Protein AF-A0A8T6IIR6-F1 (afdb_monomer)

Nearest PDB structures (foldseek):
  9etn-assembly1_A  TM=7.440E-01  e=3.400E-23  Mus musculus
  8cxl-assembly1_B  TM=8.307E-01  e=4.052E-18  Streptomyces sp. CNQ-525
  8cxl-assembly1_A  TM=8.153E-01  e=4.900E-18  Streptomyces sp. CNQ-525
  3w35-assembly1_B  TM=8.390E-01  e=1.430E-16  Streptomyces sp. CNQ-525
  3w36-assembly1_A  TM=7.906E-01  e=4.794E-17  Streptomyces sp. CNQ-525

Foldseek 3Di:
DPVQLADDDFAFEPDAFPDNCCCQQFRKFWEWADQQPPPFIKIWMDRAWPFFTWTWDQPFPSHTDTCCVVQVRRDADPPDIRFGWAFKYWAQQQQPLGTWIWTHGASQGAIWTWDRPNRSHTDTQCVQQQSVPDDQHAWHWKWWDPQLLPQGTWIAIARAFGFCCPDDDLDQPQGTWDWPHHHPHHHIDRCCVVQVNSCCQNDVPDPQADDDRHGFWFWWWWACQLVPLGTWIWIAGAQLSTWTWDRPSPSHTDTPDDSVASPLRGFAFWEWFDQQQLPGIKIKTAAAQWADDDDDNRGDNFGIFIWDGDNNDTHTCCVVQVRRPRHGWAFKYWDAQQLQQGTKMWTAFADPPPCVGRVRQQAFTFTWHDPHPNYTDTCCVVQVRRDRQAWHFKEWAQRNQQQGTWIWTAHSDRVDGIDTGDRDHPDWWKEKEFEQEHPNRRRLQQKWKWFAFPNRIGIDGQISIGRGSYGYYRIDMGRRRNGQWTQKMWIQGSSRAIAIDGRHGIRGYDYYYGLPDDPDPPFAAFEGEAQWDFTDGDHQFDKTKIAHHDDDPQKEFQFKDKDQWDWPGRRDRITIIHHHDNGMYIYGAIAGHDYLPDPADLLLRLLRLLLVLLLQFFQALLLSLQLLQLLLLLLLQLLCLLVVFFHHDQACDADLNQHQRDPHADHAPDSRLLSSQLSLLLSLLSSLVSSVVGSNNVVSNSNSVSSCVSSVHDNPPQACDRRHPRSNNNNNSSNVSSVVCVCRQQQVVVVPSDDDFDDFPFEADELQDFFQPRGPFQFFAHWHFAPWAAGLSGHTDPTTDAARNLQLLSGHAQQFDPVQWDWDDDPRDIQTAGVALDAFDGCPDPCVVLVLVQLLLLLQLLLLQFLPPPDKDFLWLQAFDDDDDDDSDSVCVCVQAPSHPGDGPGGGDQAQPQPRHGIDTDIGRSNQVLLLLLPCLPQPLSRSPLLSNLVVVVSCLLPDPLFQCAFQQDDDGDDNNVSSSLLSNLSSSLSNVLSSNQSSNQSVSNGYWSLNNQSNLQVQAEQDDPPAASHDVSHRHDDPPFKDFADPPHPACDPVNVRGRGIKGFRQQDLVQPPDQLATGSGTGIDGSSSDAFQDASSPREPNTGPAAPSLLQSLLLSQLQVCRGRSHQFRRSQKDKDKDAFSPRRDRHGGDNHIDINMDRGSVSVSSSSLSSCSSRRTHTPSNRSSSNVNNNVSSVSSNVSSVNSSNNVDD

Mean predicted aligned error: 15.12 Å

Structure (mmCIF, N/CA/C/O backbone):
data_AF-A0A8T6IIR6-F1
#
_entry.id   AF-A0A8T6IIR6-F1
#
loop_
_atom_site.group_PDB
_atom_site.id
_atom_site.type_symbol
_atom_site.label_atom_id
_atom_site.label_alt_id
_atom_site.label_comp_id
_atom_site.label_asym_id
_atom_site.label_entity_id
_atom_site.label_seq_id
_atom_site.pdbx_PDB_ins_code
_atom_site.Cartn_x
_atom_site.Cartn_y
_atom_site.Cartn_z
_atom_site.occupancy
_atom_site.B_iso_or_equiv
_atom_site.auth_seq_id
_atom_site.auth_comp_id
_atom_site.auth_asym_id
_atom_site.auth_atom_id
_atom_site.pdbx_PDB_model_num
ATOM 1 N N . MET A 1 1 ? 12.588 -43.943 -2.786 1.00 85.25 1 MET A N 1
ATOM 2 C CA . MET A 1 1 ? 12.382 -44.240 -4.222 1.00 85.25 1 MET A CA 1
ATOM 3 C C . MET A 1 1 ? 13.642 -44.811 -4.909 1.00 85.25 1 MET A C 1
ATOM 5 O O . MET A 1 1 ? 13.526 -45.647 -5.800 1.00 85.25 1 MET A O 1
ATOM 9 N N . THR A 1 2 ? 14.852 -44.460 -4.457 1.00 84.81 2 THR A N 1
ATOM 10 C CA . THR A 1 2 ? 16.162 -44.751 -5.093 1.00 84.81 2 THR A CA 1
ATOM 11 C C . THR A 1 2 ? 16.359 -46.128 -5.744 1.00 84.81 2 THR A C 1
ATOM 13 O O . THR A 1 2 ? 16.737 -46.215 -6.906 1.00 84.81 2 THR A O 1
ATOM 16 N N . ALA A 1 3 ? 16.118 -47.232 -5.026 1.00 84.81 3 ALA A N 1
ATOM 17 C CA . ALA A 1 3 ? 16.421 -48.569 -5.556 1.00 84.81 3 ALA A CA 1
ATOM 18 C C . ALA A 1 3 ? 15.601 -48.918 -6.812 1.00 84.81 3 ALA A C 1
ATOM 20 O O . ALA A 1 3 ? 16.058 -49.691 -7.656 1.00 84.81 3 ALA A O 1
ATOM 21 N N . ASP A 1 4 ? 14.402 -48.346 -6.926 1.00 88.81 4 ASP A N 1
ATOM 22 C CA . ASP A 1 4 ? 13.535 -48.523 -8.080 1.00 88.81 4 ASP A CA 1
ATOM 23 C C . ASP A 1 4 ? 13.826 -47.478 -9.171 1.00 88.81 4 ASP A C 1
ATOM 25 O O . ASP A 1 4 ? 13.614 -47.771 -10.346 1.00 88.81 4 ASP A O 1
ATOM 29 N N . SER A 1 5 ? 14.355 -46.296 -8.843 1.00 93.31 5 SER A N 1
ATOM 30 C CA . SER A 1 5 ? 14.572 -45.232 -9.834 1.00 93.31 5 SER A CA 1
ATOM 31 C C . SER A 1 5 ? 15.638 -45.577 -10.876 1.00 93.31 5 SER A C 1
ATOM 33 O O . SER A 1 5 ? 15.538 -45.138 -12.013 1.00 93.31 5 SER A O 1
ATOM 35 N N . GLY A 1 6 ? 16.625 -46.409 -10.531 1.00 93.12 6 GLY A N 1
ATOM 36 C CA . GLY A 1 6 ? 17.752 -46.748 -11.410 1.00 93.12 6 GLY A CA 1
ATOM 37 C C . GLY A 1 6 ? 19.019 -45.935 -11.132 1.00 93.12 6 GLY A C 1
ATOM 38 O O . GLY A 1 6 ? 20.083 -46.285 -11.644 1.00 93.12 6 GLY A O 1
ATOM 39 N N . ILE A 1 7 ? 18.942 -44.928 -10.257 1.00 94.31 7 ILE A N 1
ATOM 40 C CA . ILE A 1 7 ? 20.109 -44.190 -9.765 1.00 94.31 7 ILE A CA 1
ATOM 41 C C . ILE A 1 7 ? 20.910 -45.100 -8.828 1.00 94.31 7 ILE A C 1
ATOM 43 O O . ILE A 1 7 ? 20.432 -45.525 -7.774 1.00 94.31 7 ILE A O 1
ATOM 47 N N . SER A 1 8 ? 22.142 -45.432 -9.214 1.00 90.19 8 SER A N 1
ATOM 48 C CA . SER A 1 8 ? 23.042 -46.236 -8.385 1.00 90.19 8 SER A CA 1
ATOM 49 C C . SER A 1 8 ? 24.497 -46.021 -8.779 1.00 90.19 8 SER A C 1
ATOM 51 O O . SER A 1 8 ? 24.923 -46.360 -9.883 1.00 90.19 8 SER A O 1
ATOM 53 N N . PHE A 1 9 ? 25.292 -45.482 -7.858 1.00 92.81 9 PHE A N 1
ATOM 54 C CA . PHE A 1 9 ? 26.709 -45.227 -8.086 1.00 92.81 9 PHE A CA 1
ATOM 55 C C . PHE A 1 9 ? 27.505 -45.232 -6.781 1.00 92.81 9 PHE A C 1
ATOM 57 O O . PHE A 1 9 ? 26.949 -45.291 -5.689 1.00 92.81 9 PHE A O 1
ATOM 64 N N . THR A 1 10 ? 28.831 -45.201 -6.912 1.00 91.38 10 THR A N 1
ATOM 65 C CA . THR A 1 10 ? 29.763 -45.068 -5.788 1.00 91.38 10 THR A CA 1
ATOM 66 C C . THR A 1 10 ? 30.603 -43.818 -5.971 1.00 91.38 10 THR A C 1
ATOM 68 O O . THR A 1 10 ? 31.123 -43.592 -7.071 1.00 91.38 10 THR A O 1
ATOM 71 N N . ILE A 1 11 ? 30.812 -43.088 -4.887 1.00 91.69 11 ILE A N 1
ATOM 72 C CA . ILE A 1 11 ? 31.646 -41.887 -4.837 1.00 91.69 11 ILE A CA 1
ATOM 73 C C . ILE A 1 11 ? 33.003 -42.179 -4.200 1.00 91.69 11 ILE A C 1
ATOM 75 O O . ILE A 1 11 ? 33.160 -43.144 -3.446 1.00 91.69 11 ILE A O 1
ATOM 79 N N . GLY A 1 12 ? 33.989 -41.338 -4.495 1.00 89.31 12 GLY A N 1
ATOM 80 C CA . GLY A 1 12 ? 35.237 -41.295 -3.743 1.00 89.31 12 GLY A CA 1
ATOM 81 C C . GLY A 1 12 ? 36.450 -40.934 -4.584 1.00 89.31 12 GLY A C 1
ATOM 82 O O . GLY A 1 12 ? 36.358 -40.692 -5.788 1.00 89.31 12 GLY A O 1
ATOM 83 N N . PHE A 1 13 ? 37.609 -40.951 -3.925 1.00 89.44 13 PHE A N 1
ATOM 84 C CA . PHE A 1 13 ? 38.879 -40.569 -4.528 1.00 89.44 13 PHE A CA 1
ATOM 85 C C . PHE A 1 13 ? 39.945 -41.663 -4.357 1.00 89.44 13 PHE A C 1
ATOM 87 O O . PHE A 1 13 ? 40.205 -42.153 -3.260 1.00 89.44 13 PHE A O 1
ATOM 94 N N . ALA A 1 14 ? 40.583 -42.059 -5.455 1.00 85.69 14 ALA A N 1
ATOM 95 C CA . ALA A 1 14 ? 41.603 -43.095 -5.563 1.00 85.69 14 ALA A CA 1
ATOM 96 C C . ALA A 1 14 ? 42.937 -42.711 -4.901 1.00 85.69 14 ALA A C 1
ATOM 98 O O . ALA A 1 14 ? 43.773 -43.583 -4.642 1.00 85.69 14 ALA A O 1
ATOM 99 N N . SER A 1 15 ? 43.179 -41.420 -4.667 1.00 85.19 15 SER A N 1
ATOM 100 C CA . SER A 1 15 ? 44.332 -40.928 -3.911 1.00 85.19 15 SER A CA 1
ATOM 101 C C . SER A 1 15 ? 44.046 -39.592 -3.249 1.00 85.19 15 SER A C 1
ATOM 103 O O . SER A 1 15 ? 43.328 -38.777 -3.824 1.00 85.19 15 SER A O 1
ATOM 105 N N . ASP A 1 16 ? 44.697 -39.365 -2.109 1.00 87.06 16 ASP A N 1
ATOM 106 C CA . ASP A 1 16 ? 44.615 -38.133 -1.324 1.00 87.06 16 ASP A CA 1
ATOM 107 C C . ASP A 1 16 ? 44.819 -36.875 -2.189 1.00 87.06 16 ASP A C 1
ATOM 109 O O . ASP A 1 16 ? 45.669 -36.850 -3.091 1.00 87.06 16 ASP A O 1
ATOM 113 N N . MET A 1 17 ? 44.023 -35.842 -1.906 1.00 89.69 17 MET A N 1
ATOM 114 C CA . MET A 1 17 ? 44.178 -34.503 -2.477 1.00 89.69 17 MET A CA 1
ATOM 115 C C . MET A 1 17 ? 45.201 -33.677 -1.687 1.00 89.69 17 MET A C 1
ATOM 117 O O . MET A 1 17 ? 45.523 -34.010 -0.542 1.00 89.69 17 MET A O 1
ATOM 121 N N . ARG A 1 18 ? 45.713 -32.579 -2.269 1.00 89.50 18 ARG A N 1
ATOM 122 C CA . ARG A 1 18 ? 46.599 -31.650 -1.536 1.00 89.50 18 ARG A CA 1
ATOM 123 C C . ARG A 1 18 ? 45.896 -31.025 -0.328 1.00 89.50 18 ARG A C 1
ATOM 125 O O . ARG A 1 18 ? 46.530 -30.897 0.719 1.00 89.50 18 ARG A O 1
ATOM 132 N N . ASN A 1 19 ? 44.619 -30.671 -0.466 1.00 89.12 19 ASN A N 1
ATOM 133 C CA . ASN A 1 19 ? 43.739 -30.321 0.642 1.00 89.12 19 ASN A CA 1
ATOM 134 C C . ASN A 1 19 ? 42.945 -31.574 1.069 1.00 89.12 19 ASN A C 1
ATOM 136 O O . ASN A 1 19 ? 42.099 -32.039 0.305 1.00 89.12 19 ASN A O 1
ATOM 140 N N . PRO A 1 20 ? 43.211 -32.148 2.256 1.00 88.56 20 PRO A N 1
ATOM 141 C CA . PRO A 1 20 ? 42.571 -33.384 2.695 1.00 88.56 20 PRO A CA 1
ATOM 142 C C . PRO A 1 20 ? 41.108 -33.212 3.131 1.00 88.56 20 PRO A C 1
ATOM 144 O O . PRO A 1 20 ? 40.434 -34.223 3.307 1.00 88.56 20 PRO A O 1
ATOM 147 N N . GLU A 1 21 ? 40.616 -31.981 3.309 1.00 87.88 21 GLU A N 1
ATOM 148 C CA . GLU A 1 21 ? 39.235 -31.714 3.740 1.00 87.88 21 GLU A CA 1
ATOM 149 C C . GLU A 1 21 ? 38.251 -31.696 2.561 1.00 87.88 21 GLU A C 1
ATOM 151 O O . GLU A 1 21 ? 37.116 -32.147 2.700 1.00 87.88 21 GLU A O 1
ATOM 156 N N . VAL A 1 22 ? 38.699 -31.277 1.370 1.00 88.56 22 VAL A N 1
ATOM 157 C CA . VAL A 1 22 ? 37.855 -31.184 0.160 1.00 88.56 22 VAL A CA 1
ATOM 158 C C . VAL A 1 22 ? 37.127 -32.496 -0.172 1.00 88.56 22 VAL A C 1
ATOM 160 O O . VAL A 1 22 ? 35.927 -32.436 -0.426 1.00 88.56 22 VAL A O 1
ATOM 163 N N . PRO A 1 23 ? 37.757 -33.689 -0.101 1.00 88.62 23 PRO A N 1
ATOM 164 C CA . PRO A 1 23 ? 37.054 -34.957 -0.308 1.00 88.62 23 PRO A CA 1
ATOM 165 C C . PRO A 1 23 ? 35.862 -35.218 0.622 1.00 88.62 23 PRO A C 1
ATOM 167 O O . PRO A 1 23 ? 35.028 -36.053 0.291 1.00 88.62 23 PRO A O 1
ATOM 170 N N . ILE A 1 24 ? 35.814 -34.575 1.793 1.00 87.12 24 ILE A N 1
ATOM 171 C CA . ILE A 1 24 ? 34.737 -34.714 2.785 1.00 87.12 24 ILE A CA 1
ATOM 172 C C . ILE A 1 24 ? 33.700 -33.599 2.608 1.00 87.12 24 ILE A C 1
ATOM 174 O O . ILE A 1 24 ? 32.520 -33.827 2.863 1.00 87.12 24 ILE A O 1
ATOM 178 N N . VAL A 1 25 ? 34.129 -32.413 2.172 1.00 88.94 25 VAL A N 1
ATOM 179 C CA . VAL A 1 25 ? 33.278 -31.238 1.927 1.00 88.94 25 VAL A CA 1
ATOM 180 C C . VAL A 1 25 ? 32.493 -31.378 0.620 1.00 88.94 25 VAL A C 1
ATOM 182 O O . VAL A 1 25 ? 31.280 -31.230 0.626 1.00 88.94 25 VAL A O 1
ATOM 185 N N . ALA A 1 26 ? 33.151 -31.749 -0.478 1.00 86.31 26 ALA A N 1
ATOM 186 C CA . ALA A 1 26 ? 32.541 -31.892 -1.802 1.00 86.31 26 ALA A CA 1
ATOM 187 C C . ALA A 1 26 ? 32.880 -33.263 -2.430 1.00 86.31 26 ALA A C 1
ATOM 189 O O . ALA A 1 26 ? 33.679 -33.358 -3.366 1.00 86.31 26 ALA A O 1
ATOM 190 N N . PRO A 1 27 ? 32.321 -34.366 -1.895 1.00 87.06 27 PRO A N 1
ATOM 191 C CA . PRO A 1 27 ? 32.588 -35.723 -2.377 1.00 87.06 27 PRO A CA 1
ATOM 192 C C . PRO A 1 27 ? 31.905 -36.048 -3.716 1.00 87.06 27 PRO A C 1
ATOM 194 O O . PRO A 1 27 ? 32.333 -36.964 -4.427 1.00 87.06 27 PRO A O 1
ATOM 197 N N . SER A 1 28 ? 30.811 -35.348 -4.018 1.00 91.12 28 SER A N 1
ATOM 198 C CA . SER A 1 28 ? 29.929 -35.529 -5.170 1.00 91.12 28 SER A CA 1
ATOM 199 C C . SER A 1 28 ? 29.081 -34.267 -5.350 1.00 91.12 28 SER A C 1
ATOM 201 O O . SER A 1 28 ? 28.964 -33.476 -4.414 1.00 91.12 28 SER A O 1
ATOM 203 N N . GLY A 1 29 ? 28.500 -34.101 -6.534 1.00 92.62 29 GLY A N 1
ATOM 204 C CA . GLY A 1 29 ? 27.596 -33.008 -6.863 1.00 92.62 29 GLY A CA 1
ATOM 205 C C . GLY A 1 29 ? 26.723 -33.345 -8.067 1.00 92.62 29 GLY A C 1
ATOM 206 O O . GLY A 1 29 ? 27.065 -34.265 -8.824 1.00 92.62 29 GLY A O 1
ATOM 207 N N . ALA A 1 30 ? 25.613 -32.625 -8.232 1.00 95.31 30 ALA A N 1
ATOM 208 C CA . ALA A 1 30 ? 24.643 -32.862 -9.296 1.00 95.31 30 ALA A CA 1
ATOM 209 C C . ALA A 1 30 ? 24.173 -31.578 -9.988 1.00 95.31 30 ALA A C 1
ATOM 211 O O . ALA A 1 30 ? 24.061 -30.529 -9.368 1.00 95.31 30 ALA A O 1
ATOM 212 N N . ALA A 1 31 ? 23.870 -31.694 -11.274 1.00 95.56 31 ALA A N 1
ATOM 213 C CA . ALA A 1 31 ? 23.233 -30.660 -12.075 1.00 95.56 31 ALA A CA 1
ATOM 214 C C . ALA A 1 31 ? 21.945 -31.224 -12.652 1.00 95.56 31 ALA A C 1
ATOM 216 O O . ALA A 1 31 ? 21.976 -32.342 -13.178 1.00 95.56 31 ALA A O 1
ATOM 217 N N . ALA A 1 32 ? 20.847 -30.484 -12.526 1.00 95.94 32 ALA A N 1
ATOM 218 C CA . ALA A 1 32 ? 19.540 -30.912 -12.991 1.00 95.94 32 ALA A CA 1
ATOM 219 C C . ALA A 1 32 ? 18.985 -29.960 -14.049 1.00 95.94 32 ALA A C 1
ATOM 221 O O . ALA A 1 32 ? 19.045 -28.742 -13.897 1.00 95.94 32 ALA A O 1
ATOM 222 N N . GLY A 1 33 ? 18.443 -30.538 -15.114 1.00 94.88 33 GLY A N 1
ATOM 223 C CA . GLY A 1 33 ? 17.922 -29.827 -16.277 1.00 94.88 33 GLY A CA 1
ATOM 224 C C . GLY A 1 33 ? 17.447 -30.817 -17.335 1.00 94.88 33 GLY A C 1
ATOM 225 O O . GLY A 1 33 ? 17.879 -31.965 -17.334 1.00 94.88 33 GLY A O 1
ATOM 226 N N . ASP A 1 34 ? 16.537 -30.387 -18.201 1.00 93.62 34 ASP A N 1
ATOM 227 C CA . ASP A 1 34 ? 16.047 -31.166 -19.346 1.00 93.62 34 ASP A CA 1
ATOM 228 C C . ASP A 1 34 ? 17.030 -30.990 -20.515 1.00 93.62 34 ASP A C 1
ATOM 230 O O . ASP A 1 34 ? 16.928 -30.034 -21.284 1.00 93.62 34 ASP A O 1
ATOM 234 N N . TYR A 1 35 ? 18.068 -31.832 -20.580 1.00 93.81 35 TYR A N 1
ATOM 235 C CA . TYR A 1 35 ? 19.181 -31.611 -21.520 1.00 93.81 35 TYR A CA 1
ATOM 236 C C . TYR A 1 35 ? 18.865 -32.088 -22.944 1.00 93.81 35 TYR A C 1
ATOM 238 O O . TYR A 1 35 ? 19.593 -31.731 -23.875 1.00 93.81 35 TYR A O 1
ATOM 246 N N . ASP A 1 36 ? 17.849 -32.941 -23.117 1.00 90.25 36 ASP A N 1
ATOM 247 C CA . ASP A 1 36 ? 17.437 -33.472 -24.421 1.00 90.25 36 ASP A CA 1
ATOM 248 C C . ASP A 1 36 ? 16.058 -32.979 -24.900 1.00 90.25 36 ASP A C 1
ATOM 250 O O . ASP A 1 36 ? 15.622 -33.341 -26.002 1.00 90.25 36 ASP A O 1
ATOM 254 N N . GLY A 1 37 ? 15.428 -32.083 -24.134 1.00 88.12 37 GLY A N 1
ATOM 255 C CA . GLY A 1 37 ? 14.211 -31.361 -24.494 1.00 88.12 37 GLY A CA 1
ATOM 256 C C . GLY A 1 37 ? 12.965 -32.244 -24.504 1.00 88.12 37 GLY A C 1
ATOM 257 O O . GLY A 1 37 ? 12.016 -31.964 -25.250 1.00 88.12 37 GLY A O 1
ATOM 258 N N . ASP A 1 38 ? 12.969 -33.350 -23.757 1.00 84.56 38 ASP A N 1
ATOM 259 C CA . ASP A 1 38 ? 11.857 -34.299 -23.710 1.00 84.56 38 ASP A CA 1
ATOM 260 C C . ASP A 1 38 ? 10.790 -33.949 -22.657 1.00 84.56 38 ASP A C 1
ATOM 262 O O . ASP A 1 38 ? 9.679 -34.500 -22.684 1.00 84.56 38 ASP A O 1
ATOM 266 N N . GLY A 1 39 ? 11.075 -32.943 -21.829 1.00 86.75 39 GLY A N 1
ATOM 267 C CA . GLY A 1 39 ? 10.201 -32.385 -20.814 1.00 86.75 39 GLY A CA 1
ATOM 268 C C . GLY A 1 39 ? 10.357 -33.013 -19.431 1.00 86.75 39 GLY A C 1
ATOM 269 O O . GLY A 1 39 ? 9.662 -32.552 -18.518 1.00 86.75 39 GLY A O 1
ATOM 270 N N . ASP A 1 40 ? 11.206 -34.026 -19.255 1.00 90.31 40 ASP A N 1
ATOM 271 C CA . ASP A 1 40 ? 11.528 -34.632 -17.964 1.00 90.31 40 ASP A CA 1
ATOM 272 C C . ASP A 1 40 ? 12.881 -34.102 -17.437 1.00 90.31 40 ASP A C 1
ATOM 274 O O . ASP A 1 40 ? 13.836 -33.903 -18.175 1.00 90.31 40 ASP A O 1
ATOM 278 N N . VAL A 1 41 ? 12.993 -33.862 -16.124 1.00 95.56 41 VAL A N 1
ATOM 279 C CA . VAL A 1 41 ? 14.251 -33.359 -15.538 1.00 95.56 41 VAL A CA 1
ATOM 280 C C . VAL A 1 41 ? 15.295 -34.478 -15.473 1.00 95.56 41 VAL A C 1
ATOM 282 O O . VAL A 1 41 ? 15.084 -35.487 -14.786 1.00 95.56 41 VAL A O 1
ATOM 285 N N . ASP A 1 42 ? 16.443 -34.275 -16.119 1.00 96.56 42 ASP A N 1
ATOM 286 C CA . ASP A 1 42 ? 17.604 -35.167 -16.086 1.00 96.56 42 ASP A CA 1
ATOM 287 C C . ASP A 1 42 ? 18.627 -34.747 -15.033 1.00 96.56 42 ASP A C 1
ATOM 289 O O . ASP A 1 42 ? 18.566 -33.653 -14.474 1.00 96.56 42 ASP A O 1
ATOM 293 N N . VAL A 1 43 ? 19.592 -35.629 -14.741 1.00 97.25 43 VAL A N 1
ATOM 294 C CA . VAL A 1 43 ? 20.607 -35.360 -13.712 1.00 97.25 43 VAL A CA 1
ATOM 295 C C . VAL A 1 43 ? 22.009 -35.768 -14.159 1.00 97.25 43 VAL A C 1
ATOM 297 O O . VAL A 1 43 ? 22.304 -36.952 -14.347 1.00 97.25 43 VAL A O 1
ATOM 300 N N . PHE A 1 44 ? 22.931 -34.810 -14.232 1.00 97.31 44 PHE A N 1
ATOM 301 C CA . PHE A 1 44 ? 24.364 -35.078 -14.350 1.00 97.31 44 PHE A CA 1
ATOM 302 C C . PHE A 1 44 ? 25.010 -35.166 -12.966 1.00 97.31 44 PHE A C 1
ATOM 304 O O . PHE A 1 44 ? 24.773 -34.314 -12.120 1.00 97.31 44 PHE A O 1
ATOM 311 N N . ILE A 1 45 ? 25.847 -36.178 -12.724 1.00 95.75 45 ILE A N 1
ATOM 312 C CA . ILE A 1 45 ? 26.475 -36.431 -11.419 1.00 95.75 45 ILE A CA 1
ATOM 313 C C . ILE A 1 45 ? 27.991 -36.570 -11.555 1.00 95.75 45 ILE A C 1
ATOM 315 O O . ILE A 1 45 ? 28.503 -37.424 -12.292 1.00 95.75 45 ILE A O 1
ATOM 319 N N . VAL A 1 46 ? 28.723 -35.814 -10.734 1.00 93.56 46 VAL A N 1
ATOM 320 C CA . VAL A 1 46 ? 30.153 -36.041 -10.480 1.00 93.56 46 VAL A CA 1
ATOM 321 C C . VAL A 1 46 ? 30.336 -36.953 -9.267 1.00 93.56 46 VAL A C 1
ATOM 323 O O . VAL A 1 46 ? 29.617 -36.857 -8.273 1.00 93.56 46 VAL A O 1
ATOM 326 N N . ARG A 1 47 ? 31.309 -37.868 -9.321 1.00 90.19 47 ARG A N 1
ATOM 327 C CA . ARG A 1 47 ? 31.466 -38.945 -8.314 1.00 90.19 47 ARG A CA 1
ATOM 328 C C . ARG A 1 47 ? 32.914 -39.203 -7.890 1.00 90.19 47 ARG A C 1
ATOM 330 O O . ARG A 1 47 ? 33.283 -40.334 -7.558 1.00 90.19 47 ARG A O 1
ATOM 337 N N . GLY A 1 48 ? 33.731 -38.154 -7.926 1.00 88.38 48 GLY A N 1
ATOM 338 C CA . GLY A 1 48 ? 35.172 -38.214 -7.684 1.00 88.38 48 GLY A CA 1
ATOM 339 C C . GLY A 1 48 ? 35.945 -38.962 -8.780 1.00 88.38 48 GLY A C 1
ATOM 340 O O . GLY A 1 48 ? 35.465 -39.095 -9.903 1.00 88.38 48 GLY A O 1
ATOM 341 N N . ASP A 1 49 ? 37.152 -39.457 -8.470 1.00 89.81 49 ASP A N 1
ATOM 342 C CA . ASP A 1 49 ? 38.065 -40.055 -9.466 1.00 89.81 49 ASP A CA 1
ATOM 343 C C . ASP A 1 49 ? 38.108 -41.609 -9.470 1.00 89.81 49 ASP A C 1
ATOM 345 O O . ASP A 1 49 ? 39.025 -42.236 -10.018 1.00 89.81 49 ASP A O 1
ATOM 349 N N . LEU A 1 50 ? 37.100 -42.260 -8.868 1.00 88.31 50 LEU A N 1
ATOM 350 C CA . LEU A 1 50 ? 36.930 -43.725 -8.903 1.00 88.31 50 LEU A CA 1
ATOM 351 C C . LEU A 1 50 ? 36.307 -44.247 -10.209 1.00 88.31 50 LEU A C 1
ATOM 353 O O . LEU A 1 50 ? 36.415 -45.439 -10.511 1.00 88.31 50 LEU A O 1
ATOM 357 N N . GLY A 1 51 ? 35.642 -43.383 -10.971 1.00 88.88 51 GLY A N 1
ATOM 358 C CA . GLY A 1 51 ? 34.980 -43.701 -12.2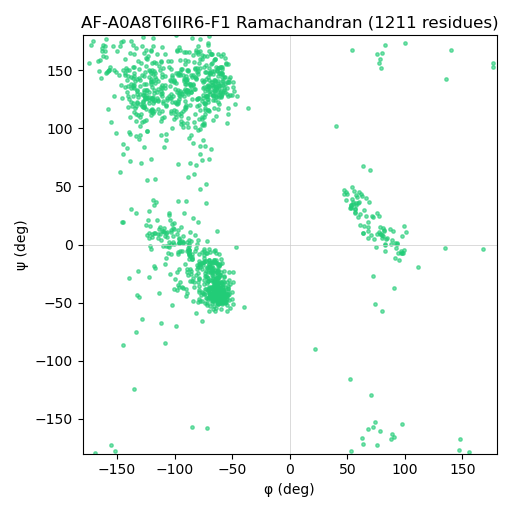34 1.00 88.88 51 GLY A CA 1
ATOM 359 C C . GLY A 1 51 ? 34.704 -42.435 -13.048 1.00 88.88 51 GLY A C 1
ATOM 360 O O . GLY A 1 51 ? 34.959 -41.340 -12.548 1.00 88.88 51 GLY A O 1
ATOM 361 N N . PRO A 1 52 ? 34.252 -42.566 -14.307 1.00 91.88 52 PRO A N 1
ATOM 362 C CA . PRO A 1 52 ? 33.781 -41.418 -15.078 1.00 91.88 52 PRO A CA 1
ATOM 363 C C . PRO A 1 52 ? 32.518 -40.817 -14.440 1.00 91.88 52 PRO A C 1
ATOM 365 O O . PRO A 1 52 ? 31.827 -41.501 -13.678 1.00 91.88 52 PRO A O 1
ATOM 368 N N . ASN A 1 53 ? 32.234 -39.555 -14.768 1.00 94.38 53 ASN A N 1
ATOM 369 C CA . ASN A 1 53 ? 30.980 -38.888 -14.409 1.00 94.38 53 ASN A CA 1
ATOM 370 C C . ASN A 1 53 ? 29.773 -39.592 -15.059 1.00 94.38 53 ASN A C 1
ATOM 372 O O . ASN A 1 53 ? 29.940 -40.402 -15.977 1.00 94.38 53 ASN A O 1
ATOM 376 N N . LEU A 1 54 ? 28.574 -39.295 -14.561 1.00 96.25 54 LEU A N 1
ATOM 377 C CA . LEU A 1 54 ? 27.319 -39.942 -14.950 1.00 96.25 54 LEU A CA 1
ATOM 378 C C . LEU A 1 54 ? 26.329 -38.905 -15.483 1.00 96.25 54 LEU A C 1
ATOM 380 O O . LEU A 1 54 ? 26.326 -37.774 -15.011 1.00 96.25 54 LEU A O 1
ATOM 384 N N . LEU A 1 55 ? 25.467 -39.316 -16.408 1.00 97.88 55 LEU A N 1
ATOM 385 C CA . LEU A 1 55 ? 24.355 -38.530 -16.931 1.00 97.88 55 LEU A CA 1
ATOM 386 C C . LEU A 1 55 ? 23.143 -39.446 -16.926 1.00 97.88 55 LEU A C 1
ATOM 388 O O . LEU A 1 55 ? 23.079 -40.399 -17.700 1.00 97.88 55 LEU A O 1
ATOM 392 N N . TYR A 1 56 ? 22.235 -39.207 -15.996 1.00 98.12 56 TYR A N 1
ATOM 393 C CA . TYR A 1 56 ? 21.014 -39.967 -15.834 1.00 98.12 56 TYR A CA 1
ATOM 394 C C . TYR A 1 56 ? 19.898 -39.294 -16.619 1.00 98.12 56 TYR A C 1
ATOM 396 O O . TYR A 1 56 ? 19.345 -38.309 -16.142 1.00 98.12 56 TYR A O 1
ATOM 404 N N . ARG A 1 57 ? 19.541 -39.873 -17.772 1.00 97.56 57 ARG A N 1
ATOM 405 C CA . ARG A 1 57 ? 18.338 -39.464 -18.493 1.00 97.56 57 ARG A CA 1
ATOM 406 C C . ARG A 1 57 ? 17.097 -40.021 -17.805 1.00 97.56 57 ARG A C 1
ATOM 408 O O . ARG A 1 57 ? 16.995 -41.252 -17.635 1.00 97.56 57 ARG A O 1
ATOM 415 N N . ASN A 1 58 ? 16.174 -39.158 -17.420 1.00 96.25 58 ASN A N 1
ATOM 416 C CA . ASN A 1 58 ? 14.863 -39.509 -16.913 1.00 96.25 58 ASN A CA 1
ATOM 417 C C . ASN A 1 58 ? 14.003 -40.022 -18.072 1.00 96.25 58 ASN A C 1
ATOM 419 O O . ASN A 1 58 ? 13.931 -39.442 -19.134 1.00 96.25 58 ASN A O 1
ATOM 423 N N . ASN A 1 59 ? 13.409 -41.199 -17.917 1.00 90.31 59 ASN A N 1
ATOM 424 C CA . ASN A 1 59 ? 12.578 -41.820 -18.956 1.00 90.31 59 ASN A CA 1
ATOM 425 C C . ASN A 1 59 ? 11.088 -41.685 -18.582 1.00 90.31 59 ASN A C 1
ATOM 427 O O . ASN A 1 59 ? 10.284 -42.572 -18.904 1.00 90.31 59 ASN A O 1
ATOM 431 N N . GLY A 1 60 ? 10.771 -40.641 -17.813 1.00 87.44 60 GLY A N 1
ATOM 432 C CA . GLY A 1 60 ? 9.511 -40.381 -17.133 1.00 87.44 60 GLY A CA 1
ATOM 433 C C . GLY A 1 60 ? 9.312 -41.163 -15.834 1.00 87.44 60 GLY A C 1
ATOM 434 O O . GLY A 1 60 ? 9.761 -42.307 -15.666 1.00 87.44 60 GLY A O 1
ATOM 435 N N . ARG A 1 61 ? 8.525 -40.574 -14.923 1.00 85.19 61 ARG A N 1
ATOM 436 C CA . ARG A 1 61 ? 8.099 -41.189 -13.648 1.00 85.19 61 ARG A CA 1
ATOM 437 C C . ARG A 1 61 ? 9.267 -41.617 -12.760 1.00 85.19 61 ARG A C 1
ATOM 439 O O . ARG A 1 61 ? 9.264 -42.742 -12.236 1.00 85.19 61 ARG A O 1
ATOM 446 N N . MET A 1 62 ? 10.285 -40.759 -12.661 1.00 90.69 62 MET A N 1
ATOM 447 C CA . MET A 1 62 ? 11.507 -40.980 -11.879 1.00 90.69 62 MET A CA 1
ATOM 448 C C . MET A 1 62 ? 12.236 -42.288 -12.226 1.00 90.69 62 MET A C 1
ATOM 450 O O . MET A 1 62 ? 12.711 -43.014 -11.342 1.00 90.69 62 MET A O 1
ATOM 454 N N . ARG A 1 63 ? 12.283 -42.662 -13.510 1.00 94.44 63 ARG A N 1
ATOM 455 C CA . ARG A 1 63 ? 13.021 -43.846 -13.982 1.00 94.44 63 ARG A CA 1
ATOM 456 C C . ARG A 1 63 ? 14.208 -43.403 -14.813 1.00 94.44 63 ARG A C 1
ATOM 458 O O . ARG A 1 63 ? 14.063 -43.051 -15.974 1.00 94.44 63 ARG A O 1
ATOM 465 N N . PHE A 1 64 ? 15.396 -43.527 -14.250 1.00 96.94 64 PHE A N 1
ATOM 466 C CA . PHE A 1 64 ? 16.626 -43.000 -14.813 1.00 96.94 64 PHE A CA 1
ATOM 467 C C . PHE A 1 64 ? 17.475 -44.081 -15.486 1.00 96.94 64 PHE A C 1
ATOM 469 O O . PHE A 1 64 ? 17.575 -45.217 -15.009 1.00 96.94 64 PHE A O 1
ATOM 476 N N . THR A 1 65 ? 18.132 -43.706 -16.582 1.00 96.38 65 THR A N 1
ATOM 477 C CA . THR A 1 65 ? 19.120 -44.528 -17.289 1.00 96.38 65 THR A CA 1
ATOM 478 C C . THR A 1 65 ? 20.420 -43.743 -17.423 1.00 96.38 65 THR A C 1
ATOM 480 O O . THR A 1 65 ? 20.404 -42.634 -17.940 1.00 96.38 65 THR A O 1
ATOM 483 N N . ASP A 1 66 ? 21.546 -44.316 -16.990 1.00 97.44 66 ASP A N 1
ATOM 484 C CA . ASP A 1 66 ? 22.864 -43.712 -17.228 1.00 97.44 66 ASP A CA 1
ATOM 485 C C . ASP A 1 66 ? 23.237 -43.804 -18.716 1.00 97.44 66 ASP A C 1
ATOM 487 O O . ASP A 1 66 ? 23.423 -44.901 -19.257 1.00 97.44 66 ASP A O 1
ATOM 491 N N . VAL A 1 67 ? 23.348 -42.645 -19.360 1.00 97.81 67 VAL A N 1
ATOM 492 C CA . VAL A 1 67 ? 23.669 -42.451 -20.778 1.00 97.81 67 VAL A CA 1
ATOM 493 C C . VAL A 1 67 ? 24.988 -41.696 -20.982 1.00 97.81 67 VAL A C 1
ATOM 495 O O . VAL A 1 67 ? 25.332 -41.372 -22.116 1.00 97.81 67 VAL A O 1
ATOM 498 N N . ALA A 1 68 ? 25.801 -41.477 -19.939 1.00 96.94 68 ALA A N 1
ATOM 499 C CA . ALA A 1 68 ? 27.016 -40.650 -20.015 1.00 96.94 68 ALA A CA 1
ATOM 500 C C . ALA A 1 68 ? 27.996 -41.057 -21.127 1.00 96.94 68 ALA A C 1
ATOM 502 O O . ALA A 1 68 ? 28.646 -40.219 -21.751 1.00 96.94 68 ALA A O 1
ATOM 503 N N . ALA A 1 69 ? 28.135 -42.361 -21.375 1.00 95.19 69 ALA A N 1
ATOM 504 C CA . ALA A 1 69 ? 29.008 -42.869 -22.431 1.00 95.19 69 ALA A CA 1
ATOM 505 C C . ALA A 1 69 ? 28.433 -42.662 -23.838 1.00 95.19 69 ALA A C 1
ATOM 507 O O . ALA A 1 69 ? 29.207 -42.526 -24.784 1.00 95.19 69 ALA A O 1
ATOM 508 N N . GLU A 1 70 ? 27.105 -42.666 -23.975 1.00 96.25 70 GLU A N 1
ATOM 509 C CA . GLU A 1 70 ? 26.404 -42.410 -25.238 1.00 96.25 70 GLU A CA 1
ATOM 510 C C . GLU A 1 70 ? 26.428 -40.913 -25.564 1.00 96.25 70 GLU A C 1
ATOM 512 O O . GLU A 1 70 ? 26.757 -40.554 -26.690 1.00 96.25 70 GLU A O 1
ATOM 517 N N . ALA A 1 71 ? 26.215 -40.071 -24.551 1.00 96.25 71 ALA A N 1
ATOM 518 C CA . ALA A 1 71 ? 26.258 -38.613 -24.633 1.00 96.25 71 ALA A CA 1
ATOM 519 C C . ALA A 1 71 ? 27.683 -38.025 -24.739 1.00 96.25 71 ALA A C 1
ATOM 521 O O . ALA A 1 71 ? 27.846 -36.837 -24.976 1.00 96.25 71 ALA A O 1
ATOM 522 N N . GLY A 1 72 ? 28.740 -38.831 -24.569 1.00 95.69 72 GLY A N 1
ATOM 523 C CA . GLY A 1 72 ? 30.134 -38.383 -24.730 1.00 95.69 72 GLY A CA 1
ATOM 524 C C . GLY A 1 72 ? 30.796 -37.785 -23.480 1.00 95.69 72 GLY A C 1
ATOM 525 O O . GLY A 1 72 ? 31.986 -37.473 -23.509 1.00 95.69 72 GLY A O 1
ATOM 526 N N . VAL A 1 73 ? 30.087 -37.726 -22.352 1.00 95.94 73 VAL A N 1
ATOM 527 C CA . VAL A 1 73 ? 30.549 -37.116 -21.089 1.00 95.94 73 VAL A CA 1
ATOM 528 C C . VAL A 1 73 ? 31.152 -38.114 -20.082 1.00 95.94 73 VAL A C 1
ATOM 530 O O . VAL A 1 73 ? 31.627 -37.732 -19.012 1.00 95.94 73 VAL A O 1
ATOM 533 N N . ALA A 1 74 ? 31.240 -39.404 -20.430 1.00 93.75 74 ALA A N 1
ATOM 534 C CA . ALA A 1 74 ? 31.983 -40.410 -19.659 1.00 93.75 74 ALA A CA 1
ATOM 535 C C . ALA A 1 74 ? 33.481 -40.469 -20.043 1.00 93.75 74 ALA A C 1
ATOM 537 O O . ALA A 1 74 ? 33.951 -41.443 -20.643 1.00 93.75 74 ALA A O 1
ATOM 538 N N . PHE A 1 75 ? 34.258 -39.439 -19.698 1.00 89.69 75 PHE A N 1
ATOM 539 C CA . PHE A 1 75 ? 35.666 -39.294 -20.106 1.00 89.69 75 PHE A CA 1
ATOM 540 C C . PHE A 1 75 ? 36.689 -39.508 -18.969 1.00 89.69 75 PHE A C 1
ATOM 542 O O . PHE A 1 75 ? 36.370 -39.530 -17.781 1.00 89.69 75 PHE A O 1
ATOM 549 N N . THR A 1 76 ? 37.962 -39.710 -19.342 1.00 88.50 76 THR A N 1
ATOM 550 C CA . THR A 1 76 ? 39.077 -40.003 -18.413 1.00 88.50 76 THR A CA 1
ATOM 551 C C . THR A 1 76 ? 40.380 -39.337 -18.865 1.00 88.50 76 THR A C 1
ATOM 553 O O . THR A 1 76 ? 40.544 -39.077 -20.058 1.00 88.50 76 THR A O 1
ATOM 556 N N . LYS A 1 77 ? 41.353 -39.147 -17.961 1.00 85.94 77 LYS A N 1
ATOM 557 C CA . LYS A 1 77 ? 42.684 -38.618 -18.306 1.00 85.94 77 LYS A CA 1
ATOM 558 C C . LYS A 1 77 ? 43.395 -39.533 -19.309 1.00 85.94 77 LYS A C 1
ATOM 560 O O . LYS A 1 77 ? 43.272 -40.760 -19.217 1.00 85.94 77 LYS A O 1
ATOM 565 N N . PRO A 1 78 ? 44.234 -38.984 -20.208 1.00 74.44 78 PRO A N 1
ATOM 566 C CA . PRO A 1 78 ? 45.030 -39.789 -21.126 1.00 74.44 78 PRO A CA 1
ATOM 567 C C . PRO A 1 78 ? 45.894 -40.845 -20.406 1.00 74.44 78 PRO A C 1
ATOM 569 O O . PRO A 1 78 ? 46.943 -40.539 -19.847 1.00 74.44 78 PRO A O 1
ATOM 572 N N . GLY A 1 79 ? 45.475 -42.114 -20.471 1.00 67.38 79 GLY A N 1
ATOM 573 C CA . GLY A 1 79 ? 46.276 -43.277 -20.078 1.00 67.38 79 GLY A CA 1
ATOM 574 C C . GLY A 1 79 ? 46.221 -43.736 -18.613 1.00 67.38 79 GLY A C 1
ATOM 575 O O . GLY A 1 79 ? 46.955 -44.673 -18.301 1.00 67.38 79 GLY A O 1
ATOM 576 N N . GLU A 1 80 ? 45.400 -43.153 -17.726 1.00 62.78 80 GLU A N 1
ATOM 577 C CA . GLU A 1 80 ? 45.407 -43.523 -16.293 1.00 62.78 80 GLU A CA 1
ATOM 578 C C . GLU A 1 80 ? 44.036 -43.500 -15.576 1.00 62.78 80 GLU A C 1
ATOM 580 O O . GLU A 1 80 ? 43.423 -44.557 -15.427 1.00 62.78 80 GLU A O 1
ATOM 585 N N . ARG A 1 81 ? 43.614 -42.337 -15.049 1.00 73.06 81 ARG A N 1
ATOM 586 C CA . ARG A 1 81 ? 42.559 -42.142 -14.022 1.00 73.06 81 ARG A CA 1
ATOM 587 C C . ARG A 1 81 ? 41.500 -41.137 -14.487 1.00 73.06 81 ARG A C 1
ATOM 589 O O . ARG A 1 81 ? 41.746 -40.408 -15.443 1.00 73.06 81 ARG A O 1
ATOM 596 N N . THR A 1 82 ? 40.343 -41.075 -13.835 1.00 84.69 82 THR A N 1
ATOM 597 C CA . THR A 1 82 ? 39.331 -40.050 -14.143 1.00 84.69 82 THR A CA 1
ATOM 598 C C . THR A 1 82 ? 39.713 -38.698 -13.529 1.00 84.69 82 THR A C 1
ATOM 600 O O . THR A 1 82 ? 40.691 -38.601 -12.778 1.00 84.69 82 THR A O 1
ATOM 603 N N . TYR A 1 83 ? 39.042 -37.634 -13.966 1.00 89.88 83 TYR A N 1
ATOM 604 C CA . TYR A 1 83 ? 39.248 -36.279 -13.454 1.00 89.88 83 TYR A CA 1
ATOM 605 C C . TYR A 1 83 ? 38.500 -36.080 -12.135 1.00 89.88 83 TYR A C 1
ATOM 607 O O . TYR A 1 83 ? 37.505 -36.755 -11.872 1.00 89.88 83 TYR A O 1
ATOM 615 N N . ARG A 1 84 ? 39.012 -35.184 -11.295 1.00 92.06 84 ARG A N 1
ATOM 616 C CA . ARG A 1 84 ? 38.389 -34.770 -10.039 1.00 92.06 84 ARG A CA 1
ATOM 617 C C . ARG A 1 84 ? 37.624 -33.490 -10.299 1.00 92.06 84 ARG A C 1
ATOM 619 O O . ARG A 1 84 ? 38.214 -32.513 -10.755 1.00 92.06 84 ARG A O 1
ATOM 626 N N . HIS A 1 85 ? 36.340 -33.515 -9.990 1.00 92.38 85 HIS A N 1
ATOM 627 C CA . HIS A 1 85 ? 35.440 -32.420 -10.293 1.00 92.38 85 HIS A CA 1
ATOM 628 C C . HIS A 1 85 ? 34.661 -31.993 -9.061 1.00 92.38 85 HIS A C 1
ATOM 630 O O . HIS A 1 85 ? 34.342 -32.832 -8.213 1.00 92.38 85 HIS A O 1
ATOM 636 N N . GLY A 1 86 ? 34.401 -30.692 -8.994 1.00 89.38 86 GLY A N 1
ATOM 637 C CA . GLY A 1 86 ? 33.439 -30.076 -8.103 1.00 89.38 86 GLY A CA 1
ATOM 638 C C . GLY A 1 86 ? 32.053 -30.124 -8.732 1.00 89.38 86 GLY A C 1
ATOM 639 O O . GLY A 1 86 ? 31.767 -30.964 -9.584 1.00 89.38 86 GLY A O 1
ATOM 640 N N . SER A 1 87 ? 31.191 -29.224 -8.302 1.00 88.94 87 SER A N 1
ATOM 641 C CA . SER A 1 87 ? 29.758 -29.264 -8.592 1.00 88.94 87 SER A CA 1
ATOM 642 C C . SER A 1 87 ? 29.488 -28.886 -10.044 1.00 88.94 87 SER A C 1
ATOM 644 O O . SER A 1 87 ? 29.868 -27.792 -10.455 1.00 88.94 87 SER A O 1
ATOM 646 N N . PRO A 1 88 ? 28.862 -29.767 -10.836 1.00 94.25 88 PRO A N 1
ATOM 647 C CA . PRO A 1 88 ? 28.522 -29.452 -12.215 1.00 94.25 88 PRO A CA 1
ATOM 648 C C . PRO A 1 88 ? 27.374 -28.434 -12.280 1.00 94.25 88 PRO A C 1
ATOM 650 O O . PRO A 1 88 ? 26.626 -28.287 -11.314 1.00 94.25 88 PRO A O 1
ATOM 653 N N . ALA A 1 89 ? 27.201 -27.794 -13.436 1.00 95.19 89 ALA A N 1
ATOM 654 C CA . ALA A 1 89 ? 25.995 -27.036 -13.768 1.00 95.19 89 ALA A CA 1
ATOM 655 C C . ALA A 1 89 ? 25.612 -27.180 -15.240 1.00 95.19 89 ALA A C 1
ATOM 657 O O . ALA A 1 89 ? 26.493 -27.312 -16.094 1.00 95.19 89 ALA A O 1
ATOM 658 N N . MET A 1 90 ? 24.306 -27.148 -15.500 1.00 94.88 90 MET A N 1
ATOM 659 C CA . MET A 1 90 ? 23.710 -27.104 -16.831 1.00 94.88 90 MET A CA 1
ATOM 660 C C . MET A 1 90 ? 23.139 -25.715 -17.110 1.00 94.88 90 MET A C 1
ATOM 662 O O . MET A 1 90 ? 22.316 -25.241 -16.332 1.00 94.88 90 MET A O 1
ATOM 666 N N . ALA A 1 91 ? 23.558 -25.083 -18.199 1.00 94.12 91 ALA A N 1
ATOM 667 C CA . ALA A 1 91 ? 23.070 -23.779 -18.646 1.00 94.12 91 ALA A CA 1
ATOM 668 C C . ALA A 1 91 ? 23.331 -23.639 -20.149 1.00 94.12 91 ALA A C 1
ATOM 670 O O . ALA A 1 91 ? 24.301 -24.204 -20.634 1.00 94.12 91 ALA A O 1
ATOM 671 N N . ASP A 1 92 ? 22.503 -22.895 -20.874 1.00 91.88 92 ASP A N 1
ATOM 672 C CA . ASP A 1 92 ? 22.783 -22.535 -22.270 1.00 91.88 92 ASP A CA 1
ATOM 673 C C . ASP A 1 92 ? 23.869 -21.444 -22.295 1.00 91.88 92 ASP A C 1
ATOM 675 O O . ASP A 1 92 ? 23.614 -20.306 -21.892 1.00 91.88 92 ASP A O 1
ATOM 679 N N . LEU A 1 93 ? 25.110 -21.801 -22.648 1.00 92.44 93 LEU A N 1
ATOM 680 C CA . LEU A 1 93 ? 26.267 -20.910 -22.504 1.00 92.44 93 LEU A CA 1
ATOM 681 C C . LEU A 1 93 ? 26.603 -20.150 -23.786 1.00 92.44 93 LEU A C 1
ATOM 683 O O . LEU A 1 93 ? 27.312 -19.142 -23.700 1.00 92.44 93 LEU A O 1
ATOM 687 N N . ASP A 1 94 ? 26.165 -20.623 -24.954 1.00 88.94 94 ASP A N 1
ATOM 688 C CA . ASP A 1 94 ? 26.354 -19.929 -26.234 1.00 88.94 94 ASP A CA 1
ATOM 689 C C . ASP A 1 94 ? 25.061 -19.445 -26.911 1.00 88.94 94 ASP A C 1
ATOM 691 O O . ASP A 1 94 ? 25.130 -18.856 -27.999 1.00 88.94 94 ASP A O 1
ATOM 695 N N . GLY A 1 95 ? 23.928 -19.593 -26.224 1.00 85.81 95 GLY A N 1
ATOM 696 C CA . GLY A 1 95 ? 22.631 -19.021 -26.559 1.00 85.81 95 GLY A CA 1
ATOM 697 C C . GLY A 1 95 ? 21.850 -19.811 -27.605 1.00 85.81 95 GLY A C 1
ATOM 698 O O . GLY A 1 95 ? 20.896 -19.273 -28.177 1.00 85.81 95 GLY A O 1
ATOM 699 N N . ASP A 1 96 ? 22.261 -21.037 -27.928 1.00 83.00 96 ASP A N 1
ATOM 700 C CA . ASP A 1 96 ? 21.673 -21.821 -29.015 1.00 83.00 96 ASP A CA 1
ATOM 701 C C . ASP A 1 96 ? 20.376 -22.561 -28.639 1.00 83.00 96 ASP A C 1
ATOM 703 O O . ASP A 1 96 ? 19.667 -23.047 -29.529 1.00 83.00 96 ASP A O 1
ATOM 707 N N . GLY A 1 97 ? 19.996 -22.510 -27.361 1.00 85.25 97 GLY A N 1
ATOM 708 C CA . GLY A 1 97 ? 18.773 -23.079 -26.807 1.00 85.25 97 GLY A CA 1
ATOM 709 C C . GLY A 1 97 ? 18.947 -24.460 -26.181 1.00 85.25 97 GLY A C 1
ATOM 710 O O . GLY A 1 97 ? 17.987 -24.947 -25.579 1.00 85.25 97 GLY A O 1
ATOM 711 N N . ASP A 1 98 ? 20.125 -25.076 -26.288 1.00 88.50 98 ASP A N 1
ATOM 712 C CA . ASP A 1 98 ? 20.427 -26.368 -25.682 1.00 88.50 98 ASP A CA 1
ATOM 713 C C . ASP A 1 98 ? 21.232 -26.184 -24.377 1.00 88.50 98 ASP A C 1
ATOM 715 O O . ASP A 1 98 ? 22.105 -25.330 -24.255 1.00 88.50 98 ASP A O 1
ATOM 719 N N . LEU A 1 99 ? 20.942 -26.988 -23.345 1.00 93.69 99 LEU A N 1
ATOM 720 C CA . LEU A 1 99 ? 21.681 -26.894 -22.080 1.00 93.69 99 LEU A CA 1
ATOM 721 C C . LEU A 1 99 ? 23.091 -27.490 -22.224 1.00 93.69 99 LEU A C 1
ATOM 723 O O . LEU A 1 99 ? 23.249 -28.711 -22.336 1.00 93.69 99 LEU A O 1
ATOM 727 N N . ASP A 1 100 ? 24.110 -26.637 -22.145 1.00 94.94 100 ASP A N 1
ATOM 728 C CA . ASP A 1 100 ? 25.525 -27.002 -22.076 1.00 94.94 100 ASP A CA 1
ATOM 729 C C . ASP A 1 100 ? 25.928 -27.424 -20.659 1.00 94.94 100 ASP A C 1
ATOM 731 O O . ASP A 1 100 ? 25.185 -27.267 -19.691 1.00 94.94 100 ASP A O 1
ATOM 735 N N . LEU A 1 101 ? 27.143 -27.956 -20.506 1.00 95.88 101 LEU A N 1
ATOM 736 C CA . LEU A 1 101 ? 27.622 -28.496 -19.236 1.00 95.88 101 LEU A CA 1
ATOM 737 C C . LEU A 1 101 ? 28.961 -27.881 -18.803 1.00 95.88 101 LEU A C 1
ATOM 739 O O . LEU A 1 101 ? 30.000 -28.064 -19.448 1.00 95.88 101 LEU A O 1
ATOM 743 N N . LEU A 1 102 ? 28.953 -27.234 -17.635 1.00 96.25 102 LEU A N 1
ATOM 744 C CA . LEU A 1 102 ? 30.139 -26.773 -16.914 1.00 96.25 102 LEU A CA 1
ATOM 745 C C . LEU A 1 102 ? 30.512 -27.777 -15.817 1.00 96.25 102 LEU A C 1
ATOM 747 O O . LEU A 1 102 ? 29.682 -28.168 -14.997 1.00 96.25 102 LEU A O 1
ATOM 751 N N . ILE A 1 103 ? 31.787 -28.169 -15.758 1.00 95.25 103 ILE A N 1
ATOM 752 C CA . ILE A 1 103 ? 32.302 -29.112 -14.758 1.00 95.25 103 ILE A CA 1
ATOM 753 C C . ILE A 1 103 ? 33.564 -28.530 -14.094 1.00 95.25 103 ILE A C 1
ATOM 755 O O . ILE A 1 103 ? 34.668 -28.704 -14.622 1.00 95.25 103 ILE A O 1
ATOM 759 N N . PRO A 1 104 ? 33.435 -27.854 -12.937 1.00 94.12 104 PRO A N 1
ATOM 760 C CA . PRO A 1 104 ? 34.555 -27.287 -12.187 1.00 94.12 104 PRO A CA 1
ATOM 761 C C . PRO A 1 104 ? 35.601 -28.328 -11.773 1.00 94.12 104 PRO A C 1
ATOM 763 O O . PRO A 1 104 ? 35.268 -29.450 -11.386 1.00 94.12 104 PRO A O 1
ATOM 766 N N . GLY A 1 105 ? 36.881 -27.963 -11.841 1.00 93.25 105 GLY A N 1
ATOM 767 C CA . GLY A 1 105 ? 38.000 -28.837 -11.485 1.00 93.25 105 GLY A CA 1
ATOM 768 C C . GLY A 1 105 ? 38.397 -28.788 -10.003 1.00 93.25 105 GLY A C 1
ATOM 769 O O . GLY A 1 105 ? 38.301 -27.750 -9.348 1.00 93.25 105 GLY A O 1
ATOM 770 N N . LEU A 1 106 ? 38.897 -29.914 -9.473 1.00 93.19 106 LEU A N 1
ATOM 771 C CA . LEU A 1 106 ? 39.450 -30.007 -8.112 1.00 93.19 106 LEU A CA 1
ATOM 772 C C . LEU A 1 106 ? 40.900 -30.481 -8.085 1.00 93.19 106 LEU A C 1
ATOM 774 O O . LEU A 1 106 ? 41.341 -31.309 -8.885 1.00 93.19 106 LEU A O 1
ATOM 778 N N . ASP A 1 107 ? 41.631 -30.021 -7.073 1.00 91.50 107 ASP A N 1
ATOM 779 C CA . ASP A 1 107 ? 43.042 -30.325 -6.841 1.00 91.50 107 ASP A CA 1
ATOM 780 C C . ASP A 1 107 ? 43.919 -30.021 -8.072 1.00 91.50 107 ASP A C 1
ATOM 782 O O . ASP A 1 107 ? 44.933 -30.684 -8.314 1.00 91.50 107 ASP A O 1
ATOM 786 N N . GLY A 1 108 ? 43.563 -28.973 -8.825 1.00 86.81 108 GLY A N 1
ATOM 787 C CA . GLY A 1 108 ? 44.253 -28.522 -10.038 1.00 86.81 108 GLY A CA 1
ATOM 788 C C . GLY A 1 108 ? 43.973 -29.345 -11.300 1.00 86.81 108 GLY A C 1
ATOM 789 O O . GLY A 1 108 ? 44.679 -29.167 -12.296 1.00 86.81 108 GLY A O 1
ATOM 790 N N . ASP A 1 109 ? 42.990 -30.251 -11.275 1.00 92.31 109 ASP A N 1
ATOM 791 C CA . ASP A 1 109 ? 42.388 -30.745 -12.515 1.00 92.31 109 ASP A CA 1
ATOM 792 C C . ASP A 1 109 ? 41.638 -29.600 -13.227 1.00 92.31 109 ASP A C 1
ATOM 794 O O . ASP A 1 109 ? 41.184 -28.671 -12.563 1.00 92.31 109 ASP A O 1
ATOM 798 N N . PRO A 1 110 ? 41.557 -29.613 -14.570 1.00 92.50 110 PRO A N 1
ATOM 799 C CA . PRO A 1 110 ? 40.940 -28.526 -15.323 1.00 92.50 110 PRO A CA 1
ATOM 800 C C . PRO A 1 110 ? 39.421 -28.477 -15.129 1.00 92.50 110 PRO A C 1
ATOM 802 O O . PRO A 1 110 ? 38.776 -29.520 -15.025 1.00 92.50 110 PRO A O 1
ATOM 805 N N . THR A 1 111 ? 38.871 -27.264 -15.168 1.00 94.75 111 THR A N 1
ATOM 806 C CA . THR A 1 111 ? 37.440 -27.024 -15.387 1.00 94.75 111 THR A CA 1
ATOM 807 C C . THR A 1 111 ? 37.105 -27.325 -16.846 1.00 94.75 111 THR A C 1
ATOM 809 O O . THR A 1 111 ? 37.783 -26.821 -17.744 1.00 94.75 111 THR A O 1
ATOM 812 N N . PHE A 1 112 ? 36.092 -28.158 -17.081 1.00 95.50 112 PHE A N 1
ATOM 813 C CA . PHE A 1 112 ? 35.630 -28.516 -18.421 1.00 95.50 112 PHE A CA 1
ATOM 814 C C . PHE A 1 112 ? 34.353 -27.774 -18.799 1.00 95.50 112 PHE A C 1
ATOM 816 O O . PHE A 1 112 ? 33.487 -27.558 -17.955 1.00 95.50 112 PHE A O 1
ATOM 823 N N . VAL A 1 113 ? 34.243 -27.455 -20.087 1.00 96.69 113 VAL A N 1
ATOM 824 C CA . VAL A 1 113 ? 33.043 -26.910 -20.723 1.00 96.69 113 VAL A CA 1
ATOM 825 C C . VAL A 1 113 ? 32.686 -27.803 -21.903 1.00 96.69 113 VAL A C 1
ATOM 827 O O . VAL A 1 113 ? 33.527 -28.062 -22.773 1.00 96.69 113 VAL A O 1
ATOM 830 N N . PHE A 1 114 ? 31.451 -28.276 -21.926 1.00 96.44 114 PHE A N 1
ATOM 831 C CA . PHE A 1 114 ? 30.904 -29.115 -22.979 1.00 96.44 114 PHE A CA 1
ATOM 832 C C . PHE A 1 114 ? 29.715 -28.413 -23.612 1.00 96.44 114 PHE A C 1
ATOM 834 O O . PHE A 1 114 ? 28.786 -28.083 -22.890 1.00 96.44 114 PHE A O 1
ATOM 841 N N . SER A 1 115 ? 29.755 -28.239 -24.931 1.00 95.25 115 SER A N 1
ATOM 842 C CA . SER A 1 115 ? 28.610 -27.742 -25.690 1.00 95.25 115 SER A CA 1
ATOM 843 C C . SER A 1 115 ? 27.694 -28.910 -26.057 1.00 95.25 115 SER A C 1
ATOM 845 O O . SER A 1 115 ? 28.205 -29.985 -26.407 1.00 95.25 115 SER A O 1
ATOM 847 N N . ASN A 1 116 ? 26.384 -28.741 -25.910 1.00 94.69 116 ASN A N 1
ATOM 848 C CA . ASN A 1 116 ? 25.375 -29.713 -26.318 1.00 94.69 116 ASN A CA 1
ATOM 849 C C . ASN A 1 116 ? 25.131 -29.590 -27.827 1.00 94.69 116 ASN A C 1
ATOM 851 O O . ASN A 1 116 ? 24.844 -28.523 -28.341 1.00 94.69 116 ASN A O 1
ATOM 855 N N . ASP A 1 117 ? 25.271 -30.689 -28.567 1.00 89.94 117 ASP A N 1
ATOM 856 C CA . ASP A 1 117 ? 25.188 -30.684 -30.032 1.00 89.94 117 ASP A CA 1
ATOM 857 C C . ASP A 1 117 ? 23.723 -30.716 -30.557 1.00 89.94 117 ASP A C 1
ATOM 859 O O . ASP A 1 117 ? 23.497 -30.935 -31.756 1.00 89.94 117 ASP A O 1
ATOM 863 N N . G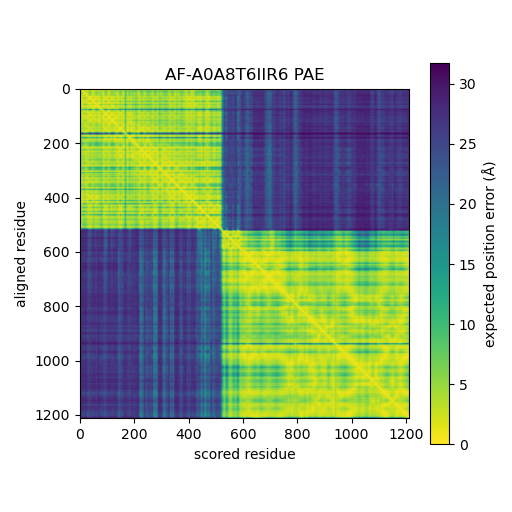LY A 1 118 ? 22.723 -30.577 -29.672 1.00 88.25 118 GLY A N 1
ATOM 864 C CA . GLY A 1 118 ? 21.282 -30.595 -29.978 1.00 88.25 118 GLY A CA 1
ATOM 865 C C . GLY A 1 118 ? 20.717 -31.964 -30.379 1.00 88.25 118 GLY A C 1
ATOM 866 O O . GLY A 1 118 ? 19.577 -32.094 -30.836 1.00 88.25 118 GLY A O 1
ATOM 867 N N . ASP A 1 119 ? 21.520 -33.026 -30.260 1.00 85.69 119 ASP A N 1
ATOM 868 C CA . ASP A 1 119 ? 21.122 -34.414 -30.525 1.00 85.69 119 ASP A CA 1
ATOM 869 C C . ASP A 1 119 ? 21.292 -35.344 -29.310 1.00 85.69 119 ASP A C 1
ATOM 871 O O . ASP A 1 119 ? 21.255 -36.575 -29.444 1.00 85.69 119 ASP A O 1
ATOM 875 N N . GLY A 1 120 ? 21.447 -34.745 -28.123 1.00 86.31 120 GLY A N 1
ATOM 876 C CA . GLY A 1 120 ? 21.686 -35.428 -26.853 1.00 86.31 120 GLY A CA 1
ATOM 877 C C . GLY A 1 120 ? 23.136 -35.888 -26.661 1.00 86.31 120 GLY A C 1
ATOM 878 O O . GLY A 1 120 ? 23.401 -36.737 -25.801 1.00 86.31 120 GLY A O 1
ATOM 879 N N . THR A 1 121 ? 24.073 -35.383 -27.470 1.00 94.50 121 THR A N 1
ATOM 880 C CA . THR A 1 121 ? 25.516 -35.603 -27.312 1.00 94.50 121 THR A CA 1
ATOM 881 C C . THR A 1 121 ? 26.261 -34.298 -27.057 1.00 94.50 121 THR A C 1
ATOM 883 O O . THR A 1 121 ? 25.770 -33.225 -27.376 1.00 94.50 121 THR A O 1
ATOM 886 N N . PHE A 1 122 ? 27.438 -34.399 -26.438 1.00 96.25 122 PHE A N 1
ATOM 887 C CA . PHE A 1 122 ? 28.233 -33.248 -26.032 1.00 96.25 122 PHE A CA 1
ATOM 888 C C . PHE A 1 122 ? 29.619 -33.236 -26.681 1.00 96.25 122 PHE A C 1
ATOM 890 O O . PHE A 1 122 ? 30.320 -34.259 -26.738 1.00 96.25 122 PHE A O 1
ATOM 897 N N . THR A 1 123 ? 30.080 -32.037 -27.030 1.00 94.81 123 THR A N 1
ATOM 898 C CA . THR A 1 123 ? 31.425 -31.767 -27.538 1.00 94.81 123 THR A CA 1
ATOM 899 C C . THR A 1 123 ? 32.250 -30.965 -26.524 1.00 94.81 123 THR A C 1
ATOM 901 O O . THR A 1 123 ? 31.851 -29.901 -26.068 1.00 94.81 123 THR A O 1
ATOM 904 N N . ASP A 1 124 ? 33.454 -31.451 -26.188 1.00 95.06 124 ASP A N 1
ATOM 905 C CA . ASP A 1 124 ? 34.413 -30.716 -25.341 1.00 95.06 124 ASP A CA 1
ATOM 906 C C . ASP A 1 124 ? 34.914 -29.454 -26.066 1.00 95.06 124 ASP A C 1
ATOM 908 O O . ASP A 1 124 ? 35.734 -29.530 -26.992 1.00 95.06 124 ASP A O 1
ATOM 912 N N . VAL A 1 125 ? 34.438 -28.295 -25.613 1.00 95.19 125 VAL A N 1
ATOM 913 C CA . VAL A 1 125 ? 34.806 -26.960 -26.111 1.00 95.19 125 VAL A CA 1
ATOM 914 C C . VAL A 1 125 ? 35.657 -26.185 -25.106 1.00 95.19 125 VAL A C 1
ATOM 916 O O . VAL A 1 125 ? 35.918 -24.994 -25.282 1.00 95.19 125 VAL A O 1
ATOM 919 N N . THR A 1 126 ? 36.196 -26.873 -24.094 1.00 95.25 126 THR A N 1
ATOM 920 C CA . THR A 1 126 ? 37.113 -26.292 -23.108 1.00 95.25 126 THR A CA 1
ATOM 921 C C . THR A 1 126 ? 38.259 -25.521 -23.778 1.00 95.25 126 THR A C 1
ATOM 923 O O . THR A 1 126 ? 38.509 -24.378 -23.385 1.00 95.25 126 THR A O 1
ATOM 926 N N . PRO A 1 127 ? 38.964 -26.044 -24.810 1.00 94.31 127 PRO A N 1
ATOM 927 C CA . PRO A 1 127 ? 40.075 -25.322 -25.425 1.00 94.31 127 PRO A CA 1
ATOM 928 C C . PRO A 1 127 ? 39.646 -24.012 -26.104 1.00 94.31 127 PRO A C 1
ATOM 930 O O . PRO A 1 127 ? 39.078 -24.010 -27.193 1.00 94.31 127 PRO A O 1
ATOM 933 N N . GLY A 1 128 ? 40.047 -22.877 -25.526 1.00 88.44 128 GLY A N 1
ATOM 934 C CA . GLY A 1 128 ? 39.728 -21.552 -26.060 1.00 88.44 128 GLY A CA 1
ATOM 935 C C . GLY A 1 128 ? 38.464 -20.916 -25.482 1.00 88.44 128 GLY A C 1
ATOM 936 O O . GLY A 1 128 ? 38.186 -19.780 -25.870 1.00 88.44 128 GLY A O 1
ATOM 937 N N . SER A 1 129 ? 37.794 -21.596 -24.546 1.00 95.06 129 SER A N 1
ATOM 938 C CA . SER A 1 129 ? 36.701 -21.050 -23.731 1.00 95.06 129 SER A CA 1
ATOM 939 C C . SER A 1 129 ? 37.170 -19.986 -22.740 1.00 95.06 129 SER A C 1
ATOM 941 O O . SER A 1 129 ? 36.352 -19.261 -22.209 1.00 95.06 129 SER A O 1
ATOM 943 N N . GLY A 1 130 ? 38.470 -19.870 -22.447 1.00 94.31 130 GLY A N 1
ATOM 944 C CA . GLY A 1 130 ? 38.977 -18.978 -21.398 1.00 94.31 130 GLY A CA 1
ATOM 945 C C . GLY A 1 130 ? 39.078 -19.675 -20.040 1.00 94.31 130 GLY A C 1
ATOM 946 O O . GLY A 1 130 ? 40.098 -19.513 -19.364 1.00 94.31 130 GLY A O 1
ATOM 947 N N . LEU A 1 131 ? 38.118 -20.545 -19.711 1.00 94.56 131 LEU A N 1
ATOM 948 C CA . LEU A 1 131 ? 38.149 -21.402 -18.519 1.00 94.56 131 LEU A CA 1
ATOM 949 C C . LEU A 1 131 ? 39.265 -22.461 -18.580 1.00 94.56 131 LEU A C 1
ATOM 951 O O . LEU A 1 131 ? 39.775 -22.883 -17.545 1.00 94.56 131 LEU A O 1
ATOM 955 N N . ASP A 1 132 ? 39.786 -22.782 -19.774 1.00 92.44 132 ASP A N 1
ATOM 956 C CA . ASP A 1 132 ? 41.005 -23.594 -19.951 1.00 92.44 132 ASP A CA 1
ATOM 957 C C . ASP A 1 132 ? 42.266 -22.988 -19.308 1.00 92.44 132 ASP A C 1
ATOM 959 O O . ASP A 1 132 ? 43.312 -23.642 -19.221 1.00 92.44 132 ASP A O 1
ATOM 963 N N . ARG A 1 133 ? 42.196 -21.719 -18.893 1.00 89.88 133 ARG A N 1
ATOM 964 C CA . ARG A 1 133 ? 43.293 -20.970 -18.269 1.00 89.88 133 ARG A CA 1
ATOM 965 C C . ARG A 1 133 ? 43.079 -20.686 -16.791 1.00 89.88 133 ARG A C 1
ATOM 967 O O . ARG A 1 133 ? 43.976 -20.075 -16.200 1.00 89.88 133 ARG A O 1
ATOM 974 N N . MET A 1 134 ? 41.945 -21.117 -16.244 1.00 90.75 134 MET A N 1
ATOM 975 C CA . MET A 1 134 ? 41.607 -20.983 -14.836 1.00 90.75 134 MET A CA 1
ATOM 976 C C . MET A 1 134 ? 42.701 -21.591 -13.956 1.00 90.75 134 MET A C 1
ATOM 978 O O . MET A 1 134 ? 43.311 -22.612 -14.297 1.00 90.75 134 MET A O 1
ATOM 982 N N . ARG A 1 135 ? 43.008 -20.918 -12.849 1.00 88.62 135 ARG A N 1
ATOM 983 C CA . ARG A 1 135 ? 44.110 -21.261 -11.942 1.00 88.62 135 ARG A CA 1
ATOM 984 C C . ARG A 1 135 ? 43.649 -21.613 -10.542 1.00 88.62 135 ARG A C 1
ATOM 986 O O . ARG A 1 135 ? 44.449 -22.214 -9.820 1.00 88.62 135 ARG A O 1
ATOM 993 N N . ALA A 1 136 ? 42.430 -21.237 -10.162 1.00 89.69 136 ALA A N 1
ATOM 994 C CA . ALA A 1 136 ? 41.804 -21.709 -8.940 1.00 89.69 136 ALA A CA 1
ATOM 995 C C . ALA A 1 136 ? 41.905 -23.240 -8.870 1.00 89.69 136 ALA A C 1
ATOM 997 O O . ALA A 1 136 ? 41.640 -23.950 -9.839 1.00 89.69 136 ALA A O 1
ATOM 998 N N . GLU A 1 137 ? 42.401 -23.752 -7.743 1.00 89.75 137 GLU A N 1
ATOM 999 C CA . GLU A 1 137 ? 42.728 -25.176 -7.621 1.00 89.75 137 GLU A CA 1
ATOM 1000 C C . GLU A 1 137 ? 41.539 -26.011 -7.140 1.00 89.75 137 GLU A C 1
ATOM 1002 O O . GLU A 1 137 ? 41.553 -27.231 -7.318 1.00 89.75 137 GLU A O 1
ATOM 1007 N N . TYR A 1 138 ? 40.556 -25.371 -6.507 1.00 92.00 138 TYR A N 1
ATOM 1008 C CA . TYR A 1 138 ? 39.369 -25.991 -5.934 1.00 92.00 138 TYR A CA 1
ATOM 1009 C C . TYR A 1 138 ? 38.158 -25.121 -6.229 1.00 92.00 138 TYR A C 1
ATOM 1011 O O . TYR A 1 138 ? 37.905 -24.180 -5.488 1.00 92.00 138 TYR A O 1
ATOM 1019 N N . SER A 1 139 ? 37.430 -25.433 -7.295 1.00 91.69 139 SER A N 1
ATOM 1020 C CA . SER A 1 139 ? 36.195 -24.736 -7.654 1.00 91.69 139 SER A CA 1
ATOM 1021 C C . SER A 1 139 ? 35.003 -25.633 -7.356 1.00 91.69 139 SER A C 1
ATOM 1023 O O . SER A 1 139 ? 34.981 -26.794 -7.770 1.00 91.69 139 SER A O 1
ATOM 1025 N N . LEU A 1 140 ? 34.050 -25.115 -6.582 1.00 88.12 140 LEU A N 1
ATOM 1026 C CA . LEU A 1 140 ? 32.934 -25.889 -6.047 1.00 88.12 140 LEU A CA 1
ATOM 1027 C C . LEU A 1 140 ? 31.632 -25.523 -6.739 1.00 88.12 140 LEU A C 1
ATOM 1029 O O . LEU A 1 140 ? 31.240 -26.242 -7.649 1.00 88.12 140 LEU A O 1
ATOM 1033 N N . SER A 1 141 ? 30.954 -24.470 -6.297 1.00 91.31 141 SER A N 1
ATOM 1034 C CA . SER A 1 141 ? 29.576 -24.172 -6.686 1.00 91.31 141 SER A CA 1
ATOM 1035 C C . SER A 1 141 ? 29.545 -23.082 -7.766 1.00 91.31 141 SER A C 1
ATOM 1037 O O . SER A 1 141 ? 29.983 -21.962 -7.482 1.00 91.31 141 SER A O 1
ATOM 1039 N N . PRO A 1 142 ? 29.080 -23.388 -8.990 1.00 94.75 142 PRO A N 1
ATOM 1040 C CA . PRO A 1 142 ? 28.771 -22.391 -10.012 1.00 94.75 142 PRO A CA 1
ATOM 1041 C C . PRO A 1 142 ? 27.376 -21.780 -9.817 1.00 94.75 142 PRO A C 1
ATOM 1043 O O . PRO A 1 142 ? 26.461 -22.442 -9.329 1.00 94.75 142 PRO A O 1
ATOM 1046 N N . ALA A 1 143 ? 27.208 -20.533 -10.242 1.00 95.75 143 ALA A N 1
ATOM 1047 C CA . ALA A 1 143 ? 25.914 -19.890 -10.441 1.00 95.75 143 ALA A CA 1
ATOM 1048 C C . ALA A 1 143 ? 25.960 -19.040 -11.710 1.00 95.75 143 ALA A C 1
ATOM 1050 O O . ALA A 1 143 ? 27.001 -18.449 -12.006 1.00 95.75 143 ALA A O 1
ATOM 1051 N N . PHE A 1 144 ? 24.843 -18.979 -12.426 1.00 96.44 144 PHE A N 1
ATOM 1052 C CA . PHE A 1 144 ? 24.706 -18.209 -13.652 1.00 96.44 144 PHE A CA 1
ATOM 1053 C C . PHE A 1 144 ? 23.659 -17.105 -13.518 1.00 96.44 144 PHE A C 1
ATOM 1055 O O . PHE A 1 144 ? 22.647 -17.287 -12.841 1.00 96.44 144 PHE A O 1
ATOM 1062 N N . GLY A 1 145 ? 23.913 -15.970 -14.162 1.00 95.31 145 GLY A N 1
ATOM 1063 C CA . GLY A 1 145 ? 23.010 -14.823 -14.213 1.00 95.31 145 GLY A CA 1
ATOM 1064 C C . GLY A 1 145 ? 23.549 -13.738 -15.141 1.00 95.31 145 GLY A C 1
ATOM 1065 O O . GLY A 1 145 ? 24.750 -13.672 -15.361 1.00 95.31 145 GLY A O 1
ATOM 1066 N N . ASP A 1 146 ? 22.669 -12.895 -15.671 1.00 94.56 146 ASP A N 1
ATOM 1067 C CA . ASP A 1 146 ? 23.012 -11.788 -16.579 1.00 94.56 146 ASP A CA 1
ATOM 1068 C C . ASP A 1 146 ? 23.333 -10.502 -15.789 1.00 94.56 146 ASP A C 1
ATOM 1070 O O . ASP A 1 146 ? 22.654 -9.481 -15.862 1.00 94.56 146 ASP A O 1
ATOM 1074 N N . TYR A 1 147 ? 24.335 -10.617 -14.919 1.00 94.81 147 TYR A N 1
ATOM 1075 C CA . TYR A 1 147 ? 25.359 -9.595 -14.753 1.00 94.81 147 TYR A CA 1
ATOM 1076 C C . TYR A 1 147 ? 25.110 -8.143 -15.174 1.00 94.81 147 TYR A C 1
ATOM 1078 O O . TYR A 1 147 ? 24.826 -7.238 -14.378 1.00 94.81 147 TYR A O 1
ATOM 1086 N N . ASP A 1 148 ? 25.450 -7.901 -16.435 1.00 92.94 148 ASP A N 1
ATOM 1087 C CA . ASP A 1 148 ? 25.546 -6.587 -17.051 1.00 92.94 148 ASP A CA 1
ATOM 1088 C C . ASP A 1 148 ? 24.436 -6.327 -18.083 1.00 92.94 148 ASP A C 1
ATOM 1090 O O . ASP A 1 148 ? 24.459 -5.283 -18.747 1.00 92.94 148 ASP A O 1
ATOM 1094 N N . LEU A 1 149 ? 23.417 -7.198 -18.105 1.00 91.94 149 LEU A N 1
ATOM 1095 C CA . LEU A 1 149 ? 22.231 -7.148 -18.961 1.00 91.94 149 LEU A CA 1
ATOM 1096 C C . LEU A 1 149 ? 22.579 -7.136 -20.456 1.00 91.94 149 LEU A C 1
ATOM 1098 O O . LEU A 1 149 ? 21.925 -6.455 -21.258 1.00 91.94 149 LEU A O 1
ATOM 1102 N N . ASP A 1 150 ? 23.638 -7.849 -20.843 1.00 89.12 150 ASP A N 1
ATOM 1103 C CA . ASP A 1 150 ? 24.012 -8.024 -22.247 1.00 89.12 150 ASP A CA 1
ATOM 1104 C C . ASP A 1 150 ? 23.319 -9.229 -22.911 1.00 89.12 150 ASP A C 1
ATOM 1106 O O . ASP A 1 150 ? 23.303 -9.342 -24.146 1.00 89.12 150 ASP A O 1
ATOM 1110 N N . GLY A 1 151 ? 22.624 -10.030 -22.101 1.00 88.12 151 GLY A N 1
ATOM 1111 C CA . GLY A 1 151 ? 21.826 -11.177 -22.495 1.00 88.12 151 GLY A CA 1
ATOM 1112 C C . GLY A 1 151 ? 22.570 -12.505 -22.399 1.00 88.12 151 GLY A C 1
ATOM 1113 O O . GLY A 1 151 ? 21.913 -13.542 -22.502 1.00 88.12 151 GLY A O 1
ATOM 1114 N N . ASP A 1 152 ? 23.894 -12.515 -22.240 1.00 90.81 152 ASP A N 1
ATOM 1115 C CA . ASP A 1 152 ? 24.670 -13.738 -22.056 1.00 90.81 152 ASP A CA 1
ATOM 1116 C C . ASP A 1 152 ? 24.671 -14.156 -20.570 1.00 90.81 152 ASP A C 1
ATOM 1118 O O . ASP A 1 152 ? 24.672 -13.341 -19.653 1.00 90.81 152 ASP A O 1
ATOM 1122 N N . LEU A 1 153 ? 24.651 -15.465 -20.291 1.00 95.12 153 LEU A N 1
ATOM 1123 C CA . LEU A 1 153 ? 24.700 -15.948 -18.906 1.00 95.12 153 LEU A CA 1
ATOM 1124 C C . LEU A 1 153 ? 26.131 -15.910 -18.360 1.00 95.12 153 LEU A C 1
ATOM 1126 O O . LEU A 1 153 ? 26.959 -16.753 -18.722 1.00 95.12 153 LEU A O 1
ATOM 1130 N N . ASP A 1 154 ? 26.407 -14.977 -17.450 1.00 96.81 154 ASP A N 1
ATOM 1131 C CA . ASP A 1 154 ? 27.689 -14.858 -16.755 1.00 96.81 154 ASP A CA 1
ATOM 1132 C C . ASP A 1 154 ? 27.835 -15.872 -15.628 1.00 96.81 154 ASP A C 1
ATOM 1134 O O . ASP A 1 154 ? 26.858 -16.404 -15.112 1.00 96.81 154 ASP A O 1
ATOM 1138 N N . LEU A 1 155 ? 29.076 -16.132 -15.211 1.00 97.44 155 LEU A N 1
ATOM 1139 C CA . LEU A 1 155 ? 29.405 -17.193 -14.262 1.00 97.44 155 LEU A CA 1
ATOM 1140 C C . LEU A 1 155 ? 30.029 -16.645 -12.975 1.00 97.44 155 LEU A C 1
ATOM 1142 O O . LEU A 1 155 ? 31.108 -16.043 -12.993 1.00 97.44 155 LEU A O 1
ATOM 1146 N N . ALA A 1 156 ? 29.413 -16.974 -11.840 1.00 97.06 156 ALA A N 1
ATOM 1147 C CA . ALA A 1 156 ? 29.987 -16.837 -10.507 1.00 97.06 156 ALA A CA 1
ATOM 1148 C C . ALA A 1 156 ? 30.438 -18.199 -9.941 1.00 97.06 156 ALA A C 1
ATOM 1150 O O . ALA A 1 156 ? 29.762 -19.210 -10.119 1.00 97.06 156 ALA A O 1
ATOM 1151 N N . LEU A 1 157 ? 31.575 -18.245 -9.236 1.00 94.38 157 LEU A N 1
ATOM 1152 C CA . LEU A 1 157 ? 32.151 -19.471 -8.660 1.00 94.38 157 LEU A CA 1
ATOM 1153 C C . LEU A 1 157 ? 32.665 -19.273 -7.227 1.00 94.38 157 LEU A C 1
ATOM 1155 O O . LEU A 1 157 ? 33.383 -18.312 -6.944 1.00 94.38 157 LEU A O 1
ATOM 1159 N N . GLY A 1 158 ? 32.379 -20.247 -6.357 1.00 93.75 158 GLY A N 1
ATOM 1160 C CA . GLY A 1 158 ? 33.034 -20.407 -5.052 1.00 93.75 158 GLY A CA 1
ATOM 1161 C C . GLY A 1 158 ? 34.290 -21.288 -5.123 1.00 93.75 158 GLY A C 1
ATOM 1162 O O . GLY A 1 158 ? 34.306 -22.298 -5.839 1.00 93.75 158 GLY A O 1
ATOM 1163 N N . HIS A 1 159 ? 35.336 -20.937 -4.361 1.00 93.00 159 HIS A N 1
ATOM 1164 C CA . HIS A 1 159 ? 36.678 -21.539 -4.484 1.00 93.00 159 HIS A CA 1
ATOM 1165 C C . HIS A 1 159 ? 37.241 -22.189 -3.213 1.00 93.00 159 HIS A C 1
ATOM 1167 O O . HIS A 1 159 ? 38.467 -22.225 -3.028 1.00 93.00 159 HIS A O 1
ATOM 1173 N N . TRP A 1 160 ? 36.376 -22.695 -2.327 1.00 92.38 160 TRP A N 1
ATOM 1174 C CA . TRP A 1 160 ? 36.781 -23.156 -0.998 1.00 92.38 160 TRP A CA 1
ATOM 1175 C C . TRP A 1 160 ? 38.024 -24.067 -1.004 1.00 92.38 160 TRP A C 1
ATOM 1177 O O . TRP A 1 160 ? 38.059 -25.137 -1.615 1.00 92.38 160 TRP A O 1
ATOM 1187 N N . GLY A 1 161 ? 39.072 -23.641 -0.294 1.00 89.38 161 GLY A N 1
ATOM 1188 C CA . GLY A 1 161 ? 40.343 -24.367 -0.181 1.00 89.38 161 GLY A CA 1
ATOM 1189 C C . GLY A 1 161 ? 41.428 -23.957 -1.185 1.00 89.38 161 GLY A C 1
ATOM 1190 O O . GLY A 1 161 ? 42.580 -24.382 -1.033 1.00 89.38 161 GLY A O 1
ATOM 1191 N N . THR A 1 162 ? 41.122 -23.101 -2.163 1.00 89.50 162 THR A N 1
ATOM 1192 C CA . THR A 1 162 ? 42.112 -22.528 -3.091 1.00 89.50 162 THR A CA 1
ATOM 1193 C C . THR A 1 162 ? 43.086 -21.604 -2.347 1.00 89.50 162 THR A C 1
ATOM 1195 O O . THR A 1 162 ? 42.646 -20.714 -1.624 1.00 89.50 162 THR A O 1
ATOM 1198 N N . PRO A 1 163 ? 44.420 -21.761 -2.477 1.00 84.62 163 PRO A N 1
ATOM 1199 C CA . PRO A 1 163 ? 45.372 -20.874 -1.806 1.00 84.62 163 PRO A CA 1
ATOM 1200 C C . PRO A 1 163 ? 45.228 -19.410 -2.251 1.00 84.62 163 PRO A C 1
ATOM 1202 O O . PRO A 1 163 ? 45.358 -19.109 -3.435 1.00 84.62 163 PRO A O 1
ATOM 1205 N N . ARG A 1 164 ? 45.066 -18.483 -1.298 1.00 74.25 164 ARG A N 1
ATOM 1206 C CA . ARG A 1 164 ? 44.902 -17.039 -1.579 1.00 74.25 164 ARG A CA 1
ATOM 1207 C C . ARG A 1 164 ? 46.177 -16.338 -2.052 1.00 74.25 164 ARG A C 1
ATOM 1209 O O . ARG A 1 164 ? 46.126 -15.287 -2.681 1.00 74.25 164 ARG A O 1
ATOM 1216 N N . ASP A 1 165 ? 47.335 -16.938 -1.784 1.00 63.16 165 ASP A N 1
ATOM 1217 C CA . ASP A 1 165 ? 48.654 -16.347 -2.022 1.00 63.16 165 ASP A CA 1
ATOM 1218 C C . ASP A 1 165 ? 49.224 -16.657 -3.423 1.00 63.16 165 ASP A C 1
ATOM 1220 O O . ASP A 1 165 ? 50.435 -16.880 -3.554 1.00 63.16 165 ASP A O 1
ATOM 1224 N N . PHE A 1 166 ? 48.412 -16.690 -4.490 1.00 54.31 166 PHE A N 1
ATOM 1225 C CA . PHE A 1 166 ? 48.898 -16.963 -5.854 1.00 54.31 166 PHE A CA 1
ATOM 1226 C C . PHE A 1 166 ? 49.757 -15.797 -6.422 1.00 54.31 166 PHE A C 1
ATOM 1228 O O . PHE A 1 166 ? 49.400 -15.059 -7.329 1.00 54.31 166 PHE A O 1
ATOM 1235 N N . LEU A 1 167 ? 50.984 -15.703 -5.894 1.00 43.22 167 LEU A N 1
ATOM 1236 C CA . LEU A 1 167 ? 52.225 -15.201 -6.490 1.00 43.22 167 LEU A CA 1
ATOM 1237 C C . LEU A 1 167 ? 52.350 -13.683 -6.762 1.00 43.22 167 LEU A C 1
ATOM 1239 O O . LEU A 1 167 ? 52.663 -13.264 -7.873 1.00 43.22 167 LEU A O 1
ATOM 1243 N N . GLY A 1 168 ? 52.342 -12.868 -5.698 1.00 46.97 168 GLY A N 1
ATOM 1244 C CA . GLY A 1 168 ? 53.126 -11.615 -5.653 1.00 46.97 168 GLY A CA 1
ATOM 1245 C C . GLY A 1 168 ? 52.402 -10.294 -5.955 1.00 46.97 168 GLY A C 1
ATOM 1246 O O . GLY A 1 168 ? 53.081 -9.287 -6.167 1.00 46.97 168 GLY A O 1
ATOM 1247 N N . GLY A 1 169 ? 51.068 -10.281 -5.928 1.00 53.81 169 GLY A N 1
ATOM 1248 C CA . GLY A 1 169 ? 50.191 -9.106 -6.029 1.00 53.81 169 GLY A CA 1
ATOM 1249 C C . GLY A 1 169 ? 48.733 -9.489 -5.728 1.00 53.81 169 GLY A C 1
ATOM 1250 O O . GLY A 1 169 ? 48.463 -10.669 -5.538 1.00 53.81 169 GLY A O 1
ATOM 1251 N N . VAL A 1 170 ? 47.824 -8.507 -5.680 1.00 53.03 170 VAL A N 1
ATOM 1252 C CA . VAL A 1 170 ? 46.378 -8.634 -5.353 1.00 53.03 170 VAL A CA 1
ATOM 1253 C C . VAL A 1 170 ? 45.571 -9.292 -6.496 1.00 53.03 170 VAL A C 1
ATOM 1255 O O . VAL A 1 170 ? 44.481 -8.842 -6.804 1.00 53.03 170 VAL A O 1
ATOM 1258 N N . GLY A 1 171 ? 46.164 -10.262 -7.202 1.00 70.31 171 GLY A N 1
ATOM 1259 C CA . GLY A 1 171 ? 45.686 -10.748 -8.501 1.00 70.31 171 GLY A CA 1
ATOM 1260 C C . GLY A 1 171 ? 44.256 -11.291 -8.496 1.00 70.31 171 GLY A C 1
ATOM 1261 O O . GLY A 1 171 ? 43.700 -11.592 -7.447 1.00 70.31 171 GLY A O 1
ATOM 1262 N N . ASP A 1 172 ? 43.703 -11.415 -9.698 1.00 85.44 172 ASP A N 1
ATOM 1263 C CA . ASP A 1 172 ? 42.357 -11.912 -9.974 1.00 85.44 172 ASP A CA 1
ATOM 1264 C C . ASP A 1 172 ? 42.006 -13.199 -9.201 1.00 85.44 172 ASP A C 1
ATOM 1266 O O . ASP A 1 172 ? 42.765 -14.173 -9.222 1.00 85.44 172 ASP A O 1
ATOM 1270 N N . THR A 1 173 ? 40.864 -13.177 -8.507 1.00 89.44 173 THR A N 1
ATOM 1271 C CA . THR A 1 173 ? 40.356 -14.299 -7.708 1.00 89.44 173 THR A CA 1
ATOM 1272 C C . THR A 1 173 ? 39.511 -15.277 -8.515 1.00 89.44 173 THR A C 1
ATOM 1274 O O . THR A 1 173 ? 39.099 -16.287 -7.950 1.00 89.44 173 THR A O 1
ATOM 1277 N N . GLU A 1 174 ? 39.229 -14.995 -9.793 1.00 93.12 174 GLU A N 1
ATOM 1278 C CA . GLU A 1 174 ? 38.497 -15.893 -10.699 1.00 93.12 174 GLU A CA 1
ATOM 1279 C C . GLU A 1 174 ? 37.097 -16.303 -10.177 1.00 93.12 174 GLU A C 1
ATOM 1281 O O . GLU A 1 174 ? 36.626 -17.405 -10.458 1.00 93.12 174 GLU A O 1
ATOM 1286 N N . HIS A 1 175 ? 36.435 -15.438 -9.397 1.00 94.94 175 HIS A N 1
ATOM 1287 C CA . HIS A 1 175 ? 35.079 -15.658 -8.868 1.00 94.94 175 HIS A CA 1
ATOM 1288 C C . HIS A 1 175 ? 33.980 -15.218 -9.826 1.00 94.94 175 HIS A C 1
ATOM 1290 O O . HIS A 1 175 ? 32.918 -15.814 -9.779 1.00 94.94 175 HIS A O 1
ATOM 1296 N N . LEU A 1 176 ? 34.212 -14.193 -10.650 1.00 97.38 176 LEU A N 1
ATOM 1297 C CA . LEU A 1 176 ? 33.234 -13.675 -11.603 1.00 97.38 176 LEU A CA 1
ATOM 1298 C C . LEU A 1 176 ? 33.830 -13.678 -13.009 1.00 97.38 176 LEU A C 1
ATOM 1300 O O . LEU A 1 176 ? 34.931 -13.158 -13.231 1.00 97.38 176 LEU A O 1
ATOM 1304 N N . TRP A 1 177 ? 33.094 -14.261 -13.945 1.00 97.75 177 TRP A N 1
ATOM 1305 C CA . TRP A 1 177 ? 33.477 -14.430 -15.336 1.00 97.75 177 TRP A CA 1
ATOM 1306 C C . TRP A 1 177 ? 32.366 -13.904 -16.227 1.00 97.75 177 TRP A C 1
ATOM 1308 O O . TRP A 1 177 ? 31.270 -14.455 -16.204 1.00 97.75 177 TRP A O 1
ATOM 1318 N N . ARG A 1 178 ? 32.682 -12.893 -17.039 1.00 97.25 178 ARG A N 1
ATOM 1319 C CA . ARG A 1 178 ? 31.758 -12.424 -18.064 1.00 97.25 178 ARG A CA 1
ATOM 1320 C C . ARG A 1 178 ? 31.739 -13.401 -19.231 1.00 97.25 178 ARG A C 1
ATOM 1322 O O . ARG A 1 178 ? 32.812 -13.845 -19.673 1.00 97.25 178 ARG A O 1
ATOM 1329 N N . ASN A 1 179 ? 30.555 -13.734 -19.705 1.00 96.06 179 ASN A N 1
ATOM 1330 C CA . ASN A 1 179 ? 30.335 -14.511 -20.902 1.00 96.06 179 ASN A CA 1
ATOM 1331 C C . ASN A 1 179 ? 30.457 -13.587 -22.127 1.00 96.06 179 ASN A C 1
ATOM 1333 O O . ASN A 1 179 ? 29.777 -12.589 -22.248 1.00 96.06 179 ASN A O 1
ATOM 1337 N N . ASP A 1 180 ? 31.413 -13.869 -23.011 1.00 91.19 180 ASP A N 1
ATOM 1338 C CA . ASP A 1 180 ? 31.622 -13.147 -24.274 1.00 91.19 180 ASP A CA 1
ATOM 1339 C C . ASP A 1 180 ? 31.382 -14.111 -25.460 1.00 91.19 180 ASP A C 1
ATOM 1341 O O . ASP A 1 180 ? 32.174 -14.138 -26.424 1.00 91.19 180 ASP A O 1
ATOM 1345 N N . SER A 1 181 ? 30.403 -15.008 -25.324 1.00 88.06 181 SER A N 1
ATOM 1346 C CA . SER A 1 181 ? 30.130 -16.068 -26.295 1.00 88.06 181 SER A CA 1
ATOM 1347 C C . SER A 1 181 ? 29.496 -15.520 -27.572 1.00 88.06 181 SER A C 1
ATOM 1349 O O . SER A 1 181 ? 28.908 -14.449 -27.629 1.00 88.06 181 SER A O 1
ATOM 1351 N N . GLU A 1 182 ? 29.689 -16.243 -28.669 1.00 75.75 182 GLU A N 1
ATOM 1352 C CA . GLU A 1 182 ? 28.985 -15.999 -29.930 1.00 75.75 182 GLU A CA 1
ATOM 1353 C C . GLU A 1 182 ? 28.429 -17.353 -30.382 1.00 75.75 182 GLU A C 1
ATOM 1355 O O . GLU A 1 182 ? 29.151 -18.341 -30.254 1.00 75.75 182 GLU A O 1
ATOM 1360 N N . ALA A 1 183 ? 27.215 -17.398 -30.943 1.00 66.69 183 ALA A N 1
ATOM 1361 C CA . ALA A 1 183 ? 26.513 -18.634 -31.321 1.00 66.69 183 ALA A CA 1
ATOM 1362 C C . ALA A 1 183 ? 27.435 -19.756 -31.858 1.00 66.69 183 ALA A C 1
ATOM 1364 O O . ALA A 1 183 ? 28.094 -19.604 -32.903 1.00 66.69 183 ALA A O 1
ATOM 1365 N N . GLY A 1 184 ? 27.479 -20.885 -31.139 1.00 67.19 184 GLY A N 1
ATOM 1366 C CA . GLY A 1 184 ? 28.322 -22.054 -31.421 1.00 67.19 184 GLY A CA 1
ATOM 1367 C C . GLY A 1 184 ? 29.778 -21.938 -30.948 1.00 67.19 184 GLY A C 1
ATOM 1368 O O . GLY A 1 184 ? 30.658 -22.672 -31.427 1.00 67.19 184 GLY A O 1
ATOM 1369 N N . ARG A 1 185 ? 30.098 -20.958 -30.095 1.00 84.12 185 ARG A N 1
ATOM 1370 C CA . ARG A 1 185 ? 31.433 -20.760 -29.527 1.00 84.12 185 ARG A CA 1
ATOM 1371 C C . ARG A 1 185 ? 31.386 -20.112 -28.142 1.00 84.12 185 ARG A C 1
ATOM 1373 O O . ARG A 1 185 ? 31.509 -18.894 -28.010 1.00 84.12 185 ARG A O 1
ATOM 1380 N N . ILE A 1 186 ? 31.445 -20.973 -27.132 1.00 92.56 186 ILE A N 1
ATOM 1381 C CA . ILE A 1 186 ? 31.548 -20.574 -25.728 1.00 92.56 186 ILE A CA 1
ATOM 1382 C C . ILE A 1 186 ? 32.879 -19.865 -25.423 1.00 92.56 186 ILE A C 1
ATOM 1384 O O . ILE A 1 186 ? 33.967 -20.350 -25.779 1.00 92.56 186 ILE A O 1
ATOM 1388 N N . ARG A 1 187 ? 32.816 -18.718 -24.738 1.00 94.31 187 ARG A N 1
ATOM 1389 C CA . ARG A 1 187 ? 33.974 -17.933 -24.299 1.00 94.31 187 ARG A CA 1
ATOM 1390 C C . ARG A 1 187 ? 33.675 -17.110 -23.043 1.00 94.31 187 ARG A C 1
ATOM 1392 O O . ARG A 1 187 ? 32.823 -16.249 -23.062 1.00 94.31 187 ARG A O 1
ATOM 1399 N N . PHE A 1 188 ? 34.523 -17.248 -22.031 1.00 96.69 188 PHE A N 1
ATOM 1400 C CA . PHE A 1 188 ? 34.497 -16.487 -20.787 1.00 96.69 188 PHE A CA 1
ATOM 1401 C C . PHE A 1 188 ? 35.770 -15.659 -20.579 1.00 96.69 188 PHE A C 1
ATOM 1403 O O . PHE A 1 188 ? 36.885 -16.058 -20.955 1.00 96.69 188 PHE A O 1
ATOM 1410 N N . SER A 1 189 ? 35.611 -14.527 -19.900 1.00 95.44 189 SER A N 1
ATOM 1411 C CA . SER A 1 189 ? 36.690 -13.656 -19.439 1.00 95.44 189 SER A CA 1
ATOM 1412 C C . SER A 1 189 ? 36.531 -13.385 -17.943 1.00 95.44 189 SER A C 1
ATOM 1414 O O . SER A 1 189 ? 35.501 -12.883 -17.515 1.00 95.44 189 SER A O 1
ATOM 1416 N N . SER A 1 190 ? 37.551 -13.686 -17.133 1.00 94.75 190 SER A N 1
ATOM 1417 C CA . SER A 1 190 ? 37.501 -13.348 -15.704 1.00 94.75 190 SER A CA 1
ATOM 1418 C C . SER A 1 190 ? 37.521 -11.831 -15.522 1.00 94.75 190 SER A C 1
ATOM 1420 O O . SER A 1 190 ? 38.388 -11.145 -16.074 1.00 94.75 190 SER A O 1
ATOM 1422 N N . VAL A 1 191 ? 36.563 -11.330 -14.748 1.00 96.12 191 VAL A N 1
ATOM 1423 C CA . VAL A 1 191 ? 36.345 -9.906 -14.467 1.00 96.12 191 VAL A CA 1
ATOM 1424 C C . VAL A 1 191 ? 36.386 -9.602 -12.970 1.00 96.12 191 VAL A C 1
ATOM 1426 O O . VAL A 1 191 ? 36.191 -8.457 -12.586 1.00 96.12 191 VAL A O 1
ATOM 1429 N N . SER A 1 192 ? 36.708 -10.571 -12.103 1.00 94.12 192 SER A N 1
ATOM 1430 C CA . SER A 1 192 ? 36.649 -10.393 -10.638 1.00 94.12 192 SER A CA 1
ATOM 1431 C C . SER A 1 192 ? 37.428 -9.174 -10.120 1.00 94.12 192 SER A C 1
ATOM 1433 O O . SER A 1 192 ? 37.003 -8.545 -9.152 1.00 94.12 192 SER A O 1
ATOM 1435 N N . GLU A 1 193 ? 38.570 -8.827 -10.726 1.00 90.94 193 GLU A N 1
ATOM 1436 C CA . GLU A 1 193 ? 39.329 -7.615 -10.369 1.00 90.94 193 GLU A CA 1
ATOM 1437 C C . GLU A 1 193 ? 38.632 -6.329 -10.837 1.00 90.94 193 GLU A C 1
ATOM 1439 O O . GLU A 1 193 ? 38.528 -5.381 -10.059 1.00 90.94 193 GLU A O 1
ATOM 1444 N N . GLU A 1 194 ? 38.155 -6.300 -12.084 1.00 92.31 194 GLU A N 1
ATOM 1445 C CA . GLU A 1 194 ? 37.499 -5.135 -12.694 1.00 92.31 194 GLU A CA 1
ATOM 1446 C C . GLU A 1 194 ? 36.133 -4.855 -12.059 1.00 92.31 194 GLU A C 1
ATOM 1448 O O . GLU A 1 194 ? 35.850 -3.716 -11.698 1.00 92.31 194 GLU A O 1
ATOM 1453 N N . ALA A 1 195 ? 35.352 -5.906 -11.821 1.00 94.44 195 ALA A N 1
ATOM 1454 C CA . ALA A 1 195 ? 34.030 -5.847 -11.216 1.00 94.44 195 ALA A CA 1
ATOM 1455 C C . ALA A 1 195 ? 34.058 -5.588 -9.697 1.00 94.44 195 ALA A C 1
ATOM 1457 O O . ALA A 1 195 ? 33.012 -5.430 -9.080 1.00 94.44 195 ALA A O 1
ATOM 1458 N N . GLY A 1 196 ? 35.234 -5.549 -9.058 1.00 91.88 196 GLY A N 1
ATOM 1459 C CA . GLY A 1 196 ? 35.362 -5.231 -7.629 1.00 91.88 196 GLY A CA 1
ATOM 1460 C C . GLY A 1 196 ? 35.143 -6.402 -6.657 1.00 91.88 196 GLY A C 1
ATOM 1461 O O . GLY A 1 196 ? 35.243 -6.206 -5.443 1.00 91.88 196 GLY A O 1
ATOM 1462 N N . ILE A 1 197 ? 34.953 -7.628 -7.156 1.00 93.50 197 ILE A N 1
ATOM 1463 C CA . ILE A 1 197 ? 34.786 -8.844 -6.339 1.00 93.50 197 ILE A CA 1
ATOM 1464 C C . ILE A 1 197 ? 36.107 -9.265 -5.674 1.00 93.50 197 ILE A C 1
ATOM 1466 O O . ILE A 1 197 ? 36.178 -9.455 -4.456 1.00 93.50 197 ILE A O 1
ATOM 1470 N N . ALA A 1 198 ? 37.192 -9.353 -6.448 1.00 90.06 198 ALA A N 1
ATOM 1471 C CA . ALA A 1 198 ? 38.492 -9.835 -5.980 1.00 90.06 198 ALA A CA 1
ATOM 1472 C C . ALA A 1 198 ? 39.056 -9.032 -4.791 1.00 90.06 198 ALA A C 1
ATOM 1474 O O . ALA A 1 198 ? 39.485 -9.651 -3.811 1.00 90.06 198 ALA A O 1
ATOM 1475 N N . PRO A 1 199 ? 39.038 -7.680 -4.790 1.00 85.19 199 PRO A N 1
ATOM 1476 C CA . PRO A 1 199 ? 39.495 -6.904 -3.639 1.00 85.19 199 PRO A CA 1
ATOM 1477 C C . PRO A 1 199 ? 38.734 -7.222 -2.345 1.00 85.19 199 PRO A C 1
ATOM 1479 O O . PRO A 1 199 ? 39.364 -7.322 -1.289 1.00 85.19 199 PRO A O 1
ATOM 1482 N N . SER A 1 200 ? 37.410 -7.399 -2.430 1.00 82.06 200 SER A N 1
ATOM 1483 C CA . SER A 1 200 ? 36.545 -7.722 -1.287 1.00 82.06 200 SER A CA 1
ATOM 1484 C C . SER A 1 200 ? 36.847 -9.107 -0.727 1.00 82.06 200 SER A C 1
ATOM 1486 O O . SER A 1 200 ? 37.025 -9.272 0.484 1.00 82.06 200 SER A O 1
ATOM 1488 N N . VAL A 1 201 ? 36.971 -10.092 -1.619 1.00 83.69 201 VAL A N 1
ATOM 1489 C CA . VAL A 1 201 ? 37.291 -11.463 -1.239 1.00 83.69 201 VAL A CA 1
ATOM 1490 C C . VAL A 1 201 ? 38.679 -11.498 -0.594 1.00 83.69 201 VAL A C 1
ATOM 1492 O O . VAL A 1 201 ? 38.819 -11.956 0.535 1.00 83.69 201 VAL A O 1
ATOM 1495 N N . ILE A 1 202 ? 39.717 -10.927 -1.209 1.00 80.88 202 ILE A N 1
ATOM 1496 C CA . ILE A 1 202 ? 41.094 -11.006 -0.685 1.00 80.88 202 ILE A CA 1
ATOM 1497 C C . ILE A 1 202 ? 41.271 -10.236 0.634 1.00 80.88 202 ILE A C 1
ATOM 1499 O O . ILE A 1 202 ? 41.893 -10.755 1.565 1.00 80.88 202 ILE A O 1
ATOM 1503 N N . LEU A 1 203 ? 40.785 -8.992 0.720 1.00 75.81 203 LEU A N 1
ATOM 1504 C CA . LEU A 1 203 ? 41.122 -8.043 1.790 1.00 75.81 203 LEU A CA 1
ATOM 1505 C C . LEU A 1 203 ? 39.910 -7.646 2.632 1.00 75.81 203 LEU A C 1
ATOM 1507 O O . LEU A 1 203 ? 39.627 -6.464 2.821 1.00 75.81 203 LEU A O 1
ATOM 1511 N N . ASN A 1 204 ? 39.238 -8.633 3.214 1.00 80.12 204 ASN A N 1
ATOM 1512 C C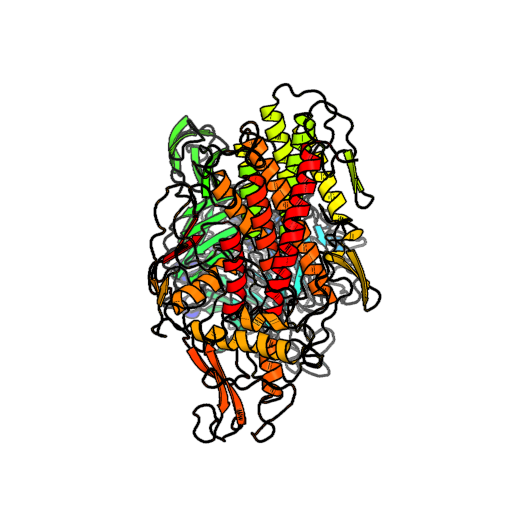A . ASN A 1 204 ? 38.160 -8.350 4.148 1.00 80.12 204 ASN A CA 1
ATOM 1513 C C . ASN A 1 204 ? 38.693 -7.939 5.539 1.00 80.12 204 ASN A C 1
ATOM 1515 O O . ASN A 1 204 ? 39.129 -8.763 6.342 1.00 80.12 204 ASN A O 1
ATOM 1519 N N . THR A 1 205 ? 38.730 -6.637 5.822 1.00 82.62 205 THR A N 1
ATOM 1520 C CA . THR A 1 205 ? 39.370 -6.109 7.041 1.00 82.62 205 THR A CA 1
ATOM 1521 C C . THR A 1 205 ? 38.464 -6.044 8.269 1.00 82.62 205 THR A C 1
ATOM 1523 O O . THR A 1 205 ? 38.900 -5.511 9.294 1.00 82.62 205 THR A O 1
ATOM 1526 N N . ASP A 1 206 ? 37.225 -6.533 8.188 1.00 87.25 206 ASP A N 1
ATOM 1527 C CA . ASP A 1 206 ? 36.319 -6.517 9.335 1.00 87.25 206 ASP A CA 1
ATOM 1528 C C . ASP A 1 206 ? 36.885 -7.370 10.494 1.00 87.25 206 ASP A C 1
ATOM 1530 O O . ASP A 1 206 ? 37.337 -8.500 10.279 1.00 87.25 206 ASP A O 1
ATOM 1534 N N . PRO A 1 207 ? 36.914 -6.852 11.737 1.00 86.25 207 PRO A N 1
ATOM 1535 C CA . PRO A 1 207 ? 37.505 -7.554 12.875 1.00 86.25 207 PRO A CA 1
ATOM 1536 C C . PRO A 1 207 ? 36.765 -8.833 13.296 1.00 86.25 207 PRO A C 1
ATOM 1538 O O . PRO A 1 207 ? 37.332 -9.607 14.070 1.00 86.25 207 PRO A O 1
ATOM 1541 N N . ARG A 1 208 ? 35.524 -9.048 12.845 1.00 84.19 208 ARG A N 1
ATOM 1542 C CA . ARG A 1 208 ? 34.733 -10.258 13.130 1.00 84.19 208 ARG A CA 1
ATOM 1543 C C . ARG A 1 208 ? 35.136 -11.440 12.254 1.00 84.19 208 ARG A C 1
ATOM 1545 O O . ARG A 1 208 ? 34.842 -12.582 12.593 1.00 84.19 208 ARG A O 1
ATOM 1552 N N . ILE A 1 209 ? 35.850 -11.175 11.166 1.00 84.56 209 ILE A N 1
ATOM 1553 C CA . ILE A 1 209 ? 36.092 -12.151 10.112 1.00 84.56 209 ILE A CA 1
ATOM 1554 C C . ILE A 1 209 ? 37.418 -12.855 10.327 1.00 84.56 209 ILE A C 1
ATOM 1556 O O . ILE A 1 209 ? 38.470 -12.245 10.555 1.00 84.56 209 ILE A O 1
ATOM 1560 N N . SER A 1 210 ? 37.380 -14.180 10.231 1.00 78.94 210 SER A N 1
ATOM 1561 C CA . SER A 1 210 ? 38.564 -15.007 10.422 1.00 78.94 210 SER A CA 1
ATOM 1562 C C . SER A 1 210 ? 39.320 -15.176 9.110 1.00 78.94 210 SER A C 1
ATOM 1564 O O . SER A 1 210 ? 39.086 -16.114 8.356 1.00 78.94 210 SER A O 1
ATOM 1566 N N . GLN A 1 211 ? 40.286 -14.290 8.864 1.00 81.94 211 GLN A N 1
ATOM 1567 C CA . GLN A 1 211 ? 41.158 -14.370 7.689 1.00 81.94 211 GLN A CA 1
ATOM 1568 C C . GLN A 1 211 ? 41.872 -15.729 7.572 1.00 81.94 211 GLN A C 1
ATOM 1570 O O . GLN A 1 211 ? 42.521 -16.198 8.517 1.00 81.94 211 GLN A O 1
ATOM 1575 N N . ARG A 1 212 ? 41.787 -16.346 6.388 1.00 83.19 212 ARG A N 1
ATOM 1576 C CA . ARG A 1 212 ? 42.386 -17.650 6.064 1.00 83.19 212 ARG A CA 1
ATOM 1577 C C . ARG A 1 212 ? 43.456 -17.522 4.981 1.00 83.19 212 ARG A C 1
ATOM 1579 O O . ARG A 1 212 ? 43.465 -16.590 4.188 1.00 83.19 212 ARG A O 1
ATOM 1586 N N . ALA A 1 213 ? 44.374 -18.490 4.953 1.00 83.44 213 ALA A N 1
ATOM 1587 C CA . ALA A 1 213 ? 45.400 -18.602 3.906 1.00 83.44 213 ALA A CA 1
ATOM 1588 C C . ALA A 1 213 ? 44.870 -19.251 2.608 1.00 83.44 213 ALA A C 1
ATOM 1590 O O . ALA A 1 213 ? 45.619 -19.458 1.652 1.00 83.44 213 ALA A O 1
ATOM 1591 N N . PHE A 1 214 ? 43.588 -19.599 2.595 1.00 86.88 214 PHE A N 1
ATOM 1592 C CA . PHE A 1 214 ? 42.861 -20.196 1.487 1.00 86.88 214 PHE A CA 1
ATOM 1593 C C . PHE A 1 214 ? 41.504 -19.497 1.351 1.00 86.88 214 PHE A C 1
ATOM 1595 O O . PHE A 1 214 ? 41.099 -18.773 2.262 1.00 86.88 214 PHE A O 1
ATOM 1602 N N . ASP A 1 215 ? 40.850 -19.667 0.211 1.00 89.69 215 ASP A N 1
ATOM 1603 C CA . ASP A 1 215 ? 39.559 -19.060 -0.081 1.00 89.69 215 ASP A CA 1
ATOM 1604 C C . ASP A 1 215 ? 38.433 -19.732 0.719 1.00 89.69 215 ASP A C 1
ATOM 1606 O O . ASP A 1 215 ? 38.376 -20.959 0.697 1.00 89.69 215 ASP A O 1
ATOM 1610 N N . PRO A 1 216 ? 37.589 -18.995 1.462 1.00 91.00 216 PRO A N 1
ATOM 1611 C CA . PRO A 1 216 ? 36.482 -19.572 2.216 1.00 91.00 216 PRO A CA 1
ATOM 1612 C C . PRO A 1 216 ? 35.123 -19.519 1.489 1.00 91.00 216 PRO A C 1
ATOM 1614 O O . PRO A 1 216 ? 34.123 -19.866 2.111 1.00 91.00 216 PRO A O 1
ATOM 1617 N N . THR A 1 217 ? 35.043 -19.074 0.229 1.00 93.12 217 THR A N 1
ATOM 1618 C CA . THR A 1 217 ? 33.759 -18.947 -0.489 1.00 93.12 217 THR A CA 1
ATOM 1619 C C . THR A 1 217 ? 33.191 -20.299 -0.920 1.00 93.12 217 THR A C 1
ATOM 1621 O O . THR A 1 217 ? 33.907 -21.151 -1.456 1.00 93.12 217 THR A O 1
ATOM 1624 N N . PHE A 1 218 ? 31.889 -20.486 -0.704 1.00 93.56 218 PHE A N 1
ATOM 1625 C CA . PHE A 1 218 ? 31.173 -21.712 -1.045 1.00 93.56 218 PHE A CA 1
ATOM 1626 C C . PHE A 1 218 ? 30.184 -21.513 -2.180 1.00 93.56 218 PHE A C 1
ATOM 1628 O O . PHE A 1 218 ? 30.392 -22.085 -3.247 1.00 93.56 218 PHE A O 1
ATOM 1635 N N . THR A 1 219 ? 29.124 -20.743 -1.947 1.00 95.25 219 THR A N 1
ATOM 1636 C CA . THR A 1 219 ? 27.922 -20.790 -2.785 1.00 95.25 219 THR A CA 1
ATOM 1637 C C . THR A 1 219 ? 27.539 -19.385 -3.242 1.00 95.25 219 THR A C 1
ATOM 1639 O O . THR A 1 219 ? 27.048 -18.605 -2.424 1.00 95.25 219 THR A O 1
ATOM 1642 N N . PRO A 1 220 ? 27.786 -19.038 -4.518 1.00 96.19 220 PRO A N 1
ATOM 1643 C CA . PRO A 1 220 ? 27.249 -17.828 -5.119 1.00 96.19 220 PRO A CA 1
ATOM 1644 C C . PRO A 1 220 ? 25.774 -18.002 -5.508 1.00 96.19 220 PRO A C 1
ATOM 1646 O O . PRO A 1 220 ? 25.334 -19.101 -5.850 1.00 96.19 220 PRO A O 1
ATOM 1649 N N . THR A 1 221 ? 25.017 -16.911 -5.512 1.00 95.44 221 THR A N 1
ATOM 1650 C CA . THR A 1 221 ? 23.650 -16.845 -6.039 1.00 95.44 221 THR A CA 1
ATOM 1651 C C . THR A 1 221 ? 23.426 -15.467 -6.650 1.00 95.44 221 THR A C 1
ATOM 1653 O O . THR A 1 221 ? 23.664 -14.463 -5.980 1.00 95.44 221 THR A O 1
ATOM 1656 N N . PHE A 1 222 ? 22.999 -15.427 -7.914 1.00 96.75 222 PHE A N 1
ATOM 1657 C CA . PHE A 1 222 ? 22.490 -14.201 -8.521 1.00 96.75 222 PHE A CA 1
ATOM 1658 C C . PHE A 1 222 ? 21.009 -14.059 -8.197 1.00 96.75 222 PHE A C 1
ATOM 1660 O O . PHE A 1 222 ? 20.264 -15.024 -8.370 1.00 96.75 222 PHE A O 1
ATOM 1667 N N . ALA A 1 223 ? 20.606 -12.883 -7.729 1.00 94.75 223 ALA A N 1
ATOM 1668 C CA . ALA A 1 223 ? 19.215 -12.565 -7.429 1.00 94.75 223 ALA A CA 1
ATOM 1669 C C . ALA A 1 223 ? 18.997 -11.052 -7.481 1.00 94.75 223 ALA A C 1
ATOM 1671 O O . ALA A 1 223 ? 19.931 -10.297 -7.222 1.00 94.75 223 ALA A O 1
ATOM 1672 N N . ARG A 1 224 ? 17.783 -10.596 -7.789 1.00 92.62 224 ARG A N 1
ATOM 1673 C CA . ARG A 1 224 ? 17.433 -9.167 -7.690 1.00 92.62 224 ARG A CA 1
ATOM 1674 C C . ARG A 1 224 ? 17.066 -8.834 -6.242 1.00 92.62 224 ARG A C 1
ATOM 1676 O O . ARG A 1 224 ? 15.960 -9.169 -5.830 1.00 92.62 224 ARG A O 1
ATOM 1683 N N . ILE A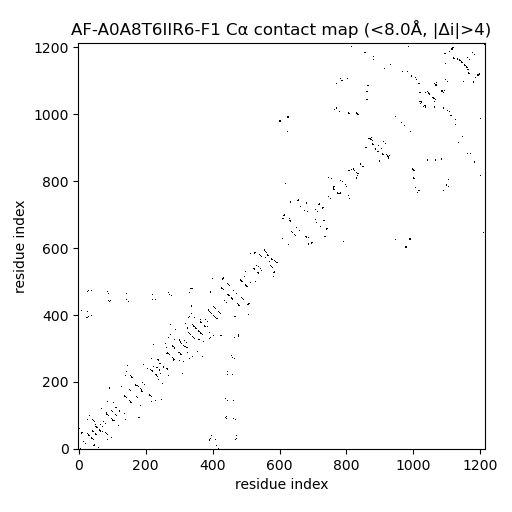 1 225 ? 17.973 -8.231 -5.471 1.00 94.38 225 ILE A N 1
ATOM 1684 C CA . ILE A 1 225 ? 17.790 -7.998 -4.025 1.00 94.38 225 ILE A CA 1
ATOM 1685 C C . ILE A 1 225 ? 17.290 -6.577 -3.739 1.00 94.38 225 ILE A C 1
ATOM 1687 O O . ILE A 1 225 ? 16.458 -6.399 -2.855 1.00 94.38 225 ILE A O 1
ATOM 1691 N N . ASP A 1 226 ? 17.708 -5.576 -4.517 1.00 89.94 226 ASP A N 1
ATOM 1692 C CA . ASP A 1 226 ? 17.159 -4.208 -4.443 1.00 89.94 226 ASP A CA 1
ATOM 1693 C C . ASP A 1 226 ? 16.145 -3.876 -5.564 1.00 89.94 226 ASP A C 1
ATOM 1695 O O . ASP A 1 226 ? 15.771 -2.718 -5.756 1.00 89.94 226 ASP A O 1
ATOM 1699 N N . ASP A 1 227 ? 15.667 -4.920 -6.258 1.00 85.69 227 ASP A N 1
ATOM 1700 C CA . ASP A 1 227 ? 14.644 -4.902 -7.319 1.00 85.69 227 ASP A CA 1
ATOM 1701 C C . ASP A 1 227 ? 14.878 -3.852 -8.420 1.00 85.69 227 ASP A C 1
ATOM 1703 O O . ASP A 1 227 ? 13.953 -3.218 -8.929 1.00 85.69 227 ASP A O 1
ATOM 1707 N N . ASP A 1 228 ? 16.139 -3.661 -8.808 1.00 84.44 228 ASP A N 1
ATOM 1708 C CA . ASP A 1 228 ? 16.540 -2.588 -9.712 1.00 84.44 228 ASP A CA 1
ATOM 1709 C C . ASP A 1 228 ? 16.768 -2.996 -11.181 1.00 84.44 228 ASP A C 1
ATOM 1711 O O . ASP A 1 228 ? 17.372 -2.248 -11.954 1.00 84.44 228 ASP A O 1
ATOM 1715 N N . GLU A 1 229 ? 16.218 -4.157 -11.548 1.00 85.56 229 GLU A N 1
ATOM 1716 C CA . GLU A 1 229 ? 16.421 -4.938 -12.781 1.00 85.56 229 GLU A CA 1
ATOM 1717 C C . GLU A 1 229 ? 17.778 -5.647 -12.895 1.00 85.56 229 GLU A C 1
ATOM 1719 O O . GLU A 1 229 ? 17.832 -6.700 -13.534 1.00 85.56 229 GLU A O 1
ATOM 1724 N N . TYR A 1 230 ? 18.845 -5.158 -12.257 1.00 92.06 230 TYR A N 1
ATOM 1725 C CA . TYR A 1 230 ? 20.167 -5.770 -12.364 1.00 92.06 230 TYR A CA 1
ATOM 1726 C C . TYR A 1 230 ? 20.335 -6.891 -11.328 1.00 92.06 230 TYR A C 1
ATOM 1728 O O . TYR A 1 230 ? 20.033 -6.704 -10.152 1.00 92.06 230 TYR A O 1
ATOM 1736 N N . PRO A 1 231 ? 20.846 -8.073 -11.716 1.00 94.50 231 PRO A N 1
ATOM 1737 C CA . PRO A 1 231 ? 21.143 -9.118 -10.748 1.00 94.50 231 PRO A CA 1
ATOM 1738 C C . PRO A 1 231 ? 22.259 -8.700 -9.782 1.00 94.50 231 PRO A C 1
ATOM 1740 O O . PRO A 1 231 ? 23.363 -8.319 -10.195 1.00 94.50 231 PRO A O 1
ATOM 1743 N N . ASP A 1 232 ? 21.988 -8.852 -8.491 1.00 96.25 232 ASP A N 1
ATOM 1744 C CA . ASP A 1 232 ? 22.955 -8.747 -7.406 1.00 96.25 232 ASP A CA 1
ATOM 1745 C C . ASP A 1 232 ? 23.626 -10.095 -7.153 1.00 96.25 232 ASP A C 1
ATOM 1747 O O . ASP A 1 232 ? 23.167 -11.141 -7.612 1.00 96.25 232 ASP A O 1
ATOM 1751 N N . LEU A 1 233 ? 24.727 -10.089 -6.400 1.00 97.00 233 LEU A N 1
ATOM 1752 C CA . LEU A 1 233 ? 25.467 -11.303 -6.072 1.00 97.00 233 LEU A CA 1
ATOM 1753 C C . LEU A 1 233 ? 25.511 -11.531 -4.559 1.00 97.00 233 LEU A C 1
ATOM 1755 O O . LEU A 1 233 ? 26.183 -10.819 -3.807 1.00 97.00 233 LEU A O 1
ATOM 1759 N N . LEU A 1 234 ? 24.861 -12.604 -4.123 1.00 96.69 234 LEU A N 1
ATOM 1760 C CA . LEU A 1 234 ? 25.016 -13.177 -2.792 1.00 96.69 234 LEU A CA 1
ATOM 1761 C C . LEU A 1 234 ? 26.136 -14.217 -2.836 1.00 96.69 234 LEU A C 1
ATOM 1763 O O . LEU A 1 234 ? 26.180 -15.062 -3.728 1.00 96.69 234 LEU A O 1
ATOM 1767 N N . MET A 1 235 ? 27.071 -14.164 -1.892 1.00 95.75 235 MET A N 1
ATOM 1768 C CA . MET A 1 235 ? 28.208 -15.082 -1.830 1.00 95.75 235 MET A CA 1
ATOM 1769 C C . MET A 1 235 ? 28.311 -15.665 -0.428 1.00 95.75 235 MET A C 1
ATOM 1771 O O . MET A 1 235 ? 28.834 -15.007 0.467 1.00 95.75 235 MET A O 1
ATOM 1775 N N . VAL A 1 236 ? 27.858 -16.901 -0.232 1.00 96.25 236 VAL A N 1
ATOM 1776 C CA . VAL A 1 236 ? 28.001 -17.613 1.046 1.00 96.25 236 VAL A CA 1
ATOM 1777 C C . VAL A 1 236 ? 29.462 -17.998 1.276 1.00 96.25 236 VAL A C 1
ATOM 1779 O O . VAL A 1 236 ? 30.138 -18.491 0.363 1.00 96.25 236 VAL A O 1
ATOM 1782 N N . GLY A 1 237 ? 29.957 -17.822 2.503 1.00 93.38 237 GLY A N 1
ATOM 1783 C CA . GLY A 1 237 ? 31.331 -18.169 2.850 1.00 93.38 237 GLY A CA 1
ATOM 1784 C C . GLY A 1 237 ? 31.530 -18.625 4.293 1.00 93.38 237 GLY A C 1
ATOM 1785 O O . GLY A 1 237 ? 30.930 -18.113 5.235 1.00 93.38 237 GLY A O 1
ATOM 1786 N N . ASP A 1 238 ? 32.469 -19.550 4.464 1.00 90.56 238 ASP A N 1
ATOM 1787 C CA . ASP A 1 238 ? 32.860 -20.091 5.764 1.00 90.56 238 ASP A CA 1
ATOM 1788 C C . ASP A 1 238 ? 33.567 -19.034 6.630 1.00 90.56 238 ASP A C 1
ATOM 1790 O O . ASP A 1 238 ? 34.226 -18.127 6.125 1.00 90.56 238 ASP A O 1
ATOM 1794 N N . PHE A 1 239 ? 33.540 -19.185 7.951 1.00 89.44 239 PHE A N 1
ATOM 1795 C CA . PHE A 1 239 ? 34.237 -18.304 8.898 1.00 89.44 239 PHE A CA 1
ATOM 1796 C C . PHE A 1 239 ? 33.845 -16.811 8.834 1.00 89.44 239 PHE A C 1
ATOM 1798 O O . PHE A 1 239 ? 34.696 -15.920 8.992 1.00 89.44 239 PHE A O 1
ATOM 1805 N N . ASN A 1 240 ? 32.544 -16.568 8.681 1.00 88.50 240 ASN A N 1
ATOM 1806 C CA . ASN A 1 240 ? 31.843 -15.289 8.683 1.00 88.50 240 ASN A CA 1
ATOM 1807 C C . ASN A 1 240 ? 32.188 -14.462 7.445 1.00 88.50 240 ASN A C 1
ATOM 1809 O O . ASN A 1 240 ? 32.390 -13.250 7.530 1.00 88.50 240 ASN A O 1
ATOM 1813 N N . PHE A 1 241 ? 32.352 -15.159 6.318 1.00 90.62 241 PHE A N 1
ATOM 1814 C CA . PHE A 1 241 ? 32.812 -14.599 5.053 1.00 90.62 241 PHE A CA 1
ATOM 1815 C C . PHE A 1 241 ? 31.694 -14.463 4.023 1.00 90.62 241 PHE A C 1
ATOM 1817 O O . PHE A 1 241 ? 31.986 -14.104 2.885 1.00 90.62 241 PHE A O 1
ATOM 1824 N N . SER A 1 242 ? 30.444 -14.729 4.406 1.00 95.25 242 SER A N 1
ATOM 1825 C CA . SER A 1 242 ? 29.295 -14.426 3.563 1.00 95.25 242 SER A CA 1
ATOM 1826 C C . SER A 1 242 ? 29.256 -12.937 3.230 1.00 95.25 242 SER A C 1
ATOM 1828 O O . SER A 1 242 ? 29.557 -12.092 4.080 1.00 95.25 242 SER A O 1
ATOM 1830 N N . GLN A 1 243 ? 28.956 -12.619 1.975 1.00 95.31 243 GLN A N 1
ATOM 1831 C CA . GLN A 1 243 ? 28.969 -11.260 1.450 1.00 95.31 243 GLN A CA 1
ATOM 1832 C C . GLN A 1 243 ? 27.766 -10.996 0.547 1.00 95.31 243 GLN A C 1
ATOM 1834 O O . GLN A 1 243 ? 27.359 -11.862 -0.222 1.00 95.31 243 GLN A O 1
ATOM 1839 N N . VAL A 1 244 ? 27.261 -9.767 0.623 1.00 96.81 244 VAL A N 1
ATOM 1840 C CA . VAL A 1 244 ? 26.226 -9.205 -0.248 1.00 96.81 244 VAL A CA 1
ATOM 1841 C C . VAL A 1 244 ? 26.874 -8.153 -1.139 1.00 96.81 244 VAL A C 1
ATOM 1843 O O . VAL A 1 244 ? 27.507 -7.203 -0.652 1.00 96.81 244 VAL A O 1
ATOM 1846 N N . PHE A 1 245 ? 26.737 -8.333 -2.447 1.00 96.88 245 PHE A N 1
ATOM 1847 C CA . PHE A 1 245 ? 27.257 -7.436 -3.463 1.00 96.88 245 PHE A CA 1
ATOM 1848 C C . PHE A 1 245 ? 26.109 -6.874 -4.287 1.00 96.88 245 PHE A C 1
ATOM 1850 O O . PHE A 1 245 ? 25.504 -7.617 -5.051 1.00 96.88 245 PHE A O 1
ATOM 1857 N N . LEU A 1 246 ? 25.866 -5.568 -4.171 1.00 95.81 246 LEU A N 1
ATOM 1858 C CA . LEU A 1 246 ? 24.882 -4.902 -5.019 1.00 95.81 246 LEU A CA 1
ATOM 1859 C C . LEU A 1 246 ? 25.525 -4.449 -6.326 1.00 95.81 246 LEU A C 1
ATOM 1861 O O . LEU A 1 246 ? 26.668 -3.958 -6.326 1.00 95.81 246 LEU A O 1
ATOM 1865 N N . ASN A 1 247 ? 24.810 -4.633 -7.424 1.00 96.06 247 ASN A N 1
ATOM 1866 C CA . ASN A 1 247 ? 25.251 -4.256 -8.755 1.00 96.06 247 ASN A CA 1
ATOM 1867 C C . ASN A 1 247 ? 25.220 -2.725 -8.909 1.00 96.06 247 ASN A C 1
ATOM 1869 O O . ASN A 1 247 ? 24.278 -2.049 -8.511 1.00 96.06 247 ASN A O 1
ATOM 1873 N N . ASN A 1 248 ? 26.281 -2.126 -9.455 1.00 93.88 248 ASN A N 1
ATOM 1874 C CA . ASN A 1 248 ? 26.342 -0.674 -9.677 1.00 93.88 248 ASN A CA 1
ATOM 1875 C C . ASN A 1 248 ? 25.793 -0.255 -11.054 1.00 93.88 248 ASN A C 1
ATOM 1877 O O . ASN A 1 248 ? 25.853 0.933 -11.385 1.00 93.88 248 ASN A O 1
ATOM 1881 N N . ARG A 1 249 ? 25.297 -1.203 -11.866 1.00 93.50 249 ARG A N 1
ATOM 1882 C CA . ARG A 1 249 ? 24.779 -0.997 -13.237 1.00 93.50 249 ARG A CA 1
ATOM 1883 C C . ARG A 1 249 ? 25.818 -0.516 -14.252 1.00 93.50 249 ARG A C 1
ATOM 1885 O O . ARG A 1 249 ? 25.486 0.007 -15.315 1.00 93.50 249 ARG A O 1
ATOM 1892 N N . ASP A 1 250 ? 27.098 -0.644 -13.918 1.00 89.62 250 ASP A N 1
ATOM 1893 C CA . ASP A 1 250 ? 28.226 -0.250 -14.769 1.00 89.62 250 ASP A CA 1
ATOM 1894 C C . ASP A 1 250 ? 29.222 -1.396 -15.007 1.00 89.62 250 ASP A C 1
ATOM 1896 O O . ASP A 1 250 ? 30.358 -1.164 -15.431 1.00 89.62 250 ASP A O 1
ATOM 1900 N N . GLY A 1 251 ? 28.784 -2.630 -14.739 1.00 90.25 251 GLY A N 1
ATOM 1901 C CA . GLY A 1 251 ? 29.603 -3.838 -14.800 1.00 90.25 251 GLY A CA 1
ATOM 1902 C C . GLY A 1 251 ? 30.458 -4.071 -13.547 1.00 90.25 251 GLY A C 1
ATOM 1903 O O . GLY A 1 251 ? 31.360 -4.910 -13.564 1.00 90.25 251 GLY A O 1
ATOM 1904 N N . THR A 1 252 ? 30.217 -3.322 -12.466 1.00 95.56 252 THR A N 1
ATOM 1905 C CA . THR A 1 252 ? 30.912 -3.482 -11.184 1.00 95.56 252 THR A CA 1
ATOM 1906 C C . THR A 1 252 ? 29.950 -3.690 -10.022 1.00 95.56 252 THR A C 1
ATOM 1908 O O . THR A 1 252 ? 28.784 -3.316 -10.087 1.00 95.56 252 THR A O 1
ATOM 1911 N N . PHE A 1 253 ? 30.468 -4.228 -8.919 1.00 96.62 253 PHE A N 1
ATOM 1912 C CA . PHE A 1 253 ? 29.727 -4.468 -7.689 1.00 96.62 253 PHE A CA 1
ATOM 1913 C C . PHE A 1 253 ? 30.274 -3.651 -6.522 1.00 96.62 253 PHE A C 1
ATOM 1915 O O . PHE A 1 253 ? 31.482 -3.420 -6.382 1.00 96.62 253 PHE A O 1
ATOM 1922 N N . ARG A 1 254 ? 29.377 -3.264 -5.615 1.00 92.88 254 ARG A N 1
ATOM 1923 C CA . ARG A 1 254 ? 29.720 -2.750 -4.286 1.00 92.88 254 ARG A CA 1
ATOM 1924 C C . ARG A 1 254 ? 29.433 -3.817 -3.233 1.00 92.88 254 ARG A C 1
ATOM 1926 O O . ARG A 1 254 ? 28.323 -4.317 -3.141 1.00 92.88 254 ARG A O 1
ATOM 1933 N N . ASN A 1 255 ? 30.414 -4.134 -2.388 1.00 93.88 255 ASN A N 1
ATOM 1934 C CA . ASN A 1 255 ? 30.146 -4.939 -1.195 1.00 93.88 255 ASN A CA 1
ATOM 1935 C C . ASN A 1 255 ? 29.403 -4.073 -0.164 1.00 93.88 255 ASN A C 1
ATOM 1937 O O . ASN A 1 255 ? 29.958 -3.079 0.314 1.00 93.88 255 ASN A O 1
ATOM 1941 N N . VAL A 1 256 ? 28.177 -4.464 0.175 1.00 94.00 256 VAL A N 1
ATOM 1942 C CA . VAL A 1 256 ? 27.301 -3.765 1.132 1.00 94.00 256 VAL A CA 1
ATOM 1943 C C . VAL A 1 256 ? 27.055 -4.557 2.410 1.00 94.00 256 VAL A C 1
ATOM 1945 O O . VAL A 1 256 ? 26.234 -4.159 3.226 1.00 94.00 256 VAL A O 1
ATOM 1948 N N . THR A 1 257 ? 27.774 -5.663 2.594 1.00 94.12 257 THR A N 1
ATOM 1949 C CA . THR A 1 257 ? 27.584 -6.584 3.717 1.00 94.12 257 THR A CA 1
ATOM 1950 C C . THR A 1 257 ? 27.641 -5.852 5.053 1.00 94.12 257 THR A C 1
ATOM 1952 O O . THR A 1 257 ? 28.692 -5.326 5.441 1.00 94.12 257 THR A O 1
ATOM 1955 N N . ASP A 1 258 ? 26.535 -5.884 5.792 1.00 93.88 258 ASP A N 1
ATOM 1956 C CA . ASP A 1 258 ? 26.522 -5.505 7.195 1.00 93.88 258 ASP A CA 1
ATOM 1957 C C . ASP A 1 258 ? 26.851 -6.725 8.056 1.00 93.88 258 ASP A C 1
ATOM 1959 O O . ASP A 1 258 ? 26.001 -7.563 8.330 1.00 93.88 258 ASP A O 1
ATOM 1963 N N . TYR A 1 259 ? 28.095 -6.826 8.523 1.00 92.12 259 TYR A N 1
ATOM 1964 C CA . TYR A 1 259 ? 28.521 -7.924 9.397 1.00 92.12 259 TYR A CA 1
ATOM 1965 C C . TYR A 1 259 ? 27.952 -7.835 10.834 1.00 92.12 259 TYR A C 1
ATOM 1967 O O . TYR A 1 259 ? 28.388 -8.594 11.707 1.00 92.12 259 TYR A O 1
ATOM 1975 N N . GLU A 1 260 ? 27.094 -6.856 11.162 1.00 92.19 260 GLU A N 1
ATOM 1976 C CA . GLU A 1 260 ? 26.229 -6.906 12.360 1.00 92.19 260 GLU A CA 1
ATOM 1977 C C . GLU A 1 260 ? 24.967 -7.738 12.117 1.00 92.19 260 GLU A C 1
ATOM 1979 O O . GLU A 1 260 ? 24.458 -8.315 13.076 1.00 92.19 260 GLU A O 1
ATOM 1984 N N . VAL A 1 261 ? 24.522 -7.840 10.862 1.00 94.94 261 VAL A N 1
ATOM 1985 C CA . VAL A 1 261 ? 23.335 -8.600 10.452 1.00 94.94 261 VAL A CA 1
ATOM 1986 C C . VAL A 1 261 ? 23.724 -9.931 9.819 1.00 94.94 261 VAL A C 1
ATOM 1988 O O . VAL A 1 261 ? 23.271 -10.974 10.271 1.00 94.94 261 VAL A O 1
ATOM 1991 N N . ILE A 1 262 ? 24.615 -9.922 8.826 1.00 95.69 262 ILE A N 1
ATOM 1992 C CA . ILE A 1 262 ? 25.088 -11.121 8.127 1.00 95.69 262 ILE A CA 1
ATOM 1993 C C . ILE A 1 262 ? 26.120 -11.837 9.009 1.00 95.69 262 ILE A C 1
ATOM 1995 O O . ILE A 1 262 ? 27.331 -11.593 8.934 1.00 95.69 262 ILE A O 1
ATOM 1999 N N . VAL A 1 263 ? 25.614 -12.666 9.925 1.00 92.31 263 VAL A N 1
ATOM 2000 C CA . VAL A 1 263 ? 26.368 -13.277 11.033 1.00 92.31 263 VAL A CA 1
ATOM 2001 C C . VAL A 1 263 ? 26.309 -14.803 11.053 1.00 92.31 263 VAL A C 1
ATOM 2003 O O . VAL A 1 263 ? 26.588 -15.402 12.091 1.00 92.31 263 VAL A O 1
ATOM 2006 N N . ASP A 1 264 ? 25.991 -15.448 9.926 1.00 90.06 264 ASP A N 1
ATOM 2007 C CA . ASP A 1 264 ? 25.878 -16.914 9.796 1.00 90.06 264 ASP A CA 1
ATOM 2008 C C . ASP A 1 264 ? 27.074 -17.687 10.360 1.00 90.06 264 ASP A C 1
ATOM 2010 O O . ASP A 1 264 ? 26.941 -18.832 10.803 1.00 90.06 264 ASP A O 1
ATOM 2014 N N . GLY A 1 265 ? 28.238 -17.051 10.449 1.00 86.25 265 GLY A N 1
ATOM 2015 C CA . GLY A 1 265 ? 29.394 -17.562 11.158 1.00 86.25 265 GLY A CA 1
ATOM 2016 C C . GLY A 1 265 ? 30.150 -18.597 10.342 1.00 86.25 265 GLY A C 1
ATOM 2017 O O . GLY A 1 265 ? 31.327 -18.394 10.107 1.00 86.25 265 GLY A O 1
ATOM 2018 N N . ASN A 1 266 ? 29.523 -19.679 9.900 1.00 90.88 266 ASN A N 1
ATOM 2019 C CA . ASN A 1 266 ? 30.112 -20.643 8.972 1.00 90.88 266 ASN A CA 1
ATOM 2020 C C . ASN A 1 266 ? 29.031 -21.037 7.955 1.00 90.88 266 ASN A C 1
ATOM 2022 O O . ASN A 1 266 ? 28.493 -22.131 8.066 1.00 90.88 266 ASN A O 1
ATOM 2026 N N . GLY A 1 267 ? 28.664 -20.147 7.031 1.00 94.06 267 GLY A N 1
ATOM 2027 C CA . GLY A 1 267 ? 27.670 -20.448 6.000 1.00 94.06 267 GLY A CA 1
ATOM 2028 C C . GLY A 1 267 ? 28.159 -21.466 4.960 1.00 94.06 267 GLY A C 1
ATOM 2029 O O . GLY A 1 267 ? 29.343 -21.472 4.612 1.00 94.06 267 GLY A O 1
ATOM 2030 N N . MET A 1 268 ? 27.256 -22.303 4.430 1.00 93.38 268 MET A N 1
ATOM 2031 C CA . MET A 1 268 ? 27.544 -23.268 3.350 1.00 93.38 268 MET A CA 1
ATOM 2032 C C . MET A 1 268 ? 26.568 -23.178 2.172 1.00 93.38 268 MET A C 1
ATOM 2034 O O . MET A 1 268 ? 26.986 -22.896 1.046 1.00 93.38 268 MET A O 1
ATOM 2038 N N . GLY A 1 269 ? 25.291 -23.471 2.415 1.00 93.88 269 GLY A N 1
ATOM 2039 C CA . GLY A 1 269 ? 24.214 -23.457 1.425 1.00 93.88 269 GLY A CA 1
ATOM 2040 C C . GLY A 1 269 ? 23.558 -22.089 1.306 1.00 93.88 269 GLY A C 1
ATOM 2041 O O . GLY A 1 269 ? 23.638 -21.277 2.224 1.00 93.88 269 GLY A O 1
ATOM 2042 N N . SER A 1 270 ? 22.925 -21.860 0.159 1.00 94.44 270 SER A N 1
ATOM 2043 C CA . SER A 1 270 ? 22.168 -20.654 -0.171 1.00 94.44 270 SER A CA 1
ATOM 2044 C C . SER A 1 270 ? 20.809 -21.090 -0.706 1.00 94.44 270 SER A C 1
ATOM 2046 O O . SER A 1 270 ? 20.758 -21.954 -1.585 1.00 94.44 270 SER A O 1
ATOM 2048 N N . ALA A 1 271 ? 19.728 -20.534 -0.173 1.00 95.56 271 ALA A N 1
ATOM 2049 C CA . ALA A 1 271 ? 18.398 -20.607 -0.764 1.00 95.56 271 ALA A CA 1
ATOM 2050 C C . ALA A 1 271 ? 17.793 -19.200 -0.759 1.00 95.56 271 ALA A C 1
ATOM 2052 O O . ALA A 1 271 ? 17.877 -18.505 0.252 1.00 95.56 271 ALA A O 1
ATOM 2053 N N . VAL A 1 272 ? 17.239 -18.780 -1.896 1.00 95.94 272 VAL A N 1
ATOM 2054 C CA . VAL A 1 272 ? 16.676 -17.440 -2.094 1.00 95.94 272 VAL A CA 1
ATOM 2055 C C . VAL A 1 272 ? 15.230 -17.573 -2.554 1.00 95.94 272 VAL A C 1
ATOM 2057 O O . VAL A 1 272 ? 14.949 -18.392 -3.430 1.00 95.94 272 VAL A O 1
ATOM 2060 N N . GLY A 1 273 ? 14.324 -16.814 -1.952 1.00 94.62 273 GLY A N 1
ATOM 2061 C CA . GLY A 1 273 ? 12.893 -16.877 -2.234 1.00 94.62 273 GLY A CA 1
ATOM 2062 C C . GLY A 1 273 ? 12.104 -15.945 -1.321 1.00 94.62 273 GLY A C 1
ATOM 2063 O O . GLY A 1 273 ? 12.553 -15.676 -0.217 1.00 94.62 273 GLY A O 1
ATOM 2064 N N . ASP A 1 274 ? 10.952 -15.487 -1.802 1.00 94.12 274 ASP A N 1
ATOM 2065 C CA . ASP A 1 274 ? 9.980 -14.670 -1.059 1.00 94.12 274 ASP A CA 1
ATOM 2066 C C . ASP A 1 274 ? 9.219 -15.567 -0.066 1.00 94.12 274 ASP A C 1
ATOM 2068 O O . ASP A 1 274 ? 8.253 -16.240 -0.451 1.00 94.12 274 ASP A O 1
ATOM 2072 N N . TYR A 1 275 ? 9.734 -15.717 1.162 1.00 93.69 275 TYR A N 1
ATOM 2073 C CA . TYR A 1 275 ? 9.169 -16.687 2.120 1.00 93.69 275 TYR A CA 1
ATOM 2074 C C . TYR A 1 275 ? 7.998 -16.121 2.925 1.00 93.69 275 TYR A C 1
ATOM 2076 O O . TYR A 1 275 ? 7.204 -16.908 3.447 1.00 93.69 275 TYR A O 1
ATOM 2084 N N . ASP A 1 276 ? 7.900 -14.798 3.065 1.00 91.00 276 ASP A N 1
ATOM 2085 C CA . ASP A 1 276 ? 6.836 -14.135 3.821 1.00 91.00 276 ASP A CA 1
ATOM 2086 C C . ASP A 1 276 ? 5.792 -13.419 2.947 1.00 91.00 276 ASP A C 1
ATOM 2088 O O . ASP A 1 276 ? 4.764 -12.976 3.475 1.00 91.00 276 ASP A O 1
ATOM 2092 N N . GLY A 1 277 ? 5.963 -13.442 1.623 1.00 90.06 277 GLY A N 1
ATOM 2093 C CA . GLY A 1 277 ? 4.983 -12.985 0.641 1.00 90.06 277 GLY A CA 1
ATOM 2094 C C . GLY A 1 277 ? 4.932 -11.466 0.511 1.00 90.06 277 GLY A C 1
ATOM 2095 O O . GLY A 1 277 ? 3.876 -10.925 0.164 1.00 90.06 277 GLY A O 1
ATOM 2096 N N . ASP A 1 278 ? 6.017 -10.769 0.845 1.00 87.81 278 ASP A N 1
ATOM 2097 C CA . ASP A 1 278 ? 6.088 -9.308 0.813 1.00 87.81 278 ASP A CA 1
ATOM 2098 C C . ASP A 1 278 ? 6.507 -8.741 -0.558 1.00 87.81 278 ASP A C 1
ATOM 2100 O O . ASP A 1 278 ? 6.355 -7.540 -0.817 1.00 87.81 278 ASP A O 1
ATOM 2104 N N . GLY A 1 279 ? 6.897 -9.619 -1.487 1.00 88.88 279 GLY A N 1
ATOM 2105 C CA . GLY A 1 279 ? 7.199 -9.283 -2.871 1.00 88.88 279 GLY A CA 1
ATOM 2106 C C . GLY A 1 279 ? 8.657 -8.910 -3.135 1.00 88.88 279 GLY A C 1
ATOM 2107 O O . GLY A 1 279 ? 8.953 -8.438 -4.246 1.00 88.88 279 GLY A O 1
ATOM 2108 N N . ASP A 1 280 ? 9.560 -9.134 -2.182 1.00 90.25 280 ASP A N 1
ATOM 2109 C CA . ASP A 1 280 ? 10.998 -9.154 -2.419 1.00 90.25 280 ASP A CA 1
ATOM 2110 C C . ASP A 1 280 ? 11.631 -10.528 -2.073 1.00 90.25 280 ASP A C 1
ATOM 2112 O O . ASP A 1 280 ? 10.923 -11.503 -1.842 1.00 90.25 280 ASP A O 1
ATOM 2116 N N . LEU A 1 281 ? 12.942 -10.701 -2.292 1.00 94.94 281 LEU A N 1
ATOM 2117 C CA . LEU A 1 281 ? 13.590 -12.015 -2.181 1.00 94.94 281 LEU A CA 1
ATOM 2118 C C . LEU A 1 281 ? 14.456 -12.112 -0.928 1.00 94.94 281 LEU A C 1
ATOM 2120 O O . LEU A 1 281 ? 15.492 -11.452 -0.817 1.00 94.94 281 LEU A O 1
ATOM 2124 N N . ASP A 1 282 ? 14.117 -13.063 -0.067 1.00 96.19 282 ASP A N 1
ATOM 2125 C CA . ASP A 1 282 ? 14.837 -13.330 1.171 1.00 96.19 282 ASP A CA 1
ATOM 2126 C C . ASP A 1 282 ? 15.951 -14.350 0.998 1.00 96.19 282 ASP A C 1
ATOM 2128 O O . ASP A 1 282 ? 16.017 -15.096 0.017 1.00 96.19 282 ASP A O 1
ATOM 2132 N N . TRP A 1 283 ? 16.837 -14.424 1.992 1.00 97.62 283 TRP A N 1
ATOM 2133 C CA . TRP A 1 283 ? 18.030 -15.254 1.911 1.00 97.62 283 TRP A CA 1
ATOM 2134 C C . TRP A 1 283 ? 18.214 -16.167 3.119 1.00 97.62 283 TRP A C 1
ATOM 2136 O O . TRP A 1 283 ? 18.550 -15.736 4.224 1.00 97.62 283 TRP A O 1
ATOM 2146 N N . PHE A 1 284 ? 18.080 -17.471 2.888 1.00 97.88 284 PHE A N 1
ATOM 2147 C CA . PHE A 1 284 ? 18.436 -18.504 3.849 1.00 97.88 284 PHE A CA 1
ATOM 2148 C C . PHE A 1 284 ? 19.865 -19.011 3.623 1.00 97.88 284 PHE A C 1
ATOM 2150 O O . PHE A 1 284 ? 20.238 -19.441 2.527 1.00 97.88 284 PHE A O 1
ATOM 2157 N N . VAL A 1 285 ? 20.649 -19.033 4.702 1.00 97.88 285 VAL A N 1
ATOM 2158 C CA . VAL A 1 285 ? 22.017 -19.553 4.745 1.00 97.88 285 VAL A CA 1
ATOM 2159 C C . VAL A 1 285 ? 22.105 -20.684 5.763 1.00 97.88 285 VAL A C 1
ATOM 2161 O O . VAL A 1 285 ? 21.963 -20.478 6.974 1.00 97.88 285 VAL A O 1
ATOM 2164 N N . SER A 1 286 ? 22.395 -21.894 5.284 1.00 96.69 286 SER A N 1
ATOM 2165 C CA . SER A 1 286 ? 22.659 -23.029 6.169 1.00 96.69 286 SER A CA 1
ATOM 2166 C C . SER A 1 286 ? 24.024 -22.879 6.850 1.00 96.69 286 SER A C 1
ATOM 2168 O O . SER A 1 286 ? 24.979 -22.377 6.254 1.00 96.69 286 SER A O 1
ATOM 2170 N N . SER A 1 287 ? 24.123 -23.287 8.116 1.00 95.06 287 SER A N 1
ATOM 2171 C CA . SER A 1 287 ? 25.330 -23.111 8.931 1.00 95.06 287 SER A CA 1
ATOM 2172 C C . SER A 1 287 ? 25.408 -24.148 10.066 1.00 95.06 287 SER A C 1
ATOM 2174 O O . SER A 1 287 ? 24.642 -25.112 10.128 1.00 95.06 287 SER A O 1
ATOM 2176 N N . ILE A 1 288 ? 26.385 -23.986 10.962 1.00 93.62 288 ILE A N 1
ATOM 2177 C CA . ILE A 1 288 ? 26.689 -24.906 12.059 1.00 93.62 288 ILE A CA 1
ATOM 2178 C C . ILE A 1 288 ? 26.175 -24.360 13.393 1.00 93.62 288 ILE A C 1
ATOM 2180 O O . ILE A 1 288 ? 26.568 -23.274 13.833 1.00 93.62 288 ILE A O 1
ATOM 2184 N N . LEU A 1 289 ? 25.381 -25.169 14.095 1.00 93.88 289 LEU A N 1
ATOM 2185 C CA . LEU A 1 289 ? 24.995 -24.956 15.486 1.00 93.88 289 LEU A CA 1
ATOM 2186 C C . LEU A 1 289 ? 25.710 -25.950 16.410 1.00 93.88 289 LEU A C 1
ATOM 2188 O O . LEU A 1 289 ? 25.243 -27.063 16.653 1.00 93.88 289 LEU A O 1
ATOM 2192 N N . ALA A 1 290 ? 26.839 -25.537 16.987 1.00 92.31 290 ALA A N 1
ATOM 2193 C CA . ALA A 1 290 ? 27.501 -26.305 18.036 1.00 92.31 290 ALA A CA 1
ATOM 2194 C C . ALA A 1 290 ? 27.026 -25.938 19.453 1.00 92.31 290 ALA A C 1
ATOM 2196 O O . ALA A 1 290 ? 26.935 -24.770 19.837 1.00 92.31 290 ALA A O 1
ATOM 2197 N N . ILE A 1 291 ? 26.831 -26.962 20.282 1.00 89.69 291 ILE A N 1
ATOM 2198 C CA . ILE A 1 291 ? 26.328 -26.891 21.654 1.00 89.69 291 ILE A CA 1
ATOM 2199 C C . ILE A 1 291 ? 27.449 -27.266 22.642 1.00 89.69 291 ILE A C 1
ATOM 2201 O O . ILE A 1 291 ? 28.094 -28.307 22.524 1.00 89.69 291 ILE A O 1
ATOM 2205 N N . GLY A 1 292 ? 27.670 -26.436 23.668 1.00 85.94 292 GLY A N 1
ATOM 2206 C CA . GLY A 1 292 ? 28.614 -26.709 24.767 1.00 85.94 292 GLY A CA 1
ATOM 2207 C C . GLY A 1 292 ? 29.410 -25.481 25.219 1.00 85.94 292 GLY A C 1
ATOM 2208 O O . GLY A 1 292 ? 29.412 -24.459 24.549 1.00 85.94 292 GLY A O 1
ATOM 2209 N N . GLU A 1 293 ? 30.101 -25.536 26.363 1.00 80.62 293 GLU A N 1
ATOM 2210 C CA . GLU A 1 293 ? 30.851 -24.373 26.888 1.00 80.62 293 GLU A CA 1
ATOM 2211 C C . GLU A 1 293 ? 32.209 -24.157 26.180 1.00 80.62 293 GLU A C 1
ATOM 2213 O O . GLU A 1 293 ? 32.605 -23.010 25.985 1.00 80.62 293 GLU A O 1
ATOM 2218 N N . ASP A 1 294 ? 32.851 -25.215 25.662 1.00 86.00 294 ASP A N 1
ATOM 2219 C CA . ASP A 1 294 ? 34.222 -25.201 25.104 1.00 86.00 294 ASP A CA 1
ATOM 2220 C C . ASP A 1 294 ? 34.300 -25.587 23.603 1.00 86.00 294 ASP A C 1
ATOM 2222 O O . ASP A 1 294 ? 35.215 -26.299 23.182 1.00 86.00 294 ASP A O 1
ATOM 2226 N N . VAL A 1 295 ? 33.330 -25.161 22.786 1.00 86.31 295 VAL A N 1
ATOM 2227 C CA . VAL A 1 295 ? 33.358 -25.349 21.318 1.00 86.31 295 VAL A CA 1
ATOM 2228 C C . VAL A 1 295 ? 34.598 -24.659 20.712 1.00 86.31 295 VAL A C 1
ATOM 2230 O O . VAL A 1 295 ? 34.846 -23.490 21.042 1.00 86.31 295 VAL A O 1
ATOM 2233 N N . PRO A 1 296 ? 35.377 -25.331 19.837 1.00 85.88 296 PRO A N 1
ATOM 2234 C CA . PRO A 1 296 ? 36.506 -24.725 19.134 1.00 85.88 296 PRO A CA 1
ATOM 2235 C C . PRO A 1 296 ? 36.104 -23.479 18.338 1.00 85.88 296 PRO A C 1
ATOM 2237 O O . PRO A 1 296 ? 35.062 -23.451 17.705 1.00 85.88 296 PRO A O 1
ATOM 2240 N N . SER A 1 297 ? 36.973 -22.468 18.281 1.00 80.50 297 SER A N 1
ATOM 2241 C CA . SER A 1 297 ? 36.656 -21.170 17.655 1.00 80.50 297 SER A CA 1
ATOM 2242 C C . SER A 1 297 ? 36.415 -21.194 16.138 1.00 80.50 297 SER A C 1
ATOM 2244 O O . SER A 1 297 ? 36.143 -20.149 15.568 1.00 80.50 297 SER A O 1
ATOM 2246 N N . HIS A 1 298 ? 36.620 -22.332 15.474 1.00 76.62 298 HIS A N 1
ATOM 2247 C CA . HIS A 1 298 ? 36.356 -22.516 14.042 1.00 76.62 298 HIS A CA 1
ATOM 2248 C C . HIS A 1 298 ? 35.065 -23.305 13.783 1.00 76.62 298 HIS A C 1
ATOM 2250 O O . HIS A 1 298 ? 34.738 -23.547 12.629 1.00 76.62 298 HIS A O 1
ATOM 2256 N N . VAL A 1 299 ? 34.359 -23.715 14.841 1.00 84.88 299 VAL A N 1
ATOM 2257 C CA . VAL A 1 299 ? 33.047 -24.355 14.767 1.00 84.88 299 VAL A CA 1
ATOM 2258 C C . VAL A 1 299 ? 32.024 -23.333 15.262 1.00 84.88 299 VAL A C 1
ATOM 2260 O O . VAL A 1 299 ? 32.130 -22.853 16.396 1.00 84.88 299 VAL A O 1
ATOM 2263 N N . SER A 1 300 ? 31.078 -22.960 14.399 1.00 88.19 300 SER A N 1
ATOM 2264 C CA . SER A 1 300 ? 30.074 -21.939 14.705 1.00 88.19 300 SER A CA 1
ATOM 2265 C C . SER A 1 300 ? 29.103 -22.398 15.800 1.00 88.19 300 SER A C 1
ATOM 2267 O O . SER A 1 300 ? 28.841 -23.586 15.986 1.00 88.19 300 SER A O 1
ATOM 2269 N N . ARG A 1 301 ? 28.600 -21.430 16.571 1.00 90.25 301 ARG A N 1
ATOM 2270 C CA . ARG A 1 301 ? 27.544 -21.603 17.590 1.00 90.25 301 ARG A CA 1
ATOM 2271 C C . ARG A 1 301 ? 26.268 -20.855 17.217 1.00 90.25 301 ARG A C 1
ATOM 2273 O O . ARG A 1 301 ? 25.409 -20.658 18.070 1.00 90.25 301 ARG A O 1
ATOM 2280 N N . VAL A 1 302 ? 26.230 -20.341 15.998 1.00 89.94 302 VAL A N 1
ATOM 2281 C CA . VAL A 1 302 ? 25.182 -19.446 15.537 1.00 89.94 302 VAL A CA 1
ATOM 2282 C C . VAL A 1 302 ? 24.055 -20.270 14.916 1.00 89.94 302 VAL A C 1
ATOM 2284 O O . VAL A 1 302 ? 22.896 -20.007 15.203 1.00 89.94 302 VAL A O 1
ATOM 2287 N N . GLY A 1 303 ? 24.369 -21.343 14.186 1.00 93.88 303 GLY A N 1
ATOM 2288 C CA . GLY A 1 303 ? 23.365 -22.083 13.425 1.00 93.88 303 GLY A CA 1
ATOM 2289 C C . GLY A 1 303 ? 22.959 -21.348 12.153 1.00 93.88 303 GLY A C 1
ATOM 2290 O O . GLY A 1 303 ? 23.583 -20.346 11.797 1.00 93.88 303 GLY A O 1
ATOM 2291 N N . ASN A 1 304 ? 21.937 -21.865 11.471 1.00 97.00 304 ASN A N 1
ATOM 2292 C CA . ASN A 1 304 ? 21.422 -21.290 10.224 1.00 97.00 304 ASN A CA 1
ATOM 2293 C C . ASN A 1 304 ? 21.010 -19.831 10.400 1.00 97.00 304 ASN A C 1
ATOM 2295 O O . ASN A 1 304 ? 20.737 -19.400 11.524 1.00 97.00 304 ASN A O 1
ATOM 2299 N N . ARG A 1 305 ? 20.922 -19.102 9.287 1.00 97.25 305 ARG A N 1
ATOM 2300 C CA . ARG A 1 305 ? 20.357 -17.757 9.240 1.00 97.25 305 ARG A CA 1
ATOM 2301 C C . ARG A 1 305 ? 19.267 -17.666 8.184 1.00 97.25 305 ARG A C 1
ATOM 2303 O O . ARG A 1 305 ? 19.453 -18.184 7.090 1.00 97.25 305 ARG A O 1
ATOM 2310 N N . LEU A 1 306 ? 18.173 -16.995 8.518 1.00 97.88 306 LEU A N 1
ATOM 2311 C CA . LEU A 1 306 ? 17.198 -16.494 7.557 1.00 97.88 306 LEU A CA 1
ATOM 2312 C C . LEU A 1 306 ? 17.238 -14.973 7.622 1.00 97.88 306 LEU A C 1
ATOM 2314 O O . LEU A 1 306 ? 16.982 -14.391 8.679 1.00 97.88 306 LEU A O 1
ATOM 2318 N N . TYR A 1 307 ? 17.619 -14.352 6.517 1.00 98.00 307 TYR A N 1
ATOM 2319 C CA . TYR A 1 307 ? 17.670 -12.910 6.383 1.00 98.00 307 TYR A CA 1
ATOM 2320 C C . TYR A 1 307 ? 16.464 -12.456 5.575 1.00 98.00 307 TYR A C 1
ATOM 2322 O O . TYR A 1 307 ? 16.395 -12.781 4.390 1.00 98.00 307 TYR A O 1
ATOM 2330 N N . ARG A 1 308 ? 15.554 -11.719 6.219 1.00 96.31 308 ARG A N 1
ATOM 2331 C CA . ARG A 1 308 ? 14.478 -11.035 5.506 1.00 96.31 308 ARG A CA 1
ATOM 2332 C C . ARG A 1 308 ? 15.068 -9.843 4.769 1.00 96.31 308 ARG A C 1
ATOM 2334 O O . ARG A 1 308 ? 15.880 -9.125 5.366 1.00 96.31 308 ARG A O 1
ATOM 2341 N N . ASN A 1 309 ? 14.743 -9.674 3.503 1.00 94.56 309 ASN A N 1
ATOM 2342 C CA . ASN A 1 309 ? 15.142 -8.508 2.738 1.00 94.56 309 ASN A CA 1
ATOM 2343 C C . ASN A 1 309 ? 14.056 -7.428 2.852 1.00 94.56 309 ASN A C 1
ATOM 2345 O O . ASN A 1 309 ? 12.880 -7.727 2.883 1.00 94.56 309 ASN A O 1
ATOM 2349 N N . ASP A 1 310 ? 14.471 -6.175 3.027 1.00 87.44 310 ASP A N 1
ATOM 2350 C CA . ASP A 1 310 ? 13.578 -5.017 3.020 1.00 87.44 310 ASP A CA 1
ATOM 2351 C C . ASP A 1 310 ? 14.157 -4.023 1.989 1.00 87.44 310 ASP A C 1
ATOM 2353 O O . ASP A 1 310 ? 14.948 -3.135 2.337 1.00 87.44 310 ASP A O 1
ATOM 2357 N N . GLU A 1 311 ? 13.844 -4.209 0.702 1.00 80.19 311 GLU A N 1
ATOM 2358 C CA . GLU A 1 311 ? 14.309 -3.362 -0.419 1.00 80.19 311 GLU A CA 1
ATOM 2359 C C . GLU A 1 311 ? 15.849 -3.197 -0.501 1.00 80.19 311 GLU A C 1
ATOM 2361 O O . GLU A 1 311 ? 16.395 -2.089 -0.600 1.00 80.19 311 GLU A O 1
ATOM 2366 N N . GLY A 1 312 ? 16.595 -4.301 -0.441 1.00 81.88 312 GLY A N 1
ATOM 2367 C CA . GLY A 1 312 ? 18.058 -4.290 -0.544 1.00 81.88 312 GLY A CA 1
ATOM 2368 C C . GLY A 1 312 ? 18.790 -4.213 0.798 1.00 81.88 312 GLY A C 1
ATOM 2369 O O . GLY A 1 312 ? 20.029 -4.165 0.836 1.00 81.88 312 GLY A O 1
ATOM 2370 N N . VAL A 1 313 ? 18.050 -4.172 1.908 1.00 87.44 313 VAL A N 1
ATOM 2371 C CA . VAL A 1 313 ? 18.583 -4.146 3.273 1.00 87.44 313 VAL A CA 1
ATOM 2372 C C . VAL A 1 313 ? 18.115 -5.381 4.029 1.00 87.44 313 VAL A C 1
ATOM 2374 O O . VAL A 1 313 ? 16.942 -5.525 4.335 1.00 87.44 313 VAL A O 1
ATOM 2377 N N . PHE A 1 314 ? 19.054 -6.246 4.403 1.00 94.88 314 PHE A N 1
ATOM 2378 C CA . PHE A 1 314 ? 18.726 -7.448 5.163 1.00 94.88 314 PHE A CA 1
ATOM 2379 C C . PHE A 1 314 ? 18.515 -7.182 6.660 1.00 94.88 314 PHE A C 1
ATOM 2381 O O . PHE A 1 314 ? 19.239 -6.394 7.280 1.00 94.88 314 PHE A O 1
ATOM 2388 N N . VAL A 1 315 ? 17.606 -7.953 7.258 1.00 94.38 315 VAL A N 1
ATOM 2389 C CA . VAL A 1 315 ? 17.374 -8.098 8.700 1.00 94.38 315 VAL A CA 1
ATOM 2390 C C . VAL A 1 315 ? 17.467 -9.580 9.079 1.00 94.38 315 VAL A C 1
ATOM 2392 O O . VAL A 1 315 ? 16.960 -10.446 8.377 1.00 94.38 315 VAL A O 1
ATOM 2395 N N . ASP A 1 316 ? 18.114 -9.909 10.202 1.00 96.00 316 ASP A N 1
ATOM 2396 C CA . ASP A 1 316 ? 18.168 -11.293 10.701 1.00 96.00 316 ASP A CA 1
ATOM 2397 C C . ASP A 1 316 ? 16.815 -11.684 11.333 1.00 96.00 316 ASP A C 1
ATOM 2399 O O . ASP A 1 316 ? 16.504 -11.285 12.460 1.00 96.00 316 ASP A O 1
ATOM 2403 N N . ALA A 1 317 ? 16.026 -12.479 10.607 1.00 96.00 317 ALA A N 1
ATOM 2404 C CA . ALA A 1 317 ? 14.710 -12.982 11.006 1.00 96.00 317 ALA A CA 1
ATOM 2405 C C . ALA A 1 317 ? 14.773 -14.364 11.689 1.00 96.00 317 ALA A C 1
ATOM 2407 O O . ALA A 1 317 ? 13.751 -14.911 12.106 1.00 96.00 317 ALA A O 1
ATOM 2408 N N . THR A 1 318 ? 15.969 -14.933 11.864 1.00 95.94 318 THR A N 1
ATOM 2409 C CA . THR A 1 318 ? 16.181 -16.337 12.264 1.00 95.94 318 THR A CA 1
ATOM 2410 C C . THR A 1 318 ? 15.453 -16.736 13.547 1.00 95.94 318 THR A C 1
ATOM 2412 O O . THR A 1 318 ? 14.904 -17.833 13.633 1.00 95.94 318 THR A O 1
ATOM 2415 N N . GLU A 1 319 ? 15.472 -15.874 14.567 1.00 90.88 319 GLU A N 1
ATOM 2416 C CA . GLU A 1 319 ? 14.855 -16.173 15.868 1.00 90.88 319 GLU A CA 1
ATOM 2417 C C . GLU A 1 319 ? 13.323 -16.165 15.797 1.00 90.88 319 GLU A C 1
ATOM 2419 O O . GLU A 1 319 ? 12.675 -16.900 16.539 1.00 90.88 319 GLU A O 1
ATOM 2424 N N . VAL A 1 320 ? 12.744 -15.341 14.918 1.00 87.06 320 VAL A N 1
ATOM 2425 C CA . VAL A 1 320 ? 11.291 -15.295 14.685 1.00 87.06 320 VAL A CA 1
ATOM 2426 C C . VAL A 1 320 ? 10.861 -16.496 13.846 1.00 87.06 320 VAL A C 1
ATOM 2428 O O . VAL A 1 320 ? 9.861 -17.136 14.162 1.00 87.06 320 VAL A O 1
ATOM 2431 N N . ALA A 1 321 ? 11.669 -16.841 12.844 1.00 93.56 321 ALA A N 1
ATOM 2432 C CA . ALA A 1 321 ? 11.446 -17.964 11.946 1.00 93.56 321 ALA A CA 1
ATOM 2433 C C . ALA A 1 321 ? 11.633 -19.344 12.612 1.00 93.56 321 ALA A C 1
ATOM 2435 O O . ALA A 1 321 ? 11.123 -20.336 12.105 1.00 93.56 321 ALA A O 1
ATOM 2436 N N . ASP A 1 322 ? 12.336 -19.427 13.748 1.00 95.00 322 ASP A N 1
ATOM 2437 C CA . ASP A 1 322 ? 12.662 -20.678 14.466 1.00 95.00 322 ASP A CA 1
ATOM 2438 C C . ASP A 1 322 ? 13.468 -21.691 13.621 1.00 95.00 322 ASP A C 1
ATOM 2440 O O . ASP A 1 322 ? 13.326 -22.908 13.740 1.00 95.00 322 ASP A O 1
ATOM 2444 N N . VAL A 1 323 ? 14.366 -21.184 12.765 1.00 96.69 323 VAL A N 1
ATOM 2445 C CA . VAL A 1 323 ? 15.199 -22.008 11.859 1.00 96.69 323 VAL A CA 1
ATOM 2446 C C . VAL A 1 323 ? 16.660 -22.144 12.303 1.00 96.69 323 VAL A C 1
ATOM 2448 O O . VAL A 1 323 ? 17.459 -22.791 11.625 1.00 96.69 323 VAL A O 1
ATOM 2451 N N . ALA A 1 324 ? 17.030 -21.566 13.455 1.00 95.38 324 ALA A N 1
ATOM 2452 C CA . ALA A 1 324 ? 18.412 -21.525 13.949 1.00 95.38 324 ALA A CA 1
ATOM 2453 C C . ALA A 1 324 ? 19.032 -22.919 14.171 1.00 95.38 324 ALA A C 1
ATOM 2455 O O . ALA A 1 324 ? 20.243 -23.091 13.990 1.00 95.38 324 ALA A O 1
ATOM 2456 N N . ASP A 1 325 ? 18.233 -23.918 14.576 1.00 92.50 325 ASP A N 1
ATOM 2457 C CA . ASP A 1 325 ? 18.705 -25.288 14.831 1.00 92.50 325 ASP A CA 1
ATOM 2458 C C . ASP A 1 325 ? 18.957 -26.065 13.536 1.00 92.50 325 ASP A C 1
ATOM 2460 O O . ASP A 1 325 ? 18.237 -26.987 13.143 1.00 92.50 325 ASP A O 1
ATOM 2464 N N . GLY A 1 326 ? 20.044 -25.676 12.880 1.00 86.31 326 GLY A N 1
ATOM 2465 C CA . GLY A 1 326 ? 20.501 -26.291 11.652 1.00 86.31 326 GLY A CA 1
ATOM 2466 C C . GLY A 1 326 ? 21.248 -27.598 11.844 1.00 86.31 326 GLY A C 1
ATOM 2467 O O . GLY A 1 326 ? 21.261 -28.404 10.924 1.00 86.31 326 GLY A O 1
ATOM 2468 N N . GLY A 1 327 ? 21.851 -27.844 13.010 1.00 92.62 327 GLY A N 1
ATOM 2469 C CA . GLY A 1 327 ? 22.847 -28.906 13.143 1.00 92.62 327 GLY A CA 1
ATOM 2470 C C . GLY A 1 327 ? 24.149 -28.544 12.413 1.00 92.62 327 GLY A C 1
ATOM 2471 O O . GLY A 1 327 ? 24.687 -27.465 12.647 1.00 92.62 327 GLY A O 1
ATOM 2472 N N . TRP A 1 328 ? 24.683 -29.420 11.558 1.00 94.31 328 TRP A N 1
ATOM 2473 C CA . TRP A 1 328 ? 25.771 -29.087 10.618 1.00 94.31 328 TRP A CA 1
ATOM 2474 C C . TRP A 1 328 ? 25.251 -29.051 9.176 1.00 94.31 328 TRP A C 1
ATOM 2476 O O . TRP A 1 328 ? 25.380 -30.049 8.456 1.00 94.31 328 TRP A O 1
ATOM 2486 N N . GLY A 1 329 ? 24.683 -27.903 8.791 1.00 94.75 329 GLY A N 1
ATOM 2487 C CA . GLY A 1 329 ? 24.020 -27.671 7.505 1.00 94.75 329 GLY A CA 1
ATOM 2488 C C . GLY A 1 329 ? 24.951 -27.640 6.293 1.00 94.75 329 GLY A C 1
ATOM 2489 O O . GLY A 1 329 ? 26.108 -27.239 6.393 1.00 94.75 329 GLY A O 1
ATOM 2490 N N . TRP A 1 330 ? 24.429 -28.073 5.142 1.00 95.12 330 TRP A N 1
ATOM 2491 C CA . TRP A 1 330 ? 25.082 -28.040 3.825 1.00 95.12 330 TRP A CA 1
ATOM 2492 C C . TRP A 1 330 ? 24.102 -27.535 2.749 1.00 95.12 330 TRP A C 1
ATOM 2494 O O . TRP A 1 330 ? 23.559 -26.448 2.904 1.00 95.12 330 TRP A O 1
ATOM 2504 N N . GLY A 1 331 ? 23.856 -28.272 1.662 1.00 95.19 331 GLY A N 1
ATOM 2505 C CA . GLY A 1 331 ? 22.895 -27.885 0.625 1.00 95.19 331 GLY A CA 1
ATOM 2506 C C . GLY A 1 331 ? 21.493 -27.638 1.174 1.00 95.19 331 GLY A C 1
ATOM 2507 O O . GLY A 1 331 ? 21.013 -28.390 2.028 1.00 95.19 331 GLY A O 1
ATOM 2508 N N . SER A 1 332 ? 20.860 -26.577 0.675 1.00 95.50 332 SER A N 1
ATOM 2509 C CA . SER A 1 332 ? 19.548 -26.084 1.097 1.00 95.50 332 SER A CA 1
ATOM 2510 C C . SER A 1 332 ? 18.706 -25.638 -0.097 1.00 95.50 332 SER A C 1
ATOM 2512 O O . SER A 1 332 ? 19.260 -25.165 -1.083 1.00 95.50 332 SER A O 1
ATOM 2514 N N . CYS A 1 333 ? 17.383 -25.734 -0.012 1.00 93.75 333 CYS A N 1
ATOM 2515 C CA . CYS A 1 333 ? 16.473 -25.194 -1.021 1.00 93.75 333 CYS A CA 1
ATOM 2516 C C . CYS A 1 333 ? 15.194 -24.652 -0.375 1.00 93.75 333 CYS A C 1
ATOM 2518 O O . CYS A 1 333 ? 14.759 -25.174 0.654 1.00 93.75 333 CYS A O 1
ATOM 2520 N N . PHE A 1 334 ? 14.611 -23.636 -1.014 1.00 95.19 334 PHE A N 1
ATOM 2521 C CA . PHE A 1 334 ? 13.206 -23.289 -0.837 1.00 95.19 334 PHE A CA 1
ATOM 2522 C C . PHE A 1 334 ? 12.353 -24.162 -1.764 1.00 95.19 334 PHE A C 1
ATOM 2524 O O . PHE A 1 334 ? 12.736 -24.410 -2.911 1.00 95.19 334 PHE A O 1
ATOM 2531 N N . LEU A 1 335 ? 11.228 -24.649 -1.256 1.00 94.06 335 LEU A N 1
ATOM 2532 C CA . LEU A 1 335 ? 10.217 -25.439 -1.965 1.00 94.06 335 LEU A CA 1
ATOM 2533 C C . LEU A 1 335 ? 8.899 -25.375 -1.189 1.00 94.06 335 LEU A C 1
ATOM 2535 O O . LEU A 1 335 ? 8.922 -24.978 -0.042 1.00 94.06 335 LEU A O 1
ATOM 2539 N N . ASP A 1 336 ? 7.782 -25.791 -1.769 1.00 94.25 336 ASP A N 1
ATOM 2540 C CA . ASP A 1 336 ? 6.508 -25.934 -1.048 1.00 94.25 336 ASP A CA 1
ATOM 2541 C C . ASP A 1 336 ? 6.186 -27.435 -0.959 1.00 94.25 336 ASP A C 1
ATOM 2543 O O . ASP A 1 336 ? 5.962 -28.092 -1.981 1.00 94.25 336 ASP A O 1
ATOM 2547 N N . PHE A 1 337 ? 6.283 -28.024 0.237 1.00 93.88 337 PHE A N 1
ATOM 2548 C CA . PHE A 1 337 ? 6.125 -29.467 0.430 1.00 93.88 337 PHE A CA 1
ATOM 2549 C C . PHE A 1 337 ? 4.676 -29.914 0.219 1.00 93.88 337 PHE A C 1
ATOM 2551 O O . PHE A 1 337 ? 4.435 -31.003 -0.314 1.00 93.88 337 PHE A O 1
ATOM 2558 N N . GLU A 1 338 ? 3.710 -29.105 0.638 1.00 93.69 338 GLU A N 1
ATOM 2559 C CA . GLU A 1 338 ? 2.283 -29.441 0.651 1.00 93.69 338 GLU A CA 1
ATOM 2560 C C . GLU A 1 338 ? 1.459 -28.697 -0.400 1.00 93.69 338 GLU A C 1
ATOM 2562 O O . GLU A 1 338 ? 0.227 -28.835 -0.429 1.00 93.69 338 GLU A O 1
ATOM 2567 N N . ASN A 1 339 ? 2.117 -27.965 -1.294 1.00 95.94 339 ASN A N 1
ATOM 2568 C CA . ASN A 1 339 ? 1.501 -27.116 -2.302 1.00 95.94 339 ASN A CA 1
ATOM 2569 C C . ASN A 1 339 ? 0.491 -26.124 -1.694 1.00 95.94 339 ASN A C 1
ATOM 2571 O O . ASN A 1 339 ? -0.539 -25.833 -2.310 1.00 95.94 339 ASN A O 1
ATOM 2575 N N . ASP A 1 340 ? 0.705 -25.667 -0.458 1.00 93.00 340 ASP A N 1
ATOM 2576 C CA . ASP A 1 340 ? -0.245 -24.799 0.244 1.00 93.00 340 ASP A CA 1
ATOM 2577 C C . ASP A 1 340 ? -0.087 -23.307 -0.072 1.00 93.00 340 ASP A C 1
ATOM 2579 O O . ASP A 1 340 ? -1.035 -22.544 0.147 1.00 93.00 340 ASP A O 1
ATOM 2583 N N . GLY A 1 341 ? 1.014 -22.945 -0.724 1.00 91.94 341 GLY A N 1
ATOM 2584 C CA . GLY A 1 341 ? 1.343 -21.605 -1.170 1.00 91.94 341 GLY A CA 1
ATOM 2585 C C . GLY A 1 341 ? 2.515 -20.971 -0.432 1.00 91.94 341 GLY A C 1
ATOM 2586 O O . GLY A 1 341 ? 3.116 -20.045 -0.981 1.00 91.94 341 GLY A O 1
ATOM 2587 N N . ASP A 1 342 ? 2.864 -21.477 0.749 1.00 92.94 342 ASP A N 1
ATOM 2588 C CA . ASP A 1 342 ? 3.954 -20.943 1.556 1.00 92.94 342 ASP A CA 1
ATOM 2589 C C . ASP A 1 342 ? 5.278 -21.646 1.194 1.00 92.94 342 ASP A C 1
ATOM 2591 O O . ASP A 1 342 ? 5.323 -22.844 0.914 1.00 92.94 342 ASP A O 1
ATOM 2595 N N . LEU A 1 343 ? 6.391 -20.904 1.167 1.00 95.38 343 LEU A N 1
ATOM 2596 C CA . LEU A 1 343 ? 7.707 -21.510 0.946 1.00 95.38 343 LEU A CA 1
ATOM 2597 C C . LEU A 1 343 ? 8.242 -22.153 2.232 1.00 95.38 343 LEU A C 1
ATOM 2599 O O . LEU A 1 343 ? 8.419 -21.498 3.255 1.00 95.38 343 LEU A O 1
ATOM 2603 N N . ASP A 1 344 ? 8.605 -23.424 2.127 1.00 96.56 344 ASP A N 1
ATOM 2604 C CA . ASP A 1 344 ? 9.299 -24.239 3.116 1.00 96.56 344 ASP A CA 1
ATOM 2605 C C . ASP A 1 344 ? 10.802 -24.319 2.840 1.00 96.56 344 ASP A C 1
ATOM 2607 O O . ASP A 1 344 ? 11.284 -24.032 1.742 1.00 96.56 344 ASP A O 1
ATOM 2611 N N . ILE A 1 345 ? 11.567 -24.792 3.826 1.00 97.62 345 ILE A N 1
ATOM 2612 C CA . ILE A 1 345 ? 13.019 -24.957 3.703 1.00 97.62 345 ILE A CA 1
ATOM 2613 C C . ILE A 1 345 ? 13.411 -26.408 3.960 1.00 97.62 345 ILE A C 1
ATOM 2615 O O . ILE A 1 345 ? 13.160 -26.969 5.030 1.00 97.62 345 ILE A O 1
ATOM 2619 N N . TYR A 1 346 ? 14.146 -26.996 3.022 1.00 97.25 346 TYR A N 1
ATOM 2620 C CA . TYR A 1 346 ? 14.900 -28.223 3.261 1.00 97.25 346 TYR A CA 1
ATOM 2621 C C . TYR A 1 346 ? 16.392 -27.924 3.302 1.00 97.25 346 TYR A C 1
ATOM 2623 O O . TYR A 1 346 ? 16.912 -27.234 2.425 1.00 97.25 346 TYR A O 1
ATOM 2631 N N . HIS A 1 347 ? 17.118 -28.519 4.250 1.00 96.50 347 HIS A N 1
ATOM 2632 C CA . HIS A 1 347 ? 18.575 -28.597 4.159 1.00 96.50 347 HIS A CA 1
ATOM 2633 C C . HIS A 1 347 ? 19.114 -29.933 4.661 1.00 96.50 347 HIS A C 1
ATOM 2635 O O . HIS A 1 347 ? 18.566 -30.566 5.568 1.00 96.50 347 HIS A O 1
ATOM 2641 N N . THR A 1 348 ? 20.246 -30.349 4.097 1.00 95.44 348 THR A N 1
ATOM 2642 C CA . THR A 1 348 ? 20.918 -31.588 4.497 1.00 95.44 348 THR A CA 1
ATOM 2643 C C . THR A 1 348 ? 22.007 -31.373 5.539 1.00 95.44 348 THR A C 1
ATOM 2645 O O . THR A 1 348 ? 22.682 -30.346 5.540 1.00 95.44 348 THR A O 1
ATOM 2648 N N . ASN A 1 349 ? 22.237 -32.394 6.373 1.00 94.94 349 ASN A N 1
ATOM 2649 C CA . ASN A 1 349 ? 23.173 -32.327 7.492 1.00 94.94 349 ASN A CA 1
ATOM 2650 C C . ASN A 1 349 ? 24.284 -33.385 7.493 1.00 94.94 349 ASN A C 1
ATOM 2652 O O . ASN A 1 349 ? 24.204 -34.442 6.857 1.00 94.94 349 ASN A O 1
ATOM 2656 N N . GLY A 1 350 ? 25.317 -33.096 8.288 1.00 92.94 350 GLY A N 1
ATOM 2657 C CA . GLY A 1 350 ? 26.209 -34.099 8.864 1.00 92.94 350 GLY A CA 1
ATOM 2658 C C . GLY A 1 350 ? 27.694 -33.754 8.782 1.00 92.94 350 GLY A C 1
ATOM 2659 O O . GLY A 1 350 ? 28.189 -33.260 7.766 1.00 92.94 350 GLY A O 1
ATOM 2660 N N . TRP A 1 351 ? 28.435 -34.096 9.838 1.00 92.56 351 TRP A N 1
ATOM 2661 C CA . TRP A 1 351 ? 29.897 -34.032 9.858 1.00 92.56 351 TRP A CA 1
ATOM 2662 C C . TRP A 1 351 ? 30.520 -35.185 10.652 1.00 92.56 351 TRP A C 1
ATOM 2664 O O . TRP A 1 351 ? 29.978 -35.644 11.657 1.00 92.56 351 TRP A O 1
ATOM 2674 N N . THR A 1 352 ? 31.689 -35.669 10.221 1.00 89.31 352 THR A N 1
ATOM 2675 C CA . THR A 1 352 ? 32.332 -36.856 10.818 1.00 89.31 352 THR A CA 1
ATOM 2676 C C . THR A 1 352 ? 33.190 -36.559 12.050 1.00 89.31 352 THR A C 1
ATOM 2678 O O . THR A 1 352 ? 33.677 -37.488 12.699 1.00 89.31 352 THR A O 1
ATOM 2681 N N . GLU A 1 353 ? 33.410 -35.284 12.365 1.00 88.56 353 GLU A N 1
ATOM 2682 C CA . GLU A 1 353 ? 34.206 -34.828 13.508 1.00 88.56 353 GLU A CA 1
ATOM 2683 C C . GLU A 1 353 ? 33.354 -33.995 14.477 1.00 88.56 353 GLU A C 1
ATOM 2685 O O . GLU A 1 353 ? 32.215 -33.651 14.177 1.00 88.56 353 GLU A O 1
ATOM 2690 N N . PHE A 1 354 ? 33.902 -33.676 15.654 1.00 89.25 354 PHE A N 1
ATOM 2691 C CA . PHE A 1 354 ? 33.263 -32.801 16.652 1.00 89.25 354 PHE A CA 1
ATOM 2692 C C . PHE A 1 354 ? 31.893 -33.276 17.169 1.00 89.25 354 PHE A C 1
ATOM 2694 O O . PHE A 1 354 ? 31.115 -32.471 17.677 1.00 89.25 354 PHE A O 1
ATOM 2701 N N . ASP A 1 355 ? 31.612 -34.581 17.091 1.00 89.31 355 ASP A N 1
ATOM 2702 C CA . ASP A 1 355 ? 30.346 -35.193 17.521 1.00 89.31 355 ASP A CA 1
ATOM 2703 C C . ASP A 1 355 ? 29.963 -34.821 18.967 1.00 89.31 355 ASP A C 1
ATOM 2705 O O . ASP A 1 355 ? 28.786 -34.692 19.300 1.00 89.31 355 ASP A O 1
ATOM 2709 N N . GLU A 1 356 ? 30.949 -34.579 19.836 1.00 89.44 356 GLU A N 1
ATOM 2710 C CA . GLU A 1 356 ? 30.738 -34.134 21.214 1.00 89.44 356 GLU A CA 1
ATOM 2711 C C . GLU A 1 356 ? 30.079 -32.747 21.364 1.00 89.44 356 GLU A C 1
ATOM 2713 O O . GLU A 1 356 ? 29.636 -32.423 22.467 1.00 89.44 356 GLU A O 1
ATOM 2718 N N . TYR A 1 357 ? 29.996 -31.951 20.292 1.00 89.19 357 TYR A N 1
ATOM 2719 C CA . TYR A 1 357 ? 29.467 -30.583 20.285 1.00 89.19 357 TYR A CA 1
ATOM 2720 C C . TYR A 1 357 ? 28.153 -30.428 19.510 1.00 89.19 357 TYR A C 1
ATOM 2722 O O . TYR A 1 357 ? 27.767 -29.309 19.205 1.00 89.19 357 TYR A O 1
ATOM 2730 N N . GLY A 1 358 ? 27.453 -31.511 19.186 1.00 84.56 358 GLY A N 1
ATOM 2731 C CA . GLY A 1 358 ? 26.190 -31.406 18.440 1.00 84.56 358 GLY A CA 1
ATOM 2732 C C . GLY A 1 358 ? 25.643 -32.719 17.894 1.00 84.56 358 GLY A C 1
ATOM 2733 O O . GLY A 1 358 ? 24.548 -32.738 17.355 1.00 84.56 358 GLY A O 1
ATOM 2734 N N . GLY A 1 359 ? 26.359 -33.838 18.051 1.00 88.62 359 GLY A N 1
ATOM 2735 C CA . GLY A 1 359 ? 25.922 -35.128 17.513 1.00 88.62 359 GLY A CA 1
ATOM 2736 C C . GLY A 1 359 ? 26.035 -35.233 15.988 1.00 88.62 359 GLY A C 1
ATOM 2737 O O . GLY A 1 359 ? 25.338 -36.053 15.390 1.00 88.62 359 GLY A O 1
ATOM 2738 N N . PHE A 1 360 ? 26.910 -34.428 15.372 1.00 91.31 360 PHE A N 1
ATOM 2739 C CA . PHE A 1 360 ? 27.038 -34.237 13.921 1.00 91.31 360 PHE A CA 1
ATOM 2740 C C . PHE A 1 360 ? 27.204 -35.524 13.093 1.00 91.31 360 PHE A C 1
ATOM 2742 O O . PHE A 1 360 ? 26.852 -35.553 11.912 1.00 91.31 360 PHE A O 1
ATOM 2749 N N . THR A 1 361 ? 27.700 -36.618 13.684 1.00 89.25 361 THR A N 1
ATOM 2750 C CA . THR A 1 361 ? 27.883 -37.889 12.956 1.00 89.25 361 THR A CA 1
ATOM 2751 C C . THR A 1 361 ? 26.571 -38.605 12.644 1.00 89.25 361 THR A C 1
ATOM 2753 O O . THR A 1 361 ? 26.543 -39.482 11.782 1.00 89.25 361 THR A O 1
ATOM 2756 N N . ARG A 1 362 ? 25.498 -38.278 13.369 1.00 87.06 362 ARG A N 1
ATOM 2757 C CA . ARG A 1 362 ? 24.144 -38.832 13.201 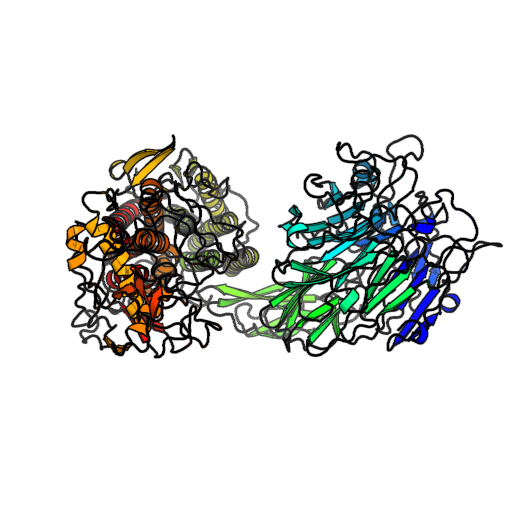1.00 87.06 362 ARG A CA 1
ATOM 2758 C C . ARG A 1 362 ? 23.094 -37.725 13.197 1.00 87.06 362 ARG A C 1
ATOM 2760 O O . ARG A 1 362 ? 21.964 -37.947 13.625 1.00 87.06 362 ARG A O 1
ATOM 2767 N N . ASP A 1 363 ? 23.509 -36.541 12.777 1.00 90.56 363 ASP A N 1
ATOM 2768 C CA . ASP A 1 363 ? 22.650 -35.377 12.690 1.00 90.56 363 ASP A CA 1
ATOM 2769 C C . ASP A 1 363 ? 21.734 -35.518 11.481 1.00 90.56 363 ASP A C 1
ATOM 2771 O O . ASP A 1 363 ? 22.187 -35.829 10.379 1.00 90.56 363 ASP A O 1
ATOM 2775 N N . ALA A 1 364 ? 20.440 -35.395 11.744 1.00 94.06 364 ALA A N 1
ATOM 2776 C CA . ALA A 1 364 ? 19.403 -35.576 10.746 1.00 94.06 364 ALA A CA 1
ATOM 2777 C C . ALA A 1 364 ? 19.248 -34.299 9.928 1.00 94.06 364 ALA A C 1
ATOM 2779 O O . ALA A 1 364 ? 19.332 -33.216 10.502 1.00 94.06 364 ALA A O 1
ATOM 2780 N N . SER A 1 365 ? 18.978 -34.425 8.633 1.00 96.12 365 SER A N 1
ATOM 2781 C CA . SER A 1 365 ? 18.534 -33.315 7.780 1.00 96.12 365 SER A CA 1
ATOM 2782 C C . SER A 1 365 ? 17.303 -32.617 8.381 1.00 96.12 365 SER A C 1
ATOM 2784 O O . SER A 1 365 ? 16.578 -33.215 9.185 1.00 96.12 365 SER A O 1
ATOM 2786 N N . ARG A 1 366 ? 17.092 -31.342 8.041 1.00 97.00 366 ARG A N 1
ATOM 2787 C CA . ARG A 1 366 ? 15.966 -30.535 8.539 1.00 97.00 366 ARG A CA 1
ATOM 2788 C C . ARG A 1 366 ? 14.989 -30.252 7.403 1.00 97.00 366 ARG A C 1
ATOM 2790 O O . ARG A 1 366 ? 15.403 -30.055 6.263 1.00 97.00 366 ARG A O 1
ATOM 2797 N N . ALA A 1 367 ? 13.706 -30.230 7.740 1.00 97.38 367 ALA A N 1
ATOM 2798 C CA . ALA A 1 367 ? 12.624 -29.843 6.844 1.00 97.38 367 ALA A CA 1
ATOM 2799 C C . ALA A 1 367 ? 11.721 -28.886 7.619 1.00 97.38 367 ALA A C 1
ATOM 2801 O O . ALA A 1 367 ? 10.879 -29.318 8.408 1.00 97.38 367 ALA A O 1
ATOM 2802 N N . PHE A 1 368 ? 11.982 -27.596 7.473 1.00 97.88 368 PHE A N 1
ATOM 2803 C CA . PHE A 1 368 ? 11.246 -26.524 8.116 1.00 97.88 368 PHE A CA 1
ATOM 2804 C C . PHE A 1 368 ? 10.009 -26.224 7.280 1.00 97.88 368 PHE A C 1
ATOM 2806 O O . PHE A 1 368 ? 10.124 -25.635 6.214 1.00 97.88 368 PHE A O 1
ATOM 2813 N N . VAL A 1 369 ? 8.854 -26.657 7.775 1.00 96.88 369 VAL A N 1
ATOM 2814 C CA . VAL A 1 369 ? 7.557 -26.392 7.146 1.00 96.88 369 VAL A CA 1
ATOM 2815 C C . VAL A 1 369 ? 7.007 -25.085 7.705 1.00 96.88 369 VAL A C 1
ATOM 2817 O O . VAL A 1 369 ? 7.022 -24.904 8.934 1.00 96.88 369 VAL A O 1
ATOM 2820 N N . SER A 1 370 ? 6.568 -24.185 6.833 1.00 94.81 370 SER A N 1
ATOM 2821 C CA . SER A 1 370 ? 5.940 -22.917 7.183 1.00 94.81 370 SER A CA 1
ATOM 2822 C C . SER A 1 370 ? 4.714 -23.159 8.063 1.00 94.81 370 SER A C 1
ATOM 2824 O O . SER A 1 370 ? 4.002 -24.159 7.966 1.00 94.81 370 SER A O 1
ATOM 2826 N N . ASN A 1 371 ? 4.477 -22.258 9.009 1.00 86.88 371 ASN A N 1
ATOM 2827 C CA . ASN A 1 371 ? 3.234 -22.222 9.777 1.00 86.88 371 ASN A CA 1
ATOM 2828 C C . ASN A 1 371 ? 2.395 -20.968 9.483 1.00 86.88 371 ASN A C 1
ATOM 2830 O O . ASN A 1 371 ? 1.434 -20.699 10.216 1.00 86.88 371 ASN A O 1
ATOM 2834 N N . GLY A 1 372 ? 2.739 -20.251 8.408 1.00 77.25 372 GLY A N 1
ATOM 2835 C CA . GLY A 1 372 ? 2.225 -18.933 8.053 1.00 77.25 372 GLY A CA 1
ATOM 2836 C C . GLY A 1 372 ? 2.827 -17.813 8.913 1.00 77.25 372 GLY A C 1
ATOM 2837 O O . GLY A 1 372 ? 3.393 -18.050 9.979 1.00 77.25 372 GLY A O 1
ATOM 2838 N N . ALA A 1 373 ? 2.686 -16.560 8.467 1.00 69.19 373 ALA A N 1
ATOM 2839 C CA . ALA A 1 373 ? 3.164 -15.366 9.186 1.00 69.19 373 ALA A CA 1
ATOM 2840 C C . ALA A 1 373 ? 4.681 -15.360 9.510 1.00 69.19 373 ALA A C 1
ATOM 2842 O O . ALA A 1 373 ? 5.087 -14.847 10.556 1.00 69.19 373 ALA A O 1
ATOM 2843 N N . GLY A 1 374 ? 5.504 -15.940 8.626 1.00 78.19 374 GLY A N 1
ATOM 2844 C CA . GLY A 1 374 ? 6.973 -15.903 8.687 1.00 78.19 374 GLY A CA 1
ATOM 2845 C C . GLY A 1 374 ? 7.636 -16.877 9.676 1.00 78.19 374 GLY A C 1
ATOM 2846 O O . GLY A 1 374 ? 8.835 -16.770 9.934 1.00 78.19 374 GLY A O 1
ATOM 2847 N N . GLY A 1 375 ? 6.881 -17.812 10.265 1.00 89.31 375 GLY A N 1
ATOM 2848 C CA . GLY A 1 375 ? 7.392 -18.820 11.198 1.00 89.31 375 GLY A CA 1
ATOM 2849 C C . GLY A 1 375 ? 7.506 -20.216 10.584 1.00 89.31 375 GLY A C 1
ATOM 2850 O O . GLY A 1 375 ? 6.706 -20.596 9.735 1.00 89.31 375 GLY A O 1
ATOM 2851 N N . PHE A 1 376 ? 8.433 -21.036 11.092 1.00 96.50 376 PHE A N 1
ATOM 2852 C CA . PHE A 1 376 ? 8.616 -22.416 10.637 1.00 96.50 376 PHE A CA 1
ATOM 2853 C C . PHE A 1 376 ? 8.527 -23.444 11.763 1.00 96.50 376 PHE A C 1
ATOM 2855 O O . PHE A 1 376 ? 8.548 -23.142 12.958 1.00 96.50 376 PHE A O 1
ATOM 2862 N N . ARG A 1 377 ? 8.423 -24.714 11.372 1.00 94.94 377 ARG A N 1
ATOM 2863 C CA . ARG A 1 377 ? 8.544 -25.866 12.259 1.00 94.94 377 ARG A CA 1
ATOM 2864 C C . ARG A 1 377 ? 9.336 -26.984 11.594 1.00 94.94 377 ARG A C 1
ATOM 2866 O O . ARG A 1 377 ? 8.910 -27.518 10.573 1.00 94.94 377 ARG A O 1
ATOM 2873 N N . ASP A 1 378 ? 10.399 -27.451 12.253 1.00 96.25 378 ASP A N 1
ATOM 2874 C CA . ASP A 1 378 ? 11.084 -28.675 11.819 1.00 96.25 378 ASP A CA 1
ATOM 2875 C C . ASP A 1 378 ? 10.146 -29.894 11.900 1.00 96.25 378 ASP A C 1
ATOM 2877 O O . ASP A 1 378 ? 9.673 -30.314 12.968 1.00 96.25 378 ASP A O 1
ATOM 2881 N N . SER A 1 379 ? 9.883 -30.459 10.730 1.00 96.62 379 SER A N 1
ATOM 2882 C CA . SER A 1 379 ? 8.986 -31.575 10.480 1.00 96.62 379 SER A CA 1
ATOM 2883 C C . SER A 1 379 ? 9.695 -32.751 9.803 1.00 96.62 379 SER A C 1
ATOM 2885 O O . SER A 1 379 ? 9.022 -33.728 9.464 1.00 96.62 379 SER A O 1
ATOM 2887 N N . ALA A 1 380 ? 11.033 -32.742 9.697 1.00 96.12 380 ALA A N 1
ATOM 2888 C CA . ALA A 1 380 ? 11.816 -33.764 8.989 1.00 96.12 380 ALA A CA 1
ATOM 2889 C C . ALA A 1 380 ? 11.430 -35.197 9.381 1.00 96.12 380 ALA A C 1
ATOM 2891 O O . ALA A 1 380 ? 11.078 -36.011 8.531 1.00 96.12 380 ALA A O 1
ATOM 2892 N N . ALA A 1 381 ? 11.388 -35.500 10.682 1.00 94.94 381 ALA A N 1
ATOM 2893 C CA . ALA A 1 381 ? 11.035 -36.838 11.167 1.00 94.94 381 ALA A CA 1
ATOM 2894 C C . ALA A 1 381 ? 9.569 -37.231 10.899 1.00 94.94 381 ALA A C 1
ATOM 2896 O O . ALA A 1 381 ? 9.242 -38.417 10.829 1.00 94.94 381 ALA A O 1
ATOM 2897 N N . THR A 1 382 ? 8.668 -36.252 10.780 1.00 95.00 382 THR A N 1
ATOM 2898 C CA . THR A 1 382 ? 7.248 -36.500 10.478 1.00 95.00 382 THR A CA 1
ATOM 2899 C C . THR A 1 382 ? 7.054 -36.783 8.991 1.00 95.00 382 THR A C 1
ATOM 2901 O O . THR A 1 382 ? 6.283 -37.679 8.648 1.00 95.00 382 THR A O 1
ATOM 2904 N N . LEU A 1 383 ? 7.790 -36.066 8.139 1.00 93.44 383 LEU A N 1
ATOM 2905 C CA . LEU A 1 383 ? 7.799 -36.231 6.684 1.00 93.44 383 LEU A CA 1
ATOM 2906 C C . LEU A 1 383 ? 8.655 -37.427 6.226 1.00 93.44 383 LEU A C 1
ATOM 2908 O O . LEU A 1 383 ? 8.528 -37.889 5.097 1.00 93.44 383 LEU A O 1
ATOM 2912 N N . GLY A 1 384 ? 9.495 -37.978 7.109 1.00 94.94 384 GLY A N 1
ATOM 2913 C CA . GLY A 1 384 ? 10.434 -39.053 6.769 1.00 94.94 384 GLY A CA 1
ATOM 2914 C C . GLY A 1 384 ? 11.653 -38.562 5.984 1.00 94.94 384 GLY A C 1
ATOM 2915 O O . GLY A 1 384 ? 12.233 -39.328 5.215 1.00 94.94 384 GLY A O 1
ATOM 2916 N N . LEU A 1 385 ? 12.010 -37.292 6.181 1.00 95.62 385 LEU A N 1
ATOM 2917 C CA . LEU A 1 385 ? 13.147 -36.585 5.594 1.00 95.62 385 LEU A CA 1
ATOM 2918 C C . LEU A 1 385 ? 14.310 -36.417 6.595 1.00 95.62 385 LEU A C 1
ATOM 2920 O O . LEU A 1 385 ? 15.246 -35.665 6.345 1.00 95.62 385 LEU A O 1
ATOM 2924 N N . ASP A 1 386 ? 14.284 -37.117 7.733 1.00 94.56 386 ASP A N 1
ATOM 2925 C CA . ASP A 1 386 ? 15.312 -37.093 8.784 1.00 94.56 386 ASP A CA 1
ATOM 2926 C C . ASP A 1 386 ? 16.557 -37.939 8.433 1.00 94.56 386 ASP A C 1
ATOM 2928 O O . ASP A 1 386 ? 17.038 -38.748 9.231 1.00 94.56 386 ASP A O 1
ATOM 2932 N N . ASP A 1 387 ? 17.091 -37.765 7.218 1.00 94.81 387 ASP A N 1
ATOM 2933 C CA . ASP A 1 387 ? 18.260 -38.494 6.708 1.00 94.81 387 ASP A CA 1
ATOM 2934 C C . ASP A 1 387 ? 19.531 -38.181 7.520 1.00 94.81 387 ASP A C 1
ATOM 2936 O O . ASP A 1 387 ? 19.815 -37.019 7.801 1.00 94.81 387 ASP A O 1
ATOM 2940 N N . THR A 1 388 ? 20.313 -39.214 7.867 1.00 94.00 388 THR A N 1
ATOM 2941 C CA . THR A 1 388 ? 21.549 -39.102 8.678 1.00 94.00 388 THR A CA 1
ATOM 2942 C C . THR A 1 388 ? 22.821 -39.586 7.957 1.00 94.00 388 THR A C 1
ATOM 2944 O O . THR A 1 388 ? 23.873 -39.733 8.584 1.00 94.00 388 THR A O 1
ATOM 2947 N N . GLU A 1 389 ? 22.760 -39.872 6.653 1.00 91.44 389 GLU A N 1
ATOM 2948 C CA . GLU A 1 389 ? 23.819 -40.521 5.856 1.00 91.44 389 GLU A CA 1
ATOM 2949 C C . GLU A 1 389 ? 24.958 -39.568 5.426 1.00 91.44 389 GLU A C 1
ATOM 2951 O O . GLU A 1 389 ? 25.742 -39.897 4.533 1.00 91.44 389 GLU A O 1
ATOM 2956 N N . GLN A 1 390 ? 25.112 -38.424 6.109 1.00 92.00 390 GLN A N 1
ATOM 2957 C CA . GLN A 1 390 ? 26.108 -37.375 5.831 1.00 92.00 390 GLN A CA 1
ATOM 2958 C C . GLN A 1 390 ? 25.897 -36.724 4.457 1.00 92.00 390 GLN A C 1
ATOM 2960 O O . GLN A 1 390 ? 26.713 -36.895 3.544 1.00 92.00 390 GLN A O 1
ATOM 2965 N N . GLY A 1 391 ? 24.798 -35.990 4.298 1.00 93.50 391 GLY A N 1
ATOM 2966 C CA . GLY A 1 391 ? 24.476 -35.342 3.030 1.00 93.50 391 GLY A CA 1
ATOM 2967 C C . GLY A 1 391 ? 25.307 -34.087 2.743 1.00 93.50 391 GLY A C 1
ATOM 2968 O O . GLY A 1 391 ? 25.934 -33.513 3.638 1.00 93.50 391 GLY A O 1
ATOM 2969 N N . ARG A 1 392 ? 25.374 -33.708 1.462 1.00 92.69 392 ARG A N 1
ATOM 2970 C CA . ARG A 1 392 ? 26.150 -32.564 0.951 1.00 92.69 392 ARG A CA 1
ATOM 2971 C C . ARG A 1 392 ? 25.335 -31.720 -0.016 1.00 92.69 392 ARG A C 1
ATOM 2973 O O . ARG A 1 392 ? 24.888 -30.657 0.385 1.00 92.69 392 ARG A O 1
ATOM 2980 N N . GLY A 1 393 ? 25.142 -32.205 -1.240 1.00 92.88 393 GLY A N 1
ATOM 2981 C CA . GLY A 1 393 ? 24.329 -31.536 -2.255 1.00 92.88 393 GLY A CA 1
ATOM 2982 C C . GLY A 1 393 ? 22.892 -32.040 -2.262 1.00 92.88 393 GLY A C 1
ATOM 2983 O O . GLY A 1 393 ? 22.640 -33.199 -1.916 1.00 92.88 393 GLY A O 1
ATOM 2984 N N . VAL A 1 394 ? 21.967 -31.175 -2.663 1.00 95.12 394 VAL A N 1
ATOM 2985 C CA . VAL A 1 394 ? 20.537 -31.472 -2.768 1.00 95.12 394 VAL A CA 1
ATOM 2986 C C . VAL A 1 394 ? 19.999 -30.953 -4.098 1.00 95.12 394 VAL A C 1
ATOM 2988 O O . VAL A 1 394 ? 20.384 -29.884 -4.526 1.00 95.12 394 VAL A O 1
ATOM 2991 N N . VAL A 1 395 ? 19.117 -31.679 -4.773 1.00 95.62 395 VAL A N 1
ATOM 2992 C CA . VAL A 1 395 ? 18.352 -31.147 -5.911 1.00 95.62 395 VAL A CA 1
ATOM 2993 C C . VAL A 1 395 ? 16.879 -31.233 -5.557 1.00 95.62 395 VAL A C 1
ATOM 2995 O O . VAL A 1 395 ? 16.404 -32.320 -5.224 1.00 95.62 395 VAL A O 1
ATOM 2998 N N . CYS A 1 396 ? 16.191 -30.099 -5.635 1.00 95.62 396 CYS A N 1
ATOM 2999 C CA . CYS A 1 396 ? 14.760 -29.965 -5.400 1.00 95.62 396 CYS A CA 1
ATOM 3000 C C . CYS A 1 396 ? 14.093 -29.694 -6.752 1.00 95.62 396 CYS A C 1
ATOM 3002 O O . CYS A 1 396 ? 14.343 -28.659 -7.370 1.00 95.62 396 CYS A O 1
ATOM 3004 N N . ALA A 1 397 ? 13.346 -30.674 -7.257 1.00 95.06 397 ALA A N 1
ATOM 3005 C CA . ALA A 1 397 ? 12.725 -30.640 -8.578 1.00 95.06 397 ALA A CA 1
ATOM 3006 C C . ALA A 1 397 ? 11.552 -31.620 -8.630 1.00 95.06 397 ALA A C 1
ATOM 3008 O O . ALA A 1 397 ? 11.612 -32.665 -7.998 1.00 95.06 397 ALA A O 1
ATOM 3009 N N . ASP A 1 398 ? 10.525 -31.320 -9.414 1.00 95.38 398 ASP A N 1
ATOM 3010 C CA . ASP A 1 398 ? 9.450 -32.267 -9.727 1.00 95.38 398 ASP A CA 1
ATOM 3011 C C . ASP A 1 398 ? 9.938 -33.235 -10.830 1.00 95.38 398 ASP A C 1
ATOM 3013 O O . ASP A 1 398 ? 10.004 -32.884 -12.012 1.00 95.38 398 ASP A O 1
ATOM 3017 N N . PHE A 1 399 ? 10.387 -34.437 -10.446 1.00 95.56 399 PHE A N 1
ATOM 3018 C CA . PHE A 1 399 ? 11.022 -35.391 -11.370 1.00 95.56 399 PHE A CA 1
ATOM 3019 C C . PHE A 1 399 ? 10.020 -36.273 -12.128 1.00 95.56 399 PHE A C 1
ATOM 3021 O O . PHE A 1 399 ? 10.427 -37.015 -13.036 1.00 95.56 399 PHE A O 1
ATOM 3028 N N . ASP A 1 400 ? 8.741 -36.288 -11.761 1.00 93.44 400 ASP A N 1
ATOM 3029 C CA . ASP A 1 400 ? 7.695 -36.987 -12.512 1.00 93.44 400 ASP A CA 1
ATOM 3030 C C . ASP A 1 400 ? 6.580 -36.103 -13.068 1.00 93.44 400 ASP A C 1
ATOM 3032 O O . ASP A 1 400 ? 5.662 -36.636 -13.710 1.00 93.44 400 ASP A O 1
ATOM 3036 N N . ASN A 1 401 ? 6.778 -34.787 -12.998 1.00 92.88 401 ASN A N 1
ATOM 3037 C CA . ASN A 1 401 ? 5.947 -33.746 -13.586 1.00 92.88 401 ASN A CA 1
ATOM 3038 C C . ASN A 1 401 ? 4.506 -33.780 -13.052 1.00 92.88 401 ASN A C 1
ATOM 3040 O O . ASN A 1 401 ? 3.552 -33.572 -13.819 1.00 92.88 401 ASN A O 1
ATOM 3044 N N . ASP A 1 402 ? 4.331 -34.105 -11.770 1.00 92.44 402 ASP A N 1
ATOM 3045 C CA . ASP A 1 402 ? 3.026 -34.241 -11.120 1.00 92.44 402 ASP A CA 1
ATOM 3046 C C . ASP A 1 402 ? 2.645 -33.085 -10.183 1.00 92.44 402 ASP A C 1
ATOM 3048 O O . ASP A 1 402 ? 1.493 -33.028 -9.745 1.00 92.44 402 ASP A O 1
ATOM 3052 N N . GLY A 1 403 ? 3.539 -32.108 -10.025 1.00 93.50 403 GLY A N 1
ATOM 3053 C CA . GLY A 1 403 ? 3.342 -30.875 -9.274 1.00 93.50 403 GLY A CA 1
ATOM 3054 C C . GLY A 1 403 ? 3.873 -30.886 -7.858 1.00 93.50 403 GLY A C 1
ATOM 3055 O O . GLY A 1 403 ? 3.870 -29.833 -7.223 1.00 93.50 403 GLY A O 1
ATOM 3056 N N . ASP A 1 404 ? 4.338 -32.028 -7.363 1.00 93.81 404 ASP A N 1
ATOM 3057 C CA . ASP A 1 404 ? 4.921 -32.131 -6.036 1.00 93.81 404 ASP A CA 1
ATOM 3058 C C . ASP A 1 404 ? 6.454 -32.104 -6.158 1.00 93.81 404 ASP A C 1
ATOM 3060 O O . ASP A 1 404 ? 7.066 -32.921 -6.841 1.00 93.81 404 ASP A O 1
ATOM 3064 N N . VAL A 1 405 ? 7.116 -31.146 -5.503 1.00 95.62 405 VAL A N 1
ATOM 3065 C CA . VAL A 1 405 ? 8.582 -31.038 -5.595 1.00 95.62 405 VAL A CA 1
ATOM 3066 C C . VAL A 1 405 ? 9.249 -32.191 -4.838 1.00 95.62 405 VAL A C 1
ATOM 3068 O O . VAL A 1 405 ? 9.027 -32.383 -3.641 1.00 95.62 405 VAL A O 1
ATOM 3071 N N . ASP A 1 406 ? 10.121 -32.932 -5.521 1.00 96.19 406 ASP A N 1
ATOM 3072 C CA . ASP A 1 406 ? 10.891 -34.040 -4.962 1.00 96.19 406 ASP A CA 1
ATOM 3073 C C . ASP A 1 406 ? 12.294 -33.627 -4.526 1.00 96.19 406 ASP A C 1
ATOM 3075 O O . ASP A 1 406 ? 12.799 -32.561 -4.874 1.00 96.19 406 ASP A O 1
ATOM 3079 N N . ILE A 1 407 ? 12.978 -34.530 -3.814 1.00 96.62 407 ILE A N 1
ATOM 3080 C CA . ILE A 1 407 ? 14.330 -34.289 -3.303 1.00 96.62 407 ILE A CA 1
ATOM 3081 C C . ILE A 1 407 ? 15.278 -35.422 -3.710 1.00 96.62 407 ILE A C 1
ATOM 3083 O O . ILE A 1 407 ? 15.140 -36.570 -3.271 1.00 96.62 407 ILE A O 1
ATOM 3087 N N . LEU A 1 408 ? 16.315 -35.087 -4.480 1.00 96.56 408 LEU A N 1
ATOM 3088 C CA . LEU A 1 408 ? 17.499 -35.924 -4.673 1.00 96.56 408 LEU A CA 1
ATOM 3089 C C . LEU A 1 408 ? 18.622 -35.443 -3.752 1.00 96.56 408 LEU A C 1
ATOM 3091 O O . LEU A 1 408 ? 19.241 -34.408 -3.976 1.00 96.56 408 LEU A O 1
ATOM 3095 N N . LEU A 1 409 ? 18.925 -36.240 -2.736 1.00 95.50 409 LEU A N 1
ATOM 3096 C CA . LEU A 1 409 ? 19.987 -35.981 -1.776 1.00 95.50 409 LEU A CA 1
ATOM 3097 C C . LEU A 1 409 ? 21.270 -36.734 -2.153 1.00 95.50 409 LEU A C 1
ATOM 3099 O O . LEU A 1 409 ? 21.223 -37.937 -2.417 1.00 95.50 409 LEU A O 1
ATOM 3103 N N . LEU A 1 410 ? 22.422 -36.058 -2.126 1.00 94.69 410 LEU A N 1
ATOM 3104 C CA . LEU A 1 410 ? 23.747 -36.650 -2.332 1.00 94.69 410 LEU A CA 1
ATOM 3105 C C . LEU A 1 410 ? 24.501 -36.794 -1.011 1.00 94.69 410 LEU A C 1
ATOM 3107 O O . LEU A 1 410 ? 24.558 -35.864 -0.208 1.00 94.69 410 LEU A O 1
ATOM 3111 N N . HIS A 1 411 ? 25.155 -37.936 -0.811 1.00 93.12 411 HIS A N 1
ATOM 3112 C CA . HIS A 1 411 ? 25.857 -38.256 0.432 1.00 93.12 411 HIS A CA 1
ATOM 3113 C C . HIS A 1 411 ? 27.370 -38.316 0.266 1.00 93.12 411 HIS A C 1
ATOM 3115 O O . HIS A 1 411 ? 27.886 -38.653 -0.796 1.00 93.12 411 HIS A O 1
ATOM 3121 N N . ALA A 1 412 ? 28.088 -38.127 1.374 1.00 88.75 412 ALA A N 1
ATOM 3122 C CA . ALA A 1 412 ? 29.503 -38.465 1.518 1.00 88.75 412 ALA A CA 1
ATOM 3123 C C . ALA A 1 412 ? 29.750 -39.970 1.785 1.00 88.75 412 ALA A C 1
ATOM 3125 O O . ALA A 1 412 ? 30.891 -40.392 1.993 1.00 88.75 412 ALA A O 1
ATOM 3126 N N . ASN A 1 413 ? 28.702 -40.804 1.776 1.00 84.88 413 ASN A N 1
ATOM 3127 C CA . ASN A 1 413 ? 28.784 -42.240 2.028 1.00 84.88 413 ASN A CA 1
ATOM 3128 C C . ASN A 1 413 ? 29.010 -43.054 0.736 1.00 84.88 413 ASN A C 1
ATOM 3130 O O . ASN A 1 413 ? 28.161 -43.120 -0.149 1.00 84.88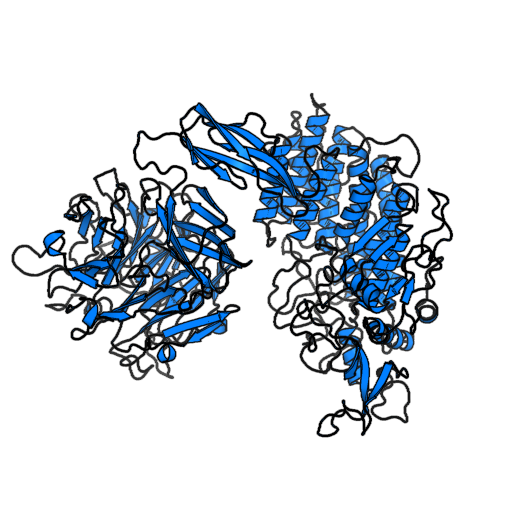 413 ASN A O 1
ATOM 3134 N N . ALA A 1 414 ? 30.137 -43.767 0.651 1.00 76.69 414 ALA A N 1
ATOM 3135 C CA . ALA A 1 414 ? 30.473 -44.598 -0.508 1.00 76.69 414 ALA A CA 1
ATOM 3136 C C . ALA A 1 414 ? 29.564 -45.833 -0.708 1.00 76.69 414 ALA A C 1
ATOM 3138 O O . ALA A 1 414 ? 29.506 -46.360 -1.821 1.00 76.69 414 ALA A O 1
ATOM 3139 N N . GLU A 1 415 ? 28.889 -46.322 0.340 1.00 82.81 415 GLU A N 1
ATOM 3140 C CA . GLU A 1 415 ? 27.953 -47.456 0.256 1.00 82.81 415 GLU A CA 1
ATOM 3141 C C . GLU A 1 415 ? 26.534 -47.024 -0.147 1.00 82.81 415 GLU A C 1
ATOM 3143 O O . GLU A 1 415 ? 25.802 -47.827 -0.728 1.00 82.81 415 GLU A O 1
ATOM 3148 N N . ASN A 1 416 ? 26.167 -45.767 0.121 1.00 89.00 416 ASN A N 1
ATOM 3149 C CA . ASN A 1 416 ? 24.886 -45.167 -0.244 1.00 89.00 416 ASN A CA 1
ATOM 3150 C C . ASN A 1 416 ? 25.096 -43.714 -0.690 1.00 89.00 416 ASN A C 1
ATOM 3152 O O . ASN A 1 416 ? 24.951 -42.800 0.113 1.00 89.00 416 ASN A O 1
ATOM 3156 N N . ALA A 1 417 ? 25.471 -43.509 -1.953 1.00 92.94 417 ALA A N 1
ATOM 3157 C CA . ALA A 1 417 ? 25.900 -42.199 -2.447 1.00 92.94 417 ALA A CA 1
ATOM 3158 C C . ALA A 1 417 ? 24.759 -41.194 -2.694 1.00 92.94 417 ALA A C 1
ATOM 3160 O O . ALA A 1 417 ? 25.042 -40.008 -2.841 1.00 92.94 417 ALA A O 1
ATOM 3161 N N . ALA A 1 418 ? 23.503 -41.647 -2.770 1.00 94.62 418 ALA A N 1
ATOM 3162 C CA . ALA A 1 418 ? 22.355 -40.770 -2.980 1.00 94.62 418 ALA A CA 1
ATOM 3163 C C . ALA A 1 418 ? 21.039 -41.384 -2.479 1.00 94.62 418 ALA A C 1
ATOM 3165 O O . ALA A 1 418 ? 20.846 -42.602 -2.567 1.00 94.62 418 ALA A O 1
ATOM 3166 N N . THR A 1 419 ? 20.103 -40.535 -2.056 1.00 95.44 419 THR A N 1
ATOM 3167 C CA . THR A 1 419 ? 18.708 -40.894 -1.769 1.00 95.44 419 THR A CA 1
ATOM 3168 C C . THR A 1 419 ? 17.762 -40.035 -2.605 1.00 95.44 419 THR A C 1
ATOM 3170 O O . THR A 1 419 ? 17.827 -38.818 -2.545 1.00 95.44 419 THR A O 1
ATOM 3173 N N . LEU A 1 420 ? 16.857 -40.671 -3.357 1.00 96.12 420 LEU A N 1
ATOM 3174 C CA . LEU A 1 420 ? 15.731 -40.003 -4.011 1.00 96.12 420 LEU A CA 1
ATOM 3175 C C . LEU A 1 420 ? 14.473 -40.193 -3.156 1.00 96.12 420 LEU A C 1
ATOM 3177 O O . LEU A 1 420 ? 13.997 -41.336 -2.976 1.00 96.12 420 LEU A O 1
ATOM 3181 N N . TYR A 1 421 ? 13.969 -39.079 -2.641 1.00 96.31 421 TYR A N 1
ATOM 3182 C CA . TYR A 1 421 ? 12.661 -38.929 -2.021 1.00 96.31 421 TYR A CA 1
ATOM 3183 C C . TYR A 1 421 ? 11.655 -38.566 -3.103 1.00 96.31 421 TYR A C 1
ATOM 3185 O O . TYR A 1 421 ? 11.989 -37.832 -4.021 1.00 96.31 421 TYR A O 1
ATOM 3193 N N . ARG A 1 422 ? 10.463 -39.148 -3.003 1.00 95.06 422 ARG A N 1
ATOM 3194 C CA . ARG A 1 422 ? 9.324 -38.764 -3.827 1.00 95.06 422 ARG A CA 1
ATOM 3195 C C . ARG A 1 422 ? 8.323 -38.090 -2.908 1.00 95.06 422 ARG A C 1
ATOM 3197 O O . ARG A 1 422 ? 8.033 -38.686 -1.862 1.00 95.06 422 ARG A O 1
ATOM 3204 N N . ASN A 1 423 ? 7.837 -36.926 -3.295 1.00 95.12 423 ASN A N 1
ATOM 3205 C CA . ASN A 1 423 ? 6.735 -36.274 -2.617 1.00 95.12 423 ASN A CA 1
ATOM 3206 C C . ASN A 1 423 ? 5.394 -36.801 -3.164 1.00 95.12 423 ASN A C 1
ATOM 3208 O O . ASN A 1 423 ? 5.309 -37.259 -4.295 1.00 95.12 423 ASN A O 1
ATOM 3212 N N . ASP A 1 424 ? 4.378 -36.894 -2.313 1.00 91.88 424 ASP A N 1
ATOM 3213 C CA . ASP A 1 424 ? 3.049 -37.383 -2.700 1.00 91.88 424 ASP A CA 1
ATOM 3214 C C . ASP A 1 424 ? 2.013 -36.587 -1.880 1.00 91.88 424 ASP A C 1
ATOM 3216 O O . ASP A 1 424 ? 1.596 -37.021 -0.794 1.00 91.88 424 ASP A O 1
ATOM 3220 N N . THR A 1 425 ? 1.606 -35.423 -2.380 1.00 88.56 425 THR A N 1
ATOM 3221 C CA . THR A 1 425 ? 0.691 -34.493 -1.710 1.00 88.56 425 THR A CA 1
ATOM 3222 C C . THR A 1 425 ? -0.753 -34.700 -2.182 1.00 88.56 425 THR A C 1
ATOM 3224 O O . THR A 1 425 ? -1.041 -35.089 -3.313 1.00 88.56 425 THR A O 1
ATOM 3227 N N . GLU A 1 426 ? -1.730 -34.495 -1.286 1.00 86.69 426 GLU A N 1
ATOM 3228 C CA . GLU A 1 426 ? -3.153 -34.651 -1.611 1.00 86.69 426 GLU A CA 1
ATOM 3229 C C . GLU A 1 426 ? -3.972 -33.398 -1.268 1.00 86.69 426 GLU A C 1
ATOM 3231 O O . GLU A 1 426 ? -4.094 -32.991 -0.112 1.00 86.69 426 GLU A O 1
ATOM 3236 N N . GLY A 1 427 ? -4.694 -32.884 -2.265 1.00 86.00 427 GLY A N 1
ATOM 3237 C CA . GLY A 1 427 ? -5.835 -31.990 -2.067 1.00 86.00 427 GLY A CA 1
ATOM 3238 C C . GLY A 1 427 ? -5.556 -30.497 -2.219 1.00 86.00 427 GLY A C 1
ATOM 3239 O O . GLY A 1 427 ? -6.535 -29.746 -2.218 1.00 86.00 427 GLY A O 1
ATOM 3240 N N . ASN A 1 428 ? -4.302 -30.089 -2.372 1.00 95.19 428 ASN A N 1
ATOM 3241 C CA . ASN A 1 428 ? -3.941 -28.747 -2.817 1.00 95.19 428 ASN A CA 1
ATOM 3242 C C . ASN A 1 428 ? -3.627 -28.740 -4.324 1.00 95.19 428 ASN A C 1
ATOM 3244 O O . ASN A 1 428 ? -3.560 -29.802 -4.947 1.00 95.19 428 ASN A O 1
ATOM 3248 N N . HIS A 1 429 ? -3.536 -27.546 -4.899 1.00 96.81 429 HIS A N 1
ATOM 3249 C CA . HIS A 1 429 ? -3.329 -27.294 -6.322 1.00 96.81 429 HIS A CA 1
ATOM 3250 C C . HIS A 1 429 ? -1.951 -26.692 -6.572 1.00 96.81 429 HIS A C 1
ATOM 3252 O O . HIS A 1 429 ? -1.384 -26.070 -5.680 1.00 96.81 429 HIS A O 1
ATOM 3258 N N . TYR A 1 430 ? -1.448 -26.827 -7.795 1.00 97.00 430 TYR A N 1
ATOM 3259 C CA . TYR A 1 430 ? -0.158 -26.263 -8.191 1.00 97.00 430 TYR A CA 1
ATOM 3260 C C . TYR A 1 430 ? -0.209 -25.645 -9.592 1.00 97.00 430 TYR A C 1
ATOM 3262 O O . TYR A 1 430 ? -1.109 -25.933 -10.392 1.00 97.00 430 TYR A O 1
ATOM 3270 N N . LEU A 1 431 ? 0.797 -24.838 -9.917 1.00 97.88 431 LEU A N 1
ATOM 3271 C CA . LEU A 1 431 ? 1.148 -24.484 -11.286 1.00 97.88 431 LEU A CA 1
ATOM 3272 C C . LEU A 1 431 ? 2.649 -24.692 -11.503 1.00 97.88 431 LEU A C 1
ATOM 3274 O O . LEU A 1 431 ? 3.478 -24.068 -10.843 1.00 97.88 431 LEU A O 1
ATOM 3278 N N . GLY A 1 432 ? 2.992 -25.545 -12.465 1.00 96.75 432 GLY A N 1
ATOM 3279 C CA . GLY A 1 432 ? 4.348 -25.634 -12.994 1.00 96.75 432 GLY A CA 1
ATOM 3280 C C . GLY A 1 432 ? 4.543 -24.605 -14.108 1.00 96.75 432 GLY A C 1
ATOM 3281 O O . GLY A 1 432 ? 3.724 -24.526 -15.023 1.00 96.75 432 GLY A O 1
ATOM 3282 N N . VAL A 1 433 ? 5.619 -23.828 -14.074 1.00 96.81 433 VAL A N 1
ATOM 3283 C CA . VAL A 1 433 ? 5.922 -22.795 -15.073 1.00 96.81 433 VAL A CA 1
ATOM 3284 C C . VAL A 1 433 ? 7.304 -23.040 -15.666 1.00 96.81 433 VAL A C 1
ATOM 3286 O O . VAL A 1 433 ? 8.300 -23.150 -14.951 1.00 96.81 433 VAL A O 1
ATOM 3289 N N . ARG A 1 434 ? 7.362 -23.122 -16.995 1.00 93.94 434 ARG A N 1
ATOM 3290 C CA . ARG A 1 434 ? 8.596 -23.220 -17.782 1.00 93.94 434 ARG A CA 1
ATOM 3291 C C . ARG A 1 434 ? 8.669 -22.012 -18.699 1.00 93.94 434 ARG A C 1
ATOM 3293 O O . ARG A 1 434 ? 7.714 -21.724 -19.418 1.00 93.94 434 ARG A O 1
ATOM 3300 N N . LEU A 1 435 ? 9.783 -21.294 -18.659 1.00 94.56 435 LEU A N 1
ATOM 3301 C CA . LEU A 1 435 ? 9.972 -20.096 -19.467 1.00 94.56 435 LEU A CA 1
ATOM 3302 C C . LEU A 1 435 ? 10.871 -20.390 -20.668 1.00 94.56 435 LEU A C 1
ATOM 3304 O O . LEU A 1 435 ? 11.854 -21.113 -20.546 1.00 94.56 435 LEU A O 1
ATOM 3308 N N . GLN A 1 436 ? 10.536 -19.808 -21.818 1.00 90.94 436 GLN A N 1
ATOM 3309 C CA . GLN A 1 436 ? 11.362 -19.829 -23.027 1.00 90.94 436 GLN A CA 1
ATOM 3310 C C . GLN A 1 436 ? 11.862 -18.409 -23.291 1.00 90.94 436 GLN A C 1
ATOM 3312 O O . GLN A 1 436 ? 11.154 -17.585 -23.872 1.00 90.94 436 GLN A O 1
ATOM 3317 N N . GLY A 1 437 ? 13.060 -18.109 -22.799 1.00 87.81 437 GLY A N 1
ATOM 3318 C CA . GLY A 1 437 ? 13.723 -16.819 -22.946 1.00 87.81 437 GLY A CA 1
ATOM 3319 C C . GLY A 1 437 ? 14.215 -16.554 -24.366 1.00 87.81 437 GLY A C 1
ATOM 3320 O O . GLY A 1 437 ? 14.151 -17.399 -25.261 1.00 87.81 437 GLY A O 1
ATOM 3321 N N . ARG A 1 438 ? 14.701 -15.338 -24.596 1.00 85.00 438 ARG A N 1
ATOM 3322 C CA . ARG A 1 438 ? 15.269 -14.930 -25.881 1.00 85.00 438 ARG A CA 1
ATOM 3323 C C . ARG A 1 438 ? 16.774 -15.187 -25.880 1.00 85.00 438 ARG A C 1
ATOM 3325 O O . ARG A 1 438 ? 17.424 -14.900 -24.887 1.00 85.00 438 ARG A O 1
ATOM 3332 N N . HIS A 1 439 ? 17.328 -15.617 -27.019 1.00 76.19 439 HIS A N 1
ATOM 3333 C CA . HIS A 1 439 ? 18.782 -15.651 -27.215 1.00 76.19 439 HIS A CA 1
ATOM 3334 C C . HIS A 1 439 ? 19.411 -14.306 -26.790 1.00 76.19 439 HIS A C 1
ATOM 3336 O O . HIS A 1 439 ? 18.954 -13.261 -27.281 1.00 76.19 439 HIS A O 1
ATOM 3342 N N . PRO A 1 440 ? 20.495 -14.316 -25.995 1.00 83.38 440 PRO A N 1
ATOM 3343 C CA . PRO A 1 440 ? 21.259 -15.503 -25.568 1.00 83.38 440 PRO A CA 1
ATOM 3344 C C . PRO A 1 440 ? 20.740 -16.206 -24.298 1.00 83.38 440 PRO A C 1
ATOM 3346 O O . PRO A 1 440 ? 20.968 -17.395 -24.128 1.00 83.38 440 PRO A O 1
ATOM 3349 N N . ASN A 1 441 ? 19.969 -15.537 -23.441 1.00 91.44 441 ASN A N 1
ATOM 3350 C CA . ASN A 1 441 ? 19.384 -16.117 -22.227 1.00 91.44 441 ASN A CA 1
ATOM 3351 C C . ASN A 1 441 ? 18.092 -16.913 -22.520 1.00 91.44 441 ASN A C 1
ATOM 3353 O O . ASN A 1 441 ? 16.981 -16.527 -22.136 1.00 91.44 441 ASN A O 1
ATOM 3357 N N . SER A 1 442 ? 18.221 -18.046 -23.216 1.00 89.25 442 SER A N 1
ATOM 3358 C CA . SER A 1 442 ? 17.097 -18.922 -23.597 1.00 89.25 442 SER A CA 1
ATOM 3359 C C . SER A 1 442 ? 16.368 -19.552 -22.402 1.00 89.25 442 SER A C 1
ATOM 3361 O O . SER A 1 442 ? 15.184 -19.876 -22.490 1.00 89.25 442 SER A O 1
ATOM 3363 N N . SER A 1 443 ? 17.051 -19.675 -21.262 1.00 89.75 443 SER A N 1
ATOM 3364 C CA . SER A 1 443 ? 16.512 -20.249 -20.025 1.00 89.75 443 SER A CA 1
ATOM 3365 C C . SER A 1 443 ? 15.790 -19.231 -19.134 1.00 89.75 443 SER A C 1
ATOM 3367 O O . SER A 1 443 ? 15.290 -19.603 -18.074 1.00 89.75 443 SER A O 1
ATOM 3369 N N . ALA A 1 444 ? 15.721 -17.961 -19.558 1.00 94.31 444 ALA A N 1
ATOM 3370 C CA . ALA A 1 444 ? 15.063 -16.871 -18.837 1.00 94.31 444 ALA A CA 1
ATOM 3371 C C . ALA A 1 444 ? 15.598 -16.647 -17.412 1.00 94.31 444 ALA A C 1
ATOM 3373 O O . ALA A 1 444 ? 14.852 -16.230 -16.527 1.00 94.31 444 ALA A O 1
ATOM 3374 N N . VAL A 1 445 ? 16.878 -16.936 -17.168 1.00 95.06 445 VAL A N 1
ATOM 3375 C CA . VAL A 1 445 ? 17.489 -16.776 -15.842 1.00 95.06 445 VAL A CA 1
ATOM 3376 C C . VAL A 1 445 ? 17.411 -15.312 -15.429 1.00 95.06 445 VAL A C 1
ATOM 3378 O O . VAL A 1 445 ? 17.742 -14.428 -16.215 1.00 95.06 445 VAL A O 1
ATOM 3381 N N . GLY A 1 446 ? 16.954 -15.067 -14.207 1.00 94.44 446 GLY A N 1
ATOM 3382 C CA . GLY A 1 446 ? 16.652 -13.746 -13.677 1.00 94.44 446 GLY A CA 1
ATOM 3383 C C . GLY A 1 446 ? 15.205 -13.310 -13.893 1.00 94.44 446 GLY A C 1
ATOM 3384 O O . GLY A 1 446 ? 14.802 -12.344 -13.265 1.00 94.44 446 GLY A O 1
ATOM 3385 N N . ALA A 1 447 ? 14.389 -13.988 -14.712 1.00 96.25 447 ALA A N 1
ATOM 3386 C CA . ALA A 1 447 ? 12.981 -13.623 -14.892 1.00 96.25 447 ALA A CA 1
ATOM 3387 C C . ALA A 1 447 ? 12.176 -13.807 -13.593 1.00 96.25 447 ALA A C 1
ATOM 3389 O O . ALA A 1 447 ? 12.353 -14.800 -12.890 1.00 96.25 447 ALA A O 1
ATOM 3390 N N . ARG A 1 448 ? 11.255 -12.886 -13.295 1.00 96.06 448 ARG A N 1
ATOM 3391 C CA . ARG A 1 448 ? 10.337 -12.977 -12.147 1.00 96.06 448 ARG A CA 1
ATOM 3392 C C . ARG A 1 448 ? 8.952 -13.391 -12.620 1.00 96.06 448 ARG A C 1
ATOM 3394 O O . ARG A 1 448 ? 8.407 -12.789 -13.538 1.00 96.06 448 ARG A O 1
ATOM 3401 N N . ILE A 1 449 ? 8.385 -14.406 -11.992 1.00 97.50 449 ILE A N 1
ATOM 3402 C CA . ILE A 1 449 ? 7.026 -14.893 -12.193 1.00 97.50 449 ILE A CA 1
ATOM 3403 C C . ILE A 1 449 ? 6.209 -14.391 -11.010 1.00 97.50 449 ILE A C 1
ATOM 3405 O O . ILE A 1 449 ? 6.466 -14.788 -9.876 1.00 97.50 449 ILE A O 1
ATOM 3409 N N . VAL A 1 450 ? 5.237 -13.527 -11.282 1.00 96.06 450 VAL A N 1
ATOM 3410 C CA . VAL A 1 450 ? 4.291 -13.026 -10.282 1.00 96.06 450 VAL A CA 1
ATOM 3411 C C . VAL A 1 450 ? 2.910 -13.517 -10.659 1.00 96.06 450 VAL A C 1
ATOM 3413 O O . VAL A 1 450 ? 2.482 -13.297 -11.788 1.00 96.06 450 VAL A O 1
ATOM 3416 N N . LEU A 1 451 ? 2.189 -14.175 -9.763 1.00 95.25 451 LEU A N 1
ATOM 3417 C CA . LEU A 1 451 ? 0.820 -14.603 -10.049 1.00 95.25 451 LEU A CA 1
ATOM 3418 C C . LEU A 1 451 ? -0.119 -14.331 -8.884 1.00 95.25 451 LEU A C 1
ATOM 3420 O O . LEU A 1 451 ? 0.305 -14.329 -7.741 1.00 95.25 451 LEU A O 1
ATOM 3424 N N . ASP A 1 452 ? -1.393 -14.140 -9.202 1.00 93.44 452 ASP A N 1
ATOM 3425 C CA . ASP A 1 452 ? -2.508 -14.024 -8.264 1.00 93.44 452 ASP A CA 1
ATOM 3426 C C . ASP A 1 452 ? -3.370 -15.278 -8.406 1.00 93.44 452 ASP A C 1
ATOM 3428 O O . ASP A 1 452 ? -3.845 -15.591 -9.510 1.00 93.44 452 ASP A O 1
ATOM 3432 N N . ALA A 1 453 ? -3.534 -16.008 -7.305 1.00 92.25 453 ALA A N 1
ATOM 3433 C CA . ALA A 1 453 ? -4.384 -17.187 -7.230 1.00 92.25 453 ALA A CA 1
ATOM 3434 C C . ALA A 1 453 ? -5.231 -17.155 -5.953 1.00 92.25 453 ALA A C 1
ATOM 3436 O O . ALA A 1 453 ? -4.721 -17.243 -4.839 1.00 92.25 453 ALA A O 1
ATOM 3437 N N . GLY A 1 454 ? -6.552 -17.040 -6.091 1.00 87.38 454 GLY A N 1
ATOM 3438 C CA . GLY A 1 454 ? -7.469 -17.043 -4.947 1.00 87.38 454 GLY A CA 1
ATOM 3439 C C . GLY A 1 454 ? -7.364 -15.816 -4.029 1.00 87.38 454 GLY A C 1
ATOM 3440 O O . GLY A 1 454 ? -7.853 -15.881 -2.898 1.00 87.38 454 GLY A O 1
ATOM 3441 N N . GLY A 1 455 ? -6.795 -14.706 -4.514 1.00 83.94 455 GLY A N 1
ATOM 3442 C CA . GLY A 1 455 ? -6.569 -13.476 -3.748 1.00 83.94 455 GLY A CA 1
ATOM 3443 C C . GLY A 1 455 ? -5.249 -13.442 -2.973 1.00 83.94 455 GLY A C 1
ATOM 3444 O O . GLY A 1 455 ? -5.110 -12.586 -2.100 1.00 83.94 455 GLY A O 1
ATOM 3445 N N . THR A 1 456 ? -4.331 -14.363 -3.271 1.00 86.38 456 THR A N 1
ATOM 3446 C CA . THR A 1 456 ? -2.948 -14.380 -2.784 1.00 86.38 456 THR A CA 1
ATOM 3447 C C . THR A 1 456 ? -2.015 -14.106 -3.959 1.00 86.38 456 THR A C 1
ATOM 3449 O O . THR A 1 456 ? -2.166 -14.736 -5.009 1.00 86.38 456 THR A O 1
ATOM 3452 N N . ASP A 1 457 ? -1.062 -13.195 -3.770 1.00 90.50 457 ASP A N 1
ATOM 3453 C CA . ASP A 1 457 ? 0.015 -12.941 -4.725 1.00 90.50 457 ASP A CA 1
ATOM 3454 C C . ASP A 1 457 ? 1.216 -13.847 -4.404 1.00 90.50 457 ASP A C 1
ATOM 3456 O O . ASP A 1 457 ? 1.528 -14.098 -3.243 1.00 90.50 457 ASP A O 1
ATOM 3460 N N . TYR A 1 458 ? 1.882 -14.350 -5.439 1.00 93.88 458 TYR A N 1
ATOM 3461 C CA . TYR A 1 458 ? 3.026 -15.253 -5.340 1.00 93.88 458 TYR A CA 1
ATOM 3462 C C . TYR A 1 458 ? 4.161 -14.737 -6.215 1.00 93.88 458 TYR A C 1
ATOM 3464 O O . TYR A 1 458 ? 3.920 -14.402 -7.377 1.00 93.88 458 TYR A O 1
ATOM 3472 N N . LEU A 1 459 ? 5.392 -14.759 -5.704 1.00 94.81 459 LEU A N 1
ATOM 3473 C CA . LEU A 1 459 ? 6.605 -14.409 -6.443 1.00 94.81 459 LEU A CA 1
ATOM 3474 C C . LEU A 1 459 ? 7.559 -15.610 -6.543 1.00 94.81 459 LEU A C 1
ATOM 3476 O O . LEU A 1 459 ? 7.858 -16.291 -5.561 1.00 94.81 459 LEU A O 1
ATOM 3480 N N . ARG A 1 460 ? 8.082 -15.865 -7.745 1.00 94.94 460 ARG A N 1
ATOM 3481 C CA . ARG A 1 460 ? 9.256 -16.722 -7.977 1.00 94.94 460 ARG A CA 1
ATOM 3482 C C . ARG A 1 460 ? 10.222 -16.020 -8.912 1.00 94.94 460 ARG A C 1
ATOM 3484 O O . ARG A 1 460 ? 9.795 -15.408 -9.883 1.00 94.94 460 ARG A O 1
ATOM 3491 N N . GLU A 1 461 ? 11.516 -16.160 -8.678 1.00 95.19 461 GLU A N 1
ATOM 3492 C CA . GLU A 1 461 ? 12.540 -15.749 -9.637 1.00 95.19 461 GLU A CA 1
ATOM 3493 C C . GLU A 1 461 ? 13.232 -16.988 -10.207 1.00 95.19 461 GLU A C 1
ATOM 3495 O O . GLU A 1 461 ? 13.517 -17.947 -9.492 1.00 95.19 461 GLU A O 1
ATOM 3500 N N . VAL A 1 462 ? 13.465 -17.001 -11.519 1.00 95.62 462 VAL A N 1
ATOM 3501 C CA . VAL A 1 462 ? 14.146 -18.107 -12.190 1.00 95.62 462 VAL A CA 1
ATOM 3502 C C . VAL A 1 462 ? 15.636 -18.010 -11.902 1.00 95.62 462 VAL A C 1
ATOM 3504 O O . VAL A 1 462 ? 16.352 -17.213 -12.508 1.00 95.62 462 VAL A O 1
ATOM 3507 N N . HIS A 1 463 ? 16.118 -18.850 -10.993 1.00 92.50 463 HIS A N 1
ATOM 3508 C CA . HIS A 1 463 ? 17.537 -18.934 -10.661 1.00 92.50 463 HIS A CA 1
ATOM 3509 C C . HIS A 1 463 ? 18.226 -20.088 -11.377 1.00 92.50 463 HIS A C 1
ATOM 3511 O O . HIS A 1 463 ? 17.664 -21.166 -11.565 1.00 92.50 463 HIS A O 1
ATOM 3517 N N . LEU A 1 464 ? 19.501 -19.878 -11.692 1.00 89.50 464 LEU A N 1
ATOM 3518 C CA . LEU A 1 464 ? 20.424 -20.929 -12.115 1.00 89.50 464 LEU A CA 1
ATOM 3519 C C . LEU A 1 464 ? 21.646 -20.908 -11.185 1.00 89.50 464 LEU A C 1
ATOM 3521 O O . LEU A 1 464 ? 22.794 -20.731 -11.589 1.00 89.50 464 LEU A O 1
ATOM 3525 N N . GLY A 1 465 ? 21.362 -21.019 -9.886 1.00 78.56 465 GLY A N 1
ATOM 3526 C CA . GLY A 1 465 ? 22.337 -20.992 -8.800 1.00 78.56 465 GLY A CA 1
ATOM 3527 C C . GLY A 1 465 ? 22.485 -22.350 -8.122 1.00 78.56 465 GLY A C 1
ATOM 3528 O O . GLY A 1 465 ? 21.527 -23.115 -8.009 1.00 78.56 465 GLY A O 1
ATOM 3529 N N . SER A 1 466 ? 23.694 -22.655 -7.656 1.00 74.19 466 SER A N 1
ATOM 3530 C CA . SER A 1 466 ? 23.948 -23.881 -6.906 1.00 74.19 466 SER A CA 1
ATOM 3531 C C . SER A 1 466 ? 23.413 -23.798 -5.469 1.00 74.19 466 SER A C 1
ATOM 3533 O O . SER A 1 466 ? 23.598 -22.799 -4.788 1.00 74.19 466 SER A O 1
ATOM 3535 N N . ASN A 1 467 ? 22.819 -24.879 -4.969 1.00 77.50 467 ASN A N 1
ATOM 3536 C CA . ASN A 1 467 ? 22.474 -25.113 -3.568 1.00 77.50 467 ASN A CA 1
ATOM 3537 C C . ASN A 1 467 ? 23.556 -25.965 -2.880 1.00 77.50 467 ASN A C 1
ATOM 3539 O O . ASN A 1 467 ? 23.335 -27.127 -2.566 1.00 77.50 467 ASN A O 1
ATOM 3543 N N . PHE A 1 468 ? 24.751 -25.396 -2.670 1.00 88.31 468 PHE A N 1
ATOM 3544 C CA . PHE A 1 468 ? 25.973 -26.086 -2.210 1.00 88.31 468 PHE A CA 1
ATOM 3545 C C . PHE A 1 468 ? 26.174 -27.478 -2.836 1.00 88.31 468 PHE A C 1
ATOM 3547 O O . PHE A 1 468 ? 25.624 -28.495 -2.420 1.00 88.31 468 PHE A O 1
ATOM 3554 N N . ALA A 1 469 ? 27.064 -27.556 -3.812 1.00 83.81 469 ALA A N 1
ATOM 3555 C CA . ALA A 1 469 ? 27.384 -28.799 -4.496 1.00 83.81 469 ALA A CA 1
ATOM 3556 C C . ALA A 1 469 ? 26.293 -29.411 -5.384 1.00 83.81 469 ALA A C 1
ATOM 3558 O O . ALA A 1 469 ? 26.496 -30.491 -5.939 1.00 83.81 469 ALA A O 1
ATOM 3559 N N . SER A 1 470 ? 25.157 -28.753 -5.592 1.00 90.31 470 SER A N 1
ATOM 3560 C CA . SER A 1 470 ? 24.160 -29.142 -6.602 1.00 90.31 470 SER A CA 1
ATOM 3561 C C . SER A 1 470 ? 23.449 -27.910 -7.168 1.00 90.31 470 SER A C 1
ATOM 3563 O O . SER A 1 470 ? 23.699 -26.830 -6.654 1.00 90.31 470 SER A O 1
ATOM 3565 N N . HIS A 1 471 ? 22.643 -27.997 -8.226 1.00 88.38 471 HIS A N 1
ATOM 3566 C CA . HIS A 1 471 ? 21.733 -26.905 -8.610 1.00 88.38 471 HIS A CA 1
ATOM 3567 C C . HIS A 1 471 ? 20.400 -27.455 -9.121 1.00 88.38 471 HIS A C 1
ATOM 3569 O O . HIS A 1 471 ? 20.342 -28.568 -9.651 1.00 88.38 471 HIS A O 1
ATOM 3575 N N . ASN A 1 472 ? 19.346 -26.663 -8.939 1.00 93.69 472 ASN A N 1
ATOM 3576 C CA . ASN A 1 472 ? 17.988 -26.980 -9.375 1.00 93.69 472 ASN A CA 1
ATOM 3577 C C . ASN A 1 472 ? 17.785 -26.614 -10.862 1.00 93.69 472 ASN A C 1
ATOM 3579 O O . ASN A 1 472 ? 18.521 -25.764 -11.378 1.00 93.69 472 ASN A O 1
ATOM 3583 N N . PRO A 1 473 ? 16.806 -27.231 -11.554 1.00 94.00 473 PRO A N 1
ATOM 3584 C CA . PRO A 1 473 ? 16.402 -26.807 -12.894 1.00 94.00 473 PRO A CA 1
ATOM 3585 C C . PRO A 1 473 ? 15.705 -25.435 -12.857 1.00 94.00 473 PRO A C 1
ATOM 3587 O O . PRO A 1 473 ? 15.241 -24.991 -11.810 1.00 94.00 473 PRO A O 1
ATOM 3590 N N . THR A 1 474 ? 15.580 -24.780 -14.013 1.00 93.94 474 THR A N 1
ATOM 3591 C CA . THR A 1 474 ? 14.939 -23.455 -14.132 1.00 93.94 474 THR A CA 1
ATOM 3592 C C . THR A 1 474 ? 13.412 -23.492 -14.040 1.00 93.94 474 THR A C 1
ATOM 3594 O O . THR A 1 474 ? 12.790 -22.464 -13.767 1.00 93.94 474 THR A O 1
ATOM 3597 N N . ALA A 1 475 ? 12.796 -24.662 -14.233 1.00 93.50 475 ALA A N 1
ATOM 3598 C CA . ALA A 1 475 ? 11.355 -24.840 -14.091 1.00 93.50 475 ALA A CA 1
ATOM 3599 C C . ALA A 1 475 ? 10.901 -24.526 -12.656 1.00 93.50 475 ALA A C 1
ATOM 3601 O O . ALA A 1 475 ? 11.437 -25.078 -11.697 1.00 93.50 475 ALA A O 1
ATOM 3602 N N . GLN A 1 476 ? 9.887 -23.673 -12.524 1.00 95.62 476 GLN A N 1
ATOM 3603 C CA . GLN A 1 476 ? 9.328 -23.276 -11.233 1.00 95.62 476 GLN A CA 1
ATOM 3604 C C . GLN A 1 476 ? 8.046 -24.057 -10.952 1.00 95.62 476 GLN A C 1
ATOM 3606 O O . GLN A 1 476 ? 7.230 -24.259 -11.851 1.00 95.62 476 GLN A O 1
ATOM 3611 N N . VAL A 1 477 ? 7.855 -24.480 -9.706 1.00 96.00 477 VAL A N 1
ATOM 3612 C CA . VAL A 1 477 ? 6.607 -25.086 -9.227 1.00 96.00 477 VAL A CA 1
ATOM 3613 C C . VAL A 1 477 ? 6.076 -24.211 -8.101 1.00 96.00 477 VAL A C 1
ATOM 3615 O O . VAL A 1 477 ? 6.805 -23.884 -7.166 1.00 96.00 477 VAL A O 1
ATOM 3618 N N . ILE A 1 478 ? 4.825 -23.779 -8.236 1.00 96.75 478 ILE A N 1
ATOM 3619 C CA . ILE A 1 478 ? 4.163 -22.872 -7.299 1.00 96.75 478 ILE A CA 1
ATOM 3620 C C . ILE A 1 478 ? 2.945 -23.601 -6.741 1.00 96.75 478 ILE A C 1
ATOM 3622 O O . ILE A 1 478 ? 2.032 -23.932 -7.504 1.00 96.75 478 ILE A O 1
ATOM 3626 N N . GLY A 1 479 ? 2.936 -23.855 -5.433 1.00 95.94 479 GLY A N 1
ATOM 3627 C CA . GLY A 1 479 ? 1.751 -24.319 -4.727 1.00 95.94 479 GLY A CA 1
ATOM 3628 C C . GLY A 1 479 ? 0.715 -23.206 -4.635 1.00 95.94 479 GLY A C 1
ATOM 3629 O O . GLY A 1 479 ? 1.038 -22.031 -4.504 1.00 95.94 479 GLY A O 1
ATOM 3630 N N . LEU A 1 480 ? -0.553 -23.567 -4.781 1.00 96.38 480 LEU A N 1
ATOM 3631 C CA . LEU A 1 480 ? -1.678 -22.630 -4.875 1.00 96.38 480 LEU A CA 1
ATOM 3632 C C . LEU A 1 480 ? -2.741 -22.912 -3.807 1.00 96.38 480 LEU A C 1
ATOM 3634 O O . LEU A 1 480 ? -3.866 -22.401 -3.868 1.00 96.38 480 LEU A O 1
ATOM 3638 N N . GLY A 1 481 ? -2.441 -23.805 -2.863 1.00 94.88 481 GLY A N 1
ATOM 3639 C CA . GLY A 1 481 ? -3.355 -24.244 -1.824 1.00 94.88 481 GLY A CA 1
ATOM 3640 C C . GLY A 1 481 ? -4.682 -24.713 -2.405 1.00 94.88 481 GLY A C 1
ATOM 3641 O O . GLY A 1 481 ? -4.773 -25.708 -3.121 1.00 94.88 481 GLY A O 1
ATOM 3642 N N . ARG A 1 482 ? -5.762 -24.001 -2.078 1.00 94.75 482 ARG A N 1
ATOM 3643 C CA . ARG A 1 482 ? -7.124 -24.341 -2.528 1.00 94.75 482 ARG A CA 1
ATOM 3644 C C . ARG A 1 482 ? -7.570 -23.585 -3.775 1.00 94.75 482 ARG A C 1
ATOM 3646 O O . ARG A 1 482 ? -8.715 -23.782 -4.195 1.00 94.75 482 ARG A O 1
ATOM 3653 N N . ALA A 1 483 ? -6.728 -22.733 -4.354 1.00 95.00 483 ALA A N 1
ATOM 3654 C CA . ALA A 1 483 ? -7.080 -21.997 -5.555 1.00 95.00 483 ALA A CA 1
ATOM 3655 C C . ALA A 1 483 ? -7.235 -22.967 -6.734 1.00 95.00 483 ALA A C 1
ATOM 3657 O O . ALA A 1 483 ? -6.354 -23.756 -7.055 1.00 95.00 483 ALA A O 1
ATOM 3658 N N . THR A 1 484 ? -8.399 -22.932 -7.380 1.00 95.12 484 THR A N 1
ATOM 3659 C CA . THR A 1 484 ? -8.718 -23.833 -8.502 1.00 95.12 484 THR A CA 1
ATOM 3660 C C . THR A 1 484 ? -8.378 -23.224 -9.866 1.00 95.12 484 THR A C 1
ATOM 3662 O O . THR A 1 484 ? -8.716 -23.790 -10.907 1.00 95.12 484 THR A O 1
ATOM 3665 N N . GLN A 1 485 ? -7.819 -22.017 -9.866 1.00 93.69 485 GLN A N 1
ATOM 3666 C CA . GLN A 1 485 ? -7.468 -21.220 -11.032 1.00 93.69 485 GLN A CA 1
ATOM 3667 C C . GLN A 1 485 ? -6.424 -20.183 -10.612 1.00 93.69 485 GLN A C 1
ATOM 3669 O O . GLN A 1 485 ? -6.475 -19.711 -9.483 1.00 93.69 485 GLN A O 1
ATOM 3674 N N . VAL A 1 486 ? -5.523 -19.837 -11.528 1.00 94.38 486 VAL A N 1
ATOM 3675 C CA . VAL A 1 486 ? -4.674 -18.648 -11.421 1.00 94.38 486 VAL A CA 1
ATOM 3676 C C . VAL A 1 486 ? -5.377 -17.531 -12.182 1.00 94.38 486 VAL A C 1
ATOM 3678 O O . VAL A 1 486 ? -5.585 -17.631 -13.399 1.00 94.38 486 VAL A O 1
ATOM 3681 N N . GLU A 1 487 ? -5.826 -16.501 -11.470 1.00 91.00 487 GLU A N 1
ATOM 3682 C CA . GLU A 1 487 ? -6.545 -15.373 -12.053 1.00 91.00 487 GLU A CA 1
ATOM 3683 C C . GLU A 1 487 ? -5.647 -14.593 -13.015 1.00 91.00 487 GLU A C 1
ATOM 3685 O O . GLU A 1 487 ? -6.078 -14.261 -14.127 1.00 91.00 487 GLU A O 1
ATOM 3690 N N . ARG A 1 488 ? -4.402 -14.329 -12.606 1.00 88.81 488 ARG A N 1
ATOM 3691 C CA . ARG A 1 488 ? -3.438 -13.483 -13.321 1.00 88.81 488 ARG A CA 1
ATOM 3692 C C . ARG A 1 488 ? -2.020 -14.015 -13.116 1.00 88.81 488 ARG A C 1
ATOM 3694 O O . ARG A 1 488 ? -1.678 -14.387 -12.005 1.00 88.81 488 ARG A O 1
ATOM 3701 N N . LEU A 1 489 ? -1.205 -14.045 -14.166 1.00 93.19 489 LEU A N 1
ATOM 3702 C CA . LEU A 1 489 ? 0.206 -14.434 -14.120 1.00 93.19 489 LEU A CA 1
ATOM 3703 C C . LEU A 1 489 ? 1.010 -13.479 -15.000 1.00 93.19 489 LEU A C 1
ATOM 3705 O O . LEU A 1 489 ? 0.740 -13.369 -16.193 1.00 93.19 489 LEU A O 1
ATOM 3709 N N . TRP A 1 490 ? 2.005 -12.823 -14.422 1.00 95.62 490 TRP A N 1
ATOM 3710 C CA . TRP A 1 490 ? 3.012 -12.016 -15.095 1.00 95.62 490 TRP A CA 1
ATOM 3711 C C . TRP A 1 490 ? 4.364 -12.717 -15.077 1.00 95.62 490 TRP A C 1
ATOM 3713 O O . TRP A 1 490 ? 4.739 -13.366 -14.104 1.00 95.62 490 TRP A O 1
ATOM 3723 N N . VAL A 1 491 ? 5.110 -12.537 -16.156 1.00 95.38 491 VAL A N 1
ATOM 3724 C CA . VAL A 1 491 ? 6.527 -12.859 -16.259 1.00 95.38 491 VAL A CA 1
ATOM 3725 C C . VAL A 1 491 ? 7.255 -11.570 -16.614 1.00 95.38 491 VAL A C 1
ATOM 3727 O O . VAL A 1 491 ? 7.035 -11.029 -17.696 1.00 95.38 491 VAL A O 1
ATOM 3730 N N . PHE A 1 492 ? 8.106 -11.092 -15.712 1.00 93.38 492 PHE A N 1
ATOM 3731 C CA . PHE A 1 492 ? 9.000 -9.953 -15.902 1.00 93.38 492 PHE A CA 1
ATOM 3732 C C . PHE A 1 492 ? 10.363 -10.473 -16.349 1.00 93.38 492 PHE A C 1
ATOM 3734 O O . PHE A 1 492 ? 11.099 -11.078 -15.559 1.00 93.38 492 PHE A O 1
ATOM 3741 N N . TRP A 1 493 ? 10.678 -10.278 -17.623 1.00 93.50 493 TRP A N 1
ATOM 3742 C CA . TRP A 1 493 ? 11.881 -10.807 -18.254 1.00 93.50 493 TRP A CA 1
ATOM 3743 C C . TRP A 1 493 ? 13.114 -9.955 -17.908 1.00 93.50 493 TRP A C 1
ATOM 3745 O O . TRP A 1 493 ? 12.969 -8.777 -17.579 1.00 93.50 493 TRP A O 1
ATOM 3755 N N . PRO A 1 494 ? 14.336 -10.520 -17.974 1.00 89.69 494 PRO A N 1
ATOM 3756 C CA . PRO A 1 494 ? 15.562 -9.782 -17.650 1.00 89.69 494 PRO A CA 1
ATOM 3757 C C . PRO A 1 494 ? 15.822 -8.555 -18.537 1.00 89.69 494 PRO A C 1
ATOM 3759 O O . PRO A 1 494 ? 16.467 -7.616 -18.095 1.00 89.69 494 PRO A O 1
ATOM 3762 N N . ASP A 1 495 ? 15.307 -8.531 -19.771 1.00 83.94 495 ASP A N 1
ATOM 3763 C CA . ASP A 1 495 ? 15.479 -7.407 -20.705 1.00 83.94 495 ASP A CA 1
ATOM 3764 C C . ASP A 1 495 ? 14.423 -6.293 -20.539 1.00 83.94 495 ASP A C 1
ATOM 3766 O O . ASP A 1 495 ? 14.332 -5.395 -21.383 1.00 83.94 495 ASP A O 1
ATOM 3770 N N . GLY A 1 496 ? 13.627 -6.355 -19.464 1.00 83.25 496 GLY A N 1
ATOM 3771 C CA . GLY A 1 496 ? 12.568 -5.399 -19.136 1.00 83.25 496 GLY A CA 1
ATOM 3772 C C . GLY A 1 496 ? 11.243 -5.647 -19.863 1.00 83.25 496 GLY A C 1
ATOM 3773 O O . GLY A 1 496 ? 10.284 -4.904 -19.659 1.00 83.25 496 GLY A O 1
ATOM 3774 N N . GLU A 1 497 ? 11.154 -6.669 -20.720 1.00 87.50 497 GLU A N 1
ATOM 3775 C CA . GLU A 1 497 ? 9.880 -7.062 -21.321 1.00 87.50 497 GLU A CA 1
ATOM 3776 C C . GLU A 1 497 ? 8.979 -7.785 -20.312 1.00 87.50 497 GLU A C 1
ATOM 3778 O O . GLU A 1 497 ? 9.420 -8.331 -19.300 1.00 87.50 497 GLU A O 1
ATOM 3783 N N . GLU A 1 498 ? 7.685 -7.851 -20.629 1.00 89.62 498 GLU A N 1
ATOM 3784 C CA . GLU A 1 498 ? 6.685 -8.519 -19.796 1.00 89.62 498 GLU A CA 1
ATOM 3785 C C . GLU A 1 498 ? 5.815 -9.475 -20.620 1.00 89.62 498 GLU A C 1
ATOM 3787 O O . GLU A 1 498 ? 5.449 -9.205 -21.769 1.00 89.62 498 GLU A O 1
ATOM 3792 N N . THR A 1 499 ? 5.439 -10.608 -20.030 1.00 87.00 499 THR A N 1
ATOM 3793 C CA . THR A 1 499 ? 4.380 -11.492 -20.541 1.00 87.00 499 THR A CA 1
ATOM 3794 C C . THR A 1 499 ? 3.291 -11.640 -19.505 1.00 87.00 499 THR A C 1
ATOM 3796 O O . THR A 1 499 ? 3.579 -11.763 -18.324 1.00 87.00 499 THR A O 1
ATOM 3799 N N . PHE A 1 500 ? 2.040 -11.643 -19.950 1.00 85.19 500 PHE A N 1
ATOM 3800 C CA . PHE A 1 500 ? 0.886 -11.730 -19.074 1.00 85.19 500 PHE A CA 1
ATOM 3801 C C . PHE A 1 500 ? -0.102 -12.773 -19.581 1.00 85.19 500 PHE A C 1
ATOM 3803 O O . PHE A 1 500 ? -0.471 -12.772 -20.756 1.00 85.19 500 PHE A O 1
ATOM 3810 N N . GLU A 1 501 ? -0.554 -13.625 -18.672 1.00 78.44 501 GLU A N 1
ATOM 3811 C CA . GLU A 1 501 ? -1.549 -14.665 -18.889 1.00 78.44 501 GLU A CA 1
ATOM 3812 C C . GLU A 1 501 ? -2.677 -14.517 -17.855 1.00 78.44 501 GLU A C 1
ATOM 3814 O O . GLU A 1 501 ? -2.454 -14.144 -16.704 1.00 78.44 501 GLU A O 1
ATOM 3819 N N . GLN A 1 502 ? -3.912 -14.822 -18.252 1.00 78.31 502 GLN A N 1
ATOM 3820 C CA . GLN A 1 502 ? -5.081 -14.776 -17.367 1.00 78.31 502 GLN A CA 1
ATOM 3821 C C . GLN A 1 502 ? -5.808 -16.107 -17.347 1.00 78.31 502 GLN A C 1
ATOM 3823 O O . GLN A 1 502 ? -5.852 -16.831 -18.346 1.00 78.31 502 GLN A O 1
ATOM 3828 N N . MET A 1 503 ? -6.501 -16.366 -16.237 1.00 79.88 503 MET A N 1
ATOM 3829 C CA . MET A 1 503 ? -7.396 -17.515 -16.093 1.00 79.88 503 MET A CA 1
ATOM 3830 C C . MET A 1 503 ? -6.679 -18.842 -16.388 1.00 79.88 503 MET A C 1
ATOM 3832 O O . MET A 1 503 ? -7.270 -19.765 -16.967 1.00 79.88 503 MET A O 1
ATOM 3836 N N . VAL A 1 504 ? -5.410 -18.940 -15.988 1.00 88.31 504 VAL A N 1
ATOM 3837 C CA . VAL A 1 504 ? -4.556 -20.102 -16.222 1.00 88.31 504 VAL A CA 1
ATOM 3838 C C . VAL A 1 504 ? -5.069 -21.264 -15.372 1.00 88.31 504 VAL A C 1
ATOM 3840 O O . VAL A 1 504 ? -5.374 -21.128 -14.188 1.00 88.31 504 VAL A O 1
ATOM 3843 N N . ALA A 1 505 ? -5.253 -22.419 -16.009 1.00 91.12 505 ALA A N 1
ATOM 3844 C CA . ALA A 1 505 ? -5.717 -23.612 -15.314 1.00 91.12 505 ALA A CA 1
ATOM 3845 C C . ALA A 1 505 ? -4.604 -24.171 -14.420 1.00 91.12 505 ALA A C 1
ATOM 3847 O O . ALA A 1 505 ? -3.470 -24.287 -14.879 1.00 91.12 505 ALA A O 1
ATOM 3848 N N . VAL A 1 506 ? -4.967 -24.561 -13.199 1.00 96.75 506 VAL A N 1
ATOM 3849 C CA . VAL A 1 506 ? -4.078 -25.231 -12.235 1.00 96.75 506 VAL A CA 1
ATOM 3850 C C . VAL A 1 506 ? -3.893 -26.717 -12.567 1.00 96.75 506 VAL A C 1
ATOM 3852 O O . VAL A 1 506 ? -4.518 -27.238 -13.500 1.00 96.75 506 VAL A O 1
ATOM 3855 N N . ASP A 1 507 ? -3.054 -27.392 -11.783 1.00 96.06 507 ASP A N 1
ATOM 3856 C CA . ASP A 1 507 ? -2.719 -28.820 -11.840 1.00 96.06 507 ASP A CA 1
ATOM 3857 C C . ASP A 1 507 ? -2.037 -29.232 -13.150 1.00 96.06 507 ASP A C 1
ATOM 3859 O O . ASP A 1 507 ? -2.396 -30.228 -13.794 1.00 96.06 507 ASP A O 1
ATOM 3863 N N . ARG A 1 508 ? -1.108 -28.392 -13.613 1.00 94.31 508 ARG A N 1
ATOM 3864 C CA . ARG A 1 508 ? -0.386 -28.598 -14.868 1.00 94.31 508 ARG A CA 1
ATOM 3865 C C . ARG A 1 508 ? 0.875 -27.753 -14.958 1.00 94.31 508 ARG A C 1
ATOM 3867 O O . ARG A 1 508 ? 1.009 -26.739 -14.282 1.00 94.31 508 ARG A O 1
ATOM 3874 N N . TYR A 1 509 ? 1.703 -28.113 -15.932 1.00 92.38 509 TYR A N 1
ATOM 3875 C CA . TYR A 1 509 ? 2.720 -27.226 -16.475 1.00 92.38 509 TYR A CA 1
ATOM 3876 C C . TYR A 1 509 ? 2.158 -26.290 -17.557 1.00 92.38 509 TYR A C 1
ATOM 3878 O O . TYR A 1 509 ? 1.269 -26.663 -18.347 1.00 92.38 509 TYR A O 1
ATOM 3886 N N . VAL A 1 510 ? 2.703 -25.077 -17.592 1.00 93.38 510 VAL A N 1
ATOM 3887 C CA . VAL A 1 510 ? 2.558 -24.098 -18.668 1.00 93.38 510 VAL A CA 1
ATOM 3888 C C . VAL A 1 510 ? 3.934 -23.673 -19.170 1.00 93.38 510 VAL A C 1
ATOM 3890 O O . VAL A 1 510 ? 4.826 -23.370 -18.381 1.00 93.38 510 VAL A O 1
ATOM 3893 N N . ASP A 1 511 ? 4.083 -23.657 -20.491 1.00 88.75 511 ASP A N 1
ATOM 3894 C CA . ASP A 1 511 ? 5.259 -23.121 -21.168 1.00 88.75 511 ASP A CA 1
ATOM 3895 C C . ASP A 1 511 ? 4.929 -21.697 -21.625 1.00 88.75 511 ASP A C 1
ATOM 3897 O O . ASP A 1 511 ? 3.967 -21.497 -22.376 1.00 88.75 511 ASP A O 1
ATOM 3901 N N . ILE A 1 512 ? 5.693 -20.712 -21.161 1.00 89.94 512 ILE A N 1
ATOM 3902 C CA . ILE A 1 512 ? 5.495 -19.295 -21.478 1.00 89.94 512 ILE A CA 1
ATOM 3903 C C . ILE A 1 512 ? 6.740 -18.791 -22.193 1.00 89.94 512 ILE A C 1
ATOM 3905 O O . ILE A 1 512 ? 7.848 -18.868 -21.670 1.00 89.94 512 ILE A O 1
ATOM 3909 N N . ALA A 1 513 ? 6.561 -18.277 -23.404 1.00 86.44 513 ALA A N 1
ATOM 3910 C CA . ALA A 1 513 ? 7.660 -17.770 -24.207 1.00 86.44 513 ALA A CA 1
ATOM 3911 C C . ALA A 1 513 ? 7.806 -16.257 -24.075 1.00 86.44 513 ALA A C 1
ATOM 3913 O O . ALA A 1 513 ? 6.813 -15.539 -23.947 1.00 86.44 513 ALA A O 1
ATOM 3914 N N . HIS A 1 514 ? 9.047 -15.786 -24.175 1.00 86.94 514 HIS A N 1
ATOM 3915 C CA . HIS A 1 514 ? 9.374 -14.374 -24.241 1.00 86.94 514 HIS A CA 1
ATOM 3916 C C . HIS A 1 514 ? 8.551 -13.707 -25.356 1.00 86.94 514 HIS A C 1
ATOM 3918 O O . HIS A 1 514 ? 8.390 -14.298 -26.428 1.00 86.94 514 HIS A O 1
ATOM 3924 N N . PRO A 1 515 ? 8.063 -12.464 -25.193 1.00 76.00 515 PRO A N 1
ATOM 3925 C CA . PRO A 1 515 ? 7.242 -11.785 -26.203 1.00 76.00 515 PRO A CA 1
ATOM 3926 C C . PRO A 1 515 ? 7.910 -11.727 -27.577 1.00 76.00 515 PRO A C 1
ATOM 3928 O O . PRO A 1 515 ? 7.262 -11.774 -28.624 1.00 76.00 515 PRO A O 1
ATOM 3931 N N . ARG A 1 516 ? 9.244 -11.640 -27.551 1.00 72.12 516 ARG A N 1
ATOM 3932 C CA . ARG A 1 516 ? 10.129 -11.635 -28.720 1.00 72.12 516 ARG A CA 1
ATOM 3933 C C . ARG A 1 516 ? 10.806 -12.969 -29.023 1.00 72.12 516 ARG A C 1
ATOM 3935 O O . ARG A 1 516 ? 11.763 -12.981 -29.794 1.00 72.12 516 ARG A O 1
ATOM 3942 N N . TYR A 1 517 ? 10.354 -14.056 -28.406 1.00 64.38 517 TYR A N 1
ATOM 3943 C CA . TYR A 1 517 ? 10.808 -15.402 -28.725 1.00 64.38 517 TYR A CA 1
ATOM 3944 C C . TYR A 1 517 ? 10.412 -15.748 -30.164 1.00 64.38 517 TYR A C 1
ATOM 3946 O O . TYR A 1 517 ? 9.251 -15.611 -30.554 1.00 64.38 517 TYR A O 1
ATOM 3954 N N . ASP A 1 518 ? 11.388 -16.174 -30.961 1.00 53.62 518 ASP A N 1
ATOM 3955 C CA . ASP A 1 518 ? 11.192 -16.545 -32.360 1.00 53.62 518 ASP A CA 1
ATOM 3956 C C . ASP A 1 518 ? 11.689 -17.987 -32.572 1.00 53.62 518 ASP A C 1
ATOM 3958 O O . ASP A 1 518 ? 12.891 -18.190 -32.737 1.00 53.62 518 ASP A O 1
ATOM 3962 N N . PRO A 1 519 ? 10.804 -19.005 -32.560 1.00 49.38 519 PRO A N 1
ATOM 3963 C CA . PRO A 1 519 ? 11.207 -20.404 -32.741 1.00 49.38 519 PRO A CA 1
ATOM 3964 C C . PRO A 1 519 ? 11.629 -20.738 -34.186 1.00 49.38 519 PRO A C 1
ATOM 3966 O O . PRO A 1 519 ? 12.099 -21.838 -34.458 1.00 49.38 519 PRO A O 1
ATOM 3969 N N . ASP A 1 520 ? 11.451 -19.811 -35.131 1.00 50.12 520 ASP A N 1
ATOM 3970 C CA . ASP A 1 520 ? 11.847 -19.927 -36.533 1.00 50.12 520 ASP A CA 1
ATOM 3971 C C . ASP A 1 520 ? 12.032 -18.498 -37.067 1.00 50.12 520 ASP A C 1
ATOM 3973 O O . ASP A 1 520 ? 11.024 -17.881 -37.395 1.00 50.12 520 ASP A O 1
ATOM 3977 N N . GLU A 1 521 ? 13.266 -18.001 -37.274 1.00 45.34 521 GLU A N 1
ATOM 3978 C CA . GLU A 1 521 ? 13.620 -16.619 -37.719 1.00 45.34 521 GLU A CA 1
ATOM 3979 C C . GLU A 1 521 ? 12.820 -16.022 -38.928 1.00 45.34 521 GLU A C 1
ATOM 3981 O O . GLU A 1 521 ? 13.020 -14.867 -39.339 1.00 45.34 521 GLU A O 1
ATOM 3986 N N . ASN A 1 522 ? 11.901 -16.784 -39.533 1.00 45.38 522 ASN A N 1
ATOM 3987 C CA . ASN A 1 522 ? 10.943 -16.411 -40.574 1.00 45.38 522 ASN A CA 1
ATOM 3988 C C . ASN A 1 522 ? 9.438 -16.370 -40.169 1.00 45.38 522 ASN A C 1
ATOM 3990 O O . ASN A 1 522 ? 8.608 -16.273 -41.082 1.00 45.38 522 ASN A O 1
ATOM 3994 N N . ALA A 1 523 ? 9.041 -16.436 -38.893 1.00 49.91 523 ALA A N 1
ATOM 3995 C CA . ALA A 1 523 ? 7.631 -16.338 -38.470 1.00 49.91 523 ALA A CA 1
ATOM 3996 C C . ALA A 1 523 ? 7.112 -14.875 -38.376 1.00 49.91 523 ALA A C 1
ATOM 3998 O O . ALA A 1 523 ? 7.865 -13.923 -38.555 1.00 49.91 523 ALA A O 1
ATOM 3999 N N . GLY A 1 524 ? 5.789 -14.690 -38.251 1.00 57.88 524 GLY A N 1
ATOM 4000 C CA . GLY A 1 524 ? 5.079 -13.397 -38.354 1.00 57.88 524 GLY A CA 1
ATOM 4001 C C . GLY A 1 524 ? 5.284 -12.415 -37.182 1.00 57.88 524 GLY A C 1
ATOM 4002 O O . GLY A 1 524 ? 6.287 -12.477 -36.490 1.00 57.88 524 GLY A O 1
ATOM 4003 N N . ALA A 1 525 ? 4.356 -11.468 -36.992 1.00 61.09 525 ALA A N 1
ATOM 4004 C CA . ALA A 1 525 ? 4.347 -10.547 -35.852 1.00 61.09 525 ALA A CA 1
ATOM 4005 C C . ALA A 1 525 ? 3.572 -11.135 -34.660 1.00 61.09 525 ALA A C 1
ATOM 4007 O O . ALA A 1 525 ? 2.445 -11.600 -34.836 1.00 61.09 525 ALA A O 1
ATOM 4008 N N . THR A 1 526 ? 4.135 -11.067 -33.459 1.00 68.94 526 THR A N 1
ATOM 4009 C CA . THR A 1 526 ? 3.473 -11.382 -32.188 1.00 68.94 526 THR A CA 1
ATOM 4010 C C . THR A 1 526 ? 2.867 -10.110 -31.605 1.00 68.94 526 THR A C 1
ATOM 4012 O O . THR A 1 526 ? 3.546 -9.096 -31.470 1.00 68.94 526 THR A O 1
ATOM 4015 N N . LEU A 1 527 ? 1.582 -10.148 -31.267 1.00 74.69 527 LEU A N 1
ATOM 4016 C CA . LEU A 1 527 ? 0.900 -9.098 -30.517 1.00 74.69 527 LEU A CA 1
ATOM 4017 C C . LEU A 1 527 ? 0.703 -9.576 -29.076 1.00 74.69 527 LEU A C 1
ATOM 4019 O O . LEU A 1 527 ? 0.095 -10.627 -28.870 1.00 74.69 527 LEU A O 1
ATOM 4023 N N . VAL A 1 528 ? 1.163 -8.792 -28.105 1.00 71.19 528 VAL A N 1
ATOM 4024 C CA . VAL A 1 528 ? 0.900 -8.974 -26.673 1.00 71.19 528 VAL A CA 1
ATOM 4025 C C . VAL A 1 528 ? -0.004 -7.837 -26.213 1.00 71.19 528 VAL A C 1
ATOM 4027 O O . VAL A 1 528 ? 0.377 -6.670 -26.273 1.00 71.19 528 VAL A O 1
ATOM 4030 N N . VAL A 1 529 ? -1.222 -8.177 -25.800 1.00 69.69 529 VAL A N 1
ATOM 4031 C CA . VAL A 1 529 ? -2.196 -7.251 -25.216 1.00 69.69 529 VAL A CA 1
ATOM 4032 C C . VAL A 1 529 ? -2.165 -7.417 -23.696 1.00 69.69 529 VAL A C 1
ATOM 4034 O O . VAL A 1 529 ? -2.617 -8.438 -23.186 1.00 69.69 529 VAL A O 1
ATOM 4037 N N . LEU A 1 530 ? -1.620 -6.433 -22.980 1.00 70.69 530 LEU A N 1
ATOM 4038 C CA . LEU A 1 530 ? -1.641 -6.350 -21.519 1.00 70.69 530 LEU A CA 1
ATOM 4039 C C . LEU A 1 530 ? -2.936 -5.661 -21.068 1.00 70.69 530 LEU A C 1
ATOM 4041 O O . LEU A 1 530 ? -3.360 -4.671 -21.675 1.00 70.69 530 LEU A O 1
ATOM 4045 N N . GLU A 1 531 ? -3.569 -6.189 -20.015 1.00 74.81 531 GLU A N 1
ATOM 4046 C CA . GLU A 1 531 ? -4.867 -5.717 -19.499 1.00 74.81 531 GLU A CA 1
ATOM 4047 C C . GLU A 1 531 ? -5.990 -5.696 -20.569 1.00 74.81 531 GLU A C 1
ATOM 4049 O O . GLU A 1 531 ? -6.859 -4.813 -20.604 1.00 74.81 531 GLU A O 1
ATOM 4054 N N . GLY A 1 532 ? -5.959 -6.661 -21.494 1.00 71.31 532 GLY A N 1
ATOM 4055 C CA . GLY A 1 532 ? -6.967 -6.827 -22.533 1.00 71.31 532 GLY A CA 1
ATOM 4056 C C . GLY A 1 532 ? -6.817 -8.109 -23.356 1.00 71.31 532 GLY A C 1
ATOM 4057 O O . GLY A 1 532 ? -5.835 -8.834 -23.288 1.00 71.31 532 GLY A O 1
ATOM 4058 N N . ALA A 1 533 ? -7.809 -8.382 -24.197 1.00 74.31 533 ALA A N 1
ATOM 4059 C CA . ALA A 1 533 ? -7.845 -9.491 -25.136 1.00 74.31 533 ALA A CA 1
ATOM 4060 C C . ALA A 1 533 ? -7.364 -9.083 -26.538 1.00 74.31 533 ALA A C 1
ATOM 4062 O O . ALA A 1 533 ? -7.641 -7.980 -27.014 1.00 74.31 533 ALA A O 1
ATOM 4063 N N . GLY A 1 534 ? -6.748 -10.028 -27.251 1.00 72.75 534 GLY A N 1
ATOM 4064 C CA . GLY A 1 534 ? -6.309 -9.859 -28.643 1.00 72.75 534 GLY A CA 1
ATOM 4065 C C . GLY A 1 534 ? -4.896 -10.369 -28.926 1.00 72.75 534 GLY A C 1
ATOM 4066 O O . GLY A 1 534 ? -4.485 -10.349 -30.084 1.00 72.75 534 GLY A O 1
ATOM 4067 N N . SER A 1 535 ? -4.182 -10.850 -27.901 1.00 72.12 535 SER A N 1
ATOM 4068 C CA . SER A 1 535 ? -2.839 -11.417 -28.028 1.00 72.12 535 SER A CA 1
ATOM 4069 C C . SER A 1 535 ? -2.797 -12.615 -28.980 1.00 72.12 535 SER A C 1
ATOM 4071 O O . SER A 1 535 ? -3.757 -13.386 -29.085 1.00 72.12 535 SER A O 1
ATOM 4073 N N . GLY A 1 536 ? -1.678 -12.789 -29.678 1.00 69.00 536 GLY A N 1
ATOM 4074 C CA . GLY A 1 536 ? -1.458 -13.926 -30.568 1.00 69.00 536 GLY A CA 1
ATOM 4075 C C . GLY A 1 536 ? -0.431 -13.663 -31.665 1.00 69.00 536 GLY A C 1
ATOM 4076 O O . GLY A 1 536 ? 0.153 -12.585 -31.758 1.00 69.00 536 GLY A O 1
ATOM 4077 N N . ALA A 1 537 ? -0.233 -14.666 -32.520 1.00 71.44 537 ALA A N 1
ATOM 4078 C CA . ALA A 1 537 ? 0.647 -14.586 -33.682 1.00 71.44 537 ALA A CA 1
ATOM 4079 C C . ALA A 1 537 ? -0.138 -14.242 -34.960 1.00 71.44 537 ALA A C 1
ATOM 4081 O O . ALA A 1 537 ? -1.114 -14.914 -35.311 1.00 71.44 537 ALA A O 1
ATOM 4082 N N . PHE A 1 538 ? 0.328 -13.227 -35.683 1.00 76.69 538 PHE A N 1
ATOM 4083 C CA . PHE A 1 538 ? -0.311 -12.626 -36.855 1.00 76.69 538 PHE A CA 1
ATOM 4084 C C . PHE A 1 538 ? 0.725 -12.324 -37.949 1.00 76.69 538 PHE A C 1
ATOM 4086 O O . PHE A 1 538 ? 1.926 -12.515 -37.770 1.00 76.69 538 PHE A O 1
ATOM 4093 N N . ALA A 1 539 ? 0.304 -11.865 -39.125 1.00 72.38 539 ALA A N 1
ATOM 4094 C CA . ALA A 1 539 ? 1.244 -11.374 -40.134 1.00 72.38 539 ALA A CA 1
ATOM 4095 C C . ALA A 1 539 ? 1.653 -9.912 -39.860 1.00 72.38 539 ALA A C 1
ATOM 4097 O O . ALA A 1 539 ? 0.823 -9.094 -39.477 1.00 72.38 539 ALA A O 1
ATOM 4098 N N . ILE A 1 540 ? 2.912 -9.541 -40.140 1.00 74.69 540 ILE A N 1
ATOM 4099 C CA . ILE A 1 540 ? 3.312 -8.119 -40.166 1.00 74.69 540 ILE A CA 1
ATOM 4100 C C . ILE A 1 540 ? 2.412 -7.366 -41.161 1.00 74.69 540 ILE A C 1
ATOM 4102 O O . ILE A 1 540 ? 2.246 -7.790 -42.311 1.00 74.69 540 ILE A O 1
ATOM 4106 N N . GLY A 1 541 ? 1.857 -6.235 -40.725 1.00 75.19 541 GLY A N 1
ATOM 4107 C CA . GLY A 1 541 ? 0.899 -5.419 -41.469 1.00 75.19 541 GLY A CA 1
ATOM 4108 C C . GLY A 1 541 ? -0.548 -5.923 -41.429 1.00 75.19 541 GLY A C 1
ATOM 4109 O O . GLY A 1 541 ? -1.374 -5.406 -42.182 1.00 75.19 541 GLY A O 1
ATOM 4110 N N . GLU A 1 542 ? -0.859 -6.936 -40.616 1.00 77.69 542 GLU A N 1
ATOM 4111 C CA . GLU A 1 542 ? -2.231 -7.364 -40.325 1.00 77.69 542 GLU A CA 1
ATOM 4112 C C . GLU A 1 542 ? -2.910 -6.403 -39.337 1.00 77.69 542 GLU A C 1
ATOM 4114 O O . GLU A 1 542 ? -2.271 -5.914 -38.405 1.00 77.69 542 GLU A O 1
ATOM 4119 N N . ASP A 1 543 ? -4.204 -6.145 -39.555 1.00 87.75 543 ASP A N 1
ATOM 4120 C CA . ASP A 1 543 ? -5.062 -5.423 -38.613 1.00 87.75 543 ASP A CA 1
ATOM 4121 C C . ASP A 1 543 ? -5.728 -6.430 -37.666 1.00 87.75 543 ASP A C 1
ATOM 4123 O O . ASP A 1 543 ? -6.541 -7.256 -38.099 1.00 87.75 543 ASP A O 1
ATOM 4127 N N . VAL A 1 544 ? -5.420 -6.341 -36.376 1.00 89.12 544 VAL A N 1
ATOM 4128 C CA . VAL A 1 544 ? -5.921 -7.242 -35.330 1.00 89.12 544 VAL A CA 1
ATOM 4129 C C . VAL A 1 544 ? -6.887 -6.498 -34.419 1.00 89.12 544 VAL A C 1
ATOM 4131 O O . VAL A 1 544 ? -6.620 -5.371 -34.018 1.00 89.12 544 VAL A O 1
ATOM 4134 N N . GLY A 1 545 ? -8.029 -7.106 -34.088 1.00 91.94 545 GLY A N 1
ATOM 4135 C CA . GLY A 1 545 ? -8.966 -6.538 -33.116 1.00 91.94 545 GLY A CA 1
ATOM 4136 C C . GLY A 1 545 ? -8.501 -6.782 -31.681 1.00 91.94 545 GLY A C 1
ATOM 4137 O O . GLY A 1 545 ? -8.299 -7.936 -31.310 1.00 91.94 545 GLY A O 1
ATOM 4138 N N . ILE A 1 546 ? -8.395 -5.720 -30.885 1.00 93.00 546 ILE A N 1
ATOM 4139 C CA . ILE A 1 546 ? -8.034 -5.764 -29.461 1.00 93.00 546 ILE A CA 1
ATOM 4140 C C . ILE A 1 546 ? -9.158 -5.179 -28.601 1.00 93.00 546 ILE A C 1
ATOM 4142 O O . ILE A 1 546 ? -9.914 -4.310 -29.054 1.00 93.00 546 ILE A O 1
ATOM 4146 N N . ARG A 1 547 ? -9.285 -5.660 -27.363 1.00 94.00 547 ARG A N 1
ATOM 4147 C CA . ARG A 1 547 ? -10.287 -5.198 -26.396 1.00 94.00 547 ARG A CA 1
ATOM 4148 C C . ARG A 1 547 ? -9.702 -5.113 -24.992 1.00 94.00 547 ARG A C 1
ATOM 4150 O O . ARG A 1 547 ? -9.210 -6.115 -24.513 1.00 94.00 547 ARG A O 1
ATOM 4157 N N . ALA A 1 548 ? -9.847 -3.983 -24.316 1.00 90.19 548 ALA A N 1
ATOM 4158 C CA . ALA A 1 548 ? -9.418 -3.801 -22.937 1.00 90.19 548 ALA A CA 1
ATOM 4159 C C . ALA A 1 548 ? -10.291 -4.619 -21.980 1.00 90.19 548 ALA A C 1
ATOM 4161 O O . ALA A 1 548 ? -11.491 -4.813 -22.226 1.00 90.19 548 ALA A O 1
ATOM 4162 N N . ASP A 1 549 ? -9.696 -5.085 -20.893 1.00 86.38 549 ASP A N 1
ATOM 4163 C CA . ASP A 1 549 ? -10.415 -5.772 -19.834 1.00 86.38 549 ASP A CA 1
ATOM 4164 C C . ASP A 1 549 ? -11.416 -4.845 -19.126 1.00 86.38 549 ASP A C 1
ATOM 4166 O O . ASP A 1 549 ? -11.365 -3.612 -19.234 1.00 86.38 549 ASP A O 1
ATOM 4170 N N . PRO A 1 550 ? -12.420 -5.416 -18.438 1.00 87.50 550 PRO A N 1
ATOM 4171 C CA . PRO A 1 550 ? -13.291 -4.623 -17.589 1.00 87.50 550 PRO A CA 1
ATOM 4172 C C . PRO A 1 550 ? -12.450 -3.910 -16.519 1.00 87.50 550 PRO A C 1
ATOM 4174 O O . PRO A 1 550 ? -11.674 -4.574 -15.833 1.00 87.50 550 PRO A O 1
ATOM 4177 N N . PRO A 1 551 ? -12.601 -2.587 -16.340 1.00 85.75 551 PRO A N 1
ATOM 4178 C CA . PRO A 1 551 ? -11.865 -1.884 -15.302 1.00 85.75 551 PRO A CA 1
ATOM 4179 C C . PRO A 1 551 ? -12.260 -2.394 -13.911 1.00 85.75 551 PRO A C 1
ATOM 4181 O O . PRO A 1 551 ? -13.418 -2.764 -13.688 1.00 85.75 551 PRO A O 1
ATOM 4184 N N . ARG A 1 552 ? -11.305 -2.350 -12.974 1.00 81.88 552 ARG A N 1
ATOM 4185 C CA . ARG A 1 552 ? -11.564 -2.531 -11.536 1.00 81.88 552 ARG A CA 1
ATOM 4186 C C . ARG A 1 552 ? -12.536 -1.457 -11.029 1.00 81.88 552 ARG A C 1
ATOM 4188 O O . ARG A 1 552 ? -12.729 -0.425 -11.681 1.00 81.88 552 ARG A O 1
ATOM 4195 N N . ASP A 1 553 ? -13.144 -1.696 -9.869 1.00 75.25 553 ASP A N 1
ATOM 4196 C CA . ASP A 1 553 ? -14.059 -0.731 -9.258 1.00 75.25 553 ASP A CA 1
ATOM 4197 C C . ASP A 1 553 ? -13.375 0.643 -9.106 1.00 75.25 553 ASP A C 1
ATOM 4199 O O . ASP A 1 553 ? -12.205 0.741 -8.746 1.00 75.25 553 ASP A O 1
ATOM 4203 N N . ASN A 1 554 ? -14.101 1.705 -9.471 1.00 84.06 554 ASN A N 1
ATOM 4204 C CA . ASN A 1 554 ? -13.626 3.094 -9.530 1.00 84.06 554 ASN A CA 1
ATOM 4205 C C . ASN A 1 554 ? -12.493 3.407 -10.544 1.00 84.06 554 ASN A C 1
ATOM 4207 O O . ASN A 1 554 ? -11.975 4.522 -10.541 1.00 84.06 554 ASN A O 1
ATOM 4211 N N . TYR A 1 555 ? -12.129 2.496 -11.455 1.00 93.31 555 TYR A N 1
ATOM 4212 C CA . TYR A 1 555 ? -11.212 2.783 -12.571 1.00 93.31 555 TYR A CA 1
ATOM 4213 C C . TYR A 1 555 ? -11.942 2.889 -13.917 1.00 93.31 555 TYR A C 1
ATOM 4215 O O . TYR A 1 555 ? -13.036 2.360 -14.132 1.00 93.31 555 TYR A O 1
ATOM 4223 N N . HIS A 1 556 ? -11.314 3.575 -14.870 1.00 94.69 556 HIS A N 1
ATOM 4224 C CA . HIS A 1 556 ? -11.832 3.744 -16.222 1.00 94.69 556 HIS A CA 1
ATOM 4225 C C . HIS A 1 556 ? -10.739 3.549 -17.261 1.00 94.69 556 HIS A C 1
ATOM 4227 O O . HIS A 1 556 ? -9.653 4.109 -17.124 1.00 94.69 556 HIS A O 1
ATOM 4233 N N . PHE A 1 557 ? -11.051 2.808 -18.329 1.00 95.31 557 PHE A N 1
ATOM 4234 C CA . PHE A 1 557 ? -10.154 2.677 -19.474 1.00 95.31 557 PHE A CA 1
ATOM 4235 C C . PHE A 1 557 ? -9.758 4.064 -19.992 1.00 95.31 557 PHE A C 1
ATOM 4237 O O . PHE A 1 557 ? -10.621 4.916 -20.229 1.00 95.31 557 PHE A O 1
ATOM 4244 N N . SER A 1 558 ? -8.453 4.272 -20.131 1.00 93.81 558 SER A N 1
ATOM 4245 C CA . SER A 1 558 ? -7.831 5.525 -20.532 1.00 93.81 558 SER A CA 1
ATOM 4246 C C . SER A 1 558 ? -7.487 5.503 -22.012 1.00 93.81 558 SER A C 1
ATOM 4248 O O . SER A 1 558 ? -8.118 6.188 -22.820 1.00 93.81 558 SER A O 1
ATOM 4250 N N . HIS A 1 559 ? -6.490 4.697 -22.355 1.00 94.69 559 HIS A N 1
ATOM 4251 C CA . HIS A 1 559 ? -5.982 4.551 -23.704 1.00 94.69 559 HIS A CA 1
ATOM 4252 C C . HIS A 1 559 ? -5.156 3.270 -23.823 1.00 94.69 559 HIS A C 1
ATOM 4254 O O . HIS A 1 559 ? -4.811 2.637 -22.825 1.00 94.69 559 HIS A O 1
ATOM 4260 N N . TRP A 1 560 ? -4.835 2.916 -25.061 1.00 93.19 560 TRP A N 1
ATOM 4261 C CA . TRP A 1 560 ? -3.817 1.925 -25.377 1.00 93.19 560 TRP A CA 1
ATOM 4262 C C . TRP A 1 560 ? -2.444 2.587 -25.449 1.00 93.19 560 TRP A C 1
ATOM 4264 O O . TRP A 1 560 ? -2.231 3.469 -26.284 1.00 93.19 560 TRP A O 1
ATOM 4274 N N . GLU A 1 561 ? -1.516 2.148 -24.609 1.00 88.75 561 GLU A N 1
ATOM 4275 C CA . GLU A 1 561 ? -0.090 2.407 -24.793 1.00 88.75 561 GLU A CA 1
ATOM 4276 C C . GLU A 1 561 ? 0.470 1.367 -25.762 1.00 88.75 561 GLU A C 1
ATOM 4278 O O . GLU A 1 561 ? 0.140 0.191 -25.645 1.00 88.75 561 GLU A O 1
ATOM 4283 N N . VAL A 1 562 ? 1.256 1.789 -26.755 1.00 86.50 562 VAL A N 1
ATOM 4284 C CA . VAL A 1 562 ? 1.643 0.932 -27.883 1.00 86.50 562 VAL A CA 1
ATOM 4285 C C . VAL A 1 562 ? 3.141 1.023 -28.138 1.00 86.50 562 VAL A C 1
ATOM 4287 O O . VAL A 1 562 ? 3.667 2.113 -28.356 1.00 86.50 562 VAL A O 1
ATOM 4290 N N . SER A 1 563 ? 3.801 -0.128 -28.228 1.00 81.25 563 SER A N 1
ATOM 4291 C CA . SER A 1 563 ? 5.167 -0.270 -28.730 1.00 81.25 563 SER A CA 1
ATOM 4292 C C . SER A 1 563 ? 5.163 -1.189 -29.952 1.00 81.25 563 SER A C 1
ATOM 4294 O O . SER A 1 563 ? 4.613 -2.286 -29.907 1.00 81.25 563 SER A O 1
ATOM 4296 N N . GLY A 1 564 ? 5.726 -0.727 -31.071 1.00 73.19 564 GLY A N 1
ATOM 4297 C CA . GLY A 1 564 ? 5.868 -1.514 -32.305 1.00 73.19 564 GLY A CA 1
ATOM 4298 C C . GLY A 1 564 ? 4.616 -1.670 -33.187 1.00 73.19 564 GLY A C 1
ATOM 4299 O O . GLY A 1 564 ? 4.629 -2.421 -34.165 1.00 73.19 564 GLY A O 1
ATOM 4300 N N . GLY A 1 565 ? 3.527 -0.947 -32.906 1.00 85.69 565 GLY A N 1
ATOM 4301 C CA . GLY A 1 565 ? 2.284 -0.996 -33.691 1.00 85.69 565 GLY A CA 1
ATOM 4302 C C . GLY A 1 565 ? 1.559 0.346 -33.793 1.00 85.69 565 GLY A C 1
ATOM 4303 O O . GLY A 1 565 ? 1.958 1.333 -33.181 1.00 85.69 565 GLY A O 1
ATOM 4304 N N . GLU A 1 566 ? 0.479 0.386 -34.578 1.00 91.12 566 GLU A N 1
ATOM 4305 C CA . GLU A 1 566 ? -0.385 1.567 -34.731 1.00 91.12 566 GLU A CA 1
ATOM 4306 C C . GLU A 1 566 ? -1.843 1.206 -34.421 1.00 91.12 566 GLU A C 1
ATOM 4308 O O . GLU A 1 566 ? -2.455 0.395 -35.114 1.00 91.12 566 GLU A O 1
ATOM 4313 N N . VAL A 1 567 ? -2.417 1.800 -33.373 1.00 91.38 567 VAL A N 1
ATOM 4314 C CA . VAL A 1 567 ? -3.818 1.579 -32.987 1.00 91.38 567 VAL A CA 1
ATOM 4315 C C . VAL A 1 567 ? -4.730 2.566 -33.721 1.00 91.38 567 VAL A C 1
ATOM 4317 O O . VAL A 1 567 ? -4.512 3.775 -33.689 1.00 91.38 567 VAL A O 1
ATOM 4320 N N . ALA A 1 568 ? -5.786 2.058 -34.362 1.00 92.38 568 ALA A N 1
ATOM 4321 C CA . ALA A 1 568 ? -6.707 2.847 -35.183 1.00 92.38 568 ALA A CA 1
ATOM 4322 C C . ALA A 1 568 ? -7.508 3.883 -34.376 1.00 92.38 568 ALA A C 1
ATOM 4324 O O . ALA A 1 568 ? -7.754 4.991 -34.854 1.00 92.38 568 ALA A O 1
ATOM 4325 N N . ASP A 1 569 ? -7.925 3.516 -33.165 1.00 92.31 569 ASP A N 1
ATOM 4326 C CA . ASP A 1 569 ? -8.511 4.421 -32.175 1.00 92.31 569 ASP A CA 1
ATOM 4327 C C . ASP A 1 569 ? -7.966 4.058 -30.785 1.00 92.31 569 ASP A C 1
ATOM 4329 O O . ASP A 1 569 ? -8.472 3.108 -30.179 1.00 92.31 569 ASP A O 1
ATOM 4333 N N . PRO A 1 570 ? -6.923 4.752 -30.289 1.00 90.69 570 PRO A N 1
ATOM 4334 C CA . PRO A 1 570 ? -6.301 4.437 -29.004 1.00 90.69 570 PRO A CA 1
ATOM 4335 C C . PRO A 1 570 ? -7.202 4.768 -27.810 1.00 90.69 570 PRO A C 1
ATOM 4337 O O . PRO A 1 570 ? -6.925 4.305 -26.712 1.00 90.69 570 PRO A O 1
ATOM 4340 N N . SER A 1 571 ? -8.282 5.533 -28.012 1.00 90.00 571 SER A N 1
ATOM 4341 C CA . SER A 1 571 ? -9.228 5.931 -26.961 1.00 90.00 571 SER A CA 1
ATOM 4342 C C . SER A 1 571 ? -10.432 4.994 -26.824 1.00 90.00 571 SER A C 1
ATOM 4344 O O . SER A 1 571 ? -11.251 5.155 -25.918 1.00 90.00 571 SER A O 1
ATOM 4346 N N . SER A 1 572 ? -10.554 4.009 -27.717 1.00 93.50 572 SER A N 1
ATOM 4347 C CA . SER A 1 572 ? -11.624 3.018 -27.676 1.00 93.50 572 SER A CA 1
ATOM 4348 C C . SER A 1 572 ? -11.163 1.751 -26.961 1.00 93.50 572 SER A C 1
ATOM 4350 O O . SER A 1 572 ? -10.170 1.132 -27.350 1.00 93.50 572 SER A O 1
ATOM 4352 N N . SER A 1 573 ? -11.938 1.314 -25.965 1.00 92.31 573 SER A N 1
ATOM 4353 C CA . SER A 1 573 ? -11.702 0.046 -25.264 1.00 92.31 573 SER A CA 1
ATOM 4354 C C . SER A 1 573 ? -11.866 -1.174 -26.174 1.00 92.31 573 SER A C 1
ATOM 4356 O O . SER A 1 573 ? -11.417 -2.251 -25.819 1.00 92.31 573 SER A O 1
ATOM 4358 N N . GLU A 1 574 ? -12.475 -1.022 -27.354 1.00 96.00 574 GLU A N 1
ATOM 4359 C CA . GLU A 1 574 ? -12.473 -2.005 -28.443 1.00 96.00 574 GLU A CA 1
ATOM 4360 C C . GLU A 1 574 ? -11.984 -1.330 -29.728 1.00 96.00 574 GLU A C 1
ATOM 4362 O O . GLU A 1 574 ? -12.608 -0.384 -30.216 1.00 96.00 574 GLU A O 1
ATOM 4367 N N . THR A 1 575 ? -10.871 -1.791 -30.293 1.00 96.19 575 THR A N 1
ATOM 4368 C CA . THR A 1 575 ? -10.224 -1.129 -31.436 1.00 96.19 575 THR A CA 1
ATOM 4369 C C . THR A 1 575 ? -9.452 -2.127 -32.299 1.00 96.19 575 THR A C 1
ATOM 4371 O O . THR A 1 575 ? -9.505 -3.335 -32.069 1.00 96.19 575 THR A O 1
ATOM 4374 N N . THR A 1 576 ? -8.774 -1.642 -33.338 1.00 95.06 576 THR A N 1
ATOM 4375 C CA . THR A 1 576 ? -7.886 -2.456 -34.178 1.00 95.06 576 THR A CA 1
ATOM 4376 C C . THR A 1 576 ? -6.470 -1.910 -34.141 1.00 95.06 576 THR A C 1
ATOM 4378 O O . THR A 1 576 ? -6.295 -0.695 -34.208 1.00 95.06 576 THR A O 1
ATOM 4381 N N . ILE A 1 577 ? -5.476 -2.789 -34.100 1.00 92.00 577 ILE A N 1
ATOM 4382 C CA . ILE A 1 577 ? -4.056 -2.451 -34.174 1.00 92.00 577 ILE A CA 1
ATOM 4383 C C . ILE A 1 577 ? -3.440 -3.016 -35.451 1.00 92.00 577 ILE A C 1
ATOM 4385 O O . ILE A 1 577 ? -3.666 -4.176 -35.792 1.00 92.00 577 ILE A O 1
ATOM 4389 N N . THR A 1 578 ? -2.661 -2.198 -36.149 1.00 91.19 578 THR A N 1
ATOM 4390 C CA . THR A 1 578 ? -1.810 -2.620 -37.258 1.00 91.19 578 THR A CA 1
ATOM 4391 C C . THR A 1 578 ? -0.431 -2.972 -36.710 1.00 91.19 578 THR A C 1
ATOM 4393 O O . THR A 1 578 ? 0.226 -2.141 -36.079 1.00 91.19 578 THR A O 1
ATOM 4396 N N . LEU A 1 579 ? 0.028 -4.194 -36.968 1.00 83.69 579 LEU A N 1
ATOM 4397 C CA . LEU A 1 579 ? 1.323 -4.671 -36.480 1.00 83.69 579 LEU A CA 1
ATOM 4398 C C . LEU A 1 579 ? 2.448 -4.185 -37.399 1.00 83.69 579 LEU A C 1
ATOM 4400 O O . LEU A 1 579 ? 2.511 -4.590 -38.563 1.00 83.69 579 LEU A O 1
ATOM 4404 N N . LEU A 1 580 ? 3.306 -3.290 -36.905 1.00 80.31 580 LEU A N 1
ATOM 4405 C CA . LEU A 1 580 ? 4.382 -2.683 -37.699 1.00 80.31 580 LEU A CA 1
ATOM 4406 C C . LEU A 1 580 ? 5.736 -3.350 -37.450 1.00 80.31 580 LEU A C 1
ATOM 4408 O O . LEU A 1 580 ? 6.535 -3.450 -38.383 1.00 80.31 580 LEU A O 1
ATOM 4412 N N . ASP A 1 581 ? 5.933 -3.876 -36.245 1.00 71.94 581 ASP A N 1
ATOM 4413 C CA . ASP A 1 581 ? 7.111 -4.625 -35.831 1.00 71.94 581 ASP A CA 1
ATOM 4414 C C . ASP A 1 581 ? 6.790 -6.110 -35.612 1.00 71.94 581 ASP A C 1
ATOM 4416 O O . ASP A 1 581 ? 5.637 -6.544 -35.644 1.00 71.94 581 ASP A O 1
ATOM 4420 N N . ARG A 1 582 ? 7.841 -6.923 -35.439 1.00 67.06 582 ARG A N 1
ATOM 4421 C CA . ARG A 1 582 ? 7.699 -8.363 -35.168 1.00 67.06 582 ARG A CA 1
ATOM 4422 C C . ARG A 1 582 ? 7.090 -8.645 -33.804 1.00 67.06 582 ARG A C 1
ATOM 4424 O O . ARG A 1 582 ? 6.534 -9.716 -33.625 1.00 67.06 582 ARG A O 1
ATOM 4431 N N . VAL A 1 583 ? 7.214 -7.719 -32.863 1.00 65.50 583 VAL A N 1
ATOM 4432 C CA . VAL A 1 583 ? 6.626 -7.853 -31.538 1.00 65.50 583 VAL A CA 1
ATOM 4433 C C . VAL A 1 583 ? 6.006 -6.524 -31.193 1.00 65.50 583 VAL A C 1
ATOM 4435 O O . VAL A 1 583 ? 6.675 -5.492 -31.237 1.00 65.50 583 VAL A O 1
ATOM 4438 N N . VAL A 1 584 ? 4.713 -6.567 -30.923 1.00 69.69 584 VAL A N 1
ATOM 4439 C CA . VAL A 1 584 ? 3.902 -5.399 -30.640 1.00 69.69 584 VAL A CA 1
ATOM 4440 C C . VAL A 1 584 ? 3.340 -5.567 -29.246 1.00 69.69 584 VAL A C 1
ATOM 4442 O O . VAL A 1 584 ? 2.561 -6.488 -29.011 1.00 69.69 584 VAL A O 1
ATOM 4445 N N . HIS A 1 585 ? 3.733 -4.684 -28.338 1.00 74.56 585 HIS A N 1
ATOM 4446 C CA . HIS A 1 585 ? 3.155 -4.616 -27.002 1.00 74.56 585 HIS A CA 1
ATOM 4447 C C . HIS A 1 585 ? 2.077 -3.553 -27.020 1.00 74.56 585 HIS A C 1
ATOM 4449 O O . HIS A 1 585 ? 2.297 -2.440 -27.509 1.00 74.56 585 HIS A O 1
ATOM 4455 N N . VAL A 1 586 ? 0.902 -3.902 -26.517 1.00 82.62 586 VAL A N 1
ATOM 4456 C CA . VAL A 1 586 ? -0.170 -2.945 -26.327 1.00 82.62 586 VAL A CA 1
ATOM 4457 C C . VAL A 1 586 ? -0.755 -3.111 -24.933 1.00 82.62 586 VAL A C 1
ATOM 4459 O O . VAL A 1 586 ? -1.204 -4.192 -24.577 1.00 82.62 586 VAL A O 1
ATOM 4462 N N . THR A 1 587 ? -0.755 -2.050 -24.137 1.00 85.38 587 THR A N 1
ATOM 4463 C CA . THR A 1 587 ? -1.219 -2.086 -22.746 1.00 85.38 587 THR A CA 1
ATOM 4464 C C . THR A 1 587 ? -2.462 -1.234 -22.609 1.00 85.38 587 THR A C 1
ATOM 4466 O O . THR A 1 587 ? -2.445 -0.051 -22.958 1.00 85.38 587 THR A O 1
ATOM 4469 N N . ALA A 1 588 ? -3.555 -1.807 -22.105 1.00 89.88 588 ALA A N 1
ATOM 4470 C CA . ALA A 1 588 ? -4.705 -1.011 -21.705 1.00 89.88 588 ALA A CA 1
ATOM 4471 C C . ALA A 1 588 ? -4.361 -0.278 -20.407 1.00 89.88 588 ALA A C 1
ATOM 4473 O O . ALA A 1 588 ? -4.133 -0.889 -19.365 1.00 89.88 588 ALA A O 1
ATOM 4474 N N . ARG A 1 589 ? -4.324 1.050 -20.462 1.00 91.88 589 ARG A N 1
ATOM 4475 C CA . ARG A 1 589 ? -4.094 1.889 -19.287 1.00 91.88 589 ARG A CA 1
ATOM 4476 C C . ARG A 1 589 ? -5.422 2.343 -18.695 1.00 91.88 589 ARG A C 1
ATOM 4478 O O . ARG A 1 589 ? -6.366 2.626 -19.434 1.00 91.88 589 ARG A O 1
ATOM 4485 N N . TYR A 1 590 ? -5.487 2.470 -17.372 1.00 94.12 590 TYR A N 1
ATOM 4486 C CA . TYR A 1 590 ? -6.693 2.877 -16.645 1.00 94.12 590 TYR A CA 1
ATOM 4487 C C . TYR A 1 590 ? -6.409 4.069 -15.737 1.00 94.12 590 TYR A C 1
ATOM 4489 O O . TYR A 1 590 ? -5.306 4.224 -15.229 1.00 94.12 590 TYR A O 1
ATOM 4497 N N . LEU A 1 591 ? -7.416 4.916 -15.534 1.00 95.06 591 LEU A N 1
ATOM 4498 C CA . LEU A 1 591 ? -7.352 6.063 -14.630 1.00 95.06 591 LEU A CA 1
ATOM 4499 C C . LEU A 1 591 ? -8.386 5.931 -13.508 1.00 95.06 591 LEU A C 1
ATOM 4501 O O . LEU A 1 591 ? -9.519 5.532 -13.800 1.00 95.06 591 LEU A O 1
ATOM 4505 N N . PRO A 1 592 ? -8.042 6.318 -12.267 1.00 94.69 592 PRO A N 1
ATOM 4506 C CA . PRO A 1 592 ? -8.989 6.316 -11.162 1.00 94.69 592 PRO A CA 1
ATOM 4507 C C . PRO A 1 592 ? -10.028 7.446 -11.284 1.00 94.69 592 PRO A C 1
ATOM 4509 O O . PRO A 1 592 ? -9.759 8.538 -11.800 1.00 94.69 592 PRO A O 1
ATOM 4512 N N . GLY A 1 593 ? -11.228 7.176 -10.774 1.00 91.12 593 GLY A N 1
ATOM 4513 C CA . GLY A 1 593 ? -12.302 8.116 -10.454 1.00 91.12 593 GLY A CA 1
ATOM 4514 C C . GLY A 1 593 ? -13.091 8.705 -11.624 1.00 91.12 593 GLY A C 1
ATOM 4515 O O . GLY A 1 593 ? -14.317 8.688 -11.599 1.00 91.12 593 GLY A O 1
ATOM 4516 N N . VAL A 1 594 ? -12.427 9.271 -12.640 1.00 91.31 594 VAL A N 1
ATOM 4517 C CA . VAL A 1 594 ? -13.108 9.990 -13.736 1.00 91.31 594 VAL A CA 1
ATOM 4518 C C . VAL A 1 594 ? -12.688 9.484 -15.107 1.00 91.31 594 VAL A C 1
ATOM 4520 O O . VAL A 1 594 ? -11.527 9.605 -15.512 1.00 91.31 594 VAL A O 1
ATOM 4523 N N . ALA A 1 595 ? -13.665 9.032 -15.895 1.00 89.38 595 ALA A N 1
ATOM 4524 C CA . ALA A 1 595 ? -13.411 8.538 -17.242 1.00 89.38 595 ALA A CA 1
ATOM 4525 C C . ALA A 1 595 ? -12.810 9.625 -18.170 1.00 89.38 595 ALA A C 1
ATOM 4527 O O . ALA A 1 595 ? -13.140 10.814 -18.063 1.00 89.38 595 ALA A O 1
ATOM 4528 N N . PRO A 1 596 ? -11.951 9.269 -19.145 1.00 85.12 596 PRO A N 1
ATOM 4529 C CA . PRO A 1 596 ? -11.338 10.239 -20.064 1.00 85.12 596 PRO A CA 1
ATOM 4530 C C . PRO A 1 596 ? -12.348 11.097 -20.835 1.00 85.12 596 PRO A C 1
ATOM 4532 O O . PRO A 1 596 ? -12.126 12.288 -21.042 1.00 85.12 596 PRO A O 1
ATOM 4535 N N . GLY A 1 597 ? -13.484 10.510 -21.223 1.00 81.75 597 GLY A N 1
ATOM 4536 C CA . GLY A 1 597 ? -14.544 11.198 -21.966 1.00 81.75 597 GLY A CA 1
ATOM 4537 C C . GLY A 1 597 ? -15.456 12.093 -21.120 1.00 81.75 597 GLY A C 1
ATOM 4538 O O . GLY A 1 597 ? -16.289 12.811 -21.681 1.00 81.75 597 GLY A O 1
ATOM 4539 N N . GLU A 1 598 ? -15.341 12.058 -19.791 1.00 87.88 598 GLU A N 1
ATOM 4540 C CA . GLU A 1 598 ? -16.152 12.888 -18.902 1.00 87.88 598 GLU A CA 1
ATOM 4541 C C . GLU A 1 598 ? -15.615 14.318 -18.783 1.00 87.88 598 GLU A C 1
ATOM 4543 O O . GLU A 1 598 ? -14.417 14.595 -18.871 1.00 87.88 598 GLU A O 1
ATOM 4548 N N . ASN A 1 599 ? -16.541 15.259 -18.578 1.00 88.00 599 ASN A N 1
ATOM 4549 C CA . ASN A 1 599 ? -16.238 16.683 -18.484 1.00 88.00 599 ASN A CA 1
ATOM 4550 C C . ASN A 1 599 ? -15.662 17.051 -17.102 1.00 88.00 599 ASN A C 1
ATOM 4552 O O . ASN A 1 599 ? -16.357 17.622 -16.252 1.00 88.00 599 ASN A O 1
ATOM 4556 N N . ALA A 1 600 ? -14.381 16.744 -16.911 1.00 94.00 600 ALA A N 1
ATOM 4557 C CA . ALA A 1 600 ? -13.592 17.087 -15.735 1.00 94.00 600 ALA A CA 1
ATOM 4558 C C . ALA A 1 600 ? -12.378 17.950 -16.091 1.00 94.00 600 ALA A C 1
ATOM 4560 O O . ALA A 1 600 ? -11.795 17.825 -17.169 1.00 94.00 600 ALA A O 1
ATOM 4561 N N . SER A 1 601 ? -11.994 18.835 -15.169 1.00 97.06 601 SER A N 1
ATOM 4562 C CA . SER A 1 601 ? -10.781 19.638 -15.314 1.00 97.06 601 SER A CA 1
ATOM 4563 C C . SER A 1 601 ? -9.515 18.821 -15.031 1.00 97.06 601 SER A C 1
ATOM 4565 O O . SER A 1 601 ? -9.567 17.782 -14.376 1.00 97.06 601 SER A O 1
ATOM 4567 N N . VAL A 1 602 ? -8.353 19.321 -15.465 1.00 97.88 602 VAL A N 1
ATOM 4568 C CA . VAL A 1 602 ? -7.056 18.705 -15.127 1.00 97.88 602 VAL A CA 1
ATOM 4569 C C . VAL A 1 602 ? -6.830 18.640 -13.609 1.00 97.88 602 VAL A C 1
ATOM 4571 O O . VAL A 1 602 ? -6.349 17.630 -13.111 1.00 97.88 602 VAL A O 1
ATOM 4574 N N . ALA A 1 603 ? -7.275 19.651 -12.851 1.00 98.44 603 ALA A N 1
ATOM 4575 C CA . ALA A 1 603 ? -7.191 19.643 -11.389 1.00 98.44 603 ALA A CA 1
ATOM 4576 C C . ALA A 1 603 ? -8.059 18.535 -10.766 1.00 98.44 603 ALA A C 1
ATOM 4578 O O . ALA A 1 603 ? -7.621 17.853 -9.844 1.00 98.44 603 ALA A O 1
ATOM 4579 N N . ARG A 1 604 ? -9.272 18.321 -11.297 1.00 97.75 604 ARG A N 1
ATOM 4580 C CA . ARG A 1 604 ? -10.184 17.242 -10.878 1.00 97.75 604 ARG A CA 1
ATOM 4581 C C . ARG A 1 604 ? -9.586 15.855 -11.129 1.00 97.75 604 ARG A C 1
ATOM 4583 O O . ARG A 1 604 ? -9.794 14.974 -10.303 1.00 97.75 604 ARG A O 1
ATOM 4590 N N . ARG A 1 605 ? -8.838 15.674 -12.227 1.00 98.12 605 ARG A N 1
ATOM 4591 C CA . ARG A 1 605 ? -8.146 14.415 -12.568 1.00 98.12 605 ARG A CA 1
ATOM 4592 C C . ARG A 1 605 ? -6.950 14.142 -11.655 1.00 98.12 605 ARG A C 1
ATOM 4594 O O . ARG A 1 605 ? -6.858 13.058 -11.096 1.00 98.12 605 ARG A O 1
ATOM 4601 N N . TRP A 1 606 ? -6.090 15.137 -11.427 1.00 98.50 606 TRP A N 1
ATOM 4602 C CA . TRP A 1 606 ? -4.977 14.997 -10.476 1.00 98.50 606 TRP A CA 1
ATOM 4603 C C . TRP A 1 606 ? -5.443 14.802 -9.038 1.00 98.50 606 TRP A C 1
ATOM 4605 O O . TRP A 1 606 ? -4.764 14.139 -8.260 1.00 98.50 606 TRP A O 1
ATOM 4615 N N . ASN A 1 607 ? -6.610 15.341 -8.679 1.00 98.56 607 ASN A N 1
ATOM 4616 C CA . ASN A 1 607 ? -7.194 15.063 -7.380 1.00 98.56 607 ASN A CA 1
ATOM 4617 C C . ASN A 1 607 ? -7.613 13.591 -7.216 1.00 98.56 607 ASN A C 1
ATOM 4619 O O . ASN A 1 607 ? -7.411 13.069 -6.128 1.00 98.56 607 ASN A O 1
ATOM 4623 N N . GLU A 1 608 ? -8.115 12.908 -8.255 1.00 97.81 608 GLU A N 1
ATOM 4624 C CA . GLU A 1 608 ? -8.369 11.454 -8.165 1.00 97.81 608 GLU A CA 1
ATOM 4625 C C . GLU A 1 608 ? -7.088 10.662 -7.994 1.00 97.81 608 GLU A C 1
ATOM 4627 O O . GLU A 1 608 ? -7.026 9.804 -7.123 1.00 97.81 608 GLU A O 1
ATOM 4632 N N . VAL A 1 609 ? -6.047 10.992 -8.762 1.00 98.25 609 VAL A N 1
ATOM 4633 C CA . VAL A 1 609 ? -4.740 10.340 -8.606 1.00 98.25 609 VAL A CA 1
ATOM 4634 C C . VAL A 1 609 ? -4.199 10.557 -7.192 1.00 98.25 609 VAL A C 1
ATOM 4636 O O . VAL A 1 609 ? -3.722 9.615 -6.573 1.00 98.25 609 VAL A O 1
ATOM 4639 N N . LEU A 1 610 ? -4.333 11.762 -6.626 1.00 98.50 610 LEU A N 1
ATOM 4640 C CA . LEU A 1 610 ? -3.924 12.040 -5.247 1.00 98.50 610 LEU A CA 1
ATOM 4641 C C . LEU A 1 610 ? -4.760 11.277 -4.209 1.00 98.50 610 LEU A C 1
ATOM 4643 O O . LEU A 1 610 ? -4.202 10.777 -3.238 1.00 98.50 610 LEU A O 1
ATOM 4647 N N . LEU A 1 611 ? -6.081 11.193 -4.386 1.00 97.38 611 LEU A N 1
ATOM 4648 C CA . LEU A 1 611 ? -6.948 10.419 -3.495 1.00 97.38 611 LEU A CA 1
ATOM 4649 C C . LEU A 1 611 ? -6.608 8.933 -3.561 1.00 97.38 611 LEU A C 1
ATOM 4651 O O . LEU A 1 611 ? -6.468 8.308 -2.518 1.00 97.38 611 LEU A O 1
ATOM 4655 N N . GLN A 1 612 ? -6.386 8.402 -4.762 1.00 95.69 612 GLN A N 1
ATOM 4656 C CA . GLN A 1 612 ? -5.942 7.029 -4.956 1.00 95.69 612 GLN A CA 1
ATOM 4657 C C . GLN A 1 612 ? -4.555 6.785 -4.353 1.00 95.69 612 GLN A C 1
ATOM 4659 O O . GLN A 1 612 ? -4.342 5.758 -3.722 1.00 95.69 612 GLN A O 1
ATOM 4664 N N . SER A 1 613 ? -3.652 7.766 -4.439 1.00 97.06 613 SER A N 1
ATOM 4665 C CA . SER A 1 613 ? -2.345 7.697 -3.773 1.00 97.06 613 SER A CA 1
ATOM 4666 C C . SER A 1 613 ? -2.479 7.572 -2.259 1.00 97.06 613 SER A C 1
ATOM 4668 O O . SER A 1 613 ? -1.731 6.833 -1.640 1.00 97.06 613 SER A O 1
ATOM 4670 N N . ILE A 1 614 ? -3.461 8.256 -1.666 1.00 96.00 614 ILE A N 1
ATOM 4671 C CA . ILE A 1 614 ? -3.752 8.152 -0.233 1.00 96.00 614 ILE A CA 1
ATOM 4672 C C . ILE A 1 614 ? -4.352 6.786 0.130 1.00 96.00 614 ILE A C 1
ATOM 4674 O O . ILE A 1 614 ? -4.044 6.273 1.201 1.00 96.00 614 ILE A O 1
ATOM 4678 N N . ARG A 1 615 ? -5.200 6.201 -0.731 1.00 92.06 615 ARG A N 1
ATOM 4679 C CA . ARG A 1 615 ? -5.741 4.843 -0.514 1.00 92.06 615 ARG A CA 1
ATOM 4680 C C . ARG A 1 615 ? -4.636 3.783 -0.512 1.00 92.06 615 ARG A C 1
ATOM 4682 O O . ARG A 1 615 ? -4.750 2.800 0.203 1.00 92.06 615 ARG A O 1
ATOM 4689 N N . ASN A 1 616 ? -3.570 4.032 -1.269 1.00 92.12 616 ASN A N 1
ATOM 4690 C CA . ASN A 1 616 ? -2.415 3.153 -1.437 1.00 92.12 616 ASN A CA 1
ATOM 4691 C C . ASN A 1 616 ? -1.246 3.480 -0.470 1.00 92.12 616 ASN A C 1
ATOM 4693 O O . ASN A 1 616 ? -0.114 3.050 -0.701 1.00 92.12 616 ASN A O 1
ATOM 4697 N N . ASP A 1 617 ? -1.489 4.267 0.586 1.00 93.31 617 ASP A N 1
ATOM 4698 C CA . ASP A 1 617 ? -0.487 4.697 1.573 1.00 93.31 617 ASP A CA 1
ATOM 4699 C C . ASP A 1 617 ? -0.842 4.240 3.000 1.00 93.31 617 ASP A C 1
ATOM 4701 O O . ASP A 1 617 ? -1.982 3.873 3.287 1.00 93.31 617 ASP A O 1
ATOM 4705 N N . PHE A 1 618 ? 0.113 4.327 3.932 1.00 90.44 618 PHE A N 1
ATOM 4706 C CA . PHE A 1 618 ? -0.162 4.164 5.362 1.00 90.44 618 PHE A CA 1
ATOM 4707 C C . PHE A 1 618 ? -1.194 5.184 5.860 1.00 90.44 618 PHE A C 1
ATOM 4709 O O . PHE A 1 618 ? -1.188 6.351 5.465 1.00 90.44 618 PHE A O 1
ATOM 4716 N N . ALA A 1 619 ? -2.027 4.810 6.831 1.00 89.31 619 ALA A N 1
ATOM 4717 C CA . ALA A 1 619 ? -3.073 5.668 7.393 1.00 89.31 619 ALA A CA 1
ATOM 4718 C C . ALA A 1 619 ? -2.515 6.855 8.218 1.00 89.31 619 ALA A C 1
ATOM 4720 O O . ALA A 1 619 ? -2.474 6.837 9.453 1.00 89.31 619 ALA A O 1
ATOM 4721 N N . ARG A 1 620 ? -2.125 7.944 7.540 1.00 91.75 620 ARG A N 1
ATOM 4722 C CA . ARG A 1 620 ? -1.439 9.111 8.127 1.00 91.75 620 ARG A CA 1
ATOM 4723 C C . ARG A 1 620 ? -2.236 10.412 7.935 1.00 91.75 620 ARG A C 1
ATOM 4725 O O . ARG A 1 620 ? -1.837 11.281 7.160 1.00 91.75 620 ARG A O 1
ATOM 4732 N N . PRO A 1 621 ? -3.346 10.634 8.669 1.00 94.44 621 PRO A N 1
ATOM 4733 C CA . PRO A 1 621 ? -4.277 11.740 8.402 1.00 94.44 621 PRO A CA 1
ATOM 4734 C C . PRO A 1 621 ? -3.643 13.141 8.445 1.00 94.44 621 PRO A C 1
ATOM 4736 O O . PRO A 1 621 ? -4.091 14.032 7.727 1.00 94.44 621 PRO A O 1
ATOM 4739 N N . THR A 1 622 ? -2.611 13.363 9.264 1.00 96.81 622 THR A N 1
ATOM 4740 C CA . THR A 1 622 ? -1.866 14.634 9.303 1.00 96.81 622 THR A CA 1
ATOM 4741 C C . THR A 1 622 ? -1.029 14.856 8.045 1.00 96.81 622 THR A C 1
ATOM 4743 O O . THR A 1 622 ? -1.064 15.944 7.467 1.00 96.81 622 THR A O 1
ATOM 4746 N N . VAL A 1 623 ? -0.314 13.819 7.599 1.00 97.56 623 VAL A N 1
ATOM 4747 C CA . VAL A 1 623 ? 0.500 13.825 6.376 1.00 97.56 623 VAL A CA 1
ATOM 4748 C C . VAL A 1 623 ? -0.403 13.973 5.152 1.00 97.56 623 VAL A C 1
ATOM 4750 O O . VAL A 1 623 ? -0.151 14.821 4.300 1.00 97.56 623 VAL A O 1
ATOM 4753 N N . HIS A 1 624 ? -1.521 13.248 5.106 1.00 97.62 624 HIS A N 1
ATOM 4754 C CA . HIS A 1 624 ? -2.473 13.305 3.997 1.00 97.62 624 HIS A CA 1
ATOM 4755 C C . HIS A 1 624 ? -3.162 14.666 3.883 1.00 97.62 624 HIS A C 1
ATOM 4757 O O . HIS A 1 624 ? -3.247 15.211 2.785 1.00 97.62 624 HIS A O 1
ATOM 4763 N N . ALA A 1 625 ? -3.592 15.272 4.999 1.00 98.50 625 ALA A N 1
ATOM 4764 C CA . ALA A 1 625 ? -4.146 16.630 4.995 1.00 98.50 625 ALA A CA 1
ATOM 4765 C C . ALA A 1 625 ? -3.153 17.656 4.419 1.00 98.50 625 ALA A C 1
ATOM 4767 O O . ALA A 1 625 ? -3.536 18.532 3.639 1.00 98.50 625 ALA A O 1
ATOM 4768 N N . ARG A 1 626 ? -1.869 17.511 4.762 1.00 98.38 626 ARG A N 1
ATOM 4769 C CA . ARG A 1 626 ? -0.784 18.341 4.236 1.00 98.38 626 ARG A CA 1
ATOM 4770 C C . ARG A 1 626 ? -0.527 18.091 2.748 1.00 98.38 626 ARG A C 1
ATOM 4772 O O . ARG A 1 626 ? -0.392 19.054 1.997 1.00 98.38 626 ARG A O 1
ATOM 4779 N N . ASN A 1 627 ? -0.514 16.835 2.298 1.00 98.44 627 ASN A N 1
ATOM 4780 C CA . ASN A 1 627 ? -0.325 16.480 0.886 1.00 98.44 627 ASN A CA 1
ATOM 4781 C C . ASN A 1 627 ? -1.488 16.988 0.015 1.00 98.44 627 ASN A C 1
ATOM 4783 O O . ASN A 1 627 ? -1.248 17.611 -1.021 1.00 98.44 627 ASN A O 1
ATOM 4787 N N . LEU A 1 628 ? -2.734 16.825 0.481 1.00 98.81 628 LEU A N 1
ATOM 4788 C CA . LEU A 1 628 ? -3.937 17.394 -0.140 1.00 98.81 628 LEU A CA 1
ATOM 4789 C C . LEU A 1 628 ? -3.810 18.906 -0.324 1.00 98.81 628 LEU A C 1
ATOM 4791 O O . LEU A 1 628 ? -4.114 19.423 -1.400 1.00 98.81 628 LEU A O 1
ATOM 4795 N N . PHE A 1 629 ? -3.322 19.624 0.688 1.00 98.81 629 PHE A N 1
ATOM 4796 C CA . PHE A 1 629 ? -3.107 21.062 0.575 1.00 98.81 629 PHE A CA 1
ATOM 4797 C C . PHE A 1 629 ? -1.961 21.422 -0.369 1.00 98.81 629 PHE A C 1
ATOM 4799 O O . PHE A 1 629 ? -2.174 22.214 -1.281 1.00 98.81 629 PHE A O 1
ATOM 4806 N N . HIS A 1 630 ? -0.767 20.855 -0.187 1.00 98.75 630 HIS A N 1
ATOM 4807 C CA . HIS A 1 630 ? 0.418 21.232 -0.961 1.00 98.75 630 HIS A CA 1
ATOM 4808 C C . HIS A 1 630 ? 0.236 20.983 -2.460 1.00 98.75 630 HIS A C 1
ATOM 4810 O O . HIS A 1 630 ? 0.572 21.854 -3.256 1.00 98.75 630 HIS A O 1
ATOM 4816 N N . VAL A 1 631 ? -0.362 19.856 -2.855 1.00 98.88 631 VAL A N 1
ATOM 4817 C CA . VAL A 1 631 ? -0.653 19.577 -4.271 1.00 98.88 631 VAL A CA 1
ATOM 4818 C C . VAL A 1 631 ? -1.703 20.554 -4.815 1.00 98.88 631 VAL A C 1
ATOM 4820 O O . VAL A 1 631 ? -1.526 21.122 -5.894 1.00 98.88 631 VAL A O 1
ATOM 4823 N N . SER A 1 632 ? -2.762 20.834 -4.048 1.00 98.88 632 SER A N 1
ATOM 4824 C CA . SER A 1 632 ? -3.795 21.807 -4.437 1.00 98.88 632 SER A CA 1
ATOM 4825 C C . SER A 1 632 ? -3.245 23.232 -4.570 1.00 98.88 632 SER A C 1
ATOM 4827 O O . SER A 1 632 ? -3.590 23.953 -5.508 1.00 98.88 632 SER A O 1
ATOM 4829 N N . ALA A 1 633 ? -2.368 23.635 -3.651 1.00 98.81 633 ALA A N 1
ATOM 4830 C CA . ALA A 1 633 ? -1.709 24.932 -3.635 1.00 98.81 633 ALA A CA 1
ATOM 4831 C C . ALA A 1 633 ? -0.683 25.068 -4.761 1.00 98.81 633 ALA A C 1
ATOM 4833 O O . ALA A 1 633 ? -0.657 26.098 -5.424 1.00 98.81 633 ALA A O 1
ATOM 4834 N N . ALA A 1 634 ? 0.079 24.019 -5.065 1.00 98.81 634 ALA A N 1
ATOM 4835 C CA . ALA A 1 634 ? 0.996 23.998 -6.198 1.00 98.81 634 ALA A CA 1
ATOM 4836 C C . ALA A 1 634 ? 0.260 24.159 -7.540 1.00 98.81 634 ALA A C 1
ATOM 4838 O O . ALA A 1 634 ? 0.641 24.994 -8.363 1.00 98.81 634 ALA A O 1
ATOM 4839 N N . MET A 1 635 ? -0.846 23.432 -7.740 1.00 98.81 635 MET A N 1
ATOM 4840 C CA . MET A 1 635 ? -1.684 23.596 -8.933 1.00 98.81 635 MET A CA 1
ATOM 4841 C C . MET A 1 635 ? -2.284 25.008 -9.027 1.00 98.81 635 MET A C 1
ATOM 4843 O O . MET A 1 635 ? -2.291 25.612 -10.102 1.00 98.81 635 MET A O 1
ATOM 4847 N N . TYR A 1 636 ? -2.769 25.558 -7.909 1.00 98.75 636 TYR A N 1
ATOM 4848 C CA . TYR A 1 636 ? -3.309 26.917 -7.863 1.00 98.75 636 TYR A CA 1
ATOM 4849 C C . TYR A 1 636 ? -2.231 27.983 -8.127 1.00 98.75 636 TYR A C 1
ATOM 4851 O O . TYR A 1 636 ? -2.481 28.924 -8.880 1.00 98.75 636 TYR A O 1
ATOM 4859 N N . ASP A 1 637 ? -1.025 27.825 -7.580 1.00 98.50 637 ASP A N 1
ATOM 4860 C CA . ASP A 1 637 ? 0.105 28.733 -7.791 1.00 98.50 637 ASP A CA 1
ATOM 4861 C C . ASP A 1 637 ? 0.478 28.801 -9.270 1.00 98.50 637 ASP A C 1
ATOM 4863 O O . ASP A 1 637 ? 0.543 29.900 -9.827 1.00 98.50 637 ASP A O 1
ATOM 4867 N N . ALA A 1 638 ? 0.635 27.642 -9.918 1.00 98.06 638 ALA A N 1
ATOM 4868 C CA . ALA A 1 638 ? 0.905 27.545 -11.349 1.00 98.06 638 ALA A CA 1
ATOM 4869 C C . ALA A 1 638 ? -0.206 28.199 -12.191 1.00 98.06 638 ALA A C 1
ATOM 4871 O O . ALA A 1 638 ? 0.078 28.974 -13.104 1.00 98.06 638 ALA A O 1
ATOM 4872 N N . TRP A 1 639 ? -1.476 27.949 -11.858 1.00 97.94 639 TRP A N 1
ATOM 4873 C CA . TRP A 1 639 ? -2.617 28.554 -12.550 1.00 97.94 639 TRP A CA 1
ATOM 4874 C C . TRP A 1 639 ? -2.669 30.080 -12.384 1.00 97.94 639 TRP A C 1
ATOM 4876 O O . TRP A 1 639 ? -2.850 30.802 -13.364 1.00 97.94 639 TRP A O 1
ATOM 4886 N N . SER A 1 640 ? -2.484 30.577 -11.157 1.00 96.06 640 SER A N 1
ATOM 4887 C CA . SER A 1 640 ? -2.642 31.997 -10.815 1.00 96.06 640 SER A CA 1
ATOM 4888 C C . SER A 1 640 ? -1.677 32.900 -11.586 1.00 96.06 640 SER A C 1
ATOM 4890 O O . SER A 1 640 ? -2.064 33.983 -12.029 1.00 96.06 640 SER A O 1
ATOM 4892 N N . VAL A 1 641 ? -0.439 32.441 -11.804 1.00 94.38 641 VAL A N 1
ATOM 4893 C CA . VAL A 1 641 ? 0.573 33.200 -12.551 1.00 94.38 641 VAL A CA 1
ATOM 4894 C C . VAL A 1 641 ? 0.383 33.117 -14.063 1.00 94.38 641 VAL A C 1
ATOM 4896 O O . VAL A 1 641 ? 0.718 34.075 -14.754 1.00 94.38 641 VAL A O 1
ATOM 4899 N N . LEU A 1 642 ? -0.170 32.015 -14.581 1.00 94.69 642 LEU A N 1
ATOM 4900 C CA . LEU A 1 642 ? -0.474 31.863 -16.009 1.00 94.69 642 LEU A CA 1
ATOM 4901 C C . LEU A 1 642 ? -1.700 32.685 -16.432 1.00 94.69 642 LEU A C 1
ATOM 4903 O O . LEU A 1 642 ? -1.741 33.193 -17.549 1.00 94.69 642 LEU A O 1
ATOM 4907 N N . GLU A 1 643 ? -2.685 32.836 -15.547 1.00 92.75 643 GLU A N 1
ATOM 4908 C CA . GLU A 1 643 ? -3.890 33.644 -15.788 1.00 92.75 643 GLU A CA 1
ATOM 4909 C C . GLU A 1 643 ? -3.736 35.121 -15.383 1.00 92.75 643 GLU A C 1
ATOM 4911 O O . GLU A 1 643 ? -4.660 35.908 -15.603 1.00 92.75 643 GLU A O 1
ATOM 4916 N N . ASP A 1 644 ? -2.607 35.499 -14.764 1.00 89.69 644 ASP A N 1
ATOM 4917 C CA . ASP A 1 644 ? -2.406 36.809 -14.114 1.00 89.69 644 ASP A CA 1
ATOM 4918 C C . ASP A 1 644 ? -3.601 37.172 -13.204 1.00 89.69 644 ASP A C 1
ATOM 4920 O O . ASP A 1 644 ? -4.157 38.277 -13.232 1.00 89.69 644 ASP A O 1
ATOM 4924 N N . ARG A 1 645 ? -4.070 36.181 -12.430 1.00 89.62 645 ARG A N 1
ATOM 4925 C CA . ARG A 1 645 ? -5.274 36.280 -11.599 1.00 89.62 645 ARG A CA 1
ATOM 4926 C C . ARG A 1 645 ? -5.008 35.783 -10.185 1.00 89.62 645 ARG A C 1
ATOM 4928 O O . ARG A 1 645 ? -4.632 34.637 -9.969 1.00 89.62 645 ARG A O 1
ATOM 4935 N N . GLY A 1 646 ? -5.332 36.636 -9.216 1.00 92.69 646 GLY A N 1
ATOM 4936 C CA . GLY A 1 646 ? -5.090 36.356 -7.806 1.00 92.69 646 GLY A CA 1
ATOM 4937 C C . GLY A 1 646 ? -3.603 36.446 -7.471 1.00 92.69 646 GLY A C 1
ATOM 4938 O O . GLY A 1 646 ? -2.837 37.137 -8.138 1.00 92.69 646 GLY A O 1
ATOM 4939 N N . ALA A 1 647 ? -3.200 35.774 -6.404 1.00 95.44 647 ALA A N 1
ATOM 4940 C CA . ALA A 1 647 ? -1.811 35.655 -5.996 1.00 95.44 647 ALA A CA 1
ATOM 4941 C C . ALA A 1 647 ? -1.502 34.212 -5.609 1.00 95.44 647 ALA A C 1
ATOM 4943 O O . ALA A 1 647 ? -2.345 33.563 -4.997 1.00 95.44 647 ALA A O 1
ATOM 4944 N N . ALA A 1 648 ? -0.287 33.757 -5.907 1.00 96.19 648 ALA A N 1
ATOM 4945 C CA . ALA A 1 648 ? 0.229 32.466 -5.469 1.00 96.19 648 ALA A CA 1
ATOM 4946 C C . ALA A 1 648 ? 0.500 32.432 -3.950 1.00 96.19 648 ALA A C 1
ATOM 4948 O O . ALA A 1 648 ? 0.804 33.464 -3.332 1.00 96.19 648 ALA A O 1
ATOM 4949 N N . TRP A 1 649 ? 0.404 31.244 -3.354 1.00 97.00 649 TRP A N 1
ATOM 4950 C CA . TRP A 1 649 ? 0.652 30.949 -1.946 1.00 97.00 649 TRP A CA 1
ATOM 4951 C C . TRP A 1 649 ? 2.140 30.864 -1.602 1.00 97.00 649 TRP A C 1
ATOM 4953 O O . TRP A 1 649 ? 2.570 31.522 -0.641 1.00 97.00 649 TRP A O 1
ATOM 4963 N N . LEU A 1 650 ? 2.919 30.109 -2.385 1.00 97.38 650 LEU A N 1
ATOM 4964 C CA . LEU A 1 650 ? 4.365 29.943 -2.210 1.00 97.38 650 LEU A CA 1
ATOM 4965 C C . LEU A 1 650 ? 5.159 30.550 -3.370 1.00 97.38 650 LEU A C 1
ATOM 4967 O O . LEU A 1 650 ? 6.163 31.217 -3.119 1.00 97.38 650 LEU A O 1
ATOM 4971 N N . LEU A 1 651 ? 4.718 30.377 -4.621 1.00 96.62 651 LEU A N 1
ATOM 4972 C CA . LEU A 1 651 ? 5.439 30.906 -5.785 1.00 96.62 651 LEU A CA 1
ATOM 4973 C C . LEU A 1 651 ? 5.580 32.440 -5.724 1.00 96.62 651 LEU A C 1
ATOM 4975 O O . LEU A 1 651 ? 4.615 33.180 -5.548 1.00 96.62 651 LEU A O 1
ATOM 4979 N N . GLY A 1 652 ? 6.810 32.932 -5.867 1.00 94.88 652 GLY A N 1
ATOM 4980 C CA . GLY A 1 652 ? 7.161 34.349 -5.734 1.00 94.88 652 GLY A CA 1
ATOM 4981 C C . GLY A 1 652 ? 7.307 34.849 -4.290 1.00 94.88 652 GLY A C 1
ATOM 4982 O O . GLY A 1 652 ? 7.483 36.053 -4.095 1.00 94.88 652 GLY A O 1
ATOM 4983 N N . ARG A 1 653 ? 7.229 33.971 -3.281 1.00 94.19 653 ARG A N 1
ATOM 4984 C CA . ARG A 1 653 ? 7.194 34.325 -1.850 1.00 94.19 653 ARG A CA 1
ATOM 4985 C C . ARG A 1 653 ? 8.248 33.562 -1.040 1.00 94.19 653 ARG A C 1
ATOM 4987 O O . ARG A 1 653 ? 8.916 32.662 -1.542 1.00 94.19 653 ARG A O 1
ATOM 4994 N N . GLU A 1 654 ? 8.415 33.957 0.220 1.00 94.56 654 GLU A N 1
ATOM 4995 C CA . GLU A 1 654 ? 9.249 33.260 1.207 1.00 94.56 654 GLU A CA 1
ATOM 4996 C C . GLU A 1 654 ? 8.372 32.773 2.369 1.00 94.56 654 GLU A C 1
ATOM 4998 O O . GLU A 1 654 ? 7.587 33.552 2.917 1.00 94.56 654 GLU A O 1
ATOM 5003 N N . ARG A 1 655 ? 8.494 31.494 2.742 1.00 93.81 655 ARG A N 1
ATOM 5004 C CA . ARG A 1 655 ? 7.810 30.868 3.889 1.00 93.81 655 ARG A CA 1
ATOM 5005 C C . ARG A 1 655 ? 8.755 29.889 4.569 1.00 93.81 655 ARG A C 1
ATOM 5007 O O . ARG A 1 655 ? 9.513 29.216 3.891 1.00 93.81 655 ARG A O 1
ATOM 5014 N N . ALA A 1 656 ? 8.727 29.818 5.900 1.00 92.56 656 ALA A N 1
ATOM 5015 C CA . ALA A 1 656 ? 9.668 28.994 6.677 1.00 92.56 656 ALA A CA 1
ATOM 5016 C C . ALA A 1 656 ? 11.155 29.249 6.343 1.00 92.56 656 ALA A C 1
ATOM 5018 O O . ALA A 1 656 ? 11.973 28.340 6.414 1.00 92.56 656 ALA A O 1
ATOM 5019 N N . SER A 1 657 ? 11.502 30.487 5.959 1.00 91.75 657 SER A N 1
ATOM 5020 C CA . SER A 1 657 ? 12.831 30.857 5.439 1.00 91.75 657 SER A CA 1
ATOM 5021 C C . SER A 1 657 ? 13.233 30.186 4.117 1.00 91.75 657 SER A C 1
ATOM 5023 O O . SER A 1 657 ? 14.368 30.358 3.678 1.00 91.75 657 SER A O 1
ATOM 5025 N N . GLU A 1 658 ? 12.301 29.503 3.452 1.00 94.62 658 GLU A N 1
ATOM 5026 C CA . GLU A 1 658 ? 12.462 28.976 2.104 1.00 94.62 658 GLU A CA 1
ATOM 5027 C C . GLU A 1 658 ? 11.870 29.949 1.083 1.00 94.62 658 GLU A C 1
ATOM 5029 O O . GLU A 1 658 ? 10.704 30.343 1.178 1.00 94.62 658 GLU A O 1
ATOM 5034 N N . SER A 1 659 ? 12.678 30.362 0.104 1.00 94.06 659 SER A N 1
ATOM 5035 C CA . SER A 1 659 ? 12.263 31.310 -0.932 1.00 94.06 659 SER A CA 1
ATOM 5036 C C . SER A 1 659 ? 11.944 30.584 -2.234 1.00 94.06 659 SER A C 1
ATOM 5038 O O . SER A 1 659 ? 12.768 29.843 -2.773 1.00 94.06 659 SER A O 1
ATOM 5040 N N . CYS A 1 660 ? 10.763 30.843 -2.790 1.00 95.12 660 CYS A N 1
ATOM 5041 C CA . CYS A 1 660 ? 10.383 30.381 -4.116 1.00 95.12 660 CYS A CA 1
ATOM 5042 C C . CYS A 1 660 ? 10.373 31.563 -5.084 1.00 95.12 660 CYS A C 1
ATOM 5044 O O . CYS A 1 660 ? 9.374 32.260 -5.238 1.00 95.12 660 CYS A O 1
ATOM 5046 N N . SER A 1 661 ? 11.501 31.845 -5.734 1.00 93.38 661 SER A N 1
ATOM 5047 C CA . SER A 1 661 ? 11.590 32.998 -6.636 1.00 93.38 661 SER A CA 1
ATOM 5048 C C . SER A 1 661 ? 10.738 32.816 -7.898 1.00 93.38 661 SER A C 1
ATOM 5050 O O . SER A 1 661 ? 10.757 31.741 -8.499 1.00 93.38 661 SER A O 1
ATOM 5052 N N . PHE A 1 662 ? 10.069 33.884 -8.343 1.00 94.81 662 PHE A N 1
ATOM 5053 C CA . PHE A 1 662 ? 9.372 33.933 -9.629 1.00 94.81 662 PHE A CA 1
ATOM 5054 C C . PHE A 1 662 ? 9.835 35.144 -10.444 1.00 94.81 662 PHE A C 1
ATOM 5056 O O . PHE A 1 662 ? 9.701 36.287 -10.006 1.00 94.81 662 PHE A O 1
ATOM 5063 N N . ALA A 1 663 ? 10.421 34.898 -11.617 1.00 91.25 663 ALA A N 1
ATOM 5064 C CA . ALA A 1 663 ? 11.019 35.937 -12.462 1.00 91.25 663 ALA A CA 1
ATOM 5065 C C . ALA A 1 663 ? 10.067 36.494 -13.541 1.00 91.25 663 ALA A C 1
ATOM 5067 O O . ALA A 1 663 ? 10.479 37.342 -14.336 1.00 91.25 663 ALA A O 1
ATOM 5068 N N . GLY A 1 664 ? 8.810 36.038 -13.559 1.00 88.50 664 GLY A N 1
ATOM 5069 C CA . GLY A 1 664 ? 7.889 36.247 -14.672 1.00 88.50 664 GLY A CA 1
ATOM 5070 C C . GLY A 1 664 ? 8.190 35.311 -15.845 1.00 88.50 664 GLY A C 1
ATOM 5071 O O . GLY A 1 664 ? 9.312 34.829 -16.009 1.00 88.50 664 GLY A O 1
ATOM 5072 N N . MET A 1 665 ? 7.173 35.059 -16.662 1.00 90.38 665 MET A N 1
ATOM 5073 C CA . MET A 1 665 ? 7.222 34.138 -17.795 1.00 90.38 665 MET A CA 1
ATOM 5074 C C . MET A 1 665 ? 6.535 34.784 -19.011 1.00 90.38 665 MET A C 1
ATOM 5076 O O . MET A 1 665 ? 5.576 35.533 -18.817 1.00 90.38 665 MET A O 1
ATOM 5080 N N . PRO A 1 666 ? 7.022 34.574 -20.248 1.00 90.00 666 PRO A N 1
ATOM 5081 C CA . PRO A 1 666 ? 6.321 35.027 -21.450 1.00 90.00 666 PRO A CA 1
ATOM 5082 C C . PRO A 1 666 ? 4.945 34.362 -21.614 1.00 90.00 666 PRO A C 1
ATOM 5084 O O . PRO A 1 666 ? 4.773 33.213 -21.216 1.00 90.00 666 PRO A O 1
ATOM 5087 N N . ASP A 1 667 ? 4.004 35.049 -22.272 1.00 88.25 667 ASP A N 1
ATOM 5088 C CA . ASP A 1 667 ? 2.694 34.474 -22.608 1.00 88.25 667 ASP A CA 1
ATOM 5089 C C . ASP A 1 667 ? 2.851 33.203 -23.460 1.00 88.25 667 ASP A C 1
ATOM 5091 O O . ASP A 1 667 ? 3.547 33.205 -24.485 1.00 88.25 667 ASP A O 1
ATOM 5095 N N . ALA A 1 668 ? 2.161 32.131 -23.066 1.00 89.31 668 ALA A N 1
ATOM 5096 C CA . ALA A 1 668 ? 2.154 30.882 -23.813 1.00 89.31 668 ALA A CA 1
ATOM 5097 C C . ALA A 1 668 ? 1.374 31.014 -25.131 1.00 89.31 668 ALA A C 1
ATOM 5099 O O . ALA A 1 668 ? 0.337 31.676 -25.210 1.00 89.31 668 ALA A O 1
ATOM 5100 N N . ALA A 1 669 ? 1.854 30.334 -26.175 1.00 87.38 669 ALA A N 1
ATOM 5101 C CA . ALA A 1 669 ? 1.167 30.294 -27.467 1.00 87.38 669 ALA A CA 1
ATOM 5102 C C . ALA A 1 669 ? -0.189 29.565 -27.392 1.00 87.38 669 ALA A C 1
ATOM 5104 O O . ALA A 1 669 ? -1.121 29.940 -28.106 1.00 87.38 669 ALA A O 1
ATOM 5105 N N . ASP A 1 670 ? -0.288 28.558 -26.521 1.00 94.25 670 ASP A N 1
ATOM 5106 C CA . ASP A 1 670 ? -1.517 27.844 -26.178 1.00 94.25 670 ASP A CA 1
ATOM 5107 C C . ASP A 1 670 ? -1.733 27.908 -24.653 1.00 94.25 670 ASP A C 1
ATOM 5109 O O . ASP A 1 670 ? -1.118 27.137 -23.909 1.00 94.25 670 ASP A O 1
ATOM 5113 N N . PRO A 1 671 ? -2.567 28.847 -24.167 1.00 93.44 671 PRO A N 1
ATOM 5114 C CA . PRO A 1 671 ? -2.815 29.011 -22.737 1.00 93.44 671 PRO A CA 1
ATOM 5115 C C . PRO A 1 671 ? -3.462 27.792 -22.067 1.00 93.44 671 PRO A C 1
ATOM 5117 O O . PRO A 1 671 ? -3.172 27.517 -20.904 1.00 93.44 671 PRO A O 1
ATOM 5120 N N . GLU A 1 672 ? -4.315 27.038 -22.768 1.00 94.25 672 GLU A N 1
ATOM 5121 C CA . GLU A 1 672 ? -4.984 25.865 -22.184 1.00 94.25 672 GLU A CA 1
ATOM 5122 C C . GLU A 1 672 ? -4.013 24.692 -22.030 1.00 94.25 672 GLU A C 1
ATOM 5124 O O . GLU A 1 672 ? -3.964 24.057 -20.970 1.00 94.25 672 GLU A O 1
ATOM 5129 N N . ARG A 1 673 ? -3.172 24.444 -23.044 1.00 95.94 673 ARG A N 1
ATOM 5130 C CA . ARG A 1 673 ? -2.106 23.436 -22.945 1.00 95.94 673 ARG A CA 1
ATOM 5131 C C . ARG A 1 673 ? -1.062 23.828 -21.904 1.00 95.94 673 ARG A C 1
ATOM 5133 O O . ARG A 1 673 ? -0.617 22.957 -21.163 1.00 95.94 673 ARG A O 1
ATOM 5140 N N . ALA A 1 674 ? -0.714 25.112 -21.797 1.00 96.88 674 ALA A N 1
ATOM 5141 C CA . ALA A 1 674 ? 0.216 25.598 -20.778 1.00 96.88 674 ALA A CA 1
ATOM 5142 C C . ALA A 1 674 ? -0.316 25.383 -19.354 1.00 96.88 674 ALA A C 1
ATOM 5144 O O . ALA A 1 674 ? 0.419 24.889 -18.501 1.00 96.88 674 ALA A O 1
ATOM 5145 N N . LYS A 1 675 ? -1.603 25.672 -19.101 1.00 97.75 675 LYS A N 1
ATOM 5146 C CA . LYS A 1 675 ? -2.252 25.357 -17.817 1.00 97.75 675 LYS A CA 1
ATOM 5147 C C . LYS A 1 675 ? -2.227 23.861 -17.529 1.00 97.75 675 LYS A C 1
ATOM 5149 O O . LYS A 1 675 ? -1.834 23.459 -16.441 1.00 97.75 675 LYS A O 1
ATOM 5154 N N . THR A 1 676 ? -2.604 23.043 -18.509 1.00 98.31 676 THR A N 1
ATOM 5155 C CA . THR A 1 676 ? -2.590 21.579 -18.369 1.00 98.31 676 THR A CA 1
ATOM 5156 C C . THR A 1 676 ? -1.194 21.074 -18.012 1.00 98.31 676 THR A C 1
ATOM 5158 O O . THR A 1 676 ? -1.061 20.307 -17.064 1.00 98.31 676 THR A O 1
ATOM 5161 N N . ALA A 1 677 ? -0.153 21.561 -18.693 1.00 98.44 677 ALA A N 1
ATOM 5162 C CA . ALA A 1 677 ? 1.228 21.171 -18.427 1.00 98.44 677 ALA A CA 1
ATOM 5163 C C . ALA A 1 677 ? 1.686 21.606 -17.029 1.00 98.44 677 ALA A C 1
ATOM 5165 O O . ALA A 1 677 ? 2.046 20.768 -16.211 1.00 98.44 677 ALA A O 1
ATOM 5166 N N . ALA A 1 678 ? 1.621 22.903 -16.715 1.00 98.56 678 ALA A N 1
ATOM 5167 C CA . ALA A 1 678 ? 2.183 23.425 -15.471 1.00 98.56 678 ALA A CA 1
ATOM 5168 C C . ALA A 1 678 ? 1.528 22.809 -14.224 1.00 98.56 678 ALA A C 1
ATOM 5170 O O . ALA A 1 678 ? 2.225 22.478 -13.267 1.00 98.56 678 ALA A O 1
ATOM 5171 N N . LEU A 1 679 ? 0.204 22.608 -14.245 1.00 98.81 679 LEU A N 1
ATOM 5172 C CA . LEU A 1 679 ? -0.519 21.972 -13.139 1.00 98.81 679 LEU A CA 1
ATOM 5173 C C . LEU A 1 679 ? -0.131 20.502 -12.995 1.00 98.81 679 LEU A C 1
ATOM 5175 O O . LEU A 1 679 ? 0.075 20.035 -11.878 1.00 98.81 679 LEU A O 1
ATOM 5179 N N . SER A 1 680 ? -0.015 19.794 -14.120 1.00 98.88 680 SER A N 1
ATOM 5180 C CA . SER A 1 680 ? 0.284 18.365 -14.118 1.00 98.88 680 SER A CA 1
ATOM 5181 C C . SER A 1 680 ? 1.700 18.075 -13.662 1.00 98.88 680 SER A C 1
ATOM 5183 O O . SER A 1 680 ? 1.874 17.246 -12.784 1.00 98.88 680 SER A O 1
ATOM 5185 N N . PHE A 1 681 ? 2.703 18.808 -14.152 1.00 98.81 681 PHE A N 1
ATOM 5186 C CA . PHE A 1 681 ? 4.079 18.640 -13.679 1.00 98.81 681 PHE A CA 1
ATOM 5187 C C . PHE A 1 681 ? 4.220 19.008 -12.197 1.00 98.81 681 PHE A C 1
ATOM 5189 O O . PHE A 1 681 ? 4.929 18.321 -11.465 1.00 98.81 681 PHE A O 1
ATOM 5196 N N . ALA A 1 682 ? 3.505 20.037 -11.724 1.00 98.81 682 ALA A N 1
ATOM 5197 C CA . ALA A 1 682 ? 3.499 20.378 -10.305 1.00 98.81 682 ALA A CA 1
ATOM 5198 C C . ALA A 1 682 ? 2.931 19.234 -9.440 1.00 98.81 682 ALA A C 1
ATOM 5200 O O . ALA A 1 682 ? 3.548 18.846 -8.447 1.00 98.81 682 ALA A O 1
ATOM 5201 N N . ALA A 1 683 ? 1.778 18.677 -9.827 1.00 98.88 683 ALA A N 1
ATOM 5202 C CA . ALA A 1 683 ? 1.134 17.576 -9.113 1.00 98.88 683 ALA A CA 1
ATOM 5203 C C . ALA A 1 683 ? 1.934 16.267 -9.210 1.00 98.88 683 ALA A C 1
ATOM 5205 O O . ALA A 1 683 ? 2.205 15.654 -8.181 1.00 98.88 683 ALA A O 1
ATOM 5206 N N . TYR A 1 684 ? 2.369 15.889 -10.414 1.00 98.75 684 TYR A N 1
ATOM 5207 C CA . TYR A 1 684 ? 3.157 14.692 -10.713 1.00 98.75 684 TYR A CA 1
ATOM 5208 C C . TYR A 1 684 ? 4.404 14.589 -9.831 1.00 98.75 684 TYR A C 1
ATOM 5210 O O . TYR A 1 684 ? 4.580 13.613 -9.105 1.00 98.75 684 TYR A O 1
ATOM 5218 N N . ARG A 1 685 ? 5.243 15.634 -9.829 1.00 98.38 685 ARG A N 1
ATOM 5219 C CA . ARG A 1 685 ? 6.497 15.650 -9.060 1.00 98.38 685 ARG A CA 1
ATOM 5220 C C . ARG A 1 685 ? 6.246 15.610 -7.555 1.00 98.38 685 ARG A C 1
ATOM 5222 O O . ARG A 1 685 ? 6.983 14.946 -6.832 1.00 98.38 685 ARG A O 1
ATOM 5229 N N . LEU A 1 686 ? 5.211 16.309 -7.081 1.00 98.50 686 LEU A N 1
ATOM 5230 C CA . LEU A 1 686 ? 4.850 16.283 -5.667 1.00 98.50 686 LEU A CA 1
ATOM 5231 C C . LEU A 1 686 ? 4.332 14.909 -5.249 1.00 98.50 686 LEU A C 1
ATOM 5233 O O . LEU A 1 686 ? 4.834 14.379 -4.270 1.00 98.50 686 LEU A O 1
ATOM 5237 N N . ILE A 1 687 ? 3.381 14.317 -5.972 1.00 98.75 687 ILE A N 1
ATOM 5238 C CA . ILE A 1 687 ? 2.839 12.994 -5.635 1.00 98.75 687 ILE A CA 1
ATOM 5239 C C . ILE A 1 687 ? 3.963 11.953 -5.622 1.00 98.75 687 ILE A C 1
ATOM 5241 O O . ILE A 1 687 ? 4.152 11.293 -4.605 1.00 98.75 687 ILE A O 1
ATOM 5245 N N . ARG A 1 688 ? 4.784 11.881 -6.678 1.00 97.19 688 ARG A N 1
ATOM 5246 C CA . ARG A 1 688 ? 5.867 10.888 -6.747 1.00 97.19 688 ARG A CA 1
ATOM 5247 C C . ARG A 1 688 ? 6.870 10.997 -5.598 1.00 97.19 688 ARG A C 1
ATOM 5249 O O . ARG A 1 688 ? 7.280 9.980 -5.063 1.00 97.19 688 ARG A O 1
ATOM 5256 N N . HIS A 1 689 ? 7.228 12.210 -5.174 1.00 96.88 689 HIS A N 1
ATOM 5257 C CA . HIS A 1 689 ? 8.104 12.399 -4.009 1.00 96.88 689 HIS A CA 1
ATOM 5258 C C . HIS A 1 689 ? 7.414 12.023 -2.693 1.00 96.88 689 HIS A C 1
ATOM 5260 O O . HIS A 1 689 ? 8.020 11.435 -1.806 1.00 96.88 689 HIS A O 1
ATOM 5266 N N . ARG A 1 690 ? 6.147 12.417 -2.529 1.00 95.62 690 ARG A N 1
ATOM 5267 C CA . ARG A 1 690 ? 5.426 12.326 -1.250 1.00 95.62 690 ARG A CA 1
ATOM 5268 C C . ARG A 1 690 ? 5.041 10.911 -0.862 1.00 95.62 690 ARG A C 1
ATOM 5270 O O . ARG A 1 690 ? 4.907 10.658 0.331 1.00 95.62 690 ARG A O 1
ATOM 5277 N N . PHE A 1 691 ? 4.864 10.057 -1.858 1.00 96.50 691 PHE A N 1
ATOM 5278 C CA . PHE A 1 691 ? 4.430 8.674 -1.718 1.00 96.50 691 PHE A CA 1
ATOM 5279 C C . PHE A 1 691 ? 5.525 7.686 -2.159 1.00 96.50 691 PHE A C 1
ATOM 5281 O O . PHE A 1 691 ? 5.230 6.549 -2.497 1.00 96.50 691 PHE A O 1
ATOM 5288 N N . ALA A 1 692 ? 6.793 8.121 -2.182 1.00 93.06 692 ALA A N 1
ATOM 5289 C CA . ALA A 1 692 ? 7.916 7.267 -2.577 1.00 93.06 692 ALA A CA 1
ATOM 5290 C C . ALA A 1 692 ? 8.142 6.089 -1.614 1.00 93.06 692 ALA A C 1
ATOM 5292 O O . ALA A 1 692 ? 8.575 5.038 -2.054 1.00 93.06 692 ALA A O 1
ATOM 5293 N N . ASN A 1 693 ? 7.804 6.267 -0.332 1.00 87.00 693 ASN A N 1
ATOM 5294 C CA . ASN A 1 693 ? 7.932 5.243 0.714 1.00 87.00 693 ASN A CA 1
ATOM 5295 C C . ASN A 1 693 ? 6.560 4.652 1.093 1.00 87.00 693 ASN A C 1
ATOM 5297 O O . ASN A 1 693 ? 6.323 4.309 2.252 1.00 87.00 693 ASN A O 1
ATOM 5301 N N . SER A 1 694 ? 5.596 4.693 0.171 1.00 88.25 694 SER A N 1
ATOM 5302 C CA . SER A 1 694 ? 4.254 4.156 0.397 1.00 88.25 694 SER A CA 1
ATOM 5303 C C . SER A 1 694 ? 4.196 2.693 -0.038 1.00 88.25 694 SER A C 1
ATOM 5305 O O . SER A 1 694 ? 4.746 2.376 -1.090 1.00 88.25 694 SER A O 1
ATOM 5307 N N . PRO A 1 695 ? 3.472 1.820 0.682 1.00 84.00 695 PRO A N 1
ATOM 5308 C CA . PRO A 1 695 ? 3.383 0.398 0.339 1.00 84.00 695 PRO A CA 1
ATOM 5309 C C . PRO A 1 695 ? 2.842 0.155 -1.082 1.00 84.00 695 PRO A C 1
ATOM 5311 O O . PRO A 1 695 ? 3.295 -0.746 -1.776 1.00 84.00 695 PRO A O 1
ATOM 5314 N N . GLY A 1 696 ? 1.926 0.995 -1.580 1.00 84.50 696 GLY A N 1
ATOM 5315 C CA . GLY A 1 696 ? 1.394 0.892 -2.944 1.00 84.50 696 GLY A CA 1
ATOM 5316 C C . GLY A 1 696 ? 2.136 1.716 -4.005 1.00 84.50 696 GLY A C 1
ATOM 5317 O O . GLY A 1 696 ? 1.513 2.128 -4.988 1.00 84.50 696 GLY A O 1
ATOM 5318 N N . VAL A 1 697 ? 3.431 2.015 -3.832 1.00 88.19 697 VAL A N 1
ATOM 5319 C CA . VAL A 1 697 ? 4.195 2.934 -4.706 1.00 88.19 697 VAL A CA 1
ATOM 5320 C C . VAL A 1 697 ? 4.115 2.580 -6.199 1.00 88.19 697 VAL A C 1
ATOM 5322 O O . VAL A 1 697 ? 3.957 3.483 -7.026 1.00 88.19 697 VAL A O 1
ATOM 5325 N N . ARG A 1 698 ? 4.130 1.286 -6.556 1.00 83.00 698 ARG A N 1
ATOM 5326 C CA . ARG A 1 698 ? 4.032 0.817 -7.952 1.00 83.00 698 ARG A CA 1
ATOM 5327 C C . ARG A 1 698 ? 2.726 1.273 -8.617 1.00 83.00 698 ARG A C 1
ATOM 5329 O O . ARG A 1 698 ? 2.751 1.865 -9.698 1.00 83.00 698 ARG A O 1
ATOM 5336 N N . ASP A 1 699 ? 1.589 1.080 -7.945 1.00 85.06 699 ASP A N 1
ATOM 5337 C CA . ASP A 1 699 ? 0.275 1.520 -8.433 1.00 85.06 699 ASP A CA 1
ATOM 5338 C C . ASP A 1 699 ? 0.178 3.047 -8.517 1.00 85.06 699 ASP A C 1
ATOM 5340 O O . ASP A 1 699 ? -0.358 3.593 -9.484 1.00 85.06 699 ASP A O 1
ATOM 5344 N N . ILE A 1 700 ? 0.727 3.747 -7.522 1.00 89.31 700 ILE A N 1
ATOM 5345 C CA . ILE A 1 700 ? 0.736 5.213 -7.478 1.00 89.31 700 ILE A CA 1
ATOM 5346 C C . ILE A 1 700 ? 1.506 5.774 -8.674 1.00 89.31 700 ILE A C 1
ATOM 5348 O O . ILE A 1 700 ? 1.014 6.666 -9.371 1.00 89.31 700 ILE A O 1
ATOM 5352 N N . PHE A 1 701 ? 2.706 5.258 -8.938 1.00 92.62 701 PHE A N 1
ATOM 5353 C CA . PHE A 1 701 ? 3.544 5.748 -10.029 1.00 92.62 701 PHE A CA 1
ATOM 5354 C C . PHE A 1 701 ? 2.900 5.447 -11.380 1.00 92.62 701 PHE A C 1
ATOM 5356 O O . PHE A 1 701 ? 2.748 6.378 -12.178 1.00 92.62 701 PHE A O 1
ATOM 5363 N N . ARG A 1 702 ? 2.377 4.229 -11.575 1.00 89.38 702 ARG A N 1
ATOM 5364 C CA . ARG A 1 702 ? 1.604 3.860 -12.770 1.00 89.38 702 ARG A CA 1
ATOM 5365 C C . ARG A 1 702 ? 0.454 4.830 -13.036 1.00 89.38 702 ARG A C 1
ATOM 5367 O O . ARG A 1 702 ? 0.282 5.280 -14.170 1.00 89.38 702 ARG A O 1
ATOM 5374 N N . ASP A 1 703 ? -0.344 5.162 -12.025 1.00 94.31 703 ASP A N 1
ATOM 5375 C CA . ASP A 1 703 ? -1.509 6.036 -12.188 1.00 94.31 703 ASP A CA 1
ATOM 5376 C C . ASP A 1 703 ? -1.093 7.479 -12.528 1.00 94.31 703 ASP A C 1
ATOM 5378 O O . ASP A 1 703 ? -1.722 8.138 -13.366 1.00 94.31 703 ASP A O 1
ATOM 5382 N N . THR A 1 704 ? 0.000 7.969 -11.930 1.00 95.88 704 THR A N 1
ATOM 5383 C CA . THR A 1 704 ? 0.553 9.294 -12.254 1.00 95.88 704 THR A CA 1
ATOM 5384 C C . THR A 1 704 ? 1.099 9.361 -13.683 1.00 95.88 704 THR A C 1
ATOM 5386 O O . THR A 1 704 ? 0.843 10.341 -14.387 1.00 95.88 704 THR A O 1
ATOM 5389 N N . GLU A 1 705 ? 1.797 8.321 -14.142 1.00 93.25 705 GLU A N 1
ATOM 5390 C CA . GLU A 1 705 ? 2.345 8.219 -15.499 1.00 93.25 705 GLU A CA 1
ATOM 5391 C C . GLU A 1 705 ? 1.231 8.068 -16.532 1.00 93.25 705 GLU A C 1
ATOM 5393 O O . GLU A 1 705 ? 1.197 8.801 -17.521 1.00 93.25 705 GLU A O 1
ATOM 5398 N N . THR A 1 706 ? 0.238 7.227 -16.242 1.00 94.56 706 THR A N 1
ATOM 5399 C CA . THR A 1 706 ? -0.946 7.055 -17.089 1.00 94.56 706 THR A CA 1
ATOM 5400 C C . THR A 1 706 ? -1.680 8.379 -17.303 1.00 94.56 706 THR A C 1
ATOM 5402 O O . THR A 1 706 ? -2.149 8.659 -18.411 1.00 94.56 706 THR A O 1
ATOM 5405 N N . LEU A 1 707 ? -1.789 9.224 -16.270 1.00 97.31 707 LEU A N 1
ATOM 5406 C CA . LEU A 1 707 ? -2.420 10.537 -16.415 1.00 97.31 707 LEU A CA 1
ATOM 5407 C C . LEU A 1 707 ? -1.559 11.502 -17.238 1.00 97.31 707 LEU A C 1
ATOM 5409 O O . LEU A 1 707 ? -2.109 12.245 -18.050 1.00 97.31 707 LEU A O 1
ATOM 5413 N N . MET A 1 708 ? -0.233 11.488 -17.076 1.00 97.31 708 MET A N 1
ATOM 5414 C CA . MET A 1 708 ? 0.678 12.285 -17.910 1.00 97.31 708 MET A CA 1
ATOM 5415 C C . MET A 1 708 ? 0.557 11.900 -19.390 1.00 97.31 708 MET A C 1
ATOM 5417 O O . MET A 1 708 ? 0.346 12.776 -20.233 1.00 97.31 708 MET A O 1
ATOM 5421 N N . GLN A 1 709 ? 0.574 10.600 -19.692 1.00 93.69 709 GLN A N 1
ATOM 5422 C CA . GLN A 1 709 ? 0.396 10.061 -21.043 1.00 93.69 709 GLN A CA 1
ATOM 5423 C C . GLN A 1 709 ? -0.973 10.436 -21.629 1.00 93.69 709 GLN A C 1
ATOM 5425 O O . GLN A 1 709 ? -1.057 10.958 -22.741 1.00 93.69 709 GLN A O 1
ATOM 5430 N N . ALA A 1 710 ? -2.054 10.281 -20.854 1.00 93.44 710 ALA A N 1
ATOM 5431 C CA . ALA A 1 710 ? -3.407 10.649 -21.281 1.00 93.44 710 ALA A CA 1
ATOM 5432 C C . ALA A 1 710 ? -3.571 12.154 -21.578 1.00 93.44 710 ALA A C 1
ATOM 5434 O O . ALA A 1 710 ? -4.488 12.553 -22.299 1.00 93.44 710 ALA A O 1
ATOM 5435 N N . LEU A 1 711 ? -2.699 12.995 -21.014 1.00 94.62 711 LEU A N 1
ATOM 5436 C CA . LEU A 1 711 ? -2.655 14.441 -21.236 1.00 94.62 711 LEU A CA 1
ATOM 5437 C C . LEU A 1 711 ? -1.628 14.864 -22.304 1.00 94.62 711 LEU A C 1
ATOM 5439 O O . LEU A 1 711 ? -1.467 16.069 -22.523 1.00 94.62 711 LEU A O 1
ATOM 5443 N N . ASP A 1 712 ? -0.968 13.911 -22.974 1.00 94.25 712 ASP A N 1
ATOM 5444 C CA . ASP A 1 712 ? 0.094 14.148 -23.965 1.00 94.25 712 ASP A CA 1
ATOM 5445 C C . ASP A 1 712 ? 1.248 14.989 -23.376 1.00 94.25 712 ASP A C 1
ATOM 5447 O O . ASP A 1 712 ? 1.675 16.009 -23.935 1.00 94.25 712 ASP A O 1
ATOM 5451 N N . LEU A 1 713 ? 1.689 14.612 -22.167 1.00 96.19 713 LEU A N 1
ATOM 5452 C CA . LEU A 1 713 ? 2.775 15.242 -21.412 1.00 96.19 713 LEU A CA 1
ATOM 5453 C C . LEU A 1 713 ? 3.950 14.272 -21.251 1.00 96.19 713 LEU A C 1
ATOM 5455 O O . LEU A 1 713 ? 3.758 13.146 -20.811 1.00 96.19 713 LEU A O 1
ATOM 5459 N N . ASP A 1 714 ? 5.160 14.747 -21.547 1.00 94.25 714 ASP A N 1
ATOM 5460 C CA . ASP A 1 714 ? 6.403 13.976 -21.434 1.00 94.25 714 ASP A CA 1
ATOM 5461 C C . ASP A 1 714 ? 7.025 14.124 -20.027 1.00 94.25 714 ASP A C 1
ATOM 5463 O O . ASP A 1 714 ? 7.589 15.184 -19.725 1.00 94.25 714 ASP A O 1
ATOM 5467 N N . PRO A 1 715 ? 6.928 13.111 -19.145 1.00 92.00 715 PRO A N 1
ATOM 5468 C CA . PRO A 1 715 ? 7.447 13.198 -17.783 1.00 92.00 715 PRO A CA 1
ATOM 5469 C C . PRO A 1 715 ? 8.980 13.321 -17.705 1.00 92.00 715 PRO A C 1
ATOM 5471 O O . PRO A 1 715 ? 9.477 13.727 -16.651 1.00 92.00 715 PRO A O 1
ATOM 5474 N N . ASP A 1 716 ? 9.727 13.075 -18.786 1.00 93.06 716 ASP A N 1
ATOM 5475 C CA . ASP A 1 716 ? 11.197 13.176 -18.814 1.00 93.06 716 ASP A CA 1
ATOM 5476 C C . ASP A 1 716 ? 11.689 14.632 -18.866 1.00 93.06 716 ASP A C 1
ATOM 5478 O O . ASP A 1 716 ? 12.880 14.936 -18.736 1.00 93.06 716 ASP A O 1
ATOM 5482 N N . ILE A 1 717 ? 10.774 15.593 -19.015 1.00 91.38 717 ILE A N 1
ATOM 5483 C CA . ILE A 1 717 ? 11.104 17.011 -18.902 1.00 91.38 717 ILE A CA 1
ATOM 5484 C C . ILE A 1 717 ? 11.321 17.358 -17.425 1.00 91.38 717 ILE A C 1
ATOM 5486 O O . ILE A 1 717 ? 10.377 17.573 -16.663 1.00 91.38 717 ILE A O 1
ATOM 5490 N N . GLU A 1 718 ? 12.586 17.482 -17.027 1.00 94.12 718 GLU A N 1
ATOM 5491 C CA . GLU A 1 718 ? 12.993 17.772 -15.638 1.00 94.12 718 GLU A CA 1
ATOM 5492 C C . GLU A 1 718 ? 13.490 19.205 -15.404 1.00 94.12 718 GLU A C 1
ATOM 5494 O O . GLU A 1 718 ? 13.745 19.614 -14.271 1.00 94.12 718 GLU A O 1
ATOM 5499 N N . THR A 1 719 ? 13.650 20.003 -16.464 1.00 96.25 719 THR A N 1
ATOM 5500 C CA . THR A 1 719 ? 14.165 21.375 -16.327 1.00 96.25 719 THR A CA 1
ATOM 5501 C C . THR A 1 719 ? 13.285 22.229 -15.406 1.00 96.25 719 THR A C 1
ATOM 5503 O O . THR A 1 719 ? 12.059 22.166 -15.470 1.00 96.25 719 THR A O 1
ATOM 5506 N N . LEU A 1 720 ? 13.921 23.070 -14.582 1.00 96.62 720 LEU A N 1
ATOM 5507 C CA . LEU A 1 720 ? 13.263 24.093 -13.754 1.00 96.62 720 LEU A CA 1
ATOM 5508 C C . LEU A 1 720 ? 13.254 25.477 -14.434 1.00 96.62 720 LEU A C 1
ATOM 5510 O O . LEU A 1 720 ? 12.717 26.446 -13.898 1.00 96.62 720 LEU A O 1
ATOM 5514 N N . ASP A 1 721 ? 13.909 25.619 -15.592 1.00 95.38 721 ASP A N 1
ATOM 5515 C CA . ASP A 1 721 ? 14.043 26.909 -16.272 1.00 95.38 721 ASP A CA 1
ATOM 5516 C C . ASP A 1 721 ? 12.836 27.213 -17.164 1.00 95.38 721 ASP A C 1
ATOM 5518 O O . ASP A 1 721 ? 12.800 26.839 -18.330 1.00 95.38 721 ASP A O 1
ATOM 5522 N N . TYR A 1 722 ? 11.866 27.940 -16.614 1.00 95.06 722 TYR A N 1
ATOM 5523 C CA . TYR A 1 722 ? 10.648 28.378 -17.308 1.00 95.06 722 TYR A CA 1
ATOM 5524 C C . TYR A 1 722 ? 10.793 29.708 -18.064 1.00 95.06 722 TYR A C 1
ATOM 5526 O O . TYR A 1 722 ? 9.834 30.207 -18.659 1.00 95.06 722 TYR A O 1
ATOM 5534 N N . ARG A 1 723 ? 11.964 30.359 -18.020 1.00 92.69 723 ARG A N 1
ATOM 5535 C CA . ARG A 1 723 ? 12.126 31.753 -18.493 1.00 92.69 723 ARG A CA 1
ATOM 5536 C C . ARG A 1 723 ? 11.996 31.906 -20.008 1.00 92.69 723 ARG A C 1
ATOM 5538 O O . ARG A 1 723 ? 11.850 33.027 -20.497 1.00 92.69 723 ARG A O 1
ATOM 5545 N N . ASP A 1 724 ? 12.070 30.808 -20.746 1.00 89.19 724 ASP A N 1
ATOM 5546 C CA . ASP A 1 724 ? 11.868 30.753 -22.191 1.00 89.19 724 ASP A CA 1
ATOM 5547 C C . ASP A 1 724 ? 10.399 30.555 -22.604 1.00 89.19 724 ASP A C 1
ATOM 5549 O O . ASP A 1 724 ? 10.093 30.650 -23.793 1.00 89.19 724 ASP A O 1
ATOM 5553 N N . GLY A 1 725 ? 9.490 30.360 -21.642 1.00 90.56 725 GLY A N 1
ATOM 5554 C CA . GLY A 1 725 ? 8.080 30.082 -21.899 1.00 90.56 725 GLY A CA 1
ATOM 5555 C C . GLY A 1 725 ? 7.684 28.605 -21.769 1.00 90.56 725 GLY A C 1
ATOM 5556 O O . GLY A 1 725 ? 6.553 28.281 -22.124 1.00 90.56 725 GLY A O 1
ATOM 5557 N N . SER A 1 726 ? 8.546 27.727 -21.240 1.00 95.19 726 SER A N 1
ATOM 5558 C CA . SER A 1 726 ? 8.189 26.336 -20.906 1.00 95.19 726 SER A CA 1
ATOM 5559 C C . SER A 1 726 ? 7.252 26.234 -19.690 1.00 95.19 726 SER A C 1
ATOM 5561 O O . SER A 1 726 ? 7.613 26.604 -18.569 1.00 95.19 726 SER A O 1
ATOM 5563 N N . ALA A 1 727 ? 6.033 25.732 -19.909 1.00 97.31 727 ALA A N 1
ATOM 5564 C CA . ALA A 1 727 ? 5.028 25.551 -18.858 1.00 97.31 727 ALA A CA 1
ATOM 5565 C C . ALA A 1 727 ? 5.292 24.288 -18.026 1.00 97.31 727 ALA A C 1
ATOM 5567 O O . ALA A 1 727 ? 5.061 24.279 -16.820 1.00 97.31 727 ALA A O 1
ATOM 5568 N N . GLU A 1 728 ? 5.846 23.257 -18.655 1.00 97.75 728 GLU A N 1
ATOM 5569 C CA . GLU A 1 728 ? 6.376 22.054 -18.019 1.00 97.75 728 GLU A CA 1
ATOM 5570 C C . GLU A 1 728 ? 7.449 22.431 -16.986 1.00 97.75 728 GLU A C 1
ATOM 5572 O O . GLU A 1 728 ? 7.358 22.055 -15.816 1.00 97.75 728 GLU A O 1
ATOM 5577 N N . ALA A 1 729 ? 8.399 23.289 -17.379 1.00 97.56 729 ALA A N 1
ATOM 5578 C CA . ALA A 1 729 ? 9.441 23.773 -16.479 1.00 97.56 729 ALA A CA 1
ATOM 5579 C C . ALA A 1 729 ? 8.898 24.659 -15.351 1.00 97.56 729 ALA A C 1
ATOM 5581 O O . ALA A 1 729 ? 9.432 24.641 -14.241 1.00 97.56 729 ALA A O 1
ATOM 5582 N N . LEU A 1 730 ? 7.823 25.420 -15.603 1.00 98.12 730 LEU A N 1
ATOM 5583 C CA . LEU A 1 730 ? 7.136 26.171 -14.549 1.00 98.12 730 LEU A CA 1
ATOM 5584 C C . LEU A 1 730 ? 6.537 25.210 -13.518 1.00 98.12 730 LEU A C 1
ATOM 5586 O O . LEU A 1 730 ? 6.710 25.432 -12.322 1.00 98.12 730 LEU A O 1
ATOM 5590 N N . GLY A 1 731 ? 5.873 24.143 -13.970 1.00 98.56 731 GLY A N 1
ATOM 5591 C CA . GLY A 1 731 ? 5.320 23.108 -13.098 1.00 98.56 731 GLY A CA 1
ATOM 5592 C C . GLY A 1 731 ? 6.391 22.422 -12.248 1.00 98.56 731 GLY A C 1
ATOM 5593 O O . GLY A 1 731 ? 6.241 22.347 -11.029 1.00 98.56 731 GLY A O 1
ATOM 5594 N N . ASN A 1 732 ? 7.513 22.020 -12.856 1.00 98.62 732 ASN A N 1
ATOM 5595 C CA . ASN A 1 732 ? 8.649 21.451 -12.122 1.00 98.62 732 ASN A CA 1
ATOM 5596 C C . ASN A 1 732 ? 9.228 22.431 -11.092 1.00 98.62 732 ASN A C 1
ATOM 5598 O O . ASN A 1 732 ? 9.499 22.044 -9.959 1.00 98.62 732 ASN A O 1
ATOM 5602 N N . HIS A 1 733 ? 9.399 23.707 -11.457 1.00 98.56 733 HIS A N 1
ATOM 5603 C CA . HIS A 1 733 ? 9.895 24.737 -10.535 1.00 98.56 733 HIS A CA 1
ATOM 5604 C C . HIS A 1 733 ? 8.950 24.952 -9.351 1.00 98.56 733 HIS A C 1
ATOM 5606 O O . HIS A 1 733 ? 9.399 25.102 -8.215 1.00 98.56 733 HIS A O 1
ATOM 5612 N N . VAL A 1 734 ? 7.637 24.953 -9.599 1.00 98.69 734 VAL A N 1
ATOM 5613 C CA . VAL A 1 734 ? 6.635 25.017 -8.530 1.00 98.69 734 VAL A CA 1
ATOM 5614 C C . VAL A 1 734 ? 6.760 23.798 -7.621 1.00 98.69 734 VAL A C 1
ATOM 5616 O O . VAL A 1 734 ? 6.874 23.982 -6.412 1.00 98.69 734 VAL A O 1
ATOM 5619 N N . ALA A 1 735 ? 6.806 22.578 -8.163 1.00 98.69 735 ALA A N 1
ATOM 5620 C CA . ALA A 1 735 ? 6.991 21.375 -7.353 1.00 98.69 735 ALA A CA 1
ATOM 5621 C C . ALA A 1 735 ? 8.264 21.443 -6.499 1.00 98.69 735 ALA A C 1
ATOM 5623 O O . ALA A 1 735 ? 8.177 21.283 -5.284 1.00 98.69 735 ALA A O 1
ATOM 5624 N N . ASP A 1 736 ? 9.413 21.773 -7.094 1.00 98.44 736 ASP A N 1
ATOM 5625 C CA . ASP A 1 736 ? 10.694 21.923 -6.389 1.00 98.44 736 ASP A CA 1
ATOM 5626 C C . ASP A 1 736 ? 10.597 22.907 -5.209 1.00 98.44 736 ASP A C 1
ATOM 5628 O O . ASP A 1 736 ? 11.107 22.638 -4.120 1.00 98.44 736 ASP A O 1
ATOM 5632 N N . CYS A 1 737 ? 9.869 24.018 -5.370 1.00 98.25 737 CYS A N 1
ATOM 5633 C CA . CYS A 1 737 ? 9.607 24.933 -4.263 1.00 98.25 737 CYS A CA 1
ATOM 5634 C C . CYS A 1 737 ? 8.843 24.280 -3.105 1.00 98.25 737 CYS A C 1
ATOM 5636 O O . CYS A 1 737 ? 9.221 24.481 -1.951 1.00 98.25 737 CYS A O 1
ATOM 5638 N N . TYR A 1 738 ? 7.783 23.521 -3.387 1.00 98.56 738 TYR A N 1
ATOM 5639 C CA . TYR A 1 738 ? 7.002 22.836 -2.350 1.00 98.56 738 TYR A CA 1
ATOM 5640 C C . TYR A 1 738 ? 7.771 21.666 -1.719 1.00 98.56 738 TYR A C 1
ATOM 5642 O O . TYR A 1 738 ? 7.598 21.401 -0.528 1.00 98.56 738 TYR A O 1
ATOM 5650 N N . LEU A 1 739 ? 8.647 20.997 -2.473 1.00 98.12 739 LEU A N 1
ATOM 5651 C CA . LEU A 1 739 ? 9.537 19.956 -1.956 1.00 98.12 739 LEU A CA 1
ATOM 5652 C C . LEU A 1 739 ? 10.552 20.534 -0.969 1.00 98.12 739 LEU A C 1
ATOM 5654 O O . LEU A 1 739 ? 10.599 20.099 0.180 1.00 98.12 739 LEU A O 1
ATOM 5658 N N . ARG A 1 740 ? 11.286 21.585 -1.359 1.00 97.50 740 ARG A N 1
ATOM 5659 C CA . ARG A 1 740 ? 12.218 22.287 -0.458 1.00 97.50 740 ARG A CA 1
ATOM 5660 C C . ARG A 1 740 ? 11.515 22.856 0.768 1.00 97.50 740 ARG A C 1
ATOM 5662 O O . ARG A 1 740 ? 12.002 22.688 1.883 1.00 97.50 740 ARG A O 1
ATOM 5669 N N . PHE A 1 741 ? 10.361 23.493 0.571 1.00 98.31 741 PHE A N 1
ATOM 5670 C CA . PHE A 1 741 ? 9.555 24.029 1.665 1.00 98.31 741 PHE A CA 1
ATOM 5671 C C . PHE A 1 741 ? 9.139 22.929 2.647 1.00 98.31 741 PHE A C 1
ATOM 5673 O O . PHE A 1 741 ? 9.248 23.116 3.857 1.00 98.31 741 PHE A O 1
ATOM 5680 N N . GLY A 1 742 ? 8.728 21.766 2.142 1.00 96.62 742 GLY A N 1
ATOM 5681 C CA . GLY A 1 742 ? 8.276 20.666 2.980 1.00 96.62 742 GLY A CA 1
ATOM 5682 C C . GLY A 1 742 ? 9.335 20.116 3.940 1.00 96.62 742 GLY A C 1
ATOM 5683 O O . GLY A 1 742 ? 9.000 19.697 5.045 1.00 96.62 742 GLY A O 1
ATOM 5684 N N . LEU A 1 743 ? 10.618 20.216 3.586 1.00 96.00 743 LEU A N 1
ATOM 5685 C CA . LEU A 1 743 ? 11.720 19.810 4.465 1.00 96.00 743 LEU A CA 1
ATOM 5686 C C . LEU A 1 743 ? 11.904 20.741 5.675 1.00 96.00 743 LEU A C 1
ATOM 5688 O O . LEU A 1 743 ? 12.511 20.345 6.673 1.00 96.00 743 LEU A O 1
ATOM 5692 N N . VAL A 1 744 ? 11.396 21.975 5.607 1.00 96.94 744 VAL A N 1
ATOM 5693 C CA . VAL A 1 744 ? 11.617 23.019 6.623 1.00 96.94 744 VAL A CA 1
ATOM 5694 C C . VAL A 1 744 ? 10.333 23.562 7.248 1.00 96.94 744 VAL A C 1
ATOM 5696 O O . VAL A 1 744 ? 10.396 24.384 8.161 1.00 96.94 744 VAL A O 1
ATOM 5699 N N . ASP A 1 745 ? 9.165 23.087 6.820 1.00 97.25 745 ASP A N 1
ATOM 5700 C CA . ASP A 1 745 ? 7.864 23.577 7.285 1.00 97.25 745 ASP A CA 1
ATOM 5701 C C . ASP A 1 745 ? 7.481 23.126 8.701 1.00 97.25 745 ASP A C 1
ATOM 5703 O O . ASP A 1 745 ? 6.450 23.550 9.212 1.00 97.25 745 ASP A O 1
ATOM 5707 N N . GLY A 1 746 ? 8.299 22.291 9.343 1.00 96.19 746 GLY A N 1
ATOM 5708 C CA . GLY A 1 746 ? 8.071 21.791 10.697 1.00 96.19 746 GLY A CA 1
ATOM 5709 C C . GLY A 1 746 ? 7.477 20.383 10.780 1.00 96.19 746 GLY A C 1
ATOM 5710 O O . GLY A 1 746 ? 7.415 19.863 11.892 1.00 96.19 746 GLY A O 1
ATOM 5711 N N . ALA A 1 747 ? 7.123 19.743 9.659 1.00 96.50 747 ALA A N 1
ATOM 5712 C CA . ALA A 1 747 ? 6.531 18.397 9.630 1.00 96.50 747 ALA A CA 1
ATOM 5713 C C . ALA A 1 747 ? 7.520 17.264 9.946 1.00 96.50 747 ALA A C 1
ATOM 5715 O O . ALA A 1 747 ? 7.100 16.150 10.225 1.00 96.50 747 ALA A O 1
ATOM 5716 N N . ASN A 1 748 ? 8.827 17.545 9.932 1.00 96.38 748 ASN A N 1
ATOM 5717 C CA . ASN A 1 748 ? 9.889 16.546 10.111 1.00 96.38 748 ASN A CA 1
ATOM 5718 C C . ASN A 1 748 ? 9.963 15.483 9.001 1.00 96.38 748 ASN A C 1
ATOM 5720 O O . ASN A 1 748 ? 10.415 14.370 9.238 1.00 96.38 748 ASN A O 1
ATOM 5724 N N . GLU A 1 749 ? 9.572 15.849 7.783 1.00 95.81 749 GLU A N 1
ATOM 5725 C CA . GLU A 1 749 ? 9.565 14.974 6.606 1.00 95.81 749 GLU A CA 1
ATOM 5726 C C . GLU A 1 749 ? 10.885 14.225 6.361 1.00 95.81 749 GLU A C 1
ATOM 5728 O O . GLU A 1 749 ? 10.862 13.043 6.058 1.00 95.81 749 GLU A O 1
ATOM 5733 N N . ALA A 1 750 ? 12.039 14.877 6.540 1.00 93.50 750 ALA A N 1
ATOM 5734 C CA . ALA A 1 750 ? 13.348 14.256 6.300 1.00 93.50 750 ALA A CA 1
ATOM 5735 C C . ALA A 1 750 ? 13.674 13.068 7.230 1.00 93.50 750 ALA A C 1
ATOM 5737 O O . ALA A 1 750 ? 14.621 12.335 6.969 1.00 93.50 750 ALA A O 1
ATOM 5738 N N . ALA A 1 751 ? 12.942 12.922 8.334 1.00 93.31 751 ALA A N 1
ATOM 5739 C CA . ALA A 1 751 ? 13.050 11.804 9.267 1.00 93.31 751 ALA A CA 1
ATOM 5740 C C . ALA A 1 751 ? 11.728 11.023 9.315 1.00 93.31 751 ALA A C 1
ATOM 5742 O O . ALA A 1 751 ? 11.307 10.607 10.391 1.00 93.31 751 ALA A O 1
ATOM 5743 N N . ASP A 1 752 ? 11.038 10.950 8.173 1.00 91.75 752 ASP A N 1
ATOM 5744 C CA . ASP A 1 752 ? 9.736 10.306 7.992 1.00 91.75 752 ASP A CA 1
ATOM 5745 C C . ASP A 1 752 ? 8.714 10.676 9.077 1.00 91.75 752 ASP A C 1
ATOM 5747 O O . ASP A 1 752 ? 8.053 9.847 9.694 1.00 91.75 752 ASP A O 1
ATOM 5751 N N . TYR A 1 753 ? 8.615 11.979 9.362 1.00 95.12 753 TYR A N 1
ATOM 5752 C CA . TYR A 1 753 ? 7.638 12.536 10.303 1.00 95.12 753 TYR A CA 1
ATOM 5753 C C . TYR A 1 753 ? 7.770 12.015 11.748 1.00 95.12 753 TYR A C 1
ATOM 5755 O O . TYR A 1 753 ? 6.861 12.221 12.556 1.00 95.12 753 TYR A O 1
ATOM 5763 N N . ALA A 1 754 ? 8.908 11.403 12.100 1.00 93.88 754 ALA A N 1
ATOM 5764 C CA . ALA A 1 754 ? 9.141 10.808 13.410 1.00 93.88 754 ALA A CA 1
ATOM 5765 C C . ALA A 1 754 ? 9.013 11.811 14.567 1.00 93.88 754 ALA A C 1
ATOM 5767 O O . ALA A 1 754 ? 9.298 13.012 14.434 1.00 93.88 754 ALA A O 1
ATOM 5768 N N . ASN A 1 755 ? 8.651 11.284 15.737 1.00 94.81 755 ASN A N 1
ATOM 5769 C CA . ASN A 1 755 ? 8.498 12.045 16.972 1.00 94.81 755 ASN A CA 1
ATOM 5770 C C . ASN A 1 755 ? 9.823 12.661 17.419 1.00 94.81 755 ASN A C 1
ATOM 5772 O O . ASN A 1 755 ? 10.866 12.007 17.454 1.00 94.81 755 ASN A O 1
ATOM 5776 N N . ARG A 1 756 ? 9.792 13.937 17.814 1.00 92.25 756 ARG A N 1
ATOM 5777 C CA . ARG A 1 756 ? 11.015 14.661 18.211 1.00 92.25 756 ARG A CA 1
ATOM 5778 C C . ARG A 1 756 ? 11.245 14.670 19.711 1.00 92.25 756 ARG A C 1
ATOM 5780 O O . ARG A 1 756 ? 12.392 14.658 20.156 1.00 92.25 756 ARG A O 1
ATOM 5787 N N . SER A 1 757 ? 10.176 14.761 20.494 1.00 92.88 757 SER A N 1
ATOM 5788 C CA . SER A 1 757 ? 10.267 14.924 21.945 1.00 92.88 757 SER A CA 1
ATOM 5789 C C . SER A 1 757 ? 9.243 14.109 22.713 1.00 92.88 757 SER A C 1
ATOM 5791 O O . SER A 1 757 ? 9.490 13.792 23.879 1.00 92.88 757 SER A O 1
ATOM 5793 N N . TYR A 1 758 ? 8.085 13.835 22.122 1.00 95.31 758 TYR A N 1
ATOM 5794 C CA . TYR A 1 758 ? 7.005 13.145 22.797 1.00 95.31 758 TYR A CA 1
ATOM 5795 C C . TYR A 1 758 ? 7.414 11.732 23.225 1.00 95.31 758 TYR A C 1
ATOM 5797 O O . TYR A 1 758 ? 8.069 10.998 22.489 1.00 95.31 758 TYR A O 1
ATOM 5805 N N . ARG A 1 759 ? 6.997 11.349 24.435 1.00 94.19 759 ARG A N 1
ATOM 5806 C CA . ARG A 1 759 ? 7.049 9.975 24.936 1.00 94.19 759 ARG A CA 1
ATOM 5807 C C . ARG A 1 759 ? 5.777 9.697 25.736 1.00 94.19 759 ARG A C 1
ATOM 5809 O O . ARG A 1 759 ? 5.398 10.557 26.541 1.00 94.19 759 ARG A O 1
ATOM 5816 N N . PRO A 1 760 ? 5.134 8.531 25.555 1.00 95.81 760 PRO A N 1
ATOM 5817 C CA . PRO A 1 760 ? 3.961 8.185 26.341 1.00 95.81 760 PRO A CA 1
ATOM 5818 C C . PRO A 1 760 ? 4.344 8.023 27.816 1.00 95.81 760 PRO A C 1
ATOM 5820 O O . PRO A 1 760 ? 5.412 7.506 28.143 1.00 95.81 760 PRO A O 1
ATOM 5823 N N . VAL A 1 761 ? 3.467 8.487 28.710 1.00 96.38 761 VAL A N 1
ATOM 5824 C CA . VAL A 1 761 ? 3.623 8.268 30.161 1.00 96.38 761 VAL A CA 1
ATOM 5825 C C . VAL A 1 761 ? 3.172 6.863 30.537 1.00 96.38 761 VAL A C 1
ATOM 5827 O O . VAL A 1 761 ? 3.814 6.210 31.349 1.00 96.38 761 VAL A O 1
ATOM 5830 N N . ASN A 1 762 ? 2.076 6.397 29.940 1.00 97.94 762 ASN A N 1
ATOM 5831 C CA . ASN A 1 762 ? 1.545 5.078 30.237 1.00 97.94 762 ASN A CA 1
ATOM 5832 C C . ASN A 1 762 ? 2.264 3.994 29.414 1.00 97.94 762 ASN A C 1
ATOM 5834 O O . ASN A 1 762 ? 2.440 4.175 28.205 1.00 97.94 762 ASN A O 1
ATOM 5838 N N . PRO A 1 763 ? 2.609 2.847 30.026 1.00 96.56 763 PRO A N 1
ATOM 5839 C CA . PRO A 1 763 ? 3.029 1.649 29.304 1.00 96.56 763 PRO A CA 1
ATOM 5840 C C . PRO A 1 763 ? 1.938 1.143 28.346 1.00 96.56 763 PRO A C 1
ATOM 5842 O O . PRO A 1 763 ? 0.755 1.338 28.650 1.00 96.56 763 PRO A O 1
ATOM 5845 N N . PRO A 1 764 ? 2.296 0.455 27.244 1.00 96.19 764 PRO A N 1
ATOM 5846 C CA . PRO A 1 764 ? 1.314 -0.104 26.321 1.00 96.19 764 PRO A CA 1
ATOM 5847 C C . PRO A 1 764 ? 0.278 -1.002 27.008 1.00 96.19 764 PRO A C 1
ATOM 5849 O O . PRO A 1 764 ? 0.609 -1.779 27.905 1.00 96.19 764 PRO A O 1
ATOM 5852 N N . LEU A 1 765 ? -0.982 -0.884 26.589 1.00 95.94 765 LEU A N 1
ATOM 5853 C CA . LEU A 1 765 ? -2.054 -1.807 26.960 1.00 95.94 765 LEU A CA 1
ATOM 5854 C C . LEU A 1 765 ? -2.141 -2.922 25.915 1.00 95.94 765 LEU A C 1
ATOM 5856 O O . LEU A 1 765 ? -2.209 -2.631 24.725 1.00 95.94 765 LEU A O 1
ATOM 5860 N N . GLU A 1 766 ? -2.205 -4.169 26.370 1.00 94.56 766 GLU A N 1
ATOM 5861 C CA . GLU A 1 766 ? -2.519 -5.351 25.559 1.00 94.56 766 GLU A CA 1
ATOM 5862 C C . GLU A 1 766 ? -4.025 -5.643 25.668 1.00 94.56 766 GLU A C 1
ATOM 5864 O O . GLU A 1 766 ? -4.476 -6.135 26.708 1.00 94.56 766 GLU A O 1
ATOM 5869 N N . PRO A 1 767 ? -4.850 -5.331 24.654 1.00 93.31 767 PRO A N 1
ATOM 5870 C CA . PRO A 1 767 ? -6.302 -5.466 24.764 1.00 93.31 767 PRO A CA 1
ATOM 5871 C C . PRO A 1 767 ? -6.794 -6.906 24.985 1.00 93.31 767 PRO A C 1
ATOM 5873 O O . PRO A 1 767 ? -7.875 -7.088 25.552 1.00 93.31 767 PRO A O 1
ATOM 5876 N N . GLN A 1 768 ? -6.006 -7.912 24.591 1.00 91.75 768 GLN A N 1
ATOM 5877 C CA . GLN A 1 768 ? -6.284 -9.341 24.796 1.00 91.75 768 GLN A CA 1
ATOM 5878 C C . GLN A 1 768 ? -6.178 -9.749 26.273 1.00 91.75 768 GLN A C 1
ATOM 5880 O O . GLN A 1 768 ? -6.787 -10.729 26.700 1.00 91.75 768 GLN A O 1
ATOM 5885 N N . SER A 1 769 ? -5.426 -8.986 27.068 1.00 93.62 769 SER A N 1
ATOM 5886 C CA . SER A 1 769 ? -5.278 -9.205 28.502 1.00 93.62 769 SER A CA 1
ATOM 5887 C C . SER A 1 769 ? -6.387 -8.466 29.274 1.00 93.62 769 SER A C 1
ATOM 5889 O O . SER A 1 769 ? -6.609 -7.274 29.038 1.00 93.62 769 SER A O 1
ATOM 5891 N N . PRO A 1 770 ? -7.088 -9.122 30.223 1.00 94.00 770 PRO A N 1
ATOM 5892 C CA . PRO A 1 770 ? -8.105 -8.461 31.036 1.00 94.00 770 PRO A CA 1
ATOM 5893 C C . PRO A 1 770 ? -7.539 -7.322 31.895 1.00 94.00 770 PRO A C 1
ATOM 5895 O O . PRO A 1 770 ? -6.542 -7.484 32.601 1.00 94.00 770 PRO A O 1
ATOM 5898 N N . GLY A 1 771 ? -8.245 -6.194 31.901 1.00 94.62 771 GLY A N 1
ATOM 5899 C CA . GLY A 1 771 ? -7.996 -5.050 32.776 1.00 94.62 771 GLY A CA 1
ATOM 5900 C C . GLY A 1 771 ? -7.037 -4.025 32.179 1.00 94.62 771 GLY A C 1
ATOM 5901 O O . GLY A 1 771 ? -6.784 -3.994 30.977 1.00 94.62 771 GLY A O 1
ATOM 5902 N N . ASN A 1 772 ? -6.547 -3.129 33.034 1.00 96.25 772 ASN A N 1
ATOM 5903 C CA . ASN A 1 772 ? -5.486 -2.176 32.699 1.00 96.25 772 ASN A CA 1
ATOM 5904 C C . ASN A 1 772 ? -4.617 -1.897 33.941 1.00 96.25 772 ASN A C 1
ATOM 5906 O O . ASN A 1 772 ? -4.601 -0.776 34.452 1.00 96.25 772 ASN A O 1
ATOM 5910 N N . PRO A 1 773 ? -3.939 -2.922 34.491 1.00 91.38 773 PRO A N 1
ATOM 5911 C CA . PRO A 1 773 ? -3.269 -2.820 35.790 1.00 91.38 773 PRO A CA 1
ATOM 5912 C C . PRO A 1 773 ? -2.028 -1.915 35.777 1.00 91.38 773 PRO A C 1
ATOM 5914 O O . PRO A 1 773 ? -1.563 -1.507 36.840 1.00 91.38 773 PRO A O 1
ATOM 5917 N N . ASN A 1 774 ? -1.492 -1.612 34.591 1.00 91.25 774 ASN A N 1
ATOM 5918 C CA . ASN A 1 774 ? -0.241 -0.874 34.412 1.00 91.25 774 ASN A CA 1
ATOM 5919 C C . ASN A 1 774 ? -0.449 0.602 34.040 1.00 91.25 774 ASN A C 1
ATOM 5921 O O . ASN A 1 774 ? 0.533 1.300 33.805 1.00 91.25 774 ASN A O 1
ATOM 5925 N N . VAL A 1 775 ? -1.695 1.089 33.958 1.00 96.25 775 VAL A N 1
ATOM 5926 C CA . VAL A 1 775 ? -1.947 2.514 33.702 1.00 96.25 775 VAL A CA 1
ATOM 5927 C C . VAL A 1 775 ? -1.431 3.357 34.870 1.00 96.25 775 VAL A C 1
ATOM 5929 O O . VAL A 1 775 ? -1.801 3.143 36.025 1.00 96.25 775 VAL A O 1
ATOM 5932 N N . GLU A 1 776 ? -0.563 4.320 34.573 1.00 97.12 776 GLU A N 1
ATOM 5933 C CA . GLU A 1 776 ? 0.054 5.194 35.575 1.00 97.12 776 GLU A CA 1
ATOM 5934 C C . GLU A 1 776 ? -0.733 6.498 35.758 1.00 97.12 776 GLU A C 1
ATOM 5936 O O . GLU A 1 776 ? -0.863 6.999 36.876 1.00 97.12 776 GLU A O 1
ATOM 5941 N N . ASP A 1 777 ? -1.289 7.037 34.670 1.00 97.56 777 ASP A N 1
ATOM 5942 C CA . ASP A 1 777 ? -2.059 8.279 34.657 1.00 97.56 777 ASP A CA 1
ATOM 5943 C C . ASP A 1 777 ? -3.296 8.150 33.755 1.00 97.56 777 ASP A C 1
ATOM 5945 O O . ASP A 1 777 ? -3.206 8.127 32.526 1.00 97.56 777 ASP A O 1
ATOM 5949 N N . LEU A 1 778 ? -4.478 8.122 34.381 1.00 97.44 778 LEU A N 1
ATOM 5950 C CA . LEU A 1 778 ? -5.775 8.035 33.699 1.00 97.44 778 LEU A CA 1
ATOM 5951 C C . LEU A 1 778 ? -6.157 9.308 32.931 1.00 97.44 778 LEU A C 1
ATOM 5953 O O . LEU A 1 778 ? -7.186 9.335 32.263 1.00 97.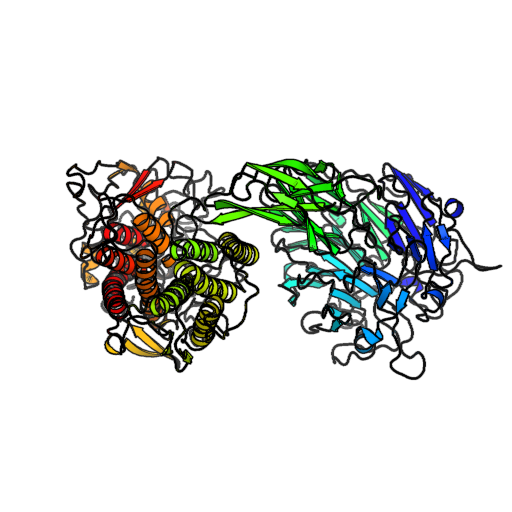44 778 LEU A O 1
ATOM 5957 N N . ASN A 1 779 ? -5.363 10.370 33.004 1.00 97.81 779 ASN A N 1
ATOM 5958 C CA . ASN A 1 779 ? -5.561 11.566 32.194 1.00 97.81 779 ASN A CA 1
ATOM 5959 C C . ASN A 1 779 ? -4.675 11.578 30.943 1.00 97.81 779 ASN A C 1
ATOM 5961 O O . ASN A 1 779 ? -4.829 12.483 30.122 1.00 97.81 779 ASN A O 1
ATOM 5965 N N . ARG A 1 780 ? -3.761 10.607 30.793 1.00 97.94 780 ARG A N 1
ATOM 5966 C CA . ARG A 1 780 ? -2.757 10.572 29.723 1.00 97.94 780 ARG A CA 1
ATOM 5967 C C . ARG A 1 780 ? -2.996 9.426 28.743 1.00 97.94 780 ARG A C 1
ATOM 5969 O O . ARG A 1 780 ? -3.544 8.388 29.108 1.00 97.94 780 ARG A O 1
ATOM 5976 N N . TRP A 1 781 ? -2.612 9.612 27.485 1.00 98.38 781 TRP A N 1
ATOM 5977 C CA . TRP A 1 781 ? -2.749 8.602 26.444 1.00 98.38 781 TRP A CA 1
ATOM 5978 C C . TRP A 1 781 ? -1.924 7.361 26.779 1.00 98.38 781 TRP A C 1
ATOM 5980 O O . TRP A 1 781 ? -0.932 7.415 27.509 1.00 98.38 781 TRP A O 1
ATOM 5990 N N . GLN A 1 782 ? -2.389 6.228 26.272 1.00 97.81 782 GLN A N 1
ATOM 5991 C CA . GLN A 1 782 ? -1.758 4.937 26.449 1.00 97.81 782 GLN A CA 1
ATOM 5992 C C . GLN A 1 782 ? -1.692 4.260 25.076 1.00 97.81 782 GLN A C 1
ATOM 5994 O O . GLN A 1 782 ? -2.746 4.104 24.450 1.00 97.81 782 GLN A O 1
ATOM 5999 N N . PRO A 1 783 ? -0.491 3.893 24.597 1.00 96.69 783 PRO A N 1
ATOM 6000 C CA . PRO A 1 783 ? -0.350 3.137 23.360 1.00 96.69 783 PRO A CA 1
ATOM 6001 C C . PRO A 1 783 ? -0.949 1.734 23.517 1.00 96.69 783 PRO A C 1
ATOM 6003 O O . PRO A 1 783 ? -1.105 1.243 24.638 1.00 96.69 783 PRO A O 1
ATOM 6006 N N . LEU A 1 784 ? -1.290 1.086 22.404 1.00 94.44 784 LEU A N 1
ATOM 6007 C CA . LEU A 1 784 ? -1.772 -0.296 22.404 1.00 94.44 784 LEU A CA 1
ATOM 6008 C C . LEU A 1 784 ? -0.751 -1.213 21.741 1.00 94.44 784 LEU A C 1
ATOM 6010 O O . LEU A 1 784 ? -0.252 -0.884 20.670 1.00 94.44 784 LEU A O 1
ATOM 6014 N N . SER A 1 785 ? -0.499 -2.365 22.355 1.00 92.12 785 SER A N 1
ATOM 6015 C CA . SER A 1 785 ? 0.270 -3.452 21.752 1.00 92.12 785 SER A CA 1
ATOM 6016 C C . SER A 1 785 ? -0.704 -4.524 21.269 1.00 92.12 785 SER A C 1
ATOM 6018 O O . SER A 1 785 ? -1.526 -5.008 22.050 1.00 92.12 785 SER A O 1
ATOM 6020 N N . LEU A 1 786 ? -0.656 -4.841 19.975 1.00 87.19 786 LEU A N 1
ATOM 6021 C CA . LEU A 1 786 ? -1.472 -5.875 19.338 1.00 87.19 786 LEU A CA 1
ATOM 6022 C C . LEU A 1 786 ? -0.541 -6.952 18.758 1.00 87.19 786 LEU A C 1
ATOM 6024 O O . LEU A 1 786 ? 0.536 -6.593 18.292 1.00 87.19 786 LEU A O 1
ATOM 6028 N N . PRO A 1 787 ? -0.941 -8.239 18.744 1.00 80.38 787 PRO A N 1
ATOM 6029 C CA . PRO A 1 787 ? -0.177 -9.298 18.080 1.00 80.38 787 PRO A CA 1
ATOM 6030 C C . PRO A 1 787 ? 0.035 -9.026 16.588 1.00 80.38 787 PRO A C 1
ATOM 6032 O O . PRO A 1 787 ? 1.120 -9.246 16.070 1.00 80.38 787 PRO A O 1
ATOM 6035 N N . HIS A 1 788 ? -1.001 -8.495 15.932 1.00 79.69 788 HIS A N 1
ATOM 6036 C CA . HIS A 1 788 ? -0.964 -8.033 14.551 1.00 79.69 788 HIS A CA 1
ATOM 6037 C C . HIS A 1 788 ? -1.655 -6.673 14.506 1.00 79.69 788 HIS A C 1
ATOM 6039 O O . HIS A 1 788 ? -2.836 -6.566 14.858 1.00 79.69 788 HIS A O 1
ATOM 6045 N N . TYR A 1 789 ? -0.921 -5.629 14.131 1.00 81.44 789 TYR A N 1
ATOM 6046 C CA . TYR A 1 789 ? -1.496 -4.317 13.877 1.00 81.44 789 TYR A CA 1
ATOM 6047 C C . TYR A 1 789 ? -1.658 -4.153 12.371 1.00 81.44 789 TYR A C 1
ATOM 6049 O O . TYR A 1 789 ? -0.687 -4.255 11.631 1.00 81.44 789 TYR A O 1
ATOM 6057 N N . ILE A 1 790 ? -2.885 -3.901 11.930 1.00 81.81 790 ILE A N 1
ATOM 6058 C CA . ILE A 1 790 ? -3.187 -3.549 10.542 1.00 81.81 790 ILE A CA 1
ATOM 6059 C C . ILE A 1 790 ? -3.771 -2.146 10.593 1.00 81.81 790 ILE A C 1
ATOM 6061 O O . ILE A 1 790 ? -4.711 -1.901 11.351 1.00 81.81 790 ILE A O 1
ATOM 6065 N N . ASP A 1 791 ? -3.191 -1.207 9.857 1.00 79.38 791 ASP A N 1
ATOM 6066 C CA . ASP A 1 791 ? -3.681 0.165 9.841 1.00 79.38 791 ASP A CA 1
ATOM 6067 C C . ASP A 1 791 ? -5.044 0.289 9.126 1.00 79.38 791 ASP A C 1
ATOM 6069 O O . ASP A 1 791 ? -5.637 -0.687 8.662 1.00 79.38 791 ASP A O 1
ATOM 6073 N N . GLN A 1 792 ? -5.594 1.506 9.059 1.00 76.19 792 GLN A N 1
ATOM 6074 C CA . GLN A 1 792 ? -6.918 1.709 8.452 1.00 76.19 792 GLN A CA 1
ATOM 6075 C C . GLN A 1 792 ? -6.952 1.427 6.944 1.00 76.19 792 GLN A C 1
ATOM 6077 O O . GLN A 1 792 ? -8.033 1.136 6.431 1.00 76.19 792 GLN A O 1
ATOM 6082 N N . ALA A 1 793 ? -5.803 1.516 6.269 1.00 76.06 793 ALA A N 1
ATOM 6083 C CA . ALA A 1 793 ? -5.655 1.274 4.839 1.00 76.06 793 ALA A CA 1
ATOM 6084 C C . ALA A 1 793 ? -5.373 -0.202 4.510 1.00 76.06 793 ALA A C 1
ATOM 6086 O O . ALA A 1 793 ? -5.390 -0.579 3.345 1.00 76.06 793 ALA A O 1
ATOM 6087 N N . GLY A 1 794 ? -5.205 -1.056 5.525 1.00 79.44 794 GLY A N 1
ATOM 6088 C CA . GLY A 1 794 ? -4.983 -2.491 5.345 1.00 79.44 794 GLY A CA 1
ATOM 6089 C C . GLY A 1 794 ? -3.514 -2.907 5.399 1.00 79.44 794 GLY A C 1
ATOM 6090 O O . GLY A 1 794 ? -3.230 -4.080 5.186 1.00 79.44 794 GLY A O 1
ATOM 6091 N N . ASN A 1 795 ? -2.600 -1.995 5.736 1.00 80.19 795 ASN A N 1
ATOM 6092 C CA . ASN A 1 795 ? -1.167 -2.281 5.783 1.00 80.19 795 ASN A CA 1
ATOM 6093 C C . ASN A 1 795 ? -0.764 -2.850 7.146 1.00 80.19 795 ASN A C 1
ATOM 6095 O O . ASN A 1 795 ? -1.194 -2.343 8.188 1.00 80.19 795 ASN A O 1
ATOM 6099 N N . VAL A 1 796 ? 0.094 -3.869 7.153 1.00 78.25 796 VAL A N 1
ATOM 6100 C CA . VAL A 1 796 ? 0.669 -4.421 8.387 1.00 78.25 796 VAL A CA 1
ATOM 6101 C C . VAL A 1 796 ? 1.667 -3.419 8.974 1.00 78.25 796 VAL A C 1
ATOM 6103 O O . VAL A 1 796 ? 2.480 -2.842 8.260 1.00 78.25 796 VAL A O 1
ATOM 6106 N N . VAL A 1 797 ? 1.596 -3.186 10.286 1.00 74.88 797 VAL A N 1
ATOM 6107 C CA . VAL A 1 797 ? 2.553 -2.350 11.024 1.00 74.88 797 VAL A CA 1
ATOM 6108 C C . VAL A 1 797 ? 3.179 -3.187 12.128 1.00 74.88 797 VAL A C 1
ATOM 6110 O O . VAL A 1 797 ? 2.481 -3.729 12.987 1.00 74.88 797 VAL A O 1
ATOM 6113 N N . GLU A 1 798 ? 4.504 -3.269 12.134 1.00 73.00 798 GLU A N 1
ATOM 6114 C CA . GLU A 1 798 ? 5.224 -4.034 13.142 1.00 73.00 798 GLU A CA 1
ATOM 6115 C C . GLU A 1 798 ? 5.254 -3.330 14.508 1.00 73.00 798 GLU A C 1
ATOM 6117 O O . GLU A 1 798 ? 5.446 -2.117 14.639 1.00 73.00 798 GLU A O 1
ATOM 6122 N N . GLY A 1 799 ? 5.108 -4.122 15.571 1.00 78.75 799 GLY A N 1
ATOM 6123 C CA . GLY A 1 799 ? 5.285 -3.665 16.945 1.00 78.75 799 GLY A CA 1
ATOM 6124 C C . GLY A 1 799 ? 4.154 -2.782 17.487 1.00 78.75 799 GLY A C 1
ATOM 6125 O O . GLY A 1 799 ? 2.983 -2.919 17.149 1.00 78.75 799 GLY A O 1
ATOM 6126 N N . THR A 1 800 ? 4.498 -1.919 18.449 1.00 86.75 800 THR A N 1
ATOM 6127 C CA . THR A 1 800 ? 3.555 -0.970 19.065 1.00 86.75 800 THR A CA 1
ATOM 6128 C C . THR A 1 800 ? 3.683 0.374 18.358 1.00 86.75 800 THR A C 1
ATOM 6130 O O . THR A 1 800 ? 4.716 1.025 18.542 1.00 86.75 800 THR A O 1
ATOM 6133 N N . PRO A 1 801 ? 2.665 0.830 17.607 1.00 87.56 801 PRO A N 1
ATOM 6134 C CA . PRO A 1 801 ? 2.772 2.073 16.861 1.00 87.56 801 PRO A CA 1
ATOM 6135 C C . PRO A 1 801 ? 3.040 3.267 17.774 1.00 87.56 801 PRO A C 1
ATOM 6137 O O . PRO A 1 801 ? 2.426 3.423 18.840 1.00 87.56 801 PRO A O 1
ATOM 6140 N N . GLU A 1 802 ? 3.945 4.137 17.338 1.00 91.56 802 GLU A N 1
ATOM 6141 C CA . GLU A 1 802 ? 4.200 5.392 18.030 1.00 91.56 802 GLU A CA 1
ATOM 6142 C C . GLU A 1 802 ? 3.029 6.375 17.884 1.00 91.56 802 GLU A C 1
ATOM 6144 O O . GLU A 1 802 ? 2.146 6.225 17.038 1.00 91.56 802 GLU A O 1
ATOM 6149 N N . PHE A 1 803 ? 3.029 7.434 18.702 1.00 95.69 803 PHE A N 1
ATOM 6150 C CA . PHE A 1 803 ? 2.082 8.530 18.515 1.00 95.69 803 PHE A CA 1
ATOM 6151 C C . PHE A 1 803 ? 2.329 9.170 17.143 1.00 95.69 803 PHE A C 1
ATOM 6153 O O . PHE A 1 803 ? 3.403 9.714 16.912 1.00 95.69 803 PHE A O 1
ATOM 6160 N N . LEU A 1 804 ? 1.327 9.195 16.263 1.00 94.31 804 LEU A N 1
ATOM 6161 C CA . LEU A 1 804 ? 1.426 9.901 14.980 1.00 94.31 804 LEU A CA 1
ATOM 6162 C C . LEU A 1 804 ? 1.297 11.424 15.146 1.00 94.31 804 LEU A C 1
ATOM 6164 O O . LEU A 1 804 ? 0.209 11.934 15.430 1.00 94.31 804 LEU A O 1
ATOM 6168 N N . GLY A 1 805 ? 2.395 12.157 14.950 1.00 95.62 805 GLY A N 1
ATOM 6169 C CA . GLY A 1 805 ? 2.430 13.624 14.859 1.00 95.62 805 GLY A CA 1
ATOM 6170 C C . GLY A 1 805 ? 2.074 14.426 16.130 1.00 95.62 805 GLY A C 1
ATOM 6171 O O . GLY A 1 805 ? 1.411 15.456 16.010 1.00 95.62 805 GLY A O 1
ATOM 6172 N N . PRO A 1 806 ? 2.484 14.049 17.353 1.00 96.25 806 PRO A N 1
ATOM 6173 C CA . PRO A 1 806 ? 2.184 14.806 18.569 1.00 96.25 806 PRO A CA 1
ATOM 6174 C C . PRO A 1 806 ? 2.739 16.240 18.525 1.00 96.25 806 PRO A C 1
ATOM 6176 O O . PRO A 1 806 ? 2.211 17.129 19.188 1.00 96.25 806 PRO A O 1
ATOM 6179 N N . GLU A 1 807 ? 3.769 16.517 17.725 1.00 96.12 807 GLU A N 1
ATOM 6180 C CA . GLU A 1 807 ? 4.320 17.865 17.568 1.00 96.12 807 GLU A CA 1
ATOM 6181 C C . GLU A 1 807 ? 3.801 18.641 16.338 1.00 96.12 807 GLU A C 1
ATOM 6183 O O . GLU A 1 807 ? 4.335 19.713 16.029 1.00 96.12 807 GLU A O 1
ATOM 6188 N N . TRP A 1 808 ? 2.739 18.166 15.665 1.00 97.69 808 TRP A N 1
ATOM 6189 C CA . TRP A 1 808 ? 2.241 18.730 14.393 1.00 97.69 808 TRP A CA 1
ATOM 6190 C C . TRP A 1 808 ? 1.795 20.199 14.467 1.00 97.69 808 TRP A C 1
ATOM 6192 O O . TRP A 1 808 ? 1.735 20.882 13.450 1.00 97.69 808 TRP A O 1
ATOM 6202 N N . GLY A 1 809 ? 1.565 20.740 15.670 1.00 96.62 809 GLY A N 1
ATOM 6203 C CA . GLY A 1 809 ? 1.373 22.184 15.875 1.00 96.62 809 GLY A CA 1
ATOM 6204 C C . GLY A 1 809 ? 2.560 23.047 15.412 1.00 96.62 809 GLY A C 1
ATOM 6205 O O . GLY A 1 809 ? 2.434 24.260 15.257 1.00 96.62 809 GLY A O 1
ATOM 6206 N N . SER A 1 810 ? 3.729 22.444 15.189 1.00 95.94 810 SER A N 1
ATOM 6207 C CA . SER A 1 810 ? 4.920 23.126 14.670 1.00 95.94 810 SER A CA 1
ATOM 6208 C C . SER A 1 810 ? 4.880 23.368 13.161 1.00 95.94 810 SER A C 1
ATOM 6210 O O . SER A 1 810 ? 5.681 24.170 12.678 1.00 95.94 810 SER A O 1
ATOM 6212 N N . VAL A 1 811 ? 3.982 22.688 12.441 1.00 97.81 811 VAL A N 1
ATOM 6213 C CA . VAL A 1 811 ? 3.850 22.794 10.986 1.00 97.81 811 VAL A CA 1
ATOM 6214 C C . VAL A 1 811 ? 3.336 24.182 10.602 1.00 97.81 811 VAL A C 1
ATOM 6216 O O . VAL A 1 811 ? 2.473 24.749 11.274 1.00 97.81 811 VAL A O 1
ATOM 6219 N N . VAL A 1 812 ? 3.882 24.755 9.529 1.00 97.50 812 VAL A N 1
ATOM 6220 C CA . VAL A 1 812 ? 3.470 26.067 9.016 1.00 97.50 812 VAL A CA 1
ATOM 6221 C C . VAL A 1 812 ? 2.003 26.027 8.569 1.00 97.50 812 VAL A C 1
ATOM 6223 O O . VAL A 1 812 ? 1.671 25.241 7.679 1.00 97.50 812 VAL A O 1
ATOM 6226 N N . PRO A 1 813 ? 1.130 26.883 9.129 1.00 97.75 813 PRO A N 1
ATOM 6227 C CA . PRO A 1 813 ? -0.286 26.894 8.783 1.00 97.75 813 PRO A CA 1
ATOM 6228 C C . PRO A 1 813 ? -0.580 27.629 7.470 1.00 97.75 813 PRO A C 1
ATOM 6230 O O . PRO A 1 813 ? 0.225 28.422 6.968 1.00 97.75 813 PRO A O 1
ATOM 6233 N N . PHE A 1 814 ? -1.776 27.386 6.937 1.00 98.12 814 PHE A N 1
ATOM 6234 C CA . PHE A 1 814 ? -2.346 28.097 5.800 1.00 98.12 814 PHE A CA 1
ATOM 6235 C C . PHE A 1 814 ? -2.978 29.429 6.226 1.00 98.12 814 PHE A C 1
ATOM 6237 O O . PHE A 1 814 ? -2.551 30.483 5.748 1.00 98.12 814 PHE A O 1
ATOM 6244 N N . ALA A 1 815 ? -3.962 29.387 7.126 1.00 97.56 815 ALA A N 1
ATOM 6245 C CA . ALA A 1 815 ? -4.757 30.531 7.567 1.00 97.56 815 ALA A CA 1
ATOM 6246 C C . ALA A 1 815 ? -4.601 30.861 9.057 1.00 97.56 815 ALA A C 1
ATOM 6248 O O . ALA A 1 815 ? -4.882 31.998 9.442 1.00 97.56 815 ALA A O 1
ATOM 6249 N N . LEU A 1 816 ? -4.137 29.912 9.879 1.00 97.06 816 LEU A N 1
ATOM 6250 C CA . LEU A 1 816 ? -3.922 30.134 11.314 1.00 97.06 816 LEU A CA 1
ATOM 6251 C C . LEU A 1 816 ? -2.813 31.162 11.565 1.00 97.06 816 LEU A C 1
ATOM 6253 O O . LEU A 1 816 ? -1.783 31.184 10.884 1.00 97.06 816 LEU A O 1
ATOM 6257 N N . ARG A 1 817 ? -3.009 32.012 12.572 1.00 93.88 817 ARG A N 1
ATOM 6258 C CA . ARG A 1 817 ? -2.125 33.141 12.886 1.00 93.88 817 ARG A CA 1
ATOM 6259 C C . ARG A 1 817 ? -1.560 33.036 14.293 1.00 93.88 817 ARG A C 1
ATOM 6261 O O . ARG A 1 817 ? -2.054 32.301 15.140 1.00 93.88 817 ARG A O 1
ATOM 6268 N N . GLU A 1 818 ? -0.548 33.855 14.579 1.00 92.25 818 GLU A N 1
ATOM 6269 C CA . GLU A 1 818 ? 0.012 33.968 15.935 1.00 92.25 818 GLU A CA 1
ATOM 6270 C C . GLU A 1 818 ? -1.041 34.370 16.985 1.00 92.25 818 GLU A C 1
ATOM 6272 O O . GLU A 1 818 ? -0.896 34.024 18.153 1.00 92.25 818 GLU A O 1
ATOM 6277 N N . GLU A 1 819 ? -2.097 35.088 16.588 1.00 94.19 819 GLU A N 1
ATOM 6278 C CA . GLU A 1 819 ? -3.201 35.480 17.478 1.00 94.19 819 GLU A CA 1
ATOM 6279 C C . GLU A 1 819 ? -4.108 34.310 17.888 1.00 94.19 819 GLU A C 1
ATOM 6281 O O . GLU A 1 819 ? -4.708 34.364 18.963 1.00 94.19 819 GLU A O 1
ATOM 6286 N N . ASP A 1 820 ? -4.138 33.244 17.087 1.00 92.50 820 ASP A N 1
ATOM 6287 C CA . ASP A 1 820 ? -4.870 32.006 17.369 1.00 92.50 820 ASP A CA 1
ATOM 6288 C C . ASP A 1 820 ? -4.028 31.029 18.209 1.00 92.50 820 ASP A C 1
ATOM 6290 O O . ASP A 1 820 ? -4.531 30.007 18.682 1.00 92.50 820 ASP A O 1
ATOM 6294 N N . MET A 1 821 ? -2.734 31.329 18.390 1.00 95.75 821 MET A N 1
ATOM 6295 C CA . MET A 1 821 ? -1.741 30.427 18.961 1.00 95.75 821 MET A CA 1
ATOM 6296 C C . MET A 1 821 ? -1.464 30.707 20.442 1.00 95.75 821 MET A C 1
ATOM 6298 O O . MET A 1 821 ? -1.150 31.821 20.862 1.00 95.75 821 MET A O 1
ATOM 6302 N N . THR A 1 822 ? -1.445 29.644 21.240 1.00 96.19 822 THR A N 1
ATOM 6303 C CA . THR A 1 822 ? -0.877 29.624 22.589 1.00 96.19 822 THR A CA 1
ATOM 6304 C C . THR A 1 822 ? 0.336 28.700 22.623 1.00 96.19 822 THR A C 1
ATOM 6306 O O . THR A 1 822 ? 0.233 27.517 22.315 1.00 96.19 822 THR A O 1
ATOM 6309 N N . VAL A 1 823 ? 1.493 29.220 23.042 1.00 96.75 823 VAL A N 1
ATOM 6310 C CA . VAL A 1 823 ? 2.712 28.413 23.213 1.00 96.75 823 VAL A CA 1
ATOM 6311 C C . VAL A 1 823 ? 2.767 27.833 24.622 1.00 96.75 823 VAL A C 1
ATOM 6313 O O . VAL A 1 823 ? 2.549 28.531 25.619 1.00 96.75 823 VAL A O 1
ATOM 6316 N N . ARG A 1 824 ? 3.070 26.542 24.705 1.00 95.56 824 ARG A N 1
ATOM 6317 C CA . ARG A 1 824 ? 3.266 25.781 25.937 1.00 95.56 824 ARG A CA 1
ATOM 6318 C C . ARG A 1 824 ? 4.586 25.023 25.862 1.00 95.56 824 ARG A C 1
ATOM 6320 O O . ARG A 1 824 ? 5.058 24.728 24.776 1.00 95.56 824 ARG A O 1
ATOM 6327 N N . GLU A 1 825 ? 5.168 24.681 27.004 1.00 95.19 825 GLU A N 1
ATOM 6328 C CA . GLU A 1 825 ? 6.438 23.949 27.056 1.00 95.19 825 GLU A CA 1
ATOM 6329 C C . GLU A 1 825 ? 6.283 22.698 27.926 1.00 95.19 825 GLU A C 1
ATOM 6331 O O . GLU A 1 825 ? 5.756 22.779 29.041 1.00 95.19 825 GLU A O 1
ATOM 6336 N N . ARG A 1 826 ? 6.733 21.547 27.417 1.00 93.50 826 ARG A N 1
ATOM 6337 C CA . ARG A 1 826 ? 6.867 20.291 28.168 1.00 93.50 826 ARG A CA 1
ATOM 6338 C C . ARG A 1 826 ? 8.146 19.590 27.723 1.00 93.50 826 ARG A C 1
ATOM 6340 O O . ARG A 1 826 ? 8.399 19.481 26.530 1.00 93.50 826 ARG A O 1
ATOM 6347 N N . ASP A 1 827 ? 8.951 19.164 28.695 1.00 89.00 827 ASP A N 1
ATOM 6348 C CA . ASP A 1 827 ? 10.201 18.417 28.489 1.00 89.00 827 ASP A CA 1
ATOM 6349 C C . ASP A 1 827 ? 11.201 19.075 27.516 1.00 89.00 827 ASP A C 1
ATOM 6351 O O . ASP A 1 827 ? 11.970 18.407 26.835 1.00 89.00 827 ASP A O 1
ATOM 6355 N N . GLY A 1 828 ? 11.226 20.413 27.486 1.00 90.06 828 GLY A N 1
ATOM 6356 C CA . GLY A 1 828 ? 12.119 21.191 26.621 1.00 90.06 828 GLY A CA 1
ATOM 6357 C C . GLY A 1 828 ? 11.635 21.350 25.176 1.00 90.06 828 GLY A C 1
ATOM 6358 O O . GLY A 1 828 ? 12.379 21.892 24.360 1.00 90.06 828 GLY A O 1
ATOM 6359 N N . PHE A 1 829 ? 10.408 20.921 24.865 1.00 94.19 829 PHE A N 1
ATOM 6360 C CA . PHE A 1 829 ? 9.757 21.135 23.574 1.00 94.19 829 PHE A CA 1
ATOM 6361 C C . PHE A 1 829 ? 8.617 22.158 23.680 1.00 94.19 829 PHE A C 1
ATOM 6363 O O . PHE A 1 829 ? 7.787 22.092 24.594 1.00 94.19 829 PHE A O 1
ATOM 6370 N N . GLU A 1 830 ? 8.565 23.096 22.730 1.00 95.75 830 GLU A N 1
ATOM 6371 C CA . GLU A 1 830 ? 7.504 24.101 22.622 1.00 95.75 830 GLU A CA 1
ATOM 6372 C C . GLU A 1 830 ? 6.332 23.576 21.780 1.00 95.75 830 GLU A C 1
ATOM 6374 O O . GLU A 1 830 ? 6.415 23.476 20.558 1.00 95.75 830 GLU A O 1
ATOM 6379 N N . TYR A 1 831 ? 5.204 23.295 22.428 1.00 96.62 831 TYR A N 1
ATOM 6380 C CA . TYR A 1 831 ? 3.944 22.965 21.770 1.00 96.62 831 TYR A CA 1
ATOM 6381 C C . TYR A 1 831 ? 3.201 24.251 21.399 1.00 96.62 831 TYR A C 1
ATOM 6383 O O . TYR A 1 831 ? 2.930 25.102 22.250 1.00 96.62 831 TYR A O 1
ATOM 6391 N N . ARG A 1 832 ? 2.844 24.382 20.122 1.00 96.50 832 ARG A N 1
ATOM 6392 C CA . ARG A 1 832 ? 2.098 25.519 19.567 1.00 96.50 832 ARG A CA 1
ATOM 6393 C C . ARG A 1 832 ? 0.640 25.127 19.374 1.00 96.50 832 ARG A C 1
ATOM 6395 O O . ARG A 1 832 ? 0.327 24.438 18.411 1.00 96.50 832 ARG A O 1
ATOM 6402 N N . LEU A 1 833 ? -0.226 25.525 20.302 1.00 96.56 833 LEU A N 1
ATOM 6403 C CA . LEU A 1 833 ? -1.647 25.184 20.273 1.00 96.56 833 LEU A CA 1
ATOM 6404 C C . LEU A 1 833 ? -2.428 26.254 19.531 1.00 96.56 833 LEU A C 1
ATOM 6406 O O . LEU A 1 833 ? -2.480 27.389 19.999 1.00 96.56 833 LEU A O 1
ATOM 6410 N N . TYR A 1 834 ? -3.068 25.887 18.429 1.00 96.12 834 TYR A N 1
ATOM 6411 C CA . TYR A 1 834 ? -3.947 26.788 17.688 1.00 96.12 834 TYR A CA 1
ATOM 6412 C C . TYR A 1 834 ? -5.405 26.543 18.050 1.00 96.12 834 TYR A C 1
ATOM 6414 O O . TYR A 1 834 ? -5.814 25.390 18.199 1.00 96.12 834 TYR A O 1
ATOM 6422 N N . HIS A 1 835 ? -6.174 27.627 18.194 1.00 96.00 835 HIS A N 1
ATOM 6423 C CA . HIS A 1 835 ? -7.574 27.579 18.632 1.00 96.00 835 HIS A CA 1
ATOM 6424 C C . HIS A 1 835 ? -7.742 26.710 19.891 1.00 96.00 835 HIS A C 1
ATOM 6426 O O . HIS A 1 835 ? -8.618 25.848 19.964 1.00 96.00 835 HIS A O 1
ATOM 6432 N N . ASP A 1 836 ? -6.845 26.912 20.871 1.00 95.88 836 ASP A N 1
ATOM 6433 C CA . ASP A 1 836 ? -6.739 26.096 22.089 1.00 95.88 836 ASP A CA 1
ATOM 6434 C C . ASP A 1 836 ? -8.102 26.004 22.813 1.00 95.88 836 ASP A C 1
ATOM 6436 O O . ASP A 1 836 ? -8.566 27.005 23.375 1.00 95.88 836 ASP A O 1
ATOM 6440 N N . PRO A 1 837 ? -8.743 24.817 22.859 1.00 94.62 837 PRO A N 1
ATOM 6441 C CA . PRO A 1 837 ? -10.053 24.650 23.487 1.00 94.62 837 PRO A CA 1
ATOM 6442 C C . PRO A 1 837 ? -9.988 24.714 25.022 1.00 94.62 837 PRO A C 1
ATOM 6444 O O . PRO A 1 837 ? -11.025 24.720 25.690 1.00 94.62 837 PRO A O 1
ATOM 6447 N N . GLY A 1 838 ? -8.784 24.765 25.598 1.00 95.31 838 GLY A N 1
ATOM 6448 C CA . GLY A 1 838 ? -8.552 24.631 27.028 1.00 95.31 838 GLY A CA 1
ATOM 6449 C C . GLY A 1 838 ? -8.502 23.166 27.481 1.00 95.31 838 GLY A C 1
ATOM 6450 O O . GLY A 1 838 ? -8.788 22.252 26.700 1.00 95.31 838 GLY A O 1
ATOM 6451 N N . PRO A 1 839 ? -8.115 22.926 28.747 1.00 96.19 839 PRO A N 1
ATOM 6452 C CA . PRO A 1 839 ? -7.910 21.579 29.260 1.00 96.19 839 PRO A CA 1
ATOM 6453 C C . PRO A 1 839 ? -9.210 20.765 29.289 1.00 96.19 839 PRO A C 1
ATOM 6455 O O . PRO A 1 839 ? -10.242 21.297 29.717 1.00 96.19 839 PRO A O 1
ATOM 6458 N N . PRO A 1 840 ? -9.163 19.478 28.896 1.00 97.50 840 PRO A N 1
ATOM 6459 C CA . PRO A 1 840 ? -10.297 18.580 29.058 1.00 97.50 840 PRO A CA 1
ATOM 6460 C C . PRO A 1 840 ? -10.559 18.297 30.549 1.00 97.50 840 PRO A C 1
ATOM 6462 O O . PRO A 1 840 ? -9.689 18.537 31.397 1.00 97.50 840 PRO A O 1
ATOM 6465 N N . PRO A 1 841 ? -11.747 17.771 30.904 1.00 98.12 841 PRO A N 1
ATOM 6466 C CA . PRO A 1 841 ? -11.992 17.230 32.236 1.00 98.12 841 PRO A CA 1
ATOM 6467 C C . PRO A 1 841 ? -10.928 16.195 32.622 1.00 98.12 841 PRO A C 1
ATOM 6469 O O . PRO A 1 841 ? -10.557 15.373 31.800 1.00 98.12 841 PRO A O 1
ATOM 6472 N N . THR A 1 842 ? -10.463 16.197 33.869 1.00 98.12 842 THR A N 1
ATOM 6473 C CA . THR A 1 842 ? -9.562 15.158 34.402 1.00 98.12 842 THR A CA 1
ATOM 6474 C C . THR A 1 842 ? -10.270 14.362 35.489 1.00 98.12 842 THR A C 1
ATOM 6476 O O . THR A 1 842 ? -11.182 14.877 36.143 1.00 98.12 842 THR A O 1
ATOM 6479 N N . ILE A 1 843 ? -9.862 13.112 35.707 1.00 97.25 843 ILE A N 1
ATOM 6480 C CA . ILE A 1 843 ? -10.536 12.181 36.625 1.00 97.25 843 ILE A CA 1
ATOM 6481 C C . ILE A 1 843 ? -10.586 12.678 38.083 1.00 97.25 843 ILE A C 1
ATOM 6483 O O . ILE A 1 843 ? -11.549 12.414 38.814 1.00 97.25 843 ILE A O 1
ATOM 6487 N N . ASP A 1 844 ? -9.558 13.422 38.484 1.00 95.56 844 ASP A N 1
ATOM 6488 C CA . ASP A 1 844 ? -9.298 13.982 39.812 1.00 95.56 844 ASP A CA 1
ATOM 6489 C C . ASP A 1 844 ? -9.548 15.501 39.894 1.00 95.56 844 ASP A C 1
ATOM 6491 O O . ASP A 1 844 ? -9.422 16.114 40.957 1.00 95.56 844 ASP A O 1
ATOM 6495 N N . GLY A 1 845 ? -9.930 16.116 38.773 1.00 95.81 845 GLY A N 1
ATOM 6496 C CA . GLY A 1 845 ? -10.185 17.545 38.659 1.00 95.81 845 GLY A CA 1
ATOM 6497 C C . GLY A 1 845 ? -11.602 17.966 39.071 1.00 95.81 845 GLY A C 1
ATOM 6498 O O . GLY A 1 845 ? -12.467 17.138 39.368 1.00 95.81 845 GLY A O 1
ATOM 6499 N N . PRO A 1 846 ? -11.896 19.281 39.033 1.00 95.75 846 PRO A N 1
ATOM 6500 C CA . PRO A 1 846 ? -13.224 19.815 39.353 1.00 95.75 846 PRO A CA 1
ATOM 6501 C C . PRO A 1 846 ? -14.333 19.325 38.406 1.00 95.75 846 PRO A C 1
ATOM 6503 O O . PRO A 1 846 ? -15.501 19.395 38.771 1.00 95.75 846 PRO A O 1
ATOM 6506 N N . LEU A 1 847 ? -13.966 18.822 37.223 1.00 97.19 847 LEU A N 1
ATOM 6507 C CA . LEU A 1 847 ? -14.868 18.235 36.228 1.00 97.19 847 LEU A CA 1
ATOM 6508 C C . LEU A 1 847 ? -14.792 16.696 36.195 1.00 97.19 847 LEU A C 1
ATOM 6510 O O . LEU A 1 847 ? -15.159 16.071 35.202 1.00 97.19 847 LEU A O 1
ATOM 6514 N N . GLY A 1 848 ? -14.315 16.057 37.270 1.00 97.00 848 GLY A N 1
ATOM 6515 C CA . GLY A 1 848 ? -14.170 14.598 37.325 1.00 97.00 848 GLY A CA 1
ATOM 6516 C C . GLY A 1 848 ? -15.487 13.833 37.148 1.00 97.00 848 GLY A C 1
ATOM 6517 O O . GLY A 1 848 ? -15.485 12.707 36.655 1.00 97.00 848 GLY A O 1
ATOM 6518 N N . GLU A 1 849 ? -16.631 14.438 37.486 1.00 96.00 849 GLU A N 1
ATOM 6519 C CA . GLU A 1 849 ? -17.945 13.858 37.174 1.00 96.00 849 GLU A CA 1
ATOM 6520 C C . GLU A 1 849 ? -18.202 13.811 35.661 1.00 96.00 849 GLU A C 1
ATOM 6522 O O . GLU A 1 849 ? -18.667 12.789 35.159 1.00 96.00 849 GLU A O 1
ATOM 6527 N N . GLN A 1 850 ? -17.846 14.870 34.926 1.00 97.62 850 GLN A N 1
ATOM 6528 C CA . GLN A 1 850 ? -17.963 14.928 33.467 1.00 97.62 850 GLN A CA 1
ATOM 6529 C C . GLN A 1 850 ? -16.993 13.953 32.794 1.00 97.62 850 GLN A C 1
ATOM 6531 O O . GLN A 1 850 ? -17.400 13.297 31.842 1.00 97.62 850 GLN A O 1
ATOM 6536 N N . TYR A 1 851 ? -15.766 13.797 33.313 1.00 98.31 851 TYR A N 1
ATOM 6537 C CA . TYR A 1 851 ? -14.827 12.757 32.867 1.00 98.31 851 TYR A CA 1
ATOM 6538 C C . TYR A 1 851 ? -15.485 11.371 32.948 1.00 98.31 851 TYR A C 1
ATOM 6540 O O . TYR A 1 851 ? -15.632 10.680 31.939 1.00 98.31 851 TYR A O 1
ATOM 6548 N N . ARG A 1 852 ? -15.956 10.984 34.145 1.00 97.88 852 ARG A N 1
ATOM 6549 C CA . ARG A 1 852 ? -16.530 9.649 34.381 1.00 97.88 852 ARG A CA 1
ATOM 6550 C C . ARG A 1 852 ? -17.794 9.419 33.559 1.00 97.88 852 ARG A C 1
ATOM 6552 O O . ARG A 1 852 ? -17.954 8.340 32.991 1.00 97.88 852 ARG A O 1
ATOM 6559 N N . TRP A 1 853 ? -18.674 10.417 33.470 1.00 97.50 853 TRP A N 1
ATOM 6560 C CA . TRP A 1 853 ? -19.881 10.339 32.645 1.00 97.50 853 TRP A CA 1
ATOM 6561 C C . TRP A 1 853 ? -19.548 10.180 31.157 1.00 97.50 853 TRP A C 1
ATOM 6563 O O . TRP A 1 853 ? -20.093 9.284 30.519 1.00 97.50 853 TRP A O 1
ATOM 6573 N N . ALA A 1 854 ? -18.641 11.000 30.617 1.00 97.88 854 ALA A N 1
ATOM 6574 C CA . ALA A 1 854 ? -18.349 11.026 29.187 1.00 97.88 854 ALA A CA 1
ATOM 6575 C C . ALA A 1 854 ? -17.776 9.694 28.688 1.00 97.88 854 ALA A C 1
ATOM 6577 O O . ALA A 1 854 ? -18.214 9.198 27.654 1.00 97.88 854 ALA A O 1
ATOM 6578 N N . PHE A 1 855 ? -16.852 9.082 29.435 1.00 98.38 855 PHE A N 1
ATOM 6579 C CA . PHE A 1 855 ? -16.336 7.755 29.093 1.00 98.38 855 PHE A CA 1
ATOM 6580 C C . PHE A 1 855 ? -17.380 6.654 29.305 1.00 98.38 855 PHE A C 1
ATOM 6582 O O . PHE A 1 855 ? -17.541 5.800 28.439 1.00 98.38 855 PHE A O 1
ATOM 6589 N N . SER A 1 856 ? -18.147 6.694 30.399 1.00 98.12 856 SER A N 1
ATOM 6590 C CA . SER A 1 856 ? -19.197 5.690 30.651 1.00 98.12 856 SER A CA 1
ATOM 6591 C C . SER A 1 856 ? -20.285 5.701 29.578 1.00 98.12 856 SER A C 1
ATOM 6593 O O . SER A 1 856 ? -20.805 4.646 29.225 1.00 98.12 856 SER A O 1
ATOM 6595 N N . LEU A 1 857 ? -20.603 6.873 29.018 1.00 98.06 857 LEU A N 1
ATOM 6596 C CA . LEU A 1 857 ? -21.546 7.003 27.910 1.00 98.06 857 LEU A CA 1
ATOM 6597 C C . LEU A 1 857 ? -21.104 6.200 26.678 1.00 98.06 857 LEU A C 1
ATOM 6599 O O . LEU A 1 857 ? -21.961 5.632 26.011 1.00 98.06 857 LEU A O 1
ATOM 6603 N N . VAL A 1 858 ? -19.799 6.082 26.415 1.00 97.94 858 VAL A N 1
ATOM 6604 C CA . VAL A 1 858 ? -19.266 5.271 25.306 1.00 97.94 858 VAL A CA 1
ATOM 6605 C C . VAL A 1 858 ? -19.629 3.792 25.488 1.00 97.94 858 VAL A C 1
ATOM 6607 O O . VAL A 1 858 ? -20.174 3.172 24.577 1.00 97.94 858 VAL A O 1
ATOM 6610 N N . ALA A 1 859 ? -19.418 3.241 26.689 1.00 96.88 859 ALA A N 1
ATOM 6611 C CA . ALA A 1 859 ? -19.792 1.858 26.998 1.00 96.88 859 ALA A CA 1
ATOM 6612 C C . ALA A 1 859 ? -21.312 1.631 26.894 1.00 96.88 859 ALA A C 1
ATOM 6614 O O . ALA A 1 859 ? -21.747 0.600 26.376 1.00 96.88 859 ALA A O 1
ATOM 6615 N N . VAL A 1 860 ? -22.113 2.608 27.345 1.00 97.94 860 VAL A N 1
ATOM 6616 C CA . VAL A 1 860 ? -23.583 2.579 27.252 1.00 97.94 860 VAL A CA 1
ATOM 6617 C C . VAL A 1 860 ? -24.045 2.613 25.795 1.00 97.94 860 VAL A C 1
ATOM 6619 O O . VAL A 1 860 ? -24.890 1.812 25.410 1.00 97.94 860 VAL A O 1
ATOM 6622 N N . TRP A 1 861 ? -23.498 3.497 24.960 1.00 97.88 861 TRP A N 1
ATOM 6623 C CA . TRP A 1 861 ? -23.894 3.611 23.552 1.00 97.88 861 TRP A CA 1
ATOM 6624 C C . TRP A 1 861 ? -23.515 2.388 22.722 1.00 97.88 861 TRP A C 1
ATOM 6626 O O . TRP A 1 861 ? -24.232 2.062 21.778 1.00 97.88 861 TRP A O 1
ATOM 6636 N N . ALA A 1 862 ? -22.471 1.657 23.106 1.00 97.19 862 ALA A N 1
ATOM 6637 C CA . ALA A 1 862 ? -22.153 0.370 22.496 1.00 97.19 862 ALA A CA 1
ATOM 6638 C C . ALA A 1 862 ? -23.226 -0.714 22.766 1.00 97.19 862 ALA A C 1
ATOM 6640 O O . ALA A 1 862 ? -23.279 -1.714 22.058 1.00 97.19 862 ALA A O 1
ATOM 6641 N N . SER A 1 863 ? -24.163 -0.505 23.704 1.00 96.88 863 SER A N 1
ATOM 6642 C CA . SER A 1 863 ? -25.365 -1.354 23.819 1.00 96.88 863 SER A CA 1
ATOM 6643 C C . SER A 1 863 ? -26.370 -1.167 22.673 1.00 96.88 863 SER A C 1
ATOM 6645 O O . SER A 1 863 ? -27.279 -1.977 22.511 1.00 96.88 863 SER A O 1
ATOM 6647 N N . HIS A 1 864 ? -26.221 -0.107 21.870 1.00 97.44 864 HIS A N 1
ATOM 6648 C CA . HIS A 1 864 ? -27.089 0.198 20.729 1.00 97.44 864 HIS A CA 1
ATOM 6649 C C . HIS A 1 864 ? -26.665 -0.513 19.442 1.00 97.44 864 HIS A C 1
ATOM 6651 O O . HIS A 1 864 ? -27.256 -0.234 18.404 1.00 97.44 864 HIS A O 1
ATOM 6657 N N . LEU A 1 865 ? -25.625 -1.352 19.485 1.00 96.75 865 LEU A N 1
ATOM 6658 C CA . LEU A 1 865 ? -25.051 -2.028 18.316 1.00 96.75 865 LEU A CA 1
ATOM 6659 C C . LEU A 1 865 ? -25.746 -3.364 17.999 1.00 96.75 865 LEU A C 1
ATOM 6661 O O . LEU A 1 865 ? -25.442 -3.983 16.989 1.00 96.75 865 LEU A O 1
ATOM 6665 N N . ASP A 1 866 ? -26.690 -3.816 18.831 1.00 95.06 866 ASP A N 1
ATOM 6666 C CA . ASP A 1 866 ? -27.393 -5.083 18.613 1.00 95.06 866 ASP A CA 1
ATOM 6667 C C . ASP A 1 866 ? -28.476 -4.948 17.530 1.00 95.06 866 ASP A C 1
ATOM 6669 O O . ASP A 1 866 ? -29.468 -4.240 17.748 1.00 95.06 866 ASP A O 1
ATOM 6673 N N . PRO A 1 867 ? -28.361 -5.650 16.386 1.00 89.06 867 PRO A N 1
ATOM 6674 C CA . PRO A 1 867 ? -29.415 -5.651 15.371 1.00 89.06 867 PRO A CA 1
ATOM 6675 C C . PRO A 1 867 ? -30.741 -6.244 15.874 1.00 89.06 867 PRO A C 1
ATOM 6677 O O . PRO A 1 867 ? -31.788 -6.021 15.264 1.00 89.06 867 PRO A O 1
ATOM 6680 N N . ALA A 1 868 ? -30.727 -6.989 16.983 1.00 92.00 868 ALA A N 1
ATOM 6681 C CA . ALA A 1 868 ? -31.900 -7.595 17.597 1.00 92.00 868 ALA A CA 1
ATOM 6682 C C . ALA A 1 868 ? -32.482 -6.789 18.779 1.00 92.00 868 ALA A C 1
ATOM 6684 O O . ALA A 1 868 ? -33.408 -7.282 19.432 1.00 92.00 868 ALA A O 1
ATOM 6685 N N . ASP A 1 869 ? -32.025 -5.553 19.037 1.00 92.38 869 ASP A N 1
ATOM 6686 C CA . ASP A 1 869 ? -32.519 -4.730 20.160 1.00 92.38 869 ASP A CA 1
ATOM 6687 C C . ASP A 1 869 ? -34.008 -4.331 20.040 1.00 92.38 869 ASP A C 1
ATOM 6689 O O . ASP A 1 869 ? -34.643 -3.934 21.022 1.00 92.38 869 ASP A O 1
ATOM 6693 N N . GLY A 1 870 ? -34.589 -4.478 18.844 1.00 93.88 870 GLY A N 1
ATOM 6694 C CA . GLY A 1 870 ? -35.996 -4.211 18.547 1.00 93.88 870 GLY A CA 1
ATOM 6695 C C . GLY A 1 870 ? -36.351 -2.725 18.433 1.00 93.88 870 GLY A C 1
ATOM 6696 O O . GLY A 1 870 ? -37.540 -2.398 18.355 1.00 93.88 870 GLY A O 1
ATOM 6697 N N . VAL A 1 871 ? -35.361 -1.829 18.422 1.00 95.88 871 VAL A N 1
ATOM 6698 C CA . VAL A 1 871 ? -35.539 -0.381 18.276 1.00 95.88 871 VAL A CA 1
ATOM 6699 C C . VAL A 1 871 ? -35.378 0.007 16.808 1.00 95.88 871 VAL A C 1
ATOM 6701 O O . VAL A 1 871 ? -34.397 -0.348 16.160 1.00 95.88 871 VAL A O 1
ATOM 6704 N N . THR A 1 872 ? -36.330 0.776 16.277 1.00 95.56 872 THR A N 1
ATOM 6705 C CA . THR A 1 872 ? -36.220 1.393 14.947 1.00 95.56 872 THR A CA 1
ATOM 6706 C C . THR A 1 872 ? -36.049 2.903 15.060 1.00 95.56 872 THR A C 1
ATOM 6708 O O . THR A 1 872 ? -36.508 3.514 16.029 1.00 95.56 872 THR A O 1
ATOM 6711 N N . MET A 1 873 ? -35.384 3.501 14.074 1.00 94.75 873 MET A N 1
ATOM 6712 C CA . MET A 1 873 ? -35.140 4.939 13.989 1.00 94.75 873 MET A CA 1
ATOM 6713 C C . MET A 1 873 ? -35.351 5.430 12.553 1.00 94.75 873 MET A C 1
ATOM 6715 O O . MET A 1 873 ? -34.911 4.775 11.608 1.00 94.75 873 MET A O 1
ATOM 6719 N N . ASP A 1 874 ? -35.991 6.591 12.393 1.00 96.69 874 ASP A N 1
ATOM 6720 C CA . ASP A 1 874 ? -36.020 7.319 11.122 1.00 96.69 874 ASP A CA 1
ATOM 6721 C C . ASP A 1 874 ? -34.676 8.016 10.897 1.00 96.69 874 ASP A C 1
ATOM 6723 O O . ASP A 1 874 ? -34.374 9.012 11.558 1.00 96.69 874 ASP A O 1
ATOM 6727 N N . ILE A 1 875 ? -33.883 7.500 9.958 1.00 96.44 875 ILE A N 1
ATOM 6728 C CA . ILE A 1 875 ? -32.545 8.021 9.641 1.00 96.44 875 ILE A CA 1
ATOM 6729 C C . ILE A 1 875 ? -32.543 9.063 8.514 1.00 96.44 875 ILE A C 1
ATOM 6731 O O . ILE A 1 875 ? -31.485 9.465 8.033 1.00 96.44 875 ILE A O 1
ATOM 6735 N N . SER A 1 876 ? -33.719 9.492 8.052 1.00 97.19 876 SER A N 1
ATOM 6736 C CA . SER A 1 876 ? -33.834 10.499 6.997 1.00 97.19 876 SER A CA 1
ATOM 6737 C C . SER A 1 876 ? -33.637 11.929 7.529 1.00 97.19 876 SER A C 1
ATOM 6739 O O . SER A 1 876 ? -33.810 12.188 8.728 1.00 97.19 876 SER A O 1
ATOM 6741 N N . PRO A 1 877 ? -33.426 12.923 6.642 1.00 97.94 877 PRO A N 1
ATOM 6742 C CA . PRO A 1 877 ? -33.395 14.327 7.039 1.00 97.94 877 PRO A CA 1
ATOM 6743 C C . PRO A 1 877 ? -34.736 14.852 7.572 1.00 97.94 877 PRO A C 1
ATOM 6745 O O . PRO A 1 877 ? -34.802 16.004 7.989 1.00 97.94 877 PRO A O 1
ATOM 6748 N N . ALA A 1 878 ? -35.819 14.060 7.554 1.00 97.25 878 ALA A N 1
ATOM 6749 C CA . ALA A 1 878 ? -37.071 14.427 8.214 1.00 97.25 878 ALA A CA 1
ATOM 6750 C C . ALA A 1 878 ? -36.930 14.457 9.744 1.00 97.25 878 ALA A C 1
ATOM 6752 O O . ALA A 1 878 ? -37.609 15.256 10.392 1.00 97.25 878 ALA A O 1
ATOM 6753 N N . SER A 1 879 ? -36.047 13.612 10.289 1.00 95.75 879 SER A N 1
ATOM 6754 C CA . SER A 1 879 ? -35.885 13.387 11.729 1.00 95.75 879 SER A CA 1
ATOM 6755 C C . SER A 1 879 ? -34.465 13.659 12.232 1.00 95.75 879 SER A C 1
ATOM 6757 O O . SER A 1 879 ? -34.314 14.064 13.382 1.00 95.75 879 SER A O 1
ATOM 6759 N N . LEU A 1 880 ? -33.436 13.505 11.388 1.00 95.06 880 LEU A N 1
ATOM 6760 C CA . LEU A 1 880 ? -32.033 13.735 11.755 1.00 95.06 880 LEU A CA 1
ATOM 6761 C C . LEU A 1 880 ? -31.472 15.060 11.221 1.00 95.06 880 LEU A C 1
ATOM 6763 O O . LEU A 1 880 ? -31.880 15.551 10.168 1.00 95.06 880 LEU A O 1
ATOM 6767 N N . GLY A 1 881 ? -30.499 15.617 11.948 1.00 95.12 881 GLY A N 1
ATOM 6768 C CA . GLY A 1 881 ? -29.809 16.863 11.600 1.00 95.12 881 GLY A CA 1
ATOM 6769 C C . GLY A 1 881 ? -30.490 18.125 12.140 1.00 95.12 881 GLY A C 1
ATOM 6770 O O . GLY A 1 881 ? -31.335 18.073 13.042 1.00 95.12 881 GLY A O 1
ATOM 6771 N N . ASN A 1 882 ? -30.136 19.285 11.584 1.00 96.25 882 ASN A N 1
ATOM 6772 C CA . ASN A 1 882 ? -30.657 20.601 11.977 1.00 96.25 882 ASN A CA 1
ATOM 6773 C C . ASN A 1 882 ? -30.338 20.996 13.438 1.00 96.25 882 ASN A C 1
ATOM 6775 O O . ASN A 1 882 ? -31.190 21.529 14.164 1.00 96.25 882 ASN A O 1
ATOM 6779 N N . ILE A 1 883 ? -29.103 20.752 13.884 1.00 95.31 883 ILE A N 1
ATOM 6780 C CA . ILE A 1 883 ? -28.627 21.180 15.207 1.00 95.31 883 ILE A CA 1
ATOM 6781 C C . ILE A 1 883 ? -28.549 22.711 15.264 1.00 95.31 883 ILE A C 1
ATOM 6783 O O . ILE A 1 883 ? -27.936 23.364 14.421 1.00 95.31 883 ILE A O 1
ATOM 6787 N N . GLN A 1 884 ? -29.169 23.303 16.289 1.00 90.94 884 GLN A N 1
ATOM 6788 C CA . GLN A 1 884 ? -29.263 24.763 16.415 1.00 90.94 884 GLN A CA 1
ATOM 6789 C C . GLN A 1 884 ? -28.012 25.400 17.037 1.00 90.94 884 GLN A C 1
ATOM 6791 O O . GLN A 1 884 ? -27.627 26.509 16.664 1.00 90.94 884 GLN A O 1
ATOM 6796 N N . SER A 1 885 ? -27.391 24.731 18.011 1.00 93.12 885 SER A N 1
ATOM 6797 C CA . SER A 1 885 ? -26.214 25.236 18.724 1.00 93.12 885 SER A CA 1
ATOM 6798 C C . SER A 1 885 ? -25.516 24.133 19.513 1.00 93.12 885 SER A C 1
ATOM 6800 O O . SER A 1 885 ? -26.195 23.264 20.058 1.00 93.12 885 SER A O 1
ATOM 6802 N N . TYR A 1 886 ? -24.195 24.241 19.667 1.00 96.31 886 TYR A N 1
ATOM 6803 C CA . TYR A 1 886 ? -23.407 23.366 20.539 1.00 96.31 886 TYR A CA 1
ATOM 6804 C C . TYR A 1 886 ? -23.232 23.957 21.947 1.00 96.31 886 TYR A C 1
ATOM 6806 O O . TYR A 1 886 ? -23.105 25.184 22.079 1.00 96.31 886 TYR A O 1
ATOM 6814 N N . PRO A 1 887 ? -23.186 23.115 22.995 1.00 96.62 887 PRO A N 1
ATOM 6815 C CA . PRO A 1 887 ? -22.809 23.549 24.334 1.00 96.62 887 PRO A CA 1
ATOM 6816 C C . PRO A 1 887 ? -21.356 24.047 24.357 1.00 96.62 887 PRO A C 1
ATOM 6818 O O . PRO A 1 887 ? -20.512 23.594 23.588 1.00 96.62 887 PRO A O 1
ATOM 6821 N N . ARG A 1 888 ? -21.058 24.998 25.249 1.00 94.12 888 ARG A N 1
ATOM 6822 C CA . ARG A 1 888 ? -19.703 25.564 25.423 1.00 94.12 888 ARG A CA 1
ATOM 6823 C C . ARG A 1 888 ? -19.025 25.115 26.719 1.00 94.12 888 ARG A C 1
ATOM 6825 O O . ARG A 1 888 ? -17.816 25.262 26.833 1.00 94.12 888 ARG A O 1
ATOM 6832 N N . ALA A 1 889 ? -19.791 24.595 27.676 1.00 96.00 889 ALA A N 1
ATOM 6833 C CA . ALA A 1 889 ? -19.298 24.083 28.949 1.00 96.00 889 ALA A CA 1
ATOM 6834 C C . ALA A 1 889 ? -19.536 22.569 29.024 1.00 96.00 889 ALA A C 1
ATOM 6836 O O . ALA A 1 889 ? -20.584 22.090 28.584 1.00 96.00 889 ALA A O 1
ATOM 6837 N N . PHE A 1 890 ? -18.578 21.822 29.576 1.00 97.56 890 PHE A N 1
ATOM 6838 C CA . PHE A 1 890 ? -18.650 20.359 29.675 1.00 97.56 890 PHE A CA 1
ATOM 6839 C C . PHE A 1 890 ? -19.834 19.888 30.533 1.00 97.56 890 PHE A C 1
ATOM 6841 O O . PHE A 1 890 ? -20.397 18.822 30.297 1.00 97.56 890 PHE A O 1
ATOM 6848 N N . GLU A 1 891 ? -20.259 20.696 31.503 1.00 97.25 891 GLU A N 1
ATOM 6849 C CA . GLU A 1 891 ? -21.399 20.430 32.381 1.00 97.25 891 GLU A CA 1
ATOM 6850 C C . GLU A 1 891 ? -22.741 20.388 31.637 1.00 97.25 891 GLU A C 1
ATOM 6852 O O . GLU A 1 891 ? -23.687 19.770 32.124 1.00 97.25 891 GLU A O 1
ATOM 6857 N N . ASP A 1 892 ? -22.823 21.000 30.452 1.00 96.88 892 ASP A N 1
ATOM 6858 C CA . ASP A 1 892 ? -24.034 21.017 29.627 1.00 96.88 892 ASP A CA 1
ATOM 6859 C C . ASP A 1 892 ? -24.123 19.800 28.685 1.00 96.88 892 ASP A C 1
ATOM 6861 O O . ASP A 1 892 ? -25.184 19.533 28.114 1.00 96.88 892 ASP A O 1
ATOM 6865 N N . TYR A 1 893 ? -23.039 19.031 28.520 1.00 97.38 893 TYR A N 1
ATOM 6866 C CA . TYR A 1 893 ? -22.976 17.914 27.567 1.00 97.38 893 TYR A CA 1
ATOM 6867 C C . TYR A 1 893 ? -23.986 16.797 27.880 1.00 97.38 893 TYR A C 1
ATOM 6869 O O . TYR A 1 893 ? -24.602 16.306 26.932 1.00 97.38 893 TYR A O 1
ATOM 6877 N N . PRO A 1 894 ? -24.269 16.445 29.153 1.00 95.88 894 PRO A N 1
ATOM 6878 C CA . PRO A 1 894 ? -25.324 15.484 29.485 1.00 95.88 894 PRO A CA 1
ATOM 6879 C C . PRO A 1 894 ? -26.736 15.893 29.054 1.00 95.88 894 PRO A C 1
ATOM 6881 O O . PRO A 1 894 ? -27.624 15.049 29.011 1.00 95.88 894 PRO A O 1
ATOM 6884 N N . SER A 1 895 ? -26.969 17.178 28.764 1.00 94.38 895 SER A N 1
ATOM 6885 C CA . SER A 1 895 ? -28.245 17.647 28.204 1.00 94.38 895 SER A CA 1
ATOM 6886 C C . SER A 1 895 ? -28.258 17.646 26.673 1.00 94.38 895 SER A C 1
ATOM 6888 O O . SER A 1 895 ? -29.330 17.749 26.082 1.00 94.38 895 SER A O 1
ATOM 6890 N N . PHE A 1 896 ? -27.085 17.577 26.038 1.00 96.75 896 PHE A N 1
ATOM 6891 C CA . PHE A 1 896 ? -26.936 17.541 24.586 1.00 96.75 896 PHE A CA 1
ATOM 6892 C C . PHE A 1 896 ? -26.945 16.103 24.054 1.00 96.75 896 PHE A C 1
ATOM 6894 O O . PHE A 1 896 ? -27.640 15.826 23.084 1.00 96.75 896 PHE A O 1
ATOM 6901 N N . PHE A 1 897 ? -26.220 15.189 24.704 1.00 97.19 897 PHE A N 1
ATOM 6902 C CA . PHE A 1 897 ? -26.151 13.780 24.312 1.00 97.19 897 PHE A CA 1
ATOM 6903 C C . PHE A 1 897 ? -27.130 12.933 25.128 1.00 97.19 897 PHE A C 1
ATOM 6905 O O . PHE A 1 897 ? -27.018 12.861 26.356 1.00 97.19 897 PHE A O 1
ATOM 6912 N N . ASP A 1 898 ? -28.060 12.244 24.461 1.00 94.81 898 ASP A N 1
ATOM 6913 C CA . ASP A 1 898 ? -28.964 11.318 25.149 1.00 94.81 898 ASP A CA 1
ATOM 6914 C C . ASP A 1 898 ? -28.204 10.040 25.533 1.00 94.81 898 ASP A C 1
ATOM 6916 O O . ASP A 1 898 ? -27.839 9.217 24.693 1.00 94.81 898 ASP A O 1
ATOM 6920 N N . THR A 1 899 ? -27.965 9.863 26.835 1.00 92.38 899 THR A N 1
ATOM 6921 C CA . THR A 1 899 ? -27.221 8.710 27.359 1.00 92.38 899 THR A CA 1
ATOM 6922 C C . THR A 1 899 ? -27.933 7.378 27.090 1.00 92.38 899 THR A C 1
ATOM 6924 O O . THR A 1 899 ? -27.250 6.389 26.862 1.00 92.38 899 THR A O 1
ATOM 6927 N N . GLN A 1 900 ? -29.270 7.325 27.113 1.00 89.88 900 GLN A N 1
ATOM 6928 C CA . GLN A 1 900 ? -30.027 6.065 27.017 1.00 89.88 900 GLN A CA 1
ATOM 6929 C C . GLN A 1 900 ? -30.533 5.768 25.609 1.00 89.88 900 GLN A C 1
ATOM 6931 O O . GLN A 1 900 ? -30.556 4.612 25.199 1.00 89.88 900 GLN A O 1
ATOM 6936 N N . SER A 1 901 ? -30.988 6.786 24.881 1.00 88.88 901 SER A N 1
ATOM 6937 C CA . SER A 1 901 ? -31.537 6.593 23.532 1.00 88.88 901 SER A CA 1
ATOM 6938 C C . SER A 1 901 ? -30.451 6.673 22.457 1.00 88.88 901 SER A C 1
ATOM 6940 O O . SER A 1 901 ? -30.610 6.087 21.383 1.00 88.88 901 SER A O 1
ATOM 6942 N N . GLY A 1 902 ? -29.336 7.346 22.763 1.00 92.38 902 GLY A N 1
ATOM 6943 C CA . GLY A 1 902 ? -28.307 7.713 21.797 1.00 92.38 902 GLY A CA 1
ATOM 6944 C C . GLY A 1 902 ? -28.672 8.962 20.993 1.00 92.38 902 GLY A C 1
ATOM 6945 O O . GLY A 1 902 ? -29.829 9.379 20.960 1.00 92.38 902 GLY A O 1
ATOM 6946 N N . GLY A 1 903 ? -27.676 9.540 20.322 1.00 91.81 903 GLY A N 1
ATOM 6947 C CA . GLY A 1 903 ? -27.851 10.695 19.440 1.00 91.81 903 GLY A CA 1
ATOM 6948 C C . GLY A 1 903 ? -27.746 12.060 20.126 1.00 91.81 903 GLY A C 1
ATOM 6949 O O . GLY A 1 903 ? -27.274 12.190 21.260 1.00 91.81 903 GLY A O 1
ATOM 6950 N N . ASP A 1 904 ? -28.157 13.085 19.382 1.00 93.31 904 ASP A N 1
ATOM 6951 C CA . ASP A 1 904 ? -28.051 14.507 19.716 1.00 93.31 904 ASP A CA 1
ATOM 6952 C C . ASP A 1 904 ? -29.427 15.211 19.580 1.00 93.31 904 ASP A C 1
ATOM 6954 O O . ASP A 1 904 ? -30.418 14.555 19.245 1.00 93.31 904 ASP A O 1
ATOM 6958 N N . PRO A 1 905 ? -29.564 16.525 19.867 1.00 94.56 905 PRO A N 1
ATOM 6959 C CA . PRO A 1 905 ? -30.860 17.199 19.888 1.00 94.56 905 PRO A CA 1
ATOM 6960 C C . PRO A 1 905 ? -31.328 17.661 18.494 1.00 94.56 905 PRO A C 1
ATOM 6962 O O . PRO A 1 905 ? -32.115 18.611 18.396 1.00 94.56 905 PRO A O 1
ATOM 6965 N N . GLY A 1 906 ? -30.829 17.045 17.417 1.00 93.88 906 GLY A N 1
ATOM 6966 C CA . GLY A 1 906 ? -31.293 17.256 16.051 1.00 93.88 906 GLY A CA 1
ATOM 6967 C C . GLY A 1 906 ? -32.812 17.104 15.919 1.00 93.88 906 GLY A C 1
ATOM 6968 O O . GLY A 1 906 ? -33.454 16.313 16.605 1.00 93.88 906 GLY A O 1
ATOM 6969 N N . THR A 1 907 ? -33.410 17.921 15.053 1.00 94.44 907 THR A N 1
ATOM 6970 C CA . THR A 1 907 ? -34.874 17.960 14.850 1.00 94.44 907 THR A CA 1
ATOM 6971 C C . THR A 1 907 ? -35.296 17.650 13.419 1.00 94.44 907 THR A C 1
ATOM 6973 O O . THR A 1 907 ? -36.494 17.620 13.135 1.00 94.44 907 THR A O 1
ATOM 6976 N N . GLY A 1 908 ? -34.325 17.466 12.521 1.00 96.56 908 GLY A N 1
ATOM 6977 C CA . GLY A 1 908 ? -34.561 17.307 11.095 1.00 96.56 908 GLY A CA 1
ATOM 6978 C C . GLY A 1 908 ? -35.199 18.529 10.435 1.00 96.56 908 GLY A C 1
ATOM 6979 O O . GLY A 1 908 ? -35.260 19.641 10.978 1.00 96.56 908 GLY A O 1
ATOM 6980 N N . TYR A 1 909 ? -35.670 18.312 9.215 1.00 97.06 909 TYR A N 1
ATOM 6981 C CA . TYR A 1 909 ? -36.229 19.315 8.327 1.00 97.06 909 TYR A CA 1
ATOM 6982 C C . TYR A 1 909 ? -37.616 18.883 7.844 1.00 97.06 909 TYR A C 1
ATOM 6984 O O . TYR A 1 909 ? -37.796 17.773 7.349 1.00 97.06 909 TYR A O 1
ATOM 6992 N N . PRO A 1 910 ? -38.624 19.771 7.877 1.00 93.50 910 PRO A N 1
ATOM 6993 C CA . PRO A 1 910 ? -39.964 19.403 7.430 1.00 93.50 910 PRO A CA 1
ATOM 6994 C C . PRO A 1 910 ? -40.067 19.229 5.906 1.00 93.50 910 PRO A C 1
ATOM 6996 O O . PRO A 1 910 ? -40.951 18.510 5.442 1.00 93.50 910 PRO A O 1
ATOM 6999 N N . GLN A 1 911 ? -39.239 19.934 5.121 1.00 96.25 911 GLN A N 1
ATOM 7000 C CA . GLN A 1 911 ? -39.275 19.950 3.652 1.00 96.25 911 GLN A CA 1
ATOM 7001 C C . GLN A 1 911 ? -37.891 20.219 3.057 1.00 96.25 911 GLN A C 1
ATOM 7003 O O . GLN A 1 911 ? -37.112 20.990 3.617 1.00 96.25 911 GLN A O 1
ATOM 7008 N N . ASN A 1 912 ? -37.630 19.646 1.882 1.00 96.62 912 ASN A N 1
ATOM 7009 C CA . ASN A 1 912 ? -36.464 19.953 1.064 1.00 96.62 912 ASN A CA 1
ATOM 7010 C C . ASN A 1 912 ? -36.622 21.361 0.445 1.00 96.62 912 ASN A C 1
ATOM 7012 O O . ASN A 1 912 ? -37.617 21.623 -0.242 1.00 96.62 912 ASN A O 1
ATOM 7016 N N . PRO A 1 913 ? -35.660 22.281 0.643 1.00 94.81 913 PRO A N 1
ATOM 7017 C CA . PRO A 1 913 ? -35.784 23.676 0.213 1.00 94.81 913 PRO A CA 1
ATOM 7018 C C . PRO A 1 913 ? -35.648 23.885 -1.303 1.00 94.81 913 PRO A C 1
ATOM 7020 O O . PRO A 1 913 ? -35.964 24.968 -1.797 1.00 94.81 913 PRO A O 1
ATOM 7023 N N . ARG A 1 914 ? -35.157 22.891 -2.050 1.00 94.31 914 ARG A N 1
ATOM 7024 C CA . ARG A 1 914 ? -34.989 22.937 -3.510 1.00 94.31 914 ARG A CA 1
ATOM 7025 C C . ARG A 1 914 ? -36.208 22.373 -4.234 1.00 94.31 914 ARG A C 1
ATOM 7027 O O . ARG A 1 914 ? -36.619 22.930 -5.249 1.00 94.31 914 ARG A O 1
ATOM 7034 N N . THR A 1 915 ? -36.826 21.320 -3.699 1.00 94.25 915 THR A N 1
ATOM 7035 C CA . THR A 1 915 ? -37.999 20.674 -4.320 1.00 94.25 915 THR A CA 1
ATOM 7036 C C . THR A 1 915 ? -39.339 21.124 -3.728 1.00 94.25 915 THR A C 1
ATOM 7038 O O . THR A 1 915 ? -40.368 21.023 -4.396 1.00 94.25 915 THR A O 1
ATOM 7041 N N . GLY A 1 916 ? -39.356 21.617 -2.485 1.00 94.62 916 GLY A N 1
ATOM 7042 C CA . GLY A 1 916 ? -40.570 21.954 -1.732 1.00 94.62 916 GLY A CA 1
ATOM 7043 C C . GLY A 1 916 ? -41.364 20.739 -1.228 1.00 94.62 916 GLY A C 1
ATOM 7044 O O . GLY A 1 916 ? -42.452 20.906 -0.675 1.00 94.62 916 GLY A O 1
ATOM 7045 N N . ALA A 1 917 ? -40.856 19.520 -1.429 1.00 96.06 917 ALA A N 1
ATOM 7046 C CA . ALA A 1 917 ? -41.470 18.285 -0.947 1.00 96.06 917 ALA A CA 1
ATOM 7047 C C . ALA A 1 917 ? -40.992 17.945 0.481 1.00 96.06 917 ALA A C 1
ATOM 7049 O O . ALA A 1 917 ? -39.865 18.291 0.833 1.00 96.06 917 ALA A O 1
ATOM 7050 N N . PRO A 1 918 ? -41.809 17.269 1.314 1.00 97.12 918 PRO A N 1
ATOM 7051 C CA . PRO A 1 918 ? -41.334 16.718 2.584 1.00 97.12 918 PRO A CA 1
ATOM 7052 C C . PRO A 1 918 ? -40.246 15.660 2.354 1.00 97.12 918 PRO A C 1
ATOM 7054 O O . PRO A 1 918 ? -40.327 14.911 1.378 1.00 97.12 918 PRO A O 1
ATOM 7057 N N . TYR A 1 919 ? -39.260 15.576 3.254 1.00 97.12 919 TYR A N 1
ATOM 7058 C CA . TYR A 1 919 ? -38.331 14.441 3.270 1.00 97.12 919 TYR A CA 1
ATOM 7059 C C . TYR A 1 919 ? -39.099 13.162 3.611 1.00 97.12 919 TYR A C 1
ATOM 7061 O O . TYR A 1 919 ? -39.986 13.172 4.467 1.00 97.12 919 TYR A O 1
ATOM 7069 N N . ALA A 1 920 ? -38.810 12.081 2.889 1.00 95.94 920 ALA A N 1
ATOM 7070 C CA . ALA A 1 920 ? -39.455 10.797 3.118 1.00 95.94 920 ALA A CA 1
ATOM 7071 C C . ALA A 1 920 ? -38.784 10.092 4.311 1.00 95.94 920 ALA A C 1
ATOM 7073 O O . ALA A 1 920 ? -37.570 9.905 4.249 1.00 95.94 920 ALA A O 1
ATOM 7074 N N . PRO A 1 921 ? -39.542 9.680 5.347 1.00 96.88 921 PRO A N 1
ATOM 7075 C CA . PRO A 1 921 ? -38.995 8.902 6.456 1.00 96.88 921 PRO A CA 1
ATOM 7076 C C . PRO A 1 921 ? -38.366 7.586 5.993 1.00 96.88 921 PRO A C 1
ATOM 7078 O O . PRO A 1 921 ? -38.895 6.928 5.090 1.00 96.88 921 PRO A O 1
ATOM 7081 N N . GLN A 1 922 ? -37.279 7.186 6.647 1.00 96.88 922 GLN A N 1
ATOM 7082 C CA . GLN A 1 922 ? -36.550 5.944 6.408 1.00 96.88 922 GLN A CA 1
ATOM 7083 C C . GLN A 1 922 ? -36.316 5.228 7.743 1.00 96.88 922 GLN A C 1
ATOM 7085 O O . GLN A 1 922 ? -35.322 5.463 8.420 1.00 96.88 922 GLN A O 1
ATOM 7090 N N . GLU A 1 923 ? -37.255 4.361 8.120 1.00 97.56 923 GLU A N 1
ATOM 7091 C CA . GLU A 1 923 ? -37.184 3.571 9.355 1.00 97.56 923 GLU A CA 1
ATOM 7092 C C . GLU A 1 923 ? -36.245 2.371 9.180 1.00 97.56 923 GLU A C 1
ATOM 7094 O O . GLU A 1 923 ? -36.512 1.498 8.349 1.00 97.56 923 GLU A O 1
ATOM 7099 N N . VAL A 1 924 ? -35.188 2.297 9.989 1.00 97.06 924 VAL A N 1
ATOM 7100 C CA . VAL A 1 924 ? -34.227 1.178 10.010 1.00 97.06 924 VAL A CA 1
ATOM 7101 C C . VAL A 1 924 ? -33.975 0.699 11.445 1.00 97.06 924 VAL A C 1
ATOM 7103 O O . VAL A 1 924 ? -34.209 1.466 12.386 1.00 97.06 924 VAL A O 1
ATOM 7106 N N . PRO A 1 925 ? -33.515 -0.549 11.660 1.00 97.31 925 PRO A N 1
ATOM 7107 C CA . PRO A 1 925 ? -33.054 -0.995 12.972 1.00 97.31 925 PRO A CA 1
ATOM 7108 C C . PRO A 1 925 ? -31.921 -0.102 13.487 1.00 97.31 925 PRO A C 1
ATOM 7110 O O . PRO A 1 925 ? -30.976 0.196 12.753 1.00 97.31 925 PRO A O 1
ATOM 7113 N N . ARG A 1 926 ? -31.989 0.309 14.757 1.00 96.50 926 ARG A N 1
ATOM 7114 C CA . ARG A 1 926 ? -30.965 1.169 15.363 1.00 96.50 926 ARG A CA 1
ATOM 7115 C C . ARG A 1 926 ? -29.593 0.492 15.350 1.00 96.50 926 ARG A C 1
ATOM 7117 O O . ARG A 1 926 ? -28.632 1.154 14.981 1.00 96.50 926 ARG A O 1
ATOM 7124 N N . GLY A 1 927 ? -29.524 -0.801 15.676 1.00 96.12 927 GLY A N 1
ATOM 7125 C CA . GLY A 1 927 ? -28.281 -1.580 15.639 1.00 96.12 927 GLY A CA 1
ATOM 7126 C C . GLY A 1 927 ? -27.628 -1.664 14.262 1.00 96.12 927 GLY A C 1
ATOM 7127 O O . GLY A 1 927 ? -26.407 -1.670 14.164 1.00 96.12 927 GLY A O 1
ATOM 7128 N N . ASP A 1 928 ? -28.413 -1.661 13.183 1.00 96.62 928 ASP A N 1
ATOM 7129 C CA . ASP A 1 928 ? -27.842 -1.587 11.837 1.00 96.62 928 ASP A CA 1
ATOM 7130 C C . ASP A 1 928 ? -27.291 -0.188 11.551 1.00 96.62 928 ASP A C 1
ATOM 7132 O O . ASP A 1 928 ? -26.162 -0.058 11.089 1.00 96.62 928 ASP A O 1
ATOM 7136 N N . TYR A 1 929 ? -28.056 0.862 11.868 1.00 96.38 929 TYR A N 1
ATOM 7137 C CA . TYR A 1 929 ? -27.634 2.243 11.631 1.00 96.38 929 TYR A CA 1
ATOM 7138 C C . TYR A 1 929 ? -26.358 2.615 12.394 1.00 96.38 929 TYR A C 1
ATOM 7140 O O . TYR A 1 929 ? -25.469 3.240 11.827 1.00 96.38 929 TYR A O 1
ATOM 7148 N N . THR A 1 930 ? -26.250 2.247 13.670 1.00 96.12 930 THR A N 1
ATOM 7149 C CA . THR A 1 930 ? -25.112 2.630 14.519 1.00 96.12 930 THR A CA 1
ATOM 7150 C C . THR A 1 930 ? -23.817 1.929 14.110 1.00 96.12 930 THR A C 1
ATOM 7152 O O . THR A 1 930 ? -22.777 2.586 14.087 1.00 96.12 930 THR A O 1
ATOM 7155 N N . ARG A 1 931 ? -23.880 0.647 13.718 1.00 95.50 931 ARG A N 1
ATOM 7156 C CA . ARG A 1 931 ? -22.738 -0.110 13.169 1.00 95.50 931 ARG A CA 1
ATOM 7157 C C . ARG A 1 931 ? -22.292 0.439 11.817 1.00 95.50 931 ARG A C 1
ATOM 7159 O O . ARG A 1 931 ? -21.125 0.779 11.651 1.00 95.50 931 ARG A O 1
ATOM 7166 N N . VAL A 1 932 ? -23.243 0.651 10.903 1.00 95.19 932 VAL A N 1
ATOM 7167 C CA . VAL A 1 932 ? -22.996 1.299 9.604 1.00 95.19 932 VAL A CA 1
ATOM 7168 C C . VAL A 1 932 ? -22.323 2.650 9.792 1.00 95.19 932 VAL A C 1
ATOM 7170 O O . VAL A 1 932 ? -21.348 2.958 9.114 1.00 95.19 932 VAL A O 1
ATOM 7173 N N . LEU A 1 933 ? -22.839 3.468 10.710 1.00 93.50 933 LEU A N 1
ATOM 7174 C CA . LEU A 1 933 ? -22.313 4.802 10.932 1.00 93.50 933 LEU A CA 1
ATOM 7175 C C . LEU A 1 933 ? -20.886 4.759 11.484 1.00 93.50 933 LEU A C 1
ATOM 7177 O O . LEU A 1 933 ? -20.059 5.569 11.066 1.00 93.50 933 LEU A O 1
ATOM 7181 N N . ALA A 1 934 ? -20.611 3.833 12.408 1.00 92.31 934 ALA A N 1
ATOM 7182 C CA . ALA A 1 934 ? -19.297 3.652 13.014 1.00 92.31 934 ALA A CA 1
ATOM 7183 C C . ALA A 1 934 ? -18.219 3.292 11.982 1.00 92.31 934 ALA A C 1
ATOM 7185 O O . ALA A 1 934 ? -17.103 3.797 12.127 1.00 92.31 934 ALA A O 1
ATOM 7186 N N . GLU A 1 935 ? -18.562 2.489 10.969 1.00 90.38 935 GLU A N 1
ATOM 7187 C CA . GLU A 1 935 ? -17.659 2.036 9.900 1.00 90.38 935 GLU A CA 1
ATOM 7188 C C . GLU A 1 935 ? -17.547 3.054 8.753 1.00 90.38 935 GLU A C 1
ATOM 7190 O O . GLU A 1 935 ? -16.439 3.472 8.428 1.00 90.38 935 GLU A O 1
ATOM 7195 N N . PHE A 1 936 ? -18.667 3.574 8.230 1.00 90.62 936 PHE A N 1
ATOM 7196 C CA . PHE A 1 936 ? -18.668 4.526 7.103 1.00 90.62 936 PHE A CA 1
ATOM 7197 C C . PHE A 1 936 ? -17.793 5.763 7.360 1.00 90.62 936 PHE A C 1
ATOM 7199 O O . PHE A 1 936 ? -17.047 6.206 6.492 1.00 90.62 936 PHE A O 1
ATOM 7206 N N . TRP A 1 937 ? -17.868 6.322 8.572 1.00 89.00 937 TRP A N 1
ATOM 7207 C CA . TRP A 1 937 ? -17.073 7.489 8.963 1.00 89.00 937 TRP A CA 1
ATOM 7208 C C . TRP A 1 937 ? -15.773 7.128 9.700 1.00 89.00 937 TRP A C 1
ATOM 7210 O O . TRP A 1 937 ? -15.102 8.041 10.178 1.00 89.00 937 TRP A O 1
ATOM 7220 N N . ALA A 1 938 ? -15.443 5.843 9.897 1.00 74.19 938 ALA A N 1
ATOM 7221 C CA . ALA A 1 938 ? -14.133 5.439 10.438 1.00 74.19 938 ALA A CA 1
ATOM 7222 C C . ALA A 1 938 ? -13.070 5.460 9.350 1.00 74.19 938 ALA A C 1
ATOM 7224 O O . ALA A 1 938 ? -12.009 6.056 9.545 1.00 74.19 938 ALA A O 1
ATOM 7225 N N . ASP A 1 939 ? -13.400 4.835 8.224 1.00 58.06 939 ASP A N 1
ATOM 7226 C CA . ASP A 1 939 ? -12.427 4.465 7.207 1.00 58.06 939 ASP A CA 1
ATOM 7227 C C . ASP A 1 939 ? -12.737 5.126 5.862 1.00 58.06 939 ASP A C 1
ATOM 7229 O O . ASP A 1 939 ? -12.123 4.779 4.874 1.00 58.06 939 ASP A O 1
ATOM 7233 N N . GLY A 1 940 ? -13.716 6.038 5.760 1.00 56.84 940 GLY A N 1
ATOM 7234 C CA . GLY A 1 940 ? -14.340 6.274 4.452 1.00 56.84 940 GLY A CA 1
ATOM 7235 C C . GLY A 1 940 ? -14.830 4.939 3.850 1.00 56.84 940 GLY A C 1
ATOM 7236 O O . GLY A 1 940 ? -14.750 3.893 4.488 1.00 56.84 940 GLY A O 1
ATOM 7237 N N . PRO A 1 941 ? -15.384 4.913 2.638 1.00 57.28 941 PRO A N 1
ATOM 7238 C CA . PRO A 1 941 ? -15.701 3.642 2.000 1.00 57.28 941 PRO A CA 1
ATOM 7239 C C . PRO A 1 941 ? -14.434 2.829 1.678 1.00 57.28 941 PRO A C 1
ATOM 7241 O O . PRO A 1 941 ? -14.494 1.604 1.696 1.00 57.28 941 PRO A O 1
ATOM 7244 N N . GLU A 1 942 ? -13.317 3.515 1.384 1.00 68.06 942 GLU A N 1
ATOM 7245 C CA . GLU A 1 942 ? -12.104 2.944 0.762 1.00 68.06 942 GLU A CA 1
ATOM 7246 C C . GLU A 1 942 ? -10.790 3.611 1.274 1.00 68.06 942 GLU A C 1
ATOM 7248 O O . GLU A 1 942 ? -9.755 3.555 0.619 1.00 68.06 942 GLU A O 1
ATOM 7253 N N . SER A 1 943 ? -10.848 4.282 2.439 1.00 71.38 943 SER A N 1
ATOM 7254 C CA . SER A 1 943 ? -9.760 4.880 3.251 1.00 71.38 943 SER A CA 1
ATOM 7255 C C . SER A 1 943 ? -8.862 5.963 2.681 1.00 71.38 943 SER A C 1
ATOM 7257 O O . SER A 1 943 ? -7.704 6.085 3.069 1.00 71.38 943 SER A O 1
ATOM 7259 N N . GLU A 1 944 ? -9.439 6.952 2.002 1.00 85.19 944 GLU A N 1
ATOM 7260 C CA . GLU A 1 944 ? -8.768 8.228 1.692 1.00 85.19 944 GLU A CA 1
ATOM 7261 C C . GLU A 1 944 ? -8.395 9.061 2.948 1.00 85.19 944 GLU A C 1
ATOM 7263 O O . GLU A 1 944 ? -8.045 10.242 2.857 1.00 85.19 944 GLU A O 1
ATOM 7268 N N . THR A 1 945 ? -8.485 8.477 4.150 1.00 89.44 945 THR A N 1
ATOM 7269 C CA . THR A 1 945 ? -8.472 9.098 5.479 1.00 89.44 945 THR A CA 1
ATOM 7270 C C . THR A 1 945 ? -9.535 10.201 5.632 1.00 89.44 945 THR A C 1
ATOM 7272 O O . THR A 1 945 ? -10.130 10.664 4.657 1.00 89.44 945 THR A O 1
ATOM 7275 N N . PRO A 1 946 ? -9.822 10.685 6.854 1.00 91.12 946 PRO A N 1
ATOM 7276 C CA . PRO A 1 946 ? -10.847 11.711 7.049 1.00 91.12 946 PRO A CA 1
ATOM 7277 C C . PRO A 1 946 ? -10.700 12.972 6.178 1.00 91.12 946 PRO A C 1
ATOM 7279 O O . PRO A 1 946 ? -11.721 13.431 5.664 1.00 91.12 946 PRO A O 1
ATOM 7282 N N . PRO A 1 947 ? -9.501 13.561 5.968 1.00 95.44 947 PRO A N 1
ATOM 7283 C CA . PRO A 1 947 ? -9.385 14.722 5.087 1.00 95.44 947 PRO A CA 1
ATOM 7284 C C . PRO A 1 947 ? -9.666 14.391 3.611 1.00 95.44 947 PRO A C 1
ATOM 7286 O O . PRO A 1 947 ? -10.315 15.195 2.943 1.00 95.44 947 PRO A O 1
ATOM 7289 N N . GLY A 1 948 ? -9.242 13.229 3.098 1.00 95.38 948 GLY A N 1
ATOM 7290 C CA . GLY A 1 948 ? -9.499 12.832 1.708 1.00 95.38 948 GLY A CA 1
ATOM 7291 C C . GLY A 1 948 ? -10.961 12.467 1.458 1.00 95.38 948 GLY A C 1
ATOM 7292 O O . GLY A 1 948 ? -11.513 12.834 0.423 1.00 95.38 948 GLY A O 1
ATOM 7293 N N . HIS A 1 949 ? -11.651 11.890 2.444 1.00 94.25 949 HIS A N 1
ATOM 7294 C CA . HIS A 1 949 ? -13.084 11.609 2.341 1.00 94.25 949 HIS A CA 1
ATOM 7295 C C . HIS A 1 949 ? -13.913 12.883 2.067 1.00 94.25 949 HIS A C 1
ATOM 7297 O O . HIS A 1 949 ? -14.853 12.881 1.272 1.00 94.25 949 HIS A O 1
ATOM 7303 N N . TRP A 1 950 ? -13.526 14.027 2.644 1.00 96.31 950 TRP A N 1
ATOM 7304 C CA . TRP A 1 950 ? -14.175 15.308 2.339 1.00 96.31 950 TRP A CA 1
ATOM 7305 C C . TRP A 1 950 ? -13.839 15.863 0.952 1.00 96.31 950 TRP A C 1
ATOM 7307 O O . TRP A 1 950 ? -14.636 16.628 0.406 1.00 96.31 950 TRP A O 1
ATOM 7317 N N . PHE A 1 951 ? -12.714 15.466 0.355 1.00 97.88 951 PHE A N 1
ATOM 7318 C CA . PHE A 1 951 ? -12.420 15.737 -1.053 1.00 97.88 951 PHE A CA 1
ATOM 7319 C C . PHE A 1 951 ? -13.273 14.868 -1.986 1.00 97.88 951 PHE A C 1
ATOM 7321 O O . PHE A 1 951 ? -13.776 15.396 -2.975 1.00 97.88 951 PHE A O 1
ATOM 7328 N N . VAL A 1 952 ? -13.530 13.600 -1.640 1.00 95.50 952 VAL A N 1
ATOM 7329 C CA . VAL A 1 952 ? -14.495 12.745 -2.363 1.00 95.50 952 VAL A CA 1
ATOM 7330 C C . VAL A 1 952 ? -15.885 13.392 -2.353 1.00 95.50 952 VAL A C 1
ATOM 7332 O O . VAL A 1 952 ? -16.466 13.627 -3.411 1.00 95.50 952 VAL A O 1
ATOM 7335 N N . ILE A 1 953 ? -16.376 13.816 -1.181 1.00 95.56 953 ILE A N 1
ATOM 7336 C CA . ILE A 1 953 ? -17.654 14.544 -1.069 1.00 95.56 953 ILE A CA 1
ATOM 7337 C C . ILE A 1 953 ? -17.627 15.852 -1.880 1.00 95.56 953 ILE A C 1
ATOM 7339 O O . ILE A 1 953 ? -18.610 16.204 -2.535 1.00 95.56 953 ILE A O 1
ATOM 7343 N N . ALA A 1 954 ? -16.521 16.601 -1.855 1.00 97.62 954 ALA A N 1
ATOM 7344 C CA . ALA A 1 954 ? -16.394 17.822 -2.648 1.00 97.62 954 ALA A CA 1
ATOM 7345 C C . ALA A 1 954 ? -16.450 17.538 -4.158 1.00 97.62 954 ALA A C 1
ATOM 7347 O O . ALA A 1 954 ? -17.070 18.305 -4.894 1.00 97.62 954 ALA A O 1
ATOM 7348 N N . ASN A 1 955 ? -15.866 16.430 -4.615 1.00 96.94 955 ASN A N 1
ATOM 7349 C CA . ASN A 1 955 ? -15.949 15.982 -6.001 1.00 96.94 955 ASN A CA 1
ATOM 7350 C C . ASN A 1 955 ? -17.389 15.640 -6.392 1.00 96.94 955 ASN A C 1
ATOM 7352 O O . ASN A 1 955 ? -17.879 16.179 -7.383 1.00 96.94 955 ASN A O 1
ATOM 7356 N N . GLU A 1 956 ? -18.110 14.871 -5.571 1.00 94.94 956 GLU A N 1
ATOM 7357 C CA . GLU A 1 956 ? -19.537 14.587 -5.788 1.00 94.94 956 GLU A CA 1
ATOM 7358 C C . GLU A 1 956 ? -20.373 15.871 -5.897 1.00 94.94 956 GLU A C 1
ATOM 7360 O O . GLU A 1 956 ? -21.232 16.002 -6.773 1.00 94.94 956 GLU A O 1
ATOM 7365 N N . VAL A 1 957 ? -20.108 16.855 -5.031 1.00 97.12 957 VAL A N 1
ATOM 7366 C CA . VAL A 1 957 ? -20.768 18.169 -5.064 1.00 97.12 957 VAL A CA 1
ATOM 7367 C C . VAL A 1 957 ? -20.440 18.909 -6.358 1.00 97.12 957 VAL A C 1
ATOM 7369 O O . VAL A 1 957 ? -21.352 19.438 -6.998 1.00 97.12 957 VAL A O 1
ATOM 7372 N N . ASN A 1 958 ? -19.165 18.939 -6.748 1.00 96.00 958 ASN A N 1
ATOM 7373 C CA . ASN A 1 958 ? -18.672 19.623 -7.945 1.00 96.00 958 ASN A CA 1
ATOM 7374 C C . ASN A 1 958 ? -19.233 19.021 -9.239 1.00 96.00 958 ASN A C 1
ATOM 7376 O O . ASN A 1 958 ? -19.500 19.756 -10.195 1.00 96.00 958 ASN A O 1
ATOM 7380 N N . ASP A 1 959 ? -19.434 17.704 -9.254 1.00 94.38 959 ASP A N 1
ATOM 7381 C CA . ASP A 1 959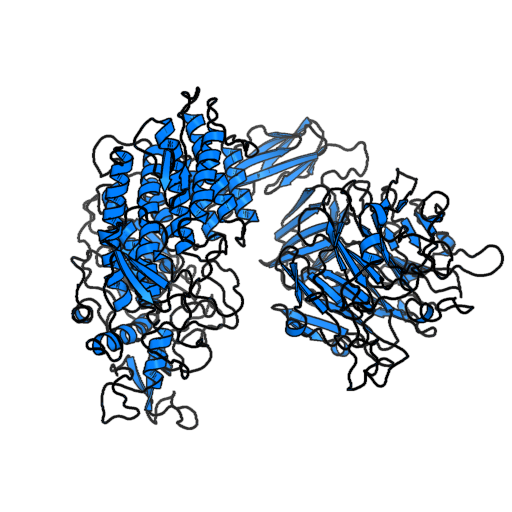 ? -19.984 16.945 -10.377 1.00 94.38 959 ASP A CA 1
ATOM 7382 C C . ASP A 1 959 ? -21.521 16.939 -10.400 1.00 94.38 959 ASP A C 1
ATOM 7384 O O . ASP A 1 959 ? -22.138 16.613 -11.420 1.00 94.38 959 ASP A O 1
ATOM 7388 N N . HIS A 1 960 ? -22.173 17.376 -9.319 1.00 95.50 960 HIS A N 1
ATOM 7389 C CA . HIS A 1 960 ? -23.624 17.364 -9.237 1.00 95.50 960 HIS A CA 1
ATOM 7390 C C . HIS A 1 960 ? -24.271 18.303 -10.284 1.00 95.50 960 HIS A C 1
ATOM 7392 O O . HIS A 1 960 ? -24.017 19.511 -10.298 1.00 95.50 960 HIS A O 1
ATOM 7398 N N . PRO A 1 961 ? -25.230 17.824 -11.105 1.00 94.06 961 PRO A N 1
ATOM 7399 C CA . PRO A 1 961 ? -25.783 18.585 -12.235 1.00 94.06 961 PRO A CA 1
ATOM 7400 C C . PRO A 1 961 ? -26.603 19.825 -11.842 1.00 94.06 961 PRO A C 1
ATOM 7402 O O . PRO A 1 961 ? -26.916 20.658 -12.691 1.00 94.06 961 PRO A O 1
ATOM 7405 N N . LEU A 1 962 ? -27.000 19.931 -10.570 1.00 95.00 962 LEU A N 1
ATOM 7406 C CA . LEU A 1 962 ? -27.708 21.095 -10.013 1.00 95.00 962 LEU A CA 1
ATOM 7407 C C . LEU A 1 962 ? -26.791 22.103 -9.304 1.00 95.00 962 LEU A C 1
ATOM 7409 O O . LEU A 1 962 ? -27.306 23.070 -8.742 1.00 95.00 962 LEU A O 1
ATOM 7413 N N . LEU A 1 963 ? -25.474 21.883 -9.279 1.00 95.69 963 LEU A N 1
ATOM 7414 C CA . LEU A 1 963 ? -24.546 22.873 -8.746 1.00 95.69 963 LEU A CA 1
ATOM 7415 C C . LEU A 1 963 ? -24.437 24.059 -9.715 1.00 95.69 963 LEU A C 1
ATOM 7417 O O . LEU A 1 963 ? -24.134 23.896 -10.895 1.00 95.69 963 LEU A O 1
ATOM 7421 N N . GLU A 1 964 ? -24.622 25.272 -9.198 1.00 94.12 964 GLU A N 1
ATOM 7422 C CA . GLU A 1 964 ? -24.191 26.488 -9.885 1.00 94.12 964 GLU A CA 1
ATOM 7423 C C . GLU A 1 964 ? -22.782 26.846 -9.398 1.00 94.12 964 GLU A C 1
ATOM 7425 O O . GLU A 1 964 ? -22.617 27.198 -8.232 1.00 94.12 964 GLU A O 1
ATOM 7430 N N . ARG A 1 965 ? -21.770 26.801 -10.278 1.00 95.94 965 ARG A N 1
ATOM 7431 C CA . ARG A 1 965 ? -20.359 27.117 -9.955 1.00 95.94 965 ARG A CA 1
ATOM 7432 C C . ARG A 1 965 ? -20.120 28.618 -9.754 1.00 95.94 965 ARG A C 1
ATOM 7434 O O . ARG A 1 965 ? -19.284 29.236 -10.407 1.00 95.94 965 ARG A O 1
ATOM 7441 N N . ARG A 1 966 ? -20.910 29.252 -8.893 1.00 96.00 966 ARG A N 1
ATOM 7442 C CA . ARG A 1 966 ? -20.789 30.661 -8.512 1.00 96.00 966 ARG A CA 1
ATOM 7443 C C . ARG A 1 966 ? -20.076 30.724 -7.180 1.00 96.00 966 ARG A C 1
ATOM 7445 O O . ARG A 1 966 ? -20.621 30.287 -6.172 1.00 96.00 966 ARG A O 1
ATOM 7452 N N . PHE A 1 967 ? -18.862 31.257 -7.178 1.00 94.38 967 PHE A N 1
ATOM 7453 C CA . PHE A 1 967 ? -18.078 31.352 -5.955 1.00 94.38 967 PHE A CA 1
ATOM 7454 C C . PHE A 1 967 ? -18.820 32.198 -4.910 1.00 94.38 967 PHE A C 1
ATOM 7456 O O . PHE A 1 967 ? -19.281 33.305 -5.200 1.00 94.38 967 PHE A O 1
ATOM 7463 N N . ALA A 1 968 ? -18.988 31.646 -3.710 1.00 95.50 968 ALA A N 1
ATOM 7464 C CA . ALA A 1 968 ? -19.827 32.191 -2.646 1.00 95.50 968 ALA A CA 1
ATOM 7465 C C . ALA A 1 968 ? -21.306 32.415 -3.024 1.00 95.50 968 ALA A C 1
ATOM 7467 O O . ALA A 1 968 ? -21.974 33.298 -2.480 1.00 95.50 968 ALA A O 1
ATOM 7468 N N . GLY A 1 969 ? -21.827 31.638 -3.979 1.00 93.12 969 GLY A N 1
ATOM 7469 C CA . GLY A 1 969 ? -23.211 31.709 -4.461 1.00 93.12 969 GLY A CA 1
ATOM 7470 C C . GLY A 1 969 ? -23.548 32.991 -5.229 1.00 93.12 969 GLY A C 1
ATOM 7471 O O . GLY A 1 969 ? -24.721 33.280 -5.478 1.00 93.12 969 GLY A O 1
ATOM 7472 N N . ALA A 1 970 ? -22.545 33.793 -5.598 1.00 91.12 970 ALA A N 1
ATOM 7473 C CA . ALA A 1 970 ? -22.723 35.094 -6.232 1.00 91.12 970 ALA A CA 1
ATOM 7474 C C . ALA A 1 970 ? -21.799 35.282 -7.446 1.00 91.12 970 ALA A C 1
ATOM 7476 O O . ALA A 1 970 ? -20.874 34.518 -7.692 1.00 91.12 970 ALA A O 1
ATOM 7477 N N . GLY A 1 971 ? -22.051 36.337 -8.225 1.00 90.88 971 GLY A N 1
ATOM 7478 C CA . GLY A 1 971 ? -21.212 36.681 -9.375 1.00 90.88 971 GLY A CA 1
ATOM 7479 C C . GLY A 1 971 ? -21.470 35.817 -10.610 1.00 90.88 971 GLY A C 1
ATOM 7480 O O . GLY A 1 971 ? -22.553 35.250 -10.772 1.00 90.88 971 GLY A O 1
ATOM 7481 N N . LEU A 1 972 ? -20.503 35.799 -11.531 1.00 91.31 972 LEU A N 1
ATOM 7482 C CA . LEU A 1 972 ? -20.551 34.973 -12.739 1.00 91.31 972 LEU A CA 1
ATOM 7483 C C . LEU A 1 972 ? -20.273 33.509 -12.389 1.00 91.31 972 LEU A C 1
ATOM 7485 O O . LEU A 1 972 ? -19.619 33.216 -11.394 1.00 91.31 972 LEU A O 1
ATOM 7489 N N . GLU A 1 973 ? -20.808 32.605 -13.204 1.00 95.31 973 GLU A N 1
ATOM 7490 C CA . GLU A 1 973 ? -20.460 31.193 -13.087 1.00 95.31 973 GLU A CA 1
ATOM 7491 C C . GLU A 1 973 ? -19.013 31.018 -13.554 1.00 95.31 973 GLU A C 1
ATOM 7493 O O . GLU A 1 973 ? -18.636 31.563 -14.595 1.00 95.31 973 GLU A O 1
ATOM 7498 N N . LEU A 1 974 ? -18.217 30.321 -12.751 1.00 96.00 974 LEU A N 1
ATOM 7499 C CA . LEU A 1 974 ? -16.818 30.042 -13.022 1.00 96.00 974 LEU A CA 1
ATOM 7500 C C . LEU A 1 974 ? -16.683 28.879 -14.001 1.00 96.00 974 LEU A C 1
ATOM 7502 O O . LEU A 1 974 ? -17.500 27.950 -14.030 1.00 96.00 974 LEU A O 1
ATOM 7506 N N . GLU A 1 975 ? -15.610 28.929 -14.784 1.00 95.06 975 GLU A N 1
ATOM 7507 C CA . GLU A 1 975 ? -15.184 27.786 -15.579 1.00 95.06 975 GLU A CA 1
ATOM 7508 C C . GLU A 1 975 ? -14.776 26.626 -14.669 1.00 95.06 975 GLU A C 1
ATOM 7510 O O . GLU A 1 975 ? -14.358 26.824 -13.525 1.00 95.06 975 GLU A O 1
ATOM 7515 N N . ARG A 1 976 ? -14.905 25.400 -15.186 1.00 95.44 976 ARG A N 1
ATOM 7516 C CA . ARG A 1 976 ? -14.722 24.174 -14.404 1.00 95.44 976 ARG A CA 1
ATOM 7517 C C . ARG A 1 976 ? -13.349 24.115 -13.725 1.00 95.44 976 ARG A C 1
ATOM 7519 O O . ARG A 1 976 ? -13.289 23.866 -12.529 1.00 95.44 976 ARG A O 1
ATOM 7526 N N . LEU A 1 977 ? -12.276 24.415 -14.462 1.00 97.44 977 LEU A N 1
ATOM 7527 C CA . LEU A 1 977 ? -10.912 24.408 -13.924 1.00 97.44 977 LEU A CA 1
ATOM 7528 C C . LEU A 1 977 ? -10.728 25.413 -12.778 1.00 97.44 977 LEU A C 1
ATOM 7530 O O . LEU A 1 977 ? -10.203 25.052 -11.731 1.00 97.44 977 LEU A O 1
ATOM 7534 N N . GLU A 1 978 ? -11.189 26.655 -12.952 1.00 97.38 978 GLU A N 1
ATOM 7535 C CA . GLU A 1 978 ? -11.093 27.677 -11.901 1.00 97.38 978 GLU A CA 1
ATOM 7536 C C . GLU A 1 978 ? -11.905 27.284 -10.658 1.00 97.38 978 GLU A C 1
ATOM 7538 O O . GLU A 1 978 ? -11.453 27.501 -9.534 1.00 97.38 978 GLU A O 1
ATOM 7543 N N . TRP A 1 979 ? -13.091 26.698 -10.845 1.00 98.00 979 TRP A N 1
ATOM 7544 C CA . TRP A 1 979 ? -13.915 26.201 -9.744 1.00 98.00 979 TRP A CA 1
ATOM 7545 C C . TRP A 1 979 ? -13.213 25.091 -8.958 1.00 98.00 979 TRP A C 1
ATOM 7547 O O . TRP A 1 979 ? -13.106 25.192 -7.736 1.00 98.00 979 TRP A O 1
ATOM 7557 N N . ASP A 1 980 ? -12.713 24.063 -9.647 1.00 98.50 980 ASP A N 1
ATOM 7558 C CA . ASP A 1 980 ? -12.063 22.916 -9.010 1.00 98.50 980 ASP A CA 1
ATOM 7559 C C . ASP A 1 980 ? -10.794 23.368 -8.257 1.00 98.50 980 ASP A C 1
ATOM 7561 O O . ASP A 1 980 ? -10.644 23.069 -7.075 1.00 98.50 980 ASP A O 1
ATOM 7565 N N . LEU A 1 981 ? -9.945 24.207 -8.868 1.00 98.62 981 LEU A N 1
ATOM 7566 C CA . LEU A 1 981 ? -8.750 24.766 -8.215 1.00 98.62 981 LEU A CA 1
ATOM 7567 C C . LEU A 1 981 ? -9.082 25.568 -6.954 1.00 98.62 981 LEU A C 1
ATOM 7569 O O . LEU A 1 981 ? -8.457 25.369 -5.914 1.00 98.62 981 LEU A O 1
ATOM 7573 N N . LYS A 1 982 ? -10.074 26.465 -7.017 1.00 98.31 982 LYS A N 1
ATOM 7574 C CA . LYS A 1 982 ? -10.491 27.258 -5.848 1.00 98.31 982 LYS A CA 1
ATOM 7575 C C . LYS A 1 982 ? -11.099 26.387 -4.753 1.00 98.31 982 LYS A C 1
ATOM 7577 O O . LYS A 1 982 ? -10.904 26.680 -3.574 1.00 98.31 982 LYS A O 1
ATOM 7582 N N . THR A 1 983 ? -11.809 25.327 -5.136 1.00 98.75 983 THR A N 1
ATOM 7583 C CA . THR A 1 983 ? -12.375 24.346 -4.205 1.00 98.75 983 THR A CA 1
ATOM 7584 C C . THR A 1 983 ? -11.266 23.615 -3.462 1.00 98.75 983 THR A C 1
ATOM 7586 O O . THR A 1 983 ? -11.234 23.657 -2.235 1.00 98.75 983 THR A O 1
ATOM 7589 N N . TYR A 1 984 ? -10.325 23.008 -4.188 1.00 98.81 984 TYR A N 1
ATOM 7590 C CA . TYR A 1 984 ? -9.237 22.230 -3.597 1.00 98.81 984 TYR A CA 1
ATOM 7591 C C . TYR A 1 984 ? -8.260 23.092 -2.803 1.00 98.81 984 TYR A C 1
ATOM 7593 O O . TYR A 1 984 ? -7.816 22.679 -1.738 1.00 98.81 984 TYR A O 1
ATOM 7601 N N . PHE A 1 985 ? -7.983 24.318 -3.252 1.00 98.81 985 PHE A N 1
ATOM 7602 C CA . PHE A 1 985 ? -7.157 25.262 -2.503 1.00 98.81 985 PHE A CA 1
ATOM 7603 C C . PHE A 1 985 ? -7.781 25.615 -1.145 1.00 98.81 985 PHE A C 1
ATOM 7605 O O . PHE A 1 985 ? -7.126 25.502 -0.110 1.00 98.81 985 PHE A O 1
ATOM 7612 N N . ALA A 1 986 ? -9.063 26.001 -1.134 1.00 98.81 986 ALA A N 1
ATOM 7613 C CA . ALA A 1 986 ? -9.756 26.386 0.094 1.00 98.81 986 ALA A CA 1
ATOM 7614 C C . ALA A 1 986 ? -9.997 25.191 1.031 1.00 98.81 986 ALA A C 1
ATOM 7616 O O . ALA A 1 986 ? -9.780 25.300 2.238 1.00 98.81 986 ALA A O 1
ATOM 7617 N N . LEU A 1 987 ? -10.434 24.050 0.486 1.00 98.88 987 LEU A N 1
ATOM 7618 C CA . LEU A 1 987 ? -10.693 22.841 1.267 1.00 98.88 987 LEU A CA 1
ATOM 7619 C C . LEU A 1 987 ? -9.394 22.215 1.778 1.00 98.88 987 LEU A C 1
ATOM 7621 O O . LEU A 1 987 ? -9.310 21.893 2.959 1.00 98.88 987 LEU A O 1
ATOM 7625 N N . GLY A 1 988 ? -8.373 22.102 0.927 1.00 98.75 988 GLY A N 1
ATOM 7626 C CA . GLY A 1 988 ? -7.051 21.602 1.296 1.00 98.75 988 GLY A CA 1
ATOM 7627 C C . GLY A 1 988 ? -6.435 22.430 2.414 1.00 98.75 988 GLY A C 1
ATOM 7628 O O . GLY A 1 988 ? -6.038 21.868 3.429 1.00 98.75 988 GLY A O 1
ATOM 7629 N N . GLY A 1 989 ? -6.460 23.761 2.296 1.00 98.75 989 GLY A N 1
ATOM 7630 C CA . GLY A 1 989 ? -5.979 24.653 3.352 1.00 98.75 989 GLY A CA 1
ATOM 7631 C C . GLY A 1 989 ? -6.720 24.458 4.679 1.00 98.75 989 GLY A C 1
ATOM 7632 O O . GLY A 1 989 ? -6.098 24.412 5.738 1.00 98.75 989 GLY A O 1
ATOM 7633 N N . ALA A 1 990 ? -8.040 24.252 4.633 1.00 98.88 990 ALA A N 1
ATOM 7634 C CA . ALA A 1 990 ? -8.830 23.955 5.826 1.00 98.88 990 ALA A CA 1
ATOM 7635 C C . ALA A 1 990 ? -8.520 22.577 6.429 1.00 98.88 990 ALA A C 1
ATOM 7637 O O . ALA A 1 990 ? -8.525 22.443 7.653 1.00 98.88 990 ALA A O 1
ATOM 7638 N N . MET A 1 991 ? -8.259 21.551 5.610 1.00 98.81 991 MET A N 1
ATOM 7639 C CA . MET A 1 991 ? -7.835 20.234 6.098 1.00 98.81 991 MET A CA 1
ATOM 7640 C C . MET A 1 991 ? -6.453 20.328 6.746 1.00 98.81 991 MET A C 1
ATOM 7642 O O . MET A 1 991 ? -6.288 19.886 7.878 1.00 98.81 991 MET A O 1
ATOM 7646 N N . HIS A 1 992 ? -5.493 20.983 6.096 1.00 98.81 992 HIS A N 1
ATOM 7647 C CA . HIS A 1 992 ? -4.152 21.216 6.639 1.00 98.81 992 HIS A CA 1
ATOM 7648 C C . HIS A 1 992 ? -4.186 21.924 7.998 1.00 98.81 992 HIS A C 1
ATOM 7650 O O . HIS A 1 992 ? -3.625 21.430 8.976 1.00 98.81 992 HIS A O 1
ATOM 7656 N N . ASP A 1 993 ? -4.942 23.014 8.112 1.00 98.88 993 ASP A N 1
ATOM 7657 C CA . ASP A 1 993 ? -5.076 23.737 9.379 1.00 98.88 993 ASP A CA 1
ATOM 7658 C C . ASP A 1 993 ? -5.863 22.950 10.434 1.00 98.88 993 ASP A C 1
ATOM 7660 O O . ASP A 1 993 ? -5.571 23.052 11.626 1.00 98.88 993 ASP A O 1
ATOM 7664 N N . SER A 1 994 ? -6.822 22.113 10.023 1.00 98.75 994 SER A N 1
ATOM 7665 C CA . SER A 1 994 ? -7.532 21.206 10.938 1.00 98.75 994 SER A CA 1
ATOM 7666 C C . SER A 1 994 ? -6.589 20.169 11.543 1.00 98.75 994 SER A C 1
ATOM 7668 O O . SER A 1 994 ? -6.706 19.874 12.735 1.00 98.75 994 SER A O 1
ATOM 7670 N N . ALA A 1 995 ? -5.636 19.657 10.757 1.00 98.56 995 ALA A N 1
ATOM 7671 C CA . ALA A 1 995 ? -4.584 18.773 11.244 1.00 98.56 995 ALA A CA 1
ATOM 7672 C C . ALA A 1 995 ? -3.726 19.488 12.296 1.00 98.56 995 ALA A C 1
ATOM 7674 O O . ALA A 1 995 ? -3.567 18.980 13.403 1.00 98.56 995 ALA A O 1
ATOM 7675 N N . ILE A 1 996 ? -3.245 20.698 11.990 1.00 98.69 996 ILE A N 1
ATOM 7676 C CA . ILE A 1 996 ? -2.430 21.522 12.900 1.00 98.69 996 ILE A CA 1
ATOM 7677 C C . ILE A 1 996 ? -3.184 21.818 14.202 1.00 98.69 996 ILE A C 1
ATOM 7679 O O . ILE A 1 996 ? -2.667 21.559 15.291 1.00 98.69 996 ILE A O 1
ATOM 7683 N N . GLY A 1 997 ? -4.424 22.305 14.110 1.00 98.12 997 GLY A N 1
ATOM 7684 C CA . GLY A 1 997 ? -5.260 22.619 15.268 1.00 98.12 997 GLY A CA 1
ATOM 7685 C C . GLY A 1 997 ? -5.507 21.393 16.146 1.00 98.12 997 GLY A C 1
ATOM 7686 O O . GLY A 1 997 ? -5.153 21.392 17.328 1.00 98.12 997 GLY A O 1
ATOM 7687 N N . ALA A 1 998 ? -6.032 20.308 15.569 1.00 98.38 998 ALA A N 1
ATOM 7688 C CA . ALA A 1 998 ? -6.379 19.115 16.334 1.00 98.38 998 ALA A CA 1
ATOM 7689 C C . ALA A 1 998 ? -5.144 18.414 16.922 1.00 98.38 998 ALA A C 1
ATOM 7691 O O . ALA A 1 998 ? -5.157 18.071 18.105 1.00 98.38 998 ALA A O 1
ATOM 7692 N N . TRP A 1 999 ? -4.067 18.223 16.150 1.00 98.19 999 TRP A N 1
ATOM 7693 C CA . TRP A 1 999 ? -2.875 17.530 16.651 1.00 98.19 999 TRP A CA 1
ATOM 7694 C C . TRP A 1 999 ? -2.048 18.366 17.619 1.00 98.19 999 TRP A C 1
ATOM 7696 O O . TRP A 1 999 ? -1.452 17.797 18.531 1.00 98.19 999 TRP A O 1
ATOM 7706 N N . SER A 1 1000 ? -2.086 19.699 17.529 1.00 95.19 1000 SER A N 1
ATOM 7707 C CA . SER A 1 1000 ? -1.489 20.538 18.571 1.00 95.19 1000 SER A CA 1
ATOM 7708 C C . SER A 1 1000 ? -2.145 20.324 19.941 1.00 95.19 1000 SER A C 1
ATOM 7710 O O . SER A 1 1000 ? -1.447 20.199 20.952 1.00 95.19 1000 SER A O 1
ATOM 7712 N N . ALA A 1 1001 ? -3.478 20.201 19.976 1.00 97.62 1001 ALA A N 1
ATOM 7713 C CA . ALA A 1 1001 ? -4.224 19.879 21.187 1.00 97.62 1001 ALA A CA 1
ATOM 7714 C C . ALA A 1 1001 ? -3.953 18.438 21.646 1.00 97.62 1001 ALA A C 1
ATOM 7716 O O . ALA A 1 1001 ? -3.660 18.227 22.824 1.00 97.62 1001 ALA A O 1
ATOM 7717 N N . LYS A 1 1002 ? -3.977 17.464 20.724 1.00 98.19 1002 LYS A N 1
ATOM 7718 C CA . LYS A 1 1002 ? -3.716 16.049 21.034 1.00 98.19 1002 LYS A CA 1
ATOM 7719 C C . LYS A 1 1002 ? -2.329 15.839 21.622 1.00 98.19 1002 LYS A C 1
ATOM 7721 O O . LYS A 1 1002 ? -2.213 15.170 22.640 1.00 98.19 1002 LYS A O 1
ATOM 7726 N N . GLY A 1 1003 ? -1.297 16.428 21.028 1.00 96.31 1003 GLY A N 1
ATOM 7727 C CA . GLY A 1 1003 ? 0.066 16.324 21.530 1.00 96.31 1003 GLY A CA 1
ATOM 7728 C C . GLY A 1 1003 ? 0.245 16.976 22.895 1.00 96.31 1003 GLY A C 1
ATOM 7729 O O . GLY A 1 1003 ? 0.844 16.383 23.790 1.00 96.31 1003 GLY A O 1
ATOM 7730 N N . TRP A 1 1004 ? -0.304 18.179 23.096 1.00 97.31 1004 TRP A N 1
ATOM 7731 C CA . TRP A 1 1004 ? -0.170 18.889 24.369 1.00 97.31 1004 TRP A CA 1
ATOM 7732 C C . TRP A 1 1004 ? -0.969 18.239 25.499 1.00 97.31 1004 TRP A C 1
ATOM 7734 O O . TRP A 1 1004 ? -0.397 17.893 26.535 1.00 97.31 1004 TRP A O 1
ATOM 7744 N N . TYR A 1 1005 ? -2.281 18.080 25.318 1.00 97.62 1005 TYR A N 1
ATOM 7745 C CA . TYR A 1 1005 ? -3.153 17.526 26.353 1.00 97.62 1005 TYR A CA 1
ATOM 7746 C C . TYR A 1 1005 ? -2.930 16.034 26.547 1.00 97.62 1005 TYR A C 1
ATOM 7748 O O . TYR A 1 1005 ? -3.122 15.552 27.660 1.00 97.62 1005 TYR A O 1
ATOM 7756 N N . ASP A 1 1006 ? -2.485 15.340 25.494 1.00 97.69 1006 ASP A N 1
ATOM 7757 C CA . ASP A 1 1006 ? -2.101 13.935 25.526 1.00 97.69 1006 ASP A CA 1
ATOM 7758 C C . ASP A 1 1006 ? -3.171 13.074 26.200 1.00 97.69 1006 ASP A C 1
ATOM 7760 O O . ASP A 1 1006 ? -2.883 12.282 27.082 1.00 97.69 1006 ASP A O 1
ATOM 7764 N N . TYR A 1 1007 ? -4.434 13.327 25.865 1.00 98.31 1007 TYR A N 1
ATOM 7765 C CA . TYR A 1 1007 ? -5.574 12.843 26.630 1.00 98.31 1007 TYR A CA 1
ATOM 7766 C C . TYR A 1 1007 ? -5.930 11.386 26.307 1.00 98.31 1007 TYR A C 1
ATOM 7768 O O . TYR A 1 1007 ? -5.871 10.946 25.152 1.00 98.31 1007 TYR A O 1
ATOM 7776 N N . ILE A 1 1008 ? -6.331 10.651 27.344 1.00 98.25 1008 ILE A N 1
ATOM 7777 C CA . ILE A 1 1008 ? -6.620 9.213 27.308 1.00 98.25 1008 ILE A CA 1
ATOM 7778 C C . ILE A 1 1008 ? -7.754 8.826 26.335 1.00 98.25 1008 ILE A C 1
ATOM 7780 O O . ILE A 1 1008 ? -8.670 9.605 26.069 1.00 98.25 1008 ILE A O 1
ATOM 7784 N N . ARG A 1 1009 ? -7.715 7.586 25.826 1.00 98.38 1009 ARG A N 1
ATOM 7785 C CA . ARG A 1 1009 ? -8.749 6.983 24.960 1.00 98.38 1009 ARG A CA 1
ATOM 7786 C C . ARG A 1 1009 ? -9.760 6.141 25.757 1.00 98.38 1009 ARG A C 1
ATOM 7788 O O . ARG A 1 1009 ? -9.419 5.664 26.841 1.00 98.38 1009 ARG A O 1
ATOM 7795 N N . PRO A 1 1010 ? -10.979 5.893 25.225 1.00 98.38 1010 PRO A N 1
ATOM 7796 C CA . PRO A 1 1010 ? -12.020 5.161 25.948 1.00 98.38 1010 PRO A CA 1
ATOM 7797 C C . PRO A 1 1010 ? -11.625 3.779 26.460 1.00 98.38 1010 PRO A C 1
ATOM 7799 O O . PRO A 1 1010 ? -11.928 3.493 27.612 1.00 98.38 1010 PRO A O 1
ATOM 7802 N N . ILE A 1 1011 ? -10.930 2.948 25.673 1.00 98.06 1011 ILE A N 1
ATOM 7803 C CA . ILE A 1 1011 ? -10.539 1.598 26.119 1.00 98.06 1011 ILE A CA 1
ATOM 7804 C C . ILE A 1 1011 ? -9.670 1.647 27.381 1.00 98.06 1011 ILE A C 1
ATOM 7806 O O . ILE A 1 1011 ? -9.990 1.002 28.380 1.00 98.06 1011 ILE A O 1
ATOM 7810 N N . SER A 1 1012 ? -8.642 2.496 27.384 1.00 98.06 1012 SER A N 1
ATOM 7811 C CA . SER A 1 1012 ? -7.742 2.679 28.521 1.00 98.06 1012 SER A CA 1
ATOM 7812 C C . SER A 1 1012 ? -8.459 3.277 29.731 1.00 98.06 1012 SER A C 1
ATOM 7814 O O . SER A 1 1012 ? -8.281 2.786 30.847 1.00 98.06 1012 SER A O 1
ATOM 7816 N N . ALA A 1 1013 ? -9.303 4.295 29.519 1.00 98.12 1013 ALA A N 1
ATOM 7817 C CA . ALA A 1 1013 ? -10.045 4.968 30.585 1.00 98.12 1013 ALA A CA 1
ATOM 7818 C C . ALA A 1 1013 ? -11.116 4.067 31.218 1.00 98.12 1013 ALA A C 1
ATOM 7820 O O . ALA A 1 1013 ? -11.223 4.007 32.441 1.00 98.12 1013 ALA A O 1
ATOM 7821 N N . LEU A 1 1014 ? -11.901 3.347 30.411 1.00 98.44 1014 LEU A N 1
ATOM 7822 C CA . LEU A 1 1014 ? -12.958 2.452 30.885 1.00 98.44 1014 LEU A CA 1
ATOM 7823 C C . LEU A 1 1014 ? -12.381 1.263 31.648 1.00 98.44 1014 LEU A C 1
ATOM 7825 O O . LEU A 1 1014 ? -12.823 1.005 32.769 1.00 98.44 1014 LEU A O 1
ATOM 7829 N N . ARG A 1 1015 ? -11.366 0.584 31.094 1.00 98.25 1015 ARG A N 1
ATOM 7830 C CA . ARG A 1 1015 ? -10.702 -0.533 31.783 1.00 98.25 1015 ARG A CA 1
ATOM 7831 C C . ARG A 1 1015 ? -9.977 -0.062 33.043 1.00 98.25 1015 ARG A C 1
ATOM 7833 O O . ARG A 1 1015 ? -10.104 -0.691 34.088 1.00 98.25 1015 ARG A O 1
ATOM 7840 N N . GLY A 1 1016 ? -9.301 1.085 32.986 1.00 97.62 1016 GLY A N 1
ATOM 7841 C CA . GLY A 1 1016 ? -8.617 1.667 34.140 1.00 97.62 1016 GLY A CA 1
ATOM 7842 C C . GLY A 1 1016 ? -9.566 2.108 35.264 1.00 97.62 1016 GLY A C 1
ATOM 7843 O O . GLY A 1 1016 ? -9.323 1.814 36.431 1.00 97.62 1016 GLY A O 1
ATOM 7844 N N . MET A 1 1017 ? -10.697 2.748 34.942 1.00 97.81 1017 MET A N 1
ATOM 7845 C CA . MET A 1 1017 ? -11.733 3.064 35.938 1.00 97.81 1017 MET A CA 1
ATOM 7846 C C . MET A 1 1017 ? -12.399 1.808 36.506 1.00 97.81 1017 MET A C 1
ATOM 7848 O O . MET A 1 1017 ? -12.761 1.799 37.681 1.00 97.81 1017 MET A O 1
ATOM 7852 N N . ALA A 1 1018 ? -12.583 0.762 35.696 1.00 97.00 1018 ALA A N 1
ATOM 7853 C CA . ALA A 1 1018 ? -13.149 -0.504 36.151 1.00 97.00 1018 ALA A CA 1
ATOM 7854 C C . ALA A 1 1018 ? -12.211 -1.256 37.109 1.00 97.00 1018 ALA A C 1
ATOM 7856 O O . ALA A 1 1018 ? -12.695 -1.833 38.083 1.00 97.00 1018 ALA A O 1
ATOM 7857 N N . GLU A 1 1019 ? -10.894 -1.187 36.884 1.00 95.62 1019 GLU A N 1
ATOM 7858 C CA . GLU A 1 1019 ? -9.861 -1.746 37.770 1.00 95.62 1019 GLU A CA 1
ATOM 7859 C C . GLU A 1 1019 ? -9.915 -1.119 39.175 1.00 95.62 1019 GLU A C 1
ATOM 7861 O O . GLU A 1 1019 ? -9.770 -1.808 40.184 1.00 95.62 1019 GLU A O 1
ATOM 7866 N N . LEU A 1 1020 ? -10.212 0.185 39.263 1.00 95.88 1020 LEU A N 1
ATOM 7867 C CA . LEU A 1 1020 ? -10.425 0.871 40.544 1.00 95.88 1020 LEU A CA 1
ATOM 7868 C C . LEU A 1 1020 ? -11.694 0.398 41.279 1.00 95.88 1020 LEU A C 1
ATOM 7870 O O . LEU A 1 1020 ? -11.806 0.592 42.490 1.00 95.88 1020 LEU A O 1
ATOM 7874 N N . GLY A 1 1021 ? -12.652 -0.206 40.573 1.00 96.19 1021 GLY A N 1
ATOM 7875 C CA . GLY A 1 1021 ? -13.967 -0.584 41.086 1.00 96.19 1021 GLY A CA 1
ATOM 7876 C C . GLY A 1 1021 ? -15.057 0.438 40.745 1.00 96.19 1021 GLY A C 1
ATOM 7877 O O . GLY A 1 1021 ? -14.962 1.150 39.751 1.00 96.19 1021 GLY A O 1
ATOM 7878 N N . GLN A 1 1022 ? -16.132 0.507 41.534 1.00 97.12 1022 GLN A N 1
ATOM 7879 C CA . GLN A 1 1022 ? -17.277 1.391 41.264 1.00 97.12 1022 GLN A CA 1
ATOM 7880 C C . GLN A 1 1022 ? -17.224 2.714 42.036 1.00 97.12 1022 GLN A C 1
ATOM 7882 O O . GLN A 1 1022 ? -16.791 2.749 43.184 1.00 97.12 1022 GLN A O 1
ATOM 7887 N N . GLY A 1 1023 ? -17.717 3.797 41.432 1.00 96.44 1023 GLY A N 1
ATOM 7888 C CA . GLY A 1 1023 ? -17.663 5.154 41.991 1.00 96.44 1023 GLY A CA 1
ATOM 7889 C C . GLY A 1 1023 ? -18.987 5.759 42.460 1.00 96.44 1023 GLY A C 1
ATOM 7890 O O . GLY A 1 1023 ? -19.040 6.956 42.729 1.00 96.44 1023 GLY A O 1
ATOM 7891 N N . SER A 1 1024 ? -20.068 4.983 42.557 1.00 96.31 1024 SER A N 1
ATOM 7892 C CA . SER A 1 1024 ? -21.420 5.509 42.814 1.00 96.31 1024 SER A CA 1
ATOM 7893 C C . SER A 1 1024 ? -21.910 5.388 44.254 1.00 96.31 1024 SER A C 1
ATOM 7895 O O . SER A 1 1024 ? -22.589 6.299 44.727 1.00 96.31 1024 SER A O 1
ATOM 7897 N N . ASP A 1 1025 ? -21.617 4.290 44.956 1.00 95.88 1025 ASP A N 1
ATOM 7898 C CA . ASP A 1 1025 ? -22.124 4.069 46.319 1.00 95.88 1025 ASP A CA 1
ATOM 7899 C C . ASP A 1 1025 ? -21.019 3.581 47.270 1.00 95.88 1025 ASP A C 1
ATOM 7901 O O . ASP A 1 1025 ? -20.581 2.434 47.154 1.00 95.88 1025 ASP A O 1
ATOM 7905 N N . PRO A 1 1026 ? -20.605 4.384 48.269 1.00 96.56 1026 PRO A N 1
ATOM 7906 C CA . PRO A 1 1026 ? -19.590 3.983 49.244 1.00 96.56 1026 PRO A CA 1
ATOM 7907 C C . PRO A 1 1026 ? -19.989 2.806 50.145 1.00 96.56 1026 PRO A C 1
ATOM 7909 O O . PRO A 1 1026 ? -19.158 2.322 50.914 1.00 96.56 1026 PRO A O 1
ATOM 7912 N N . ASN A 1 1027 ? -21.243 2.348 50.094 1.00 96.31 1027 ASN A N 1
ATOM 7913 C CA . ASN A 1 1027 ? -21.729 1.197 50.856 1.00 96.31 1027 ASN A CA 1
ATOM 7914 C C . ASN A 1 1027 ? -21.746 -0.112 50.051 1.00 96.31 1027 ASN A C 1
ATOM 7916 O O . ASN A 1 1027 ? -22.023 -1.162 50.636 1.00 96.31 1027 ASN A O 1
ATOM 7920 N N . LEU A 1 1028 ? -21.486 -0.068 48.742 1.00 94.25 1028 LEU A N 1
ATOM 7921 C CA . LEU A 1 1028 ? -21.377 -1.258 47.898 1.00 94.25 1028 LEU A CA 1
ATOM 7922 C C . LEU A 1 1028 ? -19.920 -1.760 47.828 1.00 94.25 1028 LEU A C 1
ATOM 7924 O O . LEU A 1 1028 ? -18.991 -0.997 48.108 1.00 94.25 1028 LEU A O 1
ATOM 7928 N N . PRO A 1 1029 ? -19.693 -3.043 47.475 1.00 91.94 1029 PRO A N 1
ATOM 7929 C CA . PRO A 1 1029 ? -18.350 -3.584 47.272 1.00 91.94 1029 PRO A CA 1
ATOM 7930 C C . PRO A 1 1029 ? -17.530 -2.789 46.248 1.00 91.94 1029 PRO A C 1
ATOM 7932 O O . PRO A 1 1029 ? -18.091 -2.113 45.383 1.00 91.94 1029 PRO A O 1
ATOM 7935 N N . SER A 1 1030 ? -16.202 -2.891 46.364 1.00 92.25 1030 SER A N 1
ATOM 7936 C CA . SER A 1 1030 ? -15.232 -2.300 45.429 1.00 92.25 1030 SER A CA 1
ATOM 7937 C C . SER A 1 1030 ? -15.437 -0.800 45.184 1.00 92.25 1030 SER A C 1
ATOM 7939 O O . SER A 1 1030 ? -15.245 -0.328 44.072 1.00 92.25 1030 SER A O 1
ATOM 7941 N N . TYR A 1 1031 ? -15.879 -0.043 46.195 1.00 97.31 1031 TYR A N 1
ATOM 7942 C CA . TYR A 1 1031 ? -16.033 1.402 46.047 1.00 97.31 1031 TYR A CA 1
ATOM 7943 C C . TYR A 1 1031 ? -14.678 2.110 45.940 1.00 97.31 1031 TYR A C 1
ATOM 7945 O O . TYR A 1 1031 ? -13.815 1.942 46.807 1.00 97.31 1031 TYR A O 1
ATOM 7953 N N . HIS A 1 1032 ? -14.557 2.992 44.954 1.00 97.06 1032 HIS A N 1
ATOM 7954 C CA . HIS A 1 1032 ? -13.468 3.946 44.812 1.00 97.06 1032 HIS A CA 1
ATOM 7955 C C . HIS A 1 1032 ? -14.011 5.265 44.252 1.00 97.06 1032 HIS A C 1
ATOM 7957 O O . HIS A 1 1032 ? -14.783 5.255 43.304 1.00 97.06 1032 HIS A O 1
ATOM 7963 N N . GLU A 1 1033 ? -13.605 6.419 44.789 1.00 95.38 1033 GLU A N 1
ATOM 7964 C CA . GLU A 1 1033 ? -14.184 7.719 44.389 1.00 95.38 1033 GLU A CA 1
ATOM 7965 C C . GLU A 1 1033 ? -13.959 8.081 42.906 1.00 95.38 1033 GLU A C 1
ATOM 7967 O O . GLU A 1 1033 ? -14.753 8.808 42.310 1.00 95.38 1033 GLU A O 1
ATOM 7972 N N . HIS A 1 1034 ? -12.903 7.525 42.305 1.00 96.12 1034 HIS A N 1
ATOM 7973 C CA . HIS A 1 1034 ? -12.584 7.641 40.877 1.00 96.12 1034 HIS A CA 1
ATOM 7974 C C . HIS A 1 1034 ? -12.971 6.394 40.056 1.00 96.12 1034 HIS A C 1
ATOM 7976 O O . HIS A 1 1034 ? -12.603 6.300 38.891 1.00 96.12 1034 HIS A O 1
ATOM 7982 N N . GLY A 1 1035 ? -13.674 5.428 40.655 1.00 96.75 1035 GLY A N 1
ATOM 7983 C CA . GLY A 1 1035 ? -14.133 4.218 39.971 1.00 96.75 1035 GLY A CA 1
ATOM 7984 C C . GLY A 1 1035 ? -15.261 4.478 38.967 1.00 96.75 1035 GLY A C 1
ATOM 7985 O O . GLY A 1 1035 ? -15.841 5.569 38.915 1.00 96.75 1035 GLY A O 1
ATOM 7986 N N . ILE A 1 1036 ? -15.604 3.456 38.183 1.00 97.62 1036 ILE A N 1
ATOM 7987 C CA . ILE A 1 1036 ? -16.645 3.539 37.152 1.00 97.62 1036 ILE A CA 1
ATOM 7988 C C . ILE A 1 1036 ? -18.035 3.791 37.779 1.00 97.62 1036 ILE A C 1
ATOM 7990 O O . ILE A 1 1036 ? -18.407 3.127 38.754 1.00 97.62 1036 ILE A O 1
ATOM 7994 N N . PRO A 1 1037 ? -18.835 4.754 37.288 1.00 97.19 1037 PRO A N 1
ATOM 7995 C CA . PRO A 1 1037 ? -20.171 4.993 37.819 1.00 97.19 1037 PRO A CA 1
ATOM 7996 C C . PRO A 1 1037 ? -21.125 3.846 37.457 1.00 97.19 1037 PRO A C 1
ATOM 7998 O O . PRO A 1 1037 ? -21.172 3.387 36.320 1.00 97.19 1037 PRO A O 1
ATOM 8001 N N . LEU A 1 1038 ? -21.933 3.417 38.426 1.00 97.56 1038 LEU A N 1
ATOM 8002 C CA . LEU A 1 1038 ? -23.006 2.452 38.222 1.00 97.56 1038 LEU A CA 1
ATOM 8003 C C . LEU A 1 1038 ? -24.195 3.123 37.526 1.00 97.56 1038 LEU A C 1
ATOM 8005 O O . LEU A 1 1038 ? -24.718 4.141 37.988 1.00 97.56 1038 LEU A O 1
ATOM 8009 N N . ILE A 1 1039 ? -24.653 2.508 36.441 1.00 96.69 1039 ILE A N 1
ATOM 8010 C CA . ILE A 1 1039 ? -25.796 2.940 35.640 1.00 96.69 1039 ILE A CA 1
ATOM 8011 C C . ILE A 1 1039 ? -26.740 1.737 35.540 1.00 96.69 1039 ILE A C 1
ATOM 8013 O O . ILE A 1 1039 ? -26.427 0.793 34.816 1.00 96.69 1039 ILE A O 1
ATOM 8017 N N . PRO A 1 1040 ? -27.881 1.726 36.254 1.00 95.62 1040 PRO A N 1
ATOM 8018 C CA . PRO A 1 1040 ? -28.782 0.574 36.270 1.00 95.62 1040 PRO A CA 1
ATOM 8019 C C . PRO A 1 1040 ? -29.154 0.100 34.861 1.00 95.62 1040 PRO A C 1
ATOM 8021 O O . PRO A 1 1040 ? -29.585 0.908 34.037 1.00 95.62 1040 PRO A O 1
ATOM 8024 N N . GLY A 1 1041 ? -28.998 -1.199 34.596 1.00 95.81 1041 GLY A N 1
ATOM 8025 C CA . GLY A 1 1041 ? -29.237 -1.811 33.287 1.00 95.81 1041 GLY A CA 1
ATOM 8026 C C . GLY A 1 1041 ? -28.089 -1.700 32.279 1.00 95.81 1041 GLY A C 1
ATOM 8027 O O . GLY A 1 1041 ? -28.188 -2.318 31.226 1.00 95.81 1041 GLY A O 1
ATOM 8028 N N . PHE A 1 1042 ? -27.011 -0.970 32.590 1.00 97.56 1042 PHE A N 1
ATOM 8029 C CA . PHE A 1 1042 ? -25.877 -0.780 31.675 1.00 97.56 1042 PHE A CA 1
ATOM 8030 C C . PHE A 1 1042 ? -24.508 -1.002 32.321 1.00 97.56 1042 PHE A C 1
ATOM 8032 O O . PHE A 1 1042 ? -23.651 -1.647 31.729 1.00 97.56 1042 PHE A O 1
ATOM 8039 N N . ILE A 1 1043 ? -24.288 -0.483 33.529 1.00 98.12 1043 ILE A N 1
ATOM 8040 C CA . ILE A 1 1043 ? -23.047 -0.640 34.293 1.00 98.12 1043 ILE A CA 1
ATOM 8041 C C . ILE A 1 1043 ? -23.420 -1.061 35.708 1.00 98.12 1043 ILE A C 1
ATOM 8043 O O . ILE A 1 1043 ? -24.003 -0.288 36.472 1.00 98.12 1043 ILE A O 1
ATOM 8047 N N . GLU A 1 1044 ? -23.096 -2.298 36.059 1.00 98.00 1044 GLU A N 1
ATOM 8048 C CA . GLU A 1 1044 ? -23.503 -2.923 37.316 1.00 98.00 1044 GLU A CA 1
ATOM 8049 C C . GLU A 1 1044 ? -22.337 -3.678 37.958 1.00 98.00 1044 GLU A C 1
ATOM 8051 O O . GLU A 1 1044 ? -21.272 -3.831 37.364 1.00 98.00 1044 GLU A O 1
ATOM 8056 N N . LEU A 1 1045 ? -22.537 -4.151 39.187 1.00 97.81 1045 LEU A N 1
ATOM 8057 C CA . LEU A 1 1045 ? -21.610 -5.079 39.827 1.00 97.81 1045 LEU A CA 1
ATOM 8058 C C . LEU A 1 1045 ? -22.015 -6.520 39.524 1.00 97.81 1045 LEU A C 1
ATOM 8060 O O . LEU A 1 1045 ? -23.200 -6.846 39.467 1.00 97.81 1045 LEU A O 1
ATOM 8064 N N . ILE A 1 1046 ? -21.018 -7.383 39.385 1.00 98.00 1046 ILE A N 1
ATOM 8065 C CA . ILE A 1 1046 ? -21.198 -8.833 39.353 1.00 98.00 1046 ILE A CA 1
ATOM 8066 C C . ILE A 1 1046 ? -21.578 -9.295 40.765 1.00 98.00 1046 ILE A C 1
ATOM 8068 O O . ILE A 1 1046 ? -20.842 -9.040 41.723 1.00 98.00 1046 ILE A O 1
ATOM 8072 N N . ASP A 1 1047 ? -22.723 -9.958 40.912 1.00 95.38 1047 ASP A N 1
ATOM 8073 C CA . ASP A 1 1047 ? -23.158 -10.549 42.181 1.00 95.38 1047 ASP A CA 1
ATOM 8074 C C . ASP A 1 1047 ? -22.866 -12.061 42.256 1.00 95.38 1047 ASP A C 1
ATOM 8076 O O . ASP A 1 1047 ? -22.285 -12.654 41.349 1.00 95.38 1047 ASP A O 1
ATOM 8080 N N . ASP A 1 1048 ? -23.227 -12.684 43.379 1.00 93.88 1048 ASP A N 1
ATOM 8081 C CA . ASP A 1 1048 ? -22.922 -14.093 43.670 1.00 93.88 1048 ASP A CA 1
ATOM 8082 C C . ASP A 1 1048 ? -23.715 -15.094 42.804 1.00 93.88 1048 ASP A C 1
ATOM 8084 O O . ASP A 1 1048 ? -23.349 -16.266 42.711 1.00 93.88 1048 ASP A O 1
ATOM 8088 N N . GLU A 1 1049 ? -24.793 -14.642 42.160 1.00 94.69 1049 GLU A N 1
ATOM 8089 C CA . GLU A 1 1049 ? -25.643 -15.440 41.270 1.00 94.69 1049 GLU A CA 1
ATOM 8090 C C . GLU A 1 1049 ? -25.365 -15.135 39.784 1.00 94.69 1049 GLU A C 1
ATOM 8092 O O . GLU A 1 1049 ? -25.853 -15.844 38.897 1.00 94.69 1049 GLU A O 1
ATOM 8097 N N . ASP A 1 1050 ? -24.554 -14.114 39.495 1.00 96.06 1050 ASP A N 1
ATOM 8098 C CA . ASP A 1 1050 ? -24.234 -13.659 38.147 1.00 96.06 1050 ASP A CA 1
ATOM 8099 C C . ASP A 1 1050 ? -23.407 -14.702 37.363 1.00 96.06 1050 ASP A C 1
ATOM 8101 O O . ASP A 1 1050 ? -22.445 -15.268 37.901 1.00 96.06 1050 ASP A O 1
ATOM 8105 N N . PRO A 1 1051 ? -23.729 -14.989 36.086 1.00 95.44 1051 PRO A N 1
ATOM 8106 C CA . PRO A 1 1051 ? -22.934 -15.884 35.242 1.00 95.44 1051 PRO A CA 1
ATOM 8107 C C . PRO A 1 1051 ? -21.460 -15.478 35.074 1.00 95.44 1051 PRO A C 1
ATOM 8109 O O . PRO A 1 1051 ? -20.617 -16.354 34.899 1.00 95.44 1051 PRO A O 1
ATOM 8112 N N . LEU A 1 1052 ? -21.137 -14.184 35.164 1.00 96.69 1052 LEU A N 1
ATOM 8113 C CA . LEU A 1 1052 ? -19.786 -13.640 34.988 1.00 96.69 1052 LEU A CA 1
ATOM 8114 C C . LEU A 1 1052 ? -18.900 -13.760 36.238 1.00 96.69 1052 LEU A C 1
ATOM 8116 O O . LEU A 1 1052 ? -17.728 -13.396 36.190 1.00 96.69 1052 LEU A O 1
ATOM 8120 N N . ARG A 1 1053 ? -19.420 -14.279 37.360 1.00 95.88 1053 ARG A N 1
ATOM 8121 C CA . ARG A 1 1053 ? -18.690 -14.371 38.641 1.00 95.88 1053 ARG A CA 1
ATOM 8122 C C . ARG A 1 1053 ? -17.428 -15.236 38.605 1.00 95.88 1053 ARG A C 1
ATOM 8124 O O . ARG A 1 1053 ? -16.585 -15.101 39.487 1.00 95.88 1053 ARG A O 1
ATOM 8131 N N . GLY A 1 1054 ? -17.301 -16.099 37.599 1.00 93.12 1054 GLY A N 1
ATOM 8132 C CA . GLY A 1 1054 ? -16.236 -17.092 37.495 1.00 93.12 1054 GLY A CA 1
ATOM 8133 C C . GLY A 1 1054 ? -16.480 -18.325 38.381 1.00 93.12 1054 GLY A C 1
ATOM 8134 O O . GLY A 1 1054 ? -17.285 -18.293 39.317 1.00 93.12 1054 GLY A O 1
ATOM 8135 N N . PRO A 1 1055 ? -15.831 -19.463 38.088 1.00 91.75 1055 PRO A N 1
ATOM 8136 C CA . PRO A 1 1055 ? -16.042 -20.722 38.806 1.00 91.75 1055 PRO A CA 1
ATOM 8137 C C . PRO A 1 1055 ? -15.679 -20.659 40.299 1.00 91.75 1055 PRO A C 1
ATOM 8139 O O . PRO A 1 1055 ? -16.197 -21.458 41.081 1.00 91.75 1055 PRO A O 1
ATOM 8142 N N . SER A 1 1056 ? -14.819 -19.722 40.702 1.00 93.94 1056 SER A N 1
ATOM 8143 C CA . SER A 1 1056 ? -14.397 -19.496 42.089 1.00 93.94 1056 SER A CA 1
ATOM 8144 C C . SER A 1 1056 ? -14.998 -18.227 42.700 1.00 93.94 1056 SER A C 1
ATOM 8146 O O . SER A 1 1056 ? -14.600 -17.853 43.804 1.00 93.94 1056 SER A O 1
ATOM 8148 N N . HIS A 1 1057 ? -15.963 -17.593 42.021 1.00 94.69 1057 HIS A N 1
ATOM 8149 C CA . HIS A 1 1057 ? -16.577 -16.324 42.423 1.00 94.69 1057 HIS A CA 1
ATOM 8150 C C . HIS A 1 1057 ? -15.549 -15.172 42.492 1.00 94.69 1057 HIS A C 1
ATOM 8152 O O . HIS A 1 1057 ? -15.712 -14.205 43.235 1.00 94.69 1057 HIS A O 1
ATOM 8158 N N . GLU A 1 1058 ? -14.468 -15.281 41.719 1.00 93.88 1058 GLU A N 1
ATOM 8159 C CA . GLU A 1 1058 ? -13.324 -14.371 41.691 1.00 93.88 1058 GLU A CA 1
ATOM 8160 C C . GLU A 1 1058 ? -13.644 -12.983 41.114 1.00 93.88 1058 GLU A C 1
ATOM 8162 O O . GLU A 1 1058 ? -12.924 -12.028 41.402 1.00 93.88 1058 GLU A O 1
ATOM 8167 N N . HIS A 1 1059 ? -14.735 -12.849 40.351 1.00 96.12 1059 HIS A N 1
ATOM 8168 C CA . HIS A 1 1059 ? -15.178 -11.567 39.792 1.00 96.12 1059 HIS A CA 1
ATOM 8169 C C . HIS A 1 1059 ? -16.332 -10.923 40.580 1.00 96.12 1059 HIS A C 1
ATOM 8171 O O . HIS A 1 1059 ? -16.781 -9.839 40.211 1.00 96.12 1059 HIS A O 1
ATOM 8177 N N . VAL A 1 1060 ? -16.825 -11.538 41.666 1.00 96.38 1060 VAL A N 1
ATOM 8178 C CA . VAL A 1 1060 ? -17.908 -10.947 42.476 1.00 96.38 1060 VAL A CA 1
ATOM 8179 C C . VAL A 1 1060 ? -17.473 -9.592 43.036 1.00 96.38 1060 VAL A C 1
ATOM 8181 O O . VAL A 1 1060 ? -16.424 -9.458 43.663 1.00 96.38 1060 VAL A O 1
ATOM 8184 N N . GLY A 1 1061 ? -18.309 -8.576 42.830 1.00 94.88 1061 GLY A N 1
ATOM 8185 C CA . GLY A 1 1061 ? -18.040 -7.194 43.212 1.00 94.88 1061 GLY A CA 1
ATOM 8186 C C . GLY A 1 1061 ? -17.189 -6.412 42.209 1.00 94.88 1061 GLY A C 1
ATOM 8187 O O . GLY A 1 1061 ? -16.929 -5.238 42.470 1.00 94.88 1061 GLY A O 1
ATOM 8188 N N . LYS A 1 1062 ? -16.767 -7.002 41.082 1.00 96.75 1062 LYS A N 1
ATOM 8189 C CA . LYS A 1 1062 ? -16.169 -6.250 39.970 1.00 96.75 1062 LYS A CA 1
ATOM 8190 C C . LYS A 1 1062 ? -17.253 -5.621 39.076 1.00 96.75 1062 LYS A C 1
ATOM 8192 O O . LYS A 1 1062 ? -18.361 -6.165 39.003 1.00 96.75 1062 LYS A O 1
ATOM 8197 N N . PRO A 1 1063 ? -16.967 -4.496 38.394 1.00 98.12 1063 PRO A N 1
ATOM 8198 C CA . PRO A 1 1063 ? -17.883 -3.919 37.413 1.00 98.12 1063 PRO A CA 1
ATOM 8199 C C . PRO A 1 1063 ? -18.075 -4.800 36.163 1.00 98.12 1063 PRO A C 1
ATOM 8201 O O . PRO A 1 1063 ? -17.145 -5.456 35.690 1.00 98.12 1063 PRO A O 1
ATOM 8204 N N . LYS A 1 1064 ? -19.281 -4.769 35.595 1.00 98.19 1064 LYS A N 1
ATOM 8205 C CA . LYS A 1 1064 ? -19.663 -5.371 34.306 1.00 98.19 1064 LYS A CA 1
ATOM 8206 C C . LYS A 1 1064 ? -20.423 -4.358 33.450 1.00 98.19 1064 LYS A C 1
ATOM 8208 O O . LYS A 1 1064 ? -21.117 -3.494 33.995 1.00 98.19 1064 LYS A O 1
ATOM 8213 N N . PHE A 1 1065 ? -20.324 -4.490 32.131 1.00 98.50 1065 PHE A N 1
ATOM 8214 C CA . PHE A 1 1065 ? -20.980 -3.616 31.154 1.00 98.50 1065 PHE A CA 1
ATOM 8215 C C . PHE A 1 1065 ? -21.982 -4.400 30.307 1.00 98.50 1065 PHE A C 1
ATOM 8217 O O . PHE A 1 1065 ? -21.689 -5.520 29.900 1.00 98.50 1065 PHE A O 1
ATOM 8224 N N . TYR A 1 1066 ? -23.146 -3.814 30.032 1.00 98.00 1066 TYR A N 1
ATOM 8225 C CA . TYR A 1 1066 ? -24.076 -4.281 29.006 1.00 98.00 1066 TYR A CA 1
ATOM 8226 C C . TYR A 1 1066 ? -23.767 -3.533 27.709 1.00 98.00 1066 TYR A C 1
ATOM 8228 O O . TYR A 1 1066 ? -24.084 -2.351 27.584 1.00 98.00 1066 TYR A O 1
ATOM 8236 N N . THR A 1 1067 ? -23.064 -4.184 26.789 1.00 97.94 1067 THR A N 1
ATOM 8237 C CA . THR A 1 1067 ? -22.381 -3.530 25.661 1.00 97.94 1067 THR A CA 1
ATOM 8238 C C . THR A 1 1067 ? -22.111 -4.538 24.536 1.00 97.94 1067 THR A C 1
ATOM 8240 O O . THR A 1 1067 ? -22.444 -5.718 24.688 1.00 97.94 1067 THR A O 1
ATOM 8243 N N . TRP A 1 1068 ? -21.549 -4.097 23.409 1.00 97.56 1068 TRP A N 1
ATOM 8244 C CA . TRP A 1 1068 ? -21.096 -5.005 22.348 1.00 97.56 1068 TRP A CA 1
ATOM 8245 C C . TRP A 1 1068 ? -20.090 -6.009 22.915 1.00 97.56 1068 TRP A C 1
ATOM 8247 O O . TRP A 1 1068 ? -19.209 -5.638 23.692 1.00 97.56 1068 TRP A O 1
ATOM 8257 N N . ARG A 1 1069 ? -20.270 -7.294 22.598 1.00 96.25 1069 ARG A N 1
ATOM 8258 C CA . ARG A 1 1069 ? -19.576 -8.375 23.315 1.00 96.25 1069 ARG A CA 1
ATOM 8259 C C . ARG A 1 1069 ? -18.092 -8.512 22.971 1.00 96.25 1069 ARG A C 1
ATOM 8261 O O . ARG A 1 1069 ? -17.380 -9.140 23.748 1.00 96.25 1069 ARG A O 1
ATOM 8268 N N . GLY A 1 1070 ? -17.632 -7.895 21.886 1.00 94.69 1070 GLY A N 1
ATOM 8269 C CA . GLY A 1 1070 ? -16.227 -7.909 21.496 1.00 94.69 1070 GLY A CA 1
ATOM 8270 C C . GLY A 1 1070 ? -15.895 -8.921 20.396 1.00 94.69 1070 GLY A C 1
ATOM 8271 O O . GLY A 1 1070 ? -16.743 -9.740 20.031 1.00 94.69 1070 GLY A O 1
ATOM 8272 N N . PRO A 1 1071 ? -14.647 -8.877 19.897 1.00 93.31 1071 PRO A N 1
ATOM 8273 C CA . PRO A 1 1071 ? -14.171 -9.726 18.806 1.00 93.31 1071 PRO A CA 1
ATOM 8274 C C . PRO A 1 1071 ? -14.172 -11.224 19.143 1.00 93.31 1071 PRO A C 1
ATOM 8276 O O . PRO A 1 1071 ? -14.383 -12.030 18.251 1.00 93.31 1071 PRO A O 1
ATOM 8279 N N . ASP A 1 1072 ? -14.060 -11.612 20.419 1.00 92.88 1072 ASP A N 1
ATOM 8280 C CA . ASP A 1 1072 ? -14.086 -13.023 20.859 1.00 92.88 1072 ASP A CA 1
ATOM 8281 C C . ASP A 1 1072 ? -15.406 -13.766 20.546 1.00 92.88 1072 ASP A C 1
ATOM 8283 O O . ASP A 1 1072 ? -15.528 -14.966 20.793 1.00 92.88 1072 ASP A O 1
ATOM 8287 N N . PHE A 1 1073 ? -16.430 -13.051 20.071 1.00 93.38 1073 PHE A N 1
ATOM 8288 C CA . PHE A 1 1073 ? -17.724 -13.604 19.662 1.00 93.38 1073 PHE A CA 1
ATOM 8289 C C . PHE A 1 1073 ? -17.916 -13.616 18.136 1.00 93.38 1073 PHE A C 1
ATOM 8291 O O . PHE A 1 1073 ? -19.043 -13.826 17.680 1.00 93.38 1073 PHE A O 1
ATOM 8298 N N . ILE A 1 1074 ? -16.854 -13.359 17.371 1.00 92.06 1074 ILE A N 1
ATOM 8299 C CA . ILE A 1 1074 ? -16.834 -13.331 15.907 1.00 92.06 1074 ILE A CA 1
ATOM 8300 C C . ILE A 1 1074 ? -15.747 -14.308 15.453 1.00 92.06 1074 ILE A C 1
ATOM 8302 O O . ILE A 1 1074 ? -14.564 -14.013 15.602 1.00 92.06 1074 ILE A O 1
ATOM 8306 N N . ASP A 1 1075 ? -16.149 -15.458 14.906 1.00 89.12 1075 ASP A N 1
ATOM 8307 C CA . ASP A 1 1075 ? -15.212 -16.411 14.300 1.00 89.12 1075 ASP A CA 1
ATOM 8308 C C . ASP A 1 1075 ? -15.019 -16.075 12.807 1.00 89.12 1075 ASP A C 1
ATOM 8310 O O . ASP A 1 1075 ? -13.898 -16.084 12.304 1.00 89.12 1075 ASP A O 1
ATOM 8314 N N . ASP A 1 1076 ? -16.107 -15.728 12.106 1.00 87.38 1076 ASP A N 1
ATOM 8315 C CA . ASP A 1 1076 ? -16.112 -15.253 10.718 1.00 87.38 1076 ASP A CA 1
ATOM 8316 C C . ASP A 1 1076 ? -16.935 -13.951 10.586 1.00 87.38 1076 ASP A C 1
ATOM 8318 O O . ASP A 1 1076 ? -18.173 -13.985 10.653 1.00 87.38 1076 ASP A O 1
ATOM 8322 N N . PRO A 1 1077 ? -16.294 -12.789 10.337 1.00 87.62 1077 PRO A N 1
ATOM 8323 C CA . PRO A 1 1077 ? -16.980 -11.500 10.249 1.00 87.62 1077 PRO A CA 1
ATOM 8324 C C . PRO A 1 1077 ? -17.988 -11.412 9.094 1.00 87.62 1077 PRO A C 1
ATOM 8326 O O . PRO A 1 1077 ? -18.852 -10.538 9.113 1.00 87.62 1077 PRO A O 1
ATOM 8329 N N . LYS A 1 1078 ? -17.950 -12.314 8.103 1.00 87.19 1078 LYS A N 1
ATOM 8330 C CA . LYS A 1 1078 ? -18.922 -12.326 6.995 1.00 87.19 1078 LYS A CA 1
ATOM 8331 C C . LYS A 1 1078 ? -20.278 -12.901 7.397 1.00 87.19 1078 LYS A C 1
ATOM 8333 O O . LYS A 1 1078 ? -21.272 -12.645 6.713 1.00 87.19 1078 LYS A O 1
ATOM 8338 N N . VAL A 1 1079 ? -20.342 -13.697 8.466 1.00 90.31 1079 VAL A N 1
ATOM 8339 C CA . VAL A 1 1079 ? -21.567 -14.420 8.856 1.00 90.31 1079 VAL A CA 1
ATOM 8340 C C . VAL A 1 1079 ? -21.937 -14.281 10.330 1.00 90.31 1079 VAL A C 1
ATOM 8342 O O . VAL A 1 1079 ? -23.116 -14.434 10.662 1.00 90.31 1079 VAL A O 1
ATOM 8345 N N . ASP A 1 1080 ? -20.980 -13.960 11.196 1.00 93.12 1080 ASP A N 1
ATOM 8346 C CA . ASP A 1 1080 ? -21.200 -13.830 12.631 1.00 93.12 1080 ASP A CA 1
ATOM 8347 C C . ASP A 1 1080 ? -21.565 -12.407 13.040 1.00 93.12 1080 ASP A C 1
ATOM 8349 O O . ASP A 1 1080 ? -21.243 -11.430 12.374 1.00 93.12 1080 ASP A O 1
ATOM 8353 N N . VAL A 1 1081 ? -22.252 -12.294 14.174 1.00 93.62 1081 VAL A N 1
ATOM 8354 C CA . VAL A 1 1081 ? -22.587 -11.025 14.825 1.00 93.62 1081 VAL A CA 1
ATOM 8355 C C . VAL A 1 1081 ? -22.266 -11.187 16.300 1.00 93.62 1081 VAL A C 1
ATOM 8357 O O . VAL A 1 1081 ? -22.882 -12.023 16.976 1.00 93.62 1081 VAL A O 1
ATOM 8360 N N . ALA A 1 1082 ? -21.352 -10.372 16.833 1.00 94.81 1082 ALA A N 1
ATOM 8361 C CA . ALA A 1 1082 ? -21.008 -10.460 18.245 1.00 94.81 1082 ALA A CA 1
ATOM 8362 C C . ALA A 1 1082 ? -22.215 -10.101 19.104 1.00 94.81 1082 ALA A C 1
ATOM 8364 O O . ALA A 1 1082 ? -22.385 -10.668 20.172 1.00 94.81 1082 ALA A O 1
ATOM 8365 N N . GLY A 1 1083 ? -23.087 -9.189 18.670 1.00 95.31 1083 GLY A N 1
ATOM 8366 C CA . GLY A 1 1083 ? -24.269 -8.763 19.424 1.00 95.31 1083 GLY A CA 1
ATOM 8367 C C . GLY A 1 1083 ? -23.924 -8.075 20.752 1.00 95.31 1083 GLY A C 1
ATOM 8368 O O . GLY A 1 1083 ? -22.767 -7.779 21.051 1.00 95.31 1083 GLY A O 1
ATOM 8369 N N . VAL A 1 1084 ? -24.941 -7.814 21.577 1.00 97.44 1084 VAL A N 1
ATOM 8370 C CA . VAL A 1 1084 ? -24.793 -7.093 22.855 1.00 97.44 1084 VAL A CA 1
ATOM 8371 C C . VAL A 1 1084 ? -25.154 -7.994 24.030 1.00 97.44 1084 VAL A C 1
ATOM 8373 O O . VAL A 1 1084 ? -26.084 -8.799 23.974 1.00 97.44 1084 VAL A O 1
ATOM 8376 N N . GLY A 1 1085 ? -24.423 -7.855 25.131 1.00 97.50 1085 GLY A N 1
ATOM 8377 C CA . GLY A 1 1085 ? -24.691 -8.590 26.359 1.00 97.50 1085 GLY A CA 1
ATOM 8378 C C . GLY A 1 1085 ? -23.885 -8.077 27.543 1.00 97.50 1085 GLY A C 1
ATOM 8379 O O . GLY A 1 1085 ? -23.114 -7.128 27.430 1.00 97.50 1085 GLY A O 1
ATOM 8380 N N . TRP A 1 1086 ? -24.073 -8.718 28.698 1.00 98.12 1086 TRP A N 1
ATOM 8381 C CA . TRP A 1 1086 ? -23.235 -8.464 29.866 1.00 98.12 1086 TRP A CA 1
ATOM 8382 C C . TRP A 1 1086 ? -21.851 -9.086 29.666 1.00 98.12 1086 TRP A C 1
ATOM 8384 O O . TRP A 1 1086 ? -21.749 -10.304 29.516 1.00 98.12 1086 TRP A O 1
ATOM 8394 N N . ILE A 1 1087 ? -20.808 -8.262 29.736 1.00 98.19 1087 ILE A N 1
ATOM 8395 C CA . ILE A 1 1087 ? -19.398 -8.674 29.767 1.00 98.19 1087 ILE A CA 1
ATOM 8396 C C . ILE A 1 1087 ? -18.707 -8.099 31.006 1.00 98.19 1087 ILE A C 1
ATOM 8398 O O . ILE A 1 1087 ? -19.180 -7.123 31.600 1.00 98.19 1087 ILE A O 1
ATOM 8402 N N . ARG A 1 1088 ? -17.578 -8.685 31.417 1.00 97.81 1088 ARG A N 1
ATOM 8403 C CA . ARG A 1 1088 ? -16.752 -8.085 32.475 1.00 97.81 1088 ARG A CA 1
ATOM 8404 C C . ARG A 1 1088 ? -16.157 -6.784 31.932 1.00 97.81 1088 ARG A C 1
ATOM 8406 O O . ARG A 1 1088 ? -15.698 -6.740 30.796 1.00 97.81 1088 ARG A O 1
ATOM 8413 N N . ALA A 1 1089 ? -16.155 -5.723 32.736 1.00 97.75 1089 ALA A N 1
ATOM 8414 C CA . ALA A 1 1089 ? -15.651 -4.419 32.295 1.00 97.75 1089 ALA A CA 1
ATOM 8415 C C . ALA A 1 1089 ? -14.152 -4.446 31.933 1.00 97.75 1089 ALA A C 1
ATOM 8417 O O . ALA A 1 1089 ? -13.700 -3.676 31.089 1.00 97.75 1089 ALA A O 1
ATOM 8418 N N . GLU A 1 1090 ? -13.401 -5.359 32.554 1.00 96.06 1090 GLU A N 1
ATOM 8419 C CA . GLU A 1 1090 ? -11.979 -5.601 32.291 1.00 96.06 1090 GLU A CA 1
ATOM 8420 C C . GLU A 1 1090 ? -11.705 -6.186 30.892 1.00 96.06 1090 GLU A C 1
ATOM 8422 O O . GLU A 1 1090 ? -10.600 -6.020 30.387 1.00 96.06 1090 GLU A O 1
ATOM 8427 N N . ASP A 1 1091 ? -12.713 -6.755 30.224 1.00 96.50 1091 ASP A N 1
ATOM 8428 C CA . ASP A 1 1091 ? -12.595 -7.323 28.873 1.00 96.50 1091 ASP A CA 1
ATOM 8429 C C . ASP A 1 1091 ? -13.194 -6.410 27.790 1.00 96.50 1091 ASP A C 1
ATOM 8431 O O . ASP A 1 1091 ? -13.407 -6.845 26.666 1.00 96.50 1091 ASP A O 1
ATOM 8435 N N . TRP A 1 1092 ? -13.551 -5.158 28.098 1.00 97.81 1092 TRP A N 1
ATOM 8436 C CA . TRP A 1 1092 ? -14.284 -4.313 27.148 1.00 97.81 1092 TRP A CA 1
ATOM 8437 C C . TRP A 1 1092 ? -13.451 -3.941 25.912 1.00 97.81 1092 TRP A C 1
ATOM 8439 O O . TRP A 1 1092 ? -12.290 -3.544 26.051 1.00 97.81 1092 TRP A O 1
ATOM 8449 N N . TRP A 1 1093 ? -14.070 -3.995 24.729 1.00 96.75 1093 TRP A N 1
ATOM 8450 C CA . TRP A 1 1093 ? -13.509 -3.540 23.453 1.00 96.75 1093 TRP A CA 1
ATOM 8451 C C . TRP A 1 1093 ? -14.408 -2.469 22.812 1.00 96.75 1093 TRP A C 1
ATOM 8453 O O . TRP A 1 1093 ? -15.635 -2.569 22.910 1.00 96.75 1093 TRP A O 1
ATOM 8463 N N . PRO A 1 1094 ? -13.833 -1.456 22.136 1.00 96.56 1094 PRO A N 1
ATOM 8464 C CA . PRO A 1 1094 ? -14.593 -0.596 21.234 1.00 96.56 1094 PRO A CA 1
ATOM 8465 C C . PRO A 1 1094 ? -15.055 -1.390 20.000 1.00 96.56 1094 PRO A C 1
ATOM 8467 O O . PRO A 1 1094 ? -14.424 -2.379 19.637 1.00 96.56 1094 PRO A O 1
ATOM 8470 N N . TYR A 1 1095 ? -16.129 -0.947 19.338 1.00 95.62 1095 TYR A N 1
ATOM 8471 C CA . TYR A 1 1095 ? -16.605 -1.553 18.086 1.00 95.62 1095 TYR A CA 1
ATOM 8472 C C . TYR A 1 1095 ? -15.665 -1.178 16.936 1.00 95.62 1095 TYR A C 1
ATOM 8474 O O . TYR A 1 1095 ? -15.858 -0.158 16.271 1.00 95.62 1095 TYR A O 1
ATOM 8482 N N . GLN A 1 1096 ? -14.593 -1.953 16.794 1.00 91.69 1096 GLN A N 1
ATOM 8483 C CA . GLN A 1 1096 ? -13.483 -1.780 15.857 1.00 91.69 1096 GLN A CA 1
ATOM 8484 C C . GLN A 1 1096 ? -12.892 -3.154 15.492 1.00 91.69 1096 GLN A C 1
ATOM 8486 O O . GLN A 1 1096 ? -13.158 -4.144 16.180 1.00 91.69 1096 GLN A O 1
ATOM 8491 N N . ARG A 1 1097 ? -12.052 -3.210 14.449 1.00 87.56 1097 ARG A N 1
ATOM 8492 C CA . ARG A 1 1097 ? -11.296 -4.425 14.097 1.00 87.56 1097 ARG A CA 1
ATOM 8493 C C . ARG A 1 1097 ? -10.337 -4.800 15.238 1.00 87.56 1097 ARG A C 1
ATOM 8495 O O . ARG A 1 1097 ? -9.701 -3.909 15.804 1.00 87.56 1097 ARG A O 1
ATOM 8502 N N . PRO A 1 1098 ? -10.156 -6.093 15.561 1.00 86.88 1098 PRO A N 1
ATOM 8503 C CA . PRO A 1 1098 ? -9.201 -6.511 16.590 1.00 86.88 1098 PRO A CA 1
ATOM 8504 C C . PRO A 1 1098 ? -7.739 -6.171 16.248 1.00 86.88 1098 PRO A C 1
ATOM 8506 O O . PRO A 1 1098 ? -6.928 -6.030 17.160 1.00 86.88 1098 PRO A O 1
ATOM 8509 N N . THR A 1 1099 ? -7.426 -5.969 14.964 1.00 85.50 1099 THR A N 1
ATOM 8510 C CA . THR A 1 1099 ? -6.123 -5.509 14.454 1.00 85.50 1099 THR A CA 1
ATOM 8511 C C . THR A 1 1099 ? -5.977 -3.980 14.409 1.00 85.50 1099 THR A C 1
ATOM 8513 O O . THR A 1 1099 ? -4.873 -3.482 14.216 1.00 85.50 1099 THR A O 1
ATOM 8516 N N . PHE A 1 1100 ? -7.060 -3.224 14.648 1.00 88.25 1100 PHE A N 1
ATOM 8517 C CA . PHE A 1 1100 ? -7.075 -1.757 14.709 1.00 88.25 1100 PHE A CA 1
ATOM 8518 C C . PHE A 1 1100 ? -8.074 -1.261 15.766 1.00 88.25 1100 PHE A C 1
ATOM 8520 O O . PHE A 1 1100 ? -9.186 -0.832 15.471 1.00 88.25 1100 PHE A O 1
ATOM 8527 N N . VAL A 1 1101 ? -7.697 -1.329 17.043 1.00 88.25 1101 VAL A N 1
ATOM 8528 C CA . VAL A 1 1101 ? -8.636 -1.089 18.161 1.00 88.25 1101 VAL A CA 1
ATOM 8529 C C . VAL A 1 1101 ? -8.903 0.398 18.416 1.00 88.25 1101 VAL A C 1
ATOM 8531 O O . VAL A 1 1101 ? -9.996 0.803 18.812 1.00 88.25 1101 VAL A O 1
ATOM 8534 N N . THR A 1 1102 ? -7.888 1.238 18.242 1.00 90.88 1102 THR A N 1
ATOM 8535 C CA . THR A 1 1102 ? -7.992 2.700 18.301 1.00 90.88 1102 THR A CA 1
ATOM 8536 C C . THR A 1 1102 ? -6.817 3.300 17.531 1.00 90.88 1102 THR A C 1
ATOM 8538 O O . THR A 1 1102 ? -5.726 2.728 17.565 1.00 90.88 1102 THR A O 1
ATOM 8541 N N . PRO A 1 1103 ? -6.981 4.482 16.911 1.00 91.19 1103 PRO A N 1
ATOM 8542 C CA . PRO A 1 1103 ? -5.870 5.145 16.242 1.00 91.19 1103 PRO A CA 1
ATOM 8543 C C . PRO A 1 1103 ? -4.707 5.465 17.202 1.00 91.19 1103 PRO A C 1
ATOM 8545 O O . PRO A 1 1103 ? -4.972 5.796 18.371 1.00 91.19 1103 PRO A O 1
ATOM 8548 N N . PRO A 1 1104 ? -3.448 5.437 16.725 1.00 93.94 1104 PRO A N 1
ATOM 8549 C CA . PRO A 1 1104 ? -2.248 5.532 17.553 1.00 93.94 1104 PRO A CA 1
ATOM 8550 C C . PRO A 1 1104 ? -1.907 6.997 17.877 1.00 93.94 1104 PRO A C 1
ATOM 8552 O O . PRO A 1 1104 ? -0.887 7.549 17.480 1.00 93.94 1104 PRO A O 1
ATOM 8555 N N . PHE A 1 1105 ? -2.837 7.677 18.547 1.00 95.50 1105 PHE A N 1
ATOM 8556 C CA . PHE A 1 1105 ? -2.691 9.049 19.031 1.00 95.50 1105 PHE A CA 1
ATOM 8557 C C . PHE A 1 1105 ? -3.774 9.395 20.063 1.00 95.50 1105 PHE A C 1
ATOM 8559 O O . PHE A 1 1105 ? -4.869 8.810 20.085 1.00 95.50 1105 PHE A O 1
ATOM 8566 N N . ALA A 1 1106 ? -3.499 10.412 20.882 1.00 97.44 1106 ALA A N 1
ATOM 8567 C CA . ALA A 1 1106 ? -4.393 10.904 21.930 1.00 97.44 1106 ALA A CA 1
ATOM 8568 C C . ALA A 1 1106 ? -5.800 11.307 21.436 1.00 97.44 1106 ALA A C 1
ATOM 8570 O O . ALA A 1 1106 ? -6.014 11.662 20.270 1.00 97.44 1106 ALA A O 1
ATOM 8571 N N . GLY A 1 1107 ? -6.781 11.263 22.343 1.00 95.19 1107 GLY A N 1
ATOM 8572 C CA . GLY A 1 1107 ? -8.197 11.509 22.046 1.00 95.19 1107 GLY A CA 1
ATOM 8573 C C . GLY A 1 1107 ? -8.543 12.980 21.791 1.00 95.19 1107 GLY A C 1
ATOM 8574 O O . GLY A 1 1107 ? -9.127 13.308 20.758 1.00 95.19 1107 GLY A O 1
ATOM 8575 N N . TYR A 1 1108 ? -8.130 13.879 22.684 1.00 97.69 1108 TYR A N 1
ATOM 8576 C CA . TYR A 1 1108 ? -8.652 15.247 22.750 1.00 97.69 1108 TYR A CA 1
ATOM 8577 C C . TYR A 1 1108 ? -7.870 16.248 21.880 1.00 97.69 1108 TYR A C 1
ATOM 8579 O O . TYR A 1 1108 ? -6.689 16.471 22.119 1.00 97.69 1108 TYR A O 1
ATOM 8587 N N . VAL A 1 1109 ? -8.469 16.921 20.895 1.00 97.81 1109 VAL A N 1
ATOM 8588 C CA . VAL A 1 1109 ? -9.867 16.830 20.415 1.00 97.81 1109 VAL A CA 1
ATOM 8589 C C . VAL A 1 1109 ? -10.008 15.820 19.270 1.00 97.81 1109 VAL A C 1
ATOM 8591 O O . VAL A 1 1109 ? -9.011 15.412 18.671 1.00 97.81 1109 VAL A O 1
ATOM 8594 N N . SER A 1 1110 ? -11.230 15.410 18.926 1.00 97.44 1110 SER A N 1
ATOM 8595 C CA . SER A 1 1110 ? -11.477 14.488 17.810 1.00 97.44 1110 SER A CA 1
ATOM 8596 C C . SER A 1 1110 ? -11.099 15.124 16.470 1.00 97.44 1110 SER A C 1
ATOM 8598 O O . SER A 1 1110 ? -11.718 16.095 16.039 1.00 97.44 1110 SER A O 1
ATOM 8600 N N . GLY A 1 1111 ? -10.116 14.533 15.777 1.00 95.56 1111 GLY A N 1
ATOM 8601 C CA . GLY A 1 1111 ? -9.691 14.995 14.452 1.00 95.56 1111 GLY A CA 1
ATOM 8602 C C . GLY A 1 1111 ? -10.817 14.902 13.421 1.00 95.56 1111 GLY A C 1
ATOM 8603 O O . GLY A 1 1111 ? -11.021 15.840 12.661 1.00 95.56 1111 GLY A O 1
ATOM 8604 N N . HIS A 1 1112 ? -11.614 13.826 13.456 1.00 94.62 1112 HIS A N 1
ATOM 8605 C CA . HIS A 1 1112 ? -12.771 13.649 12.570 1.00 94.62 1112 HIS A CA 1
ATOM 8606 C C . HIS A 1 1112 ? -13.795 14.778 12.732 1.00 94.62 1112 HIS A C 1
ATOM 8608 O O . HIS A 1 1112 ? -14.265 15.320 11.732 1.00 94.62 1112 HIS A O 1
ATOM 8614 N N . SER A 1 1113 ? -14.103 15.165 13.977 1.00 97.31 1113 SER A N 1
ATOM 8615 C CA . SER A 1 1113 ? -15.015 16.279 14.261 1.00 97.31 1113 SER A CA 1
ATOM 8616 C C . SER A 1 1113 ? -14.457 17.608 13.747 1.00 97.31 1113 SER A C 1
ATOM 8618 O O . SER A 1 1113 ? -15.207 18.396 13.169 1.00 97.31 1113 SER A O 1
ATOM 8620 N N . THR A 1 1114 ? -13.148 17.845 13.900 1.00 98.50 1114 THR A N 1
ATOM 8621 C CA . THR A 1 1114 ? -12.485 19.058 13.398 1.00 98.50 1114 THR A CA 1
ATOM 8622 C C . THR A 1 1114 ? -12.478 19.111 11.868 1.00 98.50 1114 THR A C 1
ATOM 8624 O O . THR A 1 1114 ? -13.024 20.060 11.310 1.00 98.50 1114 THR A O 1
ATOM 8627 N N . TYR A 1 1115 ? -11.947 18.087 11.182 1.00 98.12 1115 TYR A N 1
ATOM 8628 C CA . TYR A 1 1115 ? -11.915 18.019 9.712 1.00 98.12 1115 TYR A CA 1
ATOM 8629 C C . TYR A 1 1115 ? -13.311 18.188 9.121 1.00 98.12 1115 TYR A C 1
ATOM 8631 O O . TYR A 1 1115 ? -13.545 19.065 8.290 1.00 98.12 1115 TYR A O 1
ATOM 8639 N N . SER A 1 1116 ? -14.264 17.394 9.610 1.00 97.69 1116 SER A N 1
ATOM 8640 C CA . SER A 1 1116 ? -15.612 17.374 9.056 1.00 97.69 1116 SER A CA 1
ATOM 8641 C C . SER A 1 1116 ? -16.316 18.701 9.215 1.00 97.69 1116 SER A C 1
ATOM 8643 O O . SER A 1 1116 ? -16.991 19.178 8.298 1.00 97.69 1116 SER A O 1
ATOM 8645 N N . ARG A 1 1117 ? -16.132 19.347 10.369 1.00 98.06 1117 ARG A N 1
ATOM 8646 C CA . ARG A 1 1117 ? -16.778 20.625 10.588 1.00 98.06 1117 ARG A CA 1
ATOM 8647 C C . ARG A 1 1117 ? -16.133 21.751 9.784 1.00 98.06 1117 ARG A C 1
ATOM 8649 O O . ARG A 1 1117 ? -16.873 22.570 9.239 1.00 98.06 1117 ARG A O 1
ATOM 8656 N N . SER A 1 1118 ? -14.808 21.755 9.647 1.00 98.75 1118 SER A N 1
ATOM 8657 C CA . SER A 1 1118 ? -14.093 22.685 8.766 1.00 98.75 1118 SER A CA 1
ATOM 8658 C C . SER A 1 1118 ? -14.552 22.552 7.316 1.00 98.75 1118 SER A C 1
ATOM 8660 O O . SER A 1 1118 ? -14.929 23.550 6.700 1.00 98.75 1118 SER A O 1
ATOM 8662 N N . ALA A 1 1119 ? -14.604 21.324 6.790 1.00 98.62 1119 ALA A N 1
ATOM 8663 C CA . ALA A 1 1119 ? -15.045 21.050 5.425 1.00 98.62 1119 ALA A CA 1
ATOM 8664 C C . ALA A 1 1119 ? -16.488 21.515 5.187 1.00 98.62 1119 ALA A C 1
ATOM 8666 O O . ALA A 1 1119 ? -16.767 22.185 4.192 1.00 98.62 1119 ALA A O 1
ATOM 8667 N N . ALA A 1 1120 ? -17.397 21.251 6.130 1.00 98.50 1120 ALA A N 1
ATOM 8668 C CA . ALA A 1 1120 ? -18.782 21.696 6.026 1.00 98.50 1120 ALA A CA 1
ATOM 8669 C C . ALA A 1 1120 ? -18.926 23.227 5.977 1.00 98.50 1120 ALA A C 1
ATOM 8671 O O . ALA A 1 1120 ? -19.767 23.736 5.227 1.00 98.50 1120 ALA A O 1
ATOM 8672 N N . GLU A 1 1121 ? -18.135 23.980 6.753 1.00 98.69 1121 GLU A N 1
ATOM 8673 C CA . GLU A 1 1121 ? -18.141 25.447 6.677 1.00 98.69 1121 GLU A CA 1
ATOM 8674 C C . GLU A 1 1121 ? -17.544 25.945 5.350 1.00 98.69 1121 GLU A C 1
ATOM 8676 O O . GLU A 1 1121 ? -18.132 26.840 4.739 1.00 98.69 1121 GLU A O 1
ATOM 8681 N N . VAL A 1 1122 ? -16.451 25.339 4.863 1.00 98.75 1122 VAL A N 1
ATOM 8682 C CA . VAL A 1 1122 ? -15.838 25.691 3.569 1.00 98.75 1122 VAL A CA 1
ATOM 8683 C C . VAL A 1 1122 ? -16.797 25.426 2.415 1.00 98.75 1122 VAL A C 1
ATOM 8685 O O . VAL A 1 1122 ? -17.050 26.338 1.637 1.00 98.75 1122 VAL A O 1
ATOM 8688 N N . LEU A 1 1123 ? -17.387 24.232 2.312 1.00 98.62 1123 LEU A N 1
ATOM 8689 C CA . LEU A 1 1123 ? -18.313 23.888 1.225 1.00 98.62 1123 LEU A CA 1
ATOM 8690 C C . LEU A 1 1123 ? -19.581 24.750 1.258 1.00 98.62 1123 LEU A C 1
ATOM 8692 O O . LEU A 1 1123 ? -20.050 25.202 0.209 1.00 98.62 1123 LEU A O 1
ATOM 8696 N N . SER A 1 1124 ? -20.093 25.062 2.454 1.00 98.44 1124 SER A N 1
ATOM 8697 C CA . SER A 1 1124 ? -21.225 25.987 2.600 1.00 98.44 1124 SER A CA 1
ATOM 8698 C C . SER A 1 1124 ? -20.878 27.391 2.098 1.00 98.44 1124 SER A C 1
ATOM 8700 O O . SER A 1 1124 ? -21.668 28.026 1.397 1.00 98.44 1124 SER A O 1
ATOM 8702 N N . ALA A 1 1125 ? -19.697 27.898 2.462 1.00 98.38 1125 ALA A N 1
ATOM 8703 C CA . ALA A 1 1125 ? -19.245 29.226 2.066 1.00 98.38 1125 ALA A CA 1
ATOM 8704 C C . ALA A 1 1125 ? -18.894 29.293 0.576 1.00 98.38 1125 ALA A C 1
ATOM 8706 O O . ALA A 1 1125 ? -19.254 30.262 -0.082 1.00 98.38 1125 ALA A O 1
ATOM 8707 N N . LEU A 1 1126 ? -18.257 28.254 0.038 1.00 97.44 1126 LEU A N 1
ATOM 8708 C CA . LEU A 1 1126 ? -17.845 28.121 -1.357 1.00 97.44 1126 LEU A CA 1
ATOM 8709 C C . LEU A 1 1126 ? -19.044 28.098 -2.307 1.00 97.44 1126 LEU A C 1
ATOM 8711 O O . LEU A 1 1126 ? -19.072 28.853 -3.278 1.00 97.44 1126 LEU A O 1
ATOM 8715 N N . THR A 1 1127 ? -20.043 27.265 -2.013 1.00 97.25 1127 THR A N 1
ATOM 8716 C CA . THR A 1 1127 ? -21.267 27.149 -2.825 1.00 97.25 1127 THR A CA 1
ATOM 8717 C C . THR A 1 1127 ? -22.256 28.289 -2.569 1.00 97.25 1127 THR A C 1
ATOM 8719 O O . THR A 1 1127 ? -23.144 28.540 -3.383 1.00 97.25 1127 THR A O 1
ATOM 8722 N N . GLY A 1 1128 ? -22.105 29.004 -1.448 1.00 96.88 1128 GLY A N 1
ATOM 8723 C CA . GLY A 1 1128 ? -23.065 30.005 -0.978 1.00 96.88 1128 GLY A CA 1
ATOM 8724 C C . GLY A 1 1128 ? -24.400 29.406 -0.520 1.00 96.88 1128 GLY A C 1
ATOM 8725 O O . GLY A 1 1128 ? -25.383 30.135 -0.370 1.00 96.88 1128 GLY A O 1
ATOM 8726 N N . ASP A 1 1129 ? -24.446 28.092 -0.300 1.00 95.94 1129 ASP A N 1
ATOM 8727 C CA . ASP A 1 1129 ? -25.619 27.336 0.113 1.00 95.94 1129 ASP A CA 1
ATOM 8728 C C . ASP A 1 1129 ? -25.240 26.359 1.225 1.00 95.94 1129 ASP A C 1
ATOM 8730 O O . ASP A 1 1129 ? -24.239 25.662 1.148 1.00 95.94 1129 ASP A O 1
ATOM 8734 N N . THR A 1 1130 ? -26.044 26.288 2.282 1.00 96.06 1130 THR A N 1
ATOM 8735 C CA . THR A 1 1130 ? -25.794 25.330 3.368 1.00 96.06 1130 THR A CA 1
ATOM 8736 C C . THR A 1 1130 ? -26.229 23.913 3.004 1.00 96.06 1130 THR A C 1
ATOM 8738 O O . THR A 1 1130 ? -25.829 22.966 3.675 1.00 96.06 1130 THR A O 1
ATOM 8741 N N . TYR A 1 1131 ? -27.099 23.769 2.003 1.00 97.75 1131 TYR A N 1
ATOM 8742 C CA . TYR A 1 1131 ? -27.622 22.482 1.561 1.00 97.75 1131 TYR A CA 1
ATOM 8743 C C . TYR A 1 1131 ? -26.731 21.867 0.482 1.00 97.75 1131 TYR A C 1
ATOM 8745 O O . TYR A 1 1131 ? -26.142 22.583 -0.326 1.00 97.75 1131 TYR A O 1
ATOM 8753 N N . PHE A 1 1132 ? -26.703 20.535 0.425 1.00 98.00 1132 PHE A N 1
ATOM 8754 C CA . PHE A 1 1132 ? -26.168 19.838 -0.743 1.00 98.00 1132 PHE A CA 1
ATOM 8755 C C . PHE A 1 1132 ? -26.947 20.247 -2.008 1.00 98.00 1132 PHE A C 1
ATOM 8757 O O . PHE A 1 1132 ? -28.143 20.568 -1.914 1.00 98.00 1132 PHE A O 1
ATOM 8764 N N . PRO A 1 1133 ? -26.333 20.224 -3.206 1.00 96.56 1133 PRO A N 1
ATOM 8765 C CA . PRO A 1 1133 ? -27.049 20.448 -4.458 1.00 96.56 1133 PRO A CA 1
ATOM 8766 C C . PRO A 1 1133 ? -28.315 19.577 -4.560 1.00 96.56 1133 PRO A C 1
ATOM 8768 O O . PRO A 1 1133 ? -28.326 18.415 -4.180 1.00 96.56 1133 PRO A O 1
ATOM 8771 N N . GLY A 1 1134 ? -29.439 20.150 -5.007 1.00 95.00 1134 GLY A N 1
ATOM 8772 C CA . GLY A 1 1134 ? -30.738 19.447 -4.989 1.00 95.00 1134 GLY A CA 1
ATOM 8773 C C . GLY A 1 1134 ? -31.401 19.313 -3.604 1.00 95.00 1134 GLY A C 1
ATOM 8774 O O . GLY A 1 1134 ? -32.547 18.868 -3.504 1.00 95.00 1134 GLY A O 1
ATOM 8775 N N . GLY A 1 1135 ? -30.743 19.789 -2.548 1.00 96.19 1135 GLY A N 1
ATOM 8776 C CA . GLY A 1 1135 ? -31.246 19.865 -1.180 1.00 96.19 1135 GLY A CA 1
ATOM 8777 C C . GLY A 1 1135 ? -30.932 18.640 -0.324 1.00 96.19 1135 GLY A C 1
ATOM 8778 O O . GLY A 1 1135 ? -31.388 18.607 0.811 1.00 96.19 1135 GLY A O 1
ATOM 8779 N N . MET A 1 1136 ? -30.226 17.633 -0.848 1.00 95.69 1136 MET A N 1
ATOM 8780 C CA . MET A 1 1136 ? -29.876 16.411 -0.118 1.00 95.69 1136 MET A CA 1
ATOM 8781 C C . MET A 1 1136 ? -28.760 15.648 -0.838 1.00 95.69 1136 MET A C 1
ATOM 8783 O O . MET A 1 1136 ? -28.795 15.571 -2.062 1.00 95.69 1136 MET A O 1
ATOM 8787 N N . SER A 1 1137 ? -27.850 15.034 -0.085 1.00 96.06 1137 SER A N 1
ATOM 8788 C CA . SER A 1 1137 ? -26.963 13.965 -0.564 1.00 96.06 1137 SER A CA 1
ATOM 8789 C C . SER A 1 1137 ? -27.281 12.653 0.160 1.00 96.06 1137 SER A C 1
ATOM 8791 O O . SER A 1 11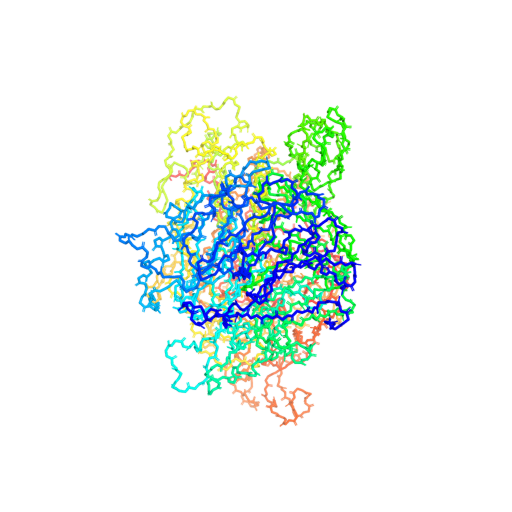37 ? -27.969 12.660 1.189 1.00 96.06 1137 SER A O 1
ATOM 8793 N N . GLY A 1 1138 ? -26.814 11.527 -0.374 1.00 94.44 1138 GLY A N 1
ATOM 8794 C CA . GLY A 1 1138 ? -26.878 10.268 0.345 1.00 94.44 1138 GLY A CA 1
ATOM 8795 C C . GLY A 1 1138 ? -26.039 9.146 -0.249 1.00 94.44 1138 GLY A C 1
ATOM 8796 O O . GLY A 1 1138 ? -25.738 9.146 -1.438 1.00 94.44 1138 GLY A O 1
ATOM 8797 N N . PHE A 1 1139 ? -25.720 8.175 0.601 1.00 94.06 1139 PHE A N 1
ATOM 8798 C CA . PHE A 1 1139 ? -24.864 7.033 0.298 1.00 94.06 1139 PHE A CA 1
ATOM 8799 C C . PHE A 1 1139 ? -25.624 5.727 0.535 1.00 94.06 1139 PHE A C 1
ATOM 8801 O O . PHE A 1 1139 ? -26.149 5.503 1.631 1.00 94.06 1139 PHE A O 1
ATOM 8808 N N . ARG A 1 1140 ? -25.747 4.883 -0.498 1.00 94.69 1140 ARG A N 1
ATOM 8809 C CA . ARG A 1 1140 ? -26.531 3.640 -0.431 1.00 94.69 1140 ARG A CA 1
ATOM 8810 C C . ARG A 1 1140 ? -25.714 2.521 0.205 1.00 94.69 1140 ARG A C 1
ATOM 8812 O O . ARG A 1 1140 ? -24.608 2.244 -0.227 1.00 94.69 1140 ARG A O 1
ATOM 8819 N N . ILE A 1 1141 ? -26.337 1.811 1.137 1.00 94.69 1141 ILE A N 1
ATOM 8820 C CA . ILE A 1 1141 ? -25.767 0.667 1.843 1.00 94.69 1141 ILE A CA 1
ATOM 8821 C C . ILE A 1 1141 ? -26.652 -0.556 1.588 1.00 94.69 1141 ILE A C 1
ATOM 8823 O O . ILE A 1 1141 ? -27.806 -0.579 2.035 1.00 94.69 1141 ILE A O 1
ATOM 8827 N N . PRO A 1 1142 ? -26.163 -1.554 0.839 1.00 94.00 1142 PRO A N 1
ATOM 8828 C CA . PRO A 1 1142 ? -26.882 -2.805 0.639 1.00 94.00 1142 PRO A CA 1
ATOM 8829 C C . PRO A 1 1142 ? -26.858 -3.686 1.898 1.00 94.00 1142 PRO A C 1
ATOM 8831 O O . PRO A 1 1142 ? -25.881 -3.697 2.648 1.00 94.00 1142 PRO A O 1
ATOM 8834 N N . ALA A 1 1143 ? -27.920 -4.463 2.116 1.00 94.19 1143 ALA A N 1
ATOM 8835 C CA . ALA A 1 1143 ? -27.970 -5.451 3.190 1.00 94.19 1143 ALA A CA 1
ATOM 8836 C C . ALA A 1 1143 ? -26.884 -6.532 3.025 1.00 94.19 1143 ALA A C 1
ATOM 8838 O O . ALA A 1 1143 ? -26.727 -7.088 1.937 1.00 94.19 1143 ALA A O 1
ATOM 8839 N N . ASN A 1 1144 ? -26.228 -6.899 4.129 1.00 91.31 1144 ASN A N 1
ATOM 8840 C CA . ASN A 1 1144 ? -25.217 -7.961 4.242 1.00 91.31 1144 ASN A CA 1
ATOM 8841 C C . ASN A 1 1144 ? -24.010 -7.809 3.296 1.00 91.31 1144 ASN A C 1
ATOM 8843 O O . ASN A 1 1144 ? -23.444 -8.814 2.872 1.00 91.31 1144 ASN A O 1
ATOM 8847 N N . ALA A 1 1145 ? -23.658 -6.580 2.916 1.00 86.94 1145 ALA A N 1
ATOM 8848 C CA . ALA A 1 1145 ? -22.587 -6.329 1.950 1.00 86.94 1145 ALA A CA 1
ATOM 8849 C C . ALA A 1 1145 ? -21.778 -5.056 2.248 1.00 86.94 1145 ALA A C 1
ATOM 8851 O O . ALA A 1 1145 ? -21.171 -4.506 1.335 1.00 86.94 1145 ALA A O 1
ATOM 8852 N N . PHE A 1 1146 ? -21.822 -4.544 3.483 1.00 90.25 1146 PHE A N 1
ATOM 8853 C CA . PHE A 1 1146 ? -21.134 -3.294 3.831 1.00 90.25 1146 PHE A CA 1
ATOM 8854 C C . PHE A 1 1146 ? -20.282 -3.391 5.095 1.00 90.25 1146 PHE A C 1
ATOM 8856 O O . PHE A 1 1146 ? -19.162 -2.895 5.081 1.00 90.25 1146 PHE A O 1
ATOM 8863 N N . LEU A 1 1147 ? -20.797 -3.995 6.173 1.00 91.75 1147 LEU A N 1
ATOM 8864 C CA . LEU A 1 1147 ? -20.028 -4.102 7.415 1.00 91.75 1147 LEU A CA 1
ATOM 8865 C C . LEU A 1 1147 ? -18.865 -5.084 7.239 1.00 91.75 1147 LEU A C 1
ATOM 8867 O O . LEU A 1 1147 ? -19.045 -6.165 6.678 1.00 91.75 1147 LEU A O 1
ATOM 8871 N N . GLN A 1 1148 ? -17.697 -4.690 7.737 1.00 88.69 1148 GLN A N 1
ATOM 8872 C CA . GLN A 1 1148 ? -16.447 -5.445 7.678 1.00 88.69 1148 GLN A CA 1
ATOM 8873 C C . GLN A 1 1148 ? -16.106 -6.100 9.018 1.00 88.69 1148 GLN A C 1
ATOM 8875 O O . GLN A 1 1148 ? -15.370 -7.082 9.055 1.00 88.69 1148 GLN A O 1
ATOM 8880 N N . PHE A 1 1149 ? -16.599 -5.551 10.134 1.00 87.75 1149 PHE A N 1
ATOM 8881 C CA . PHE A 1 1149 ? -16.212 -6.029 11.467 1.00 87.75 1149 PHE A CA 1
ATOM 8882 C C . PHE A 1 1149 ? -17.028 -7.255 11.886 1.00 87.75 1149 PHE A C 1
ATOM 8884 O O . PHE A 1 1149 ? -16.528 -8.110 12.607 1.00 87.75 1149 PHE A O 1
ATOM 8891 N N . GLU A 1 1150 ? -18.280 -7.330 11.438 1.00 91.62 1150 GLU A N 1
ATOM 8892 C CA . GLU A 1 1150 ? -19.223 -8.431 11.644 1.00 91.62 1150 GLU A CA 1
ATOM 8893 C C . GLU A 1 1150 ? -20.348 -8.347 10.596 1.00 91.62 1150 GLU A C 1
ATOM 8895 O O . GLU A 1 1150 ? -20.491 -7.343 9.897 1.00 91.62 1150 GLU A O 1
ATOM 8900 N N . ALA A 1 1151 ? -21.201 -9.367 10.504 1.00 93.25 1151 ALA A N 1
ATOM 8901 C CA . ALA A 1 1151 ? -22.216 -9.450 9.467 1.00 93.25 1151 ALA A CA 1
ATOM 8902 C C . ALA A 1 1151 ? -23.267 -8.326 9.564 1.00 93.25 1151 ALA A C 1
ATOM 8904 O O . ALA A 1 1151 ? -23.874 -8.053 10.614 1.00 93.25 1151 ALA A O 1
ATOM 8905 N N . GLY A 1 1152 ? -23.559 -7.715 8.414 1.00 92.44 1152 GLY A N 1
ATOM 8906 C CA . GLY A 1 1152 ? -24.667 -6.783 8.241 1.00 92.44 1152 GLY A CA 1
ATOM 8907 C C . GLY A 1 1152 ? -24.397 -5.668 7.222 1.00 92.44 1152 GLY A C 1
ATOM 8908 O O . GLY A 1 1152 ? -23.459 -5.748 6.427 1.00 92.44 1152 GLY A O 1
ATOM 8909 N N . PRO A 1 1153 ? -25.250 -4.629 7.199 1.00 95.12 1153 PRO A N 1
ATOM 8910 C CA . PRO A 1 1153 ? -26.481 -4.495 7.989 1.00 95.12 1153 PRO A CA 1
ATOM 8911 C C . PRO A 1 1153 ? -27.569 -5.487 7.548 1.00 95.12 1153 PRO A C 1
ATOM 8913 O O . PRO A 1 1153 ? -27.511 -6.037 6.452 1.00 95.12 1153 PRO A O 1
ATOM 8916 N N . SER A 1 1154 ? -28.596 -5.706 8.373 1.00 94.62 1154 SER A N 1
ATOM 8917 C CA . SER A 1 1154 ? -29.668 -6.667 8.059 1.00 94.62 1154 SER A CA 1
ATOM 8918 C C . SER A 1 1154 ? -30.677 -6.179 7.004 1.00 94.62 1154 SER A C 1
ATOM 8920 O O . SER A 1 1154 ? -31.444 -6.980 6.459 1.00 94.62 1154 SER A O 1
ATOM 8922 N N . VAL A 1 1155 ? -30.686 -4.877 6.699 1.00 95.62 1155 VAL A N 1
ATOM 8923 C CA . VAL A 1 1155 ? -31.574 -4.238 5.716 1.00 95.62 1155 VAL A CA 1
ATOM 8924 C C . VAL A 1 1155 ? -30.814 -3.261 4.820 1.00 95.62 1155 VAL A C 1
ATOM 8926 O O . VAL A 1 1155 ? -29.823 -2.668 5.238 1.00 95.62 1155 VAL A O 1
ATOM 8929 N N . ASP A 1 1156 ? -31.320 -3.055 3.600 1.00 96.56 1156 ASP A N 1
ATOM 8930 C CA . ASP A 1 1156 ? -30.875 -1.956 2.740 1.00 96.56 1156 ASP A CA 1
ATOM 8931 C C . ASP A 1 1156 ? -31.184 -0.623 3.432 1.00 96.56 1156 ASP A C 1
ATOM 8933 O O . ASP A 1 1156 ? -32.294 -0.416 3.934 1.00 96.56 1156 ASP A O 1
ATOM 8937 N N . MET A 1 1157 ? -30.237 0.309 3.392 1.00 96.75 1157 MET A N 1
ATOM 8938 C CA . MET A 1 1157 ? -30.451 1.676 3.853 1.00 96.75 1157 MET A CA 1
ATOM 8939 C C . MET A 1 1157 ? -29.661 2.690 3.030 1.00 96.75 1157 MET A C 1
ATOM 8941 O O . MET A 1 1157 ? -28.914 2.360 2.112 1.00 96.75 1157 MET A O 1
ATOM 8945 N N . THR A 1 1158 ? -29.879 3.969 3.290 1.00 97.12 1158 THR A N 1
ATOM 8946 C CA . THR A 1 1158 ? -29.152 5.068 2.661 1.00 97.12 1158 THR A CA 1
ATOM 8947 C C . THR A 1 1158 ? -28.891 6.126 3.718 1.00 97.12 1158 THR A C 1
ATOM 8949 O O . THR A 1 1158 ? -29.849 6.687 4.255 1.00 97.12 1158 THR A O 1
ATOM 8952 N N . LEU A 1 1159 ? -27.622 6.415 4.012 1.00 96.62 1159 LEU A N 1
ATOM 8953 C CA . LEU A 1 1159 ? -27.282 7.586 4.821 1.00 96.62 1159 LEU A CA 1
ATOM 8954 C C . LEU A 1 1159 ? -27.672 8.827 4.028 1.00 96.62 1159 LEU A C 1
ATOM 8956 O O . LEU A 1 1159 ? -27.420 8.886 2.829 1.00 96.62 1159 LEU A O 1
ATOM 8960 N N . GLN A 1 1160 ? -28.347 9.782 4.661 1.00 96.75 1160 GLN A N 1
ATOM 8961 C CA . GLN A 1 1160 ? -28.894 10.953 3.981 1.00 96.75 1160 GLN A CA 1
ATOM 8962 C C . GLN A 1 1160 ? -28.611 12.219 4.776 1.00 96.75 1160 GLN A C 1
ATOM 8964 O O . GLN A 1 1160 ? -28.821 12.261 5.988 1.00 96.75 1160 GLN A O 1
ATOM 8969 N N . TRP A 1 1161 ? -28.222 13.281 4.073 1.00 97.31 1161 TRP A N 1
ATOM 8970 C CA . TRP A 1 1161 ? -27.876 14.564 4.682 1.00 97.31 1161 TRP A CA 1
ATOM 8971 C C . TRP A 1 1161 ? -28.488 15.707 3.883 1.00 97.31 1161 TRP A C 1
ATOM 8973 O O . TRP A 1 1161 ? -28.299 15.793 2.670 1.00 97.31 1161 TRP A O 1
ATOM 8983 N N . ALA A 1 1162 ? -29.223 16.602 4.547 1.00 97.69 1162 ALA A N 1
ATOM 8984 C CA . ALA A 1 1162 ? -29.755 17.797 3.892 1.00 97.69 1162 ALA A CA 1
ATOM 8985 C C . ALA A 1 1162 ? -28.662 18.860 3.713 1.00 97.69 1162 ALA A C 1
ATOM 8987 O O . ALA A 1 1162 ? -28.550 19.477 2.651 1.00 97.69 1162 ALA A O 1
ATOM 8988 N N . THR A 1 1163 ? -27.846 19.065 4.748 1.00 98.25 1163 THR A N 1
ATOM 8989 C CA . THR A 1 1163 ? -26.767 20.055 4.782 1.00 98.25 1163 THR A CA 1
ATOM 8990 C C . THR A 1 1163 ? -25.405 19.409 4.997 1.00 98.25 1163 THR A C 1
ATOM 8992 O O . THR A 1 1163 ? -25.305 18.346 5.609 1.00 98.25 1163 THR A O 1
ATOM 8995 N N . TYR A 1 1164 ? -24.336 20.088 4.568 1.00 98.25 1164 TYR A N 1
ATOM 8996 C CA . TYR A 1 1164 ? -22.959 19.652 4.849 1.00 98.25 1164 TYR A CA 1
ATOM 8997 C C . TYR A 1 1164 ? -22.698 19.509 6.355 1.00 98.25 1164 TYR A C 1
ATOM 8999 O O . TYR A 1 1164 ? -21.937 18.651 6.793 1.00 98.25 1164 TYR A O 1
ATOM 9007 N N . ARG A 1 1165 ? -23.366 20.343 7.164 1.00 97.50 1165 ARG A N 1
ATOM 9008 C CA . ARG A 1 1165 ? -23.285 20.287 8.626 1.00 97.50 1165 ARG A CA 1
ATOM 9009 C C . ARG A 1 1165 ? -23.928 19.030 9.194 1.00 97.50 1165 ARG A C 1
ATOM 9011 O O . ARG A 1 1165 ? -23.367 18.484 10.130 1.00 97.50 1165 ARG A O 1
ATOM 9018 N N . ASP A 1 1166 ? -25.033 18.559 8.617 1.00 97.94 1166 ASP A N 1
ATOM 9019 C CA . ASP A 1 1166 ? -25.660 17.308 9.056 1.00 97.94 1166 ASP A CA 1
ATOM 9020 C C . ASP A 1 1166 ? -24.722 16.120 8.815 1.00 97.94 1166 ASP A C 1
ATOM 9022 O O . ASP A 1 1166 ? -24.587 15.275 9.693 1.00 97.94 1166 ASP A O 1
ATOM 9026 N N . ALA A 1 1167 ? -24.027 16.085 7.670 1.00 96.94 1167 ALA A N 1
ATOM 9027 C CA . ALA A 1 1167 ? -23.004 15.073 7.393 1.00 96.94 1167 ALA A CA 1
ATOM 9028 C C . ALA A 1 1167 ? -21.854 15.136 8.411 1.00 96.94 1167 ALA A C 1
ATOM 9030 O O . ALA A 1 1167 ? -21.493 14.123 9.007 1.00 96.94 1167 ALA A O 1
ATOM 9031 N N . ALA A 1 1168 ? -21.342 16.338 8.697 1.00 96.94 1168 ALA A N 1
ATOM 9032 C CA . ALA A 1 1168 ? -20.295 16.527 9.699 1.00 96.94 1168 ALA A CA 1
ATOM 9033 C C . ALA A 1 1168 ? -20.734 16.138 11.121 1.00 96.94 1168 ALA A C 1
ATOM 9035 O O . ALA A 1 1168 ? -19.969 15.517 11.855 1.00 96.94 1168 ALA A O 1
ATOM 9036 N N . ASP A 1 1169 ? -21.965 16.472 11.512 1.00 96.12 1169 ASP A N 1
ATOM 9037 C CA . ASP A 1 1169 ? -22.515 16.126 12.822 1.00 96.12 1169 ASP A CA 1
ATOM 9038 C C . ASP A 1 1169 ? -22.706 14.610 12.969 1.00 96.12 1169 ASP A C 1
ATOM 9040 O O . ASP A 1 1169 ? -22.411 14.048 14.027 1.00 96.12 1169 ASP A O 1
ATOM 9044 N N . GLN A 1 1170 ? -23.133 13.939 11.898 1.00 95.44 1170 GLN A N 1
ATOM 9045 C CA . GLN A 1 1170 ? -23.261 12.485 11.852 1.00 95.44 1170 GLN A CA 1
ATOM 9046 C C . GLN A 1 1170 ? -21.891 11.789 11.937 1.00 95.44 1170 GLN A C 1
ATOM 9048 O O . GLN A 1 1170 ? -21.739 10.833 12.701 1.00 95.44 1170 GLN A O 1
ATOM 9053 N N . CYS A 1 1171 ? -20.882 12.313 11.227 1.00 94.69 1171 CYS A N 1
ATOM 9054 C CA . CYS A 1 1171 ? -19.492 11.860 11.316 1.00 94.69 1171 CYS A CA 1
ATOM 9055 C C . CYS A 1 1171 ? -18.974 11.913 12.753 1.00 94.69 1171 CYS A C 1
ATOM 9057 O O . CYS A 1 1171 ? -18.407 10.949 13.259 1.00 94.69 1171 CYS A O 1
ATOM 9059 N N . SER A 1 1172 ? -19.235 13.002 13.466 1.00 93.69 1172 SER A N 1
ATOM 9060 C CA . SER A 1 1172 ? -18.847 13.134 14.865 1.00 93.69 1172 SER A CA 1
ATOM 9061 C C . SER A 1 1172 ? -19.498 12.095 15.789 1.00 93.69 1172 SER A C 1
ATOM 9063 O O . SER A 1 1172 ? -18.817 11.516 16.639 1.00 93.69 1172 SER A O 1
ATOM 9065 N N . LEU A 1 1173 ? -20.794 11.810 15.616 1.00 95.44 1173 LEU A N 1
ATOM 9066 C CA . LEU A 1 1173 ? -21.485 10.786 16.409 1.00 95.44 1173 LEU A CA 1
ATOM 9067 C C . LEU A 1 1173 ? -20.949 9.372 16.153 1.00 95.44 1173 LEU A C 1
ATOM 9069 O O . LEU A 1 1173 ? -20.911 8.565 17.087 1.00 95.44 1173 LEU A O 1
ATOM 9073 N N . SER A 1 1174 ? -20.496 9.082 14.926 1.00 95.25 1174 SER A N 1
ATOM 9074 C CA . SER A 1 1174 ? -19.915 7.778 14.571 1.00 95.25 1174 SER A CA 1
ATOM 9075 C C . SER A 1 1174 ? -18.809 7.344 15.531 1.00 95.25 1174 SER A C 1
ATOM 9077 O O . SER A 1 1174 ? -18.684 6.165 15.845 1.00 95.25 1174 SER A O 1
ATOM 9079 N N . ARG A 1 1175 ? -18.031 8.299 16.056 1.00 94.81 1175 ARG A N 1
ATOM 9080 C CA . ARG A 1 1175 ? -16.845 8.010 16.866 1.00 94.81 1175 ARG A CA 1
ATOM 9081 C C . ARG A 1 1175 ? -17.158 7.668 18.310 1.00 94.81 1175 ARG A C 1
ATOM 9083 O O . ARG A 1 1175 ? -16.354 6.990 18.950 1.00 94.81 1175 ARG A O 1
ATOM 9090 N N . ILE A 1 1176 ? -18.332 8.079 18.780 1.00 97.06 1176 ILE A N 1
ATOM 9091 C CA . ILE A 1 1176 ? -18.870 7.683 20.079 1.00 97.06 1176 ILE A CA 1
ATOM 9092 C C . ILE A 1 1176 ? -19.454 6.270 19.974 1.00 97.06 1176 ILE A C 1
ATOM 9094 O O . ILE A 1 1176 ? -19.118 5.421 20.795 1.00 97.06 1176 ILE A O 1
ATOM 9098 N N . TRP A 1 1177 ? -20.249 5.980 18.935 1.00 96.44 1177 TRP A N 1
ATOM 9099 C CA . TRP A 1 1177 ? -20.775 4.625 18.698 1.00 96.44 1177 TRP A CA 1
ATOM 9100 C C . TRP A 1 1177 ? -19.690 3.598 18.369 1.00 96.44 1177 TRP A C 1
ATOM 9102 O O . TRP A 1 1177 ? -19.739 2.487 18.885 1.00 96.44 1177 TRP A O 1
ATOM 9112 N N . GLY A 1 1178 ? -18.678 3.985 17.593 1.00 95.50 1178 GLY A N 1
ATOM 9113 C CA . GLY A 1 1178 ? -17.504 3.158 17.316 1.00 95.50 1178 GLY A CA 1
ATOM 9114 C C . GLY A 1 1178 ? -16.583 2.965 18.524 1.00 95.50 1178 GLY A C 1
ATOM 9115 O O . GLY A 1 1178 ? -15.627 2.206 18.444 1.00 95.50 1178 GLY A O 1
ATOM 9116 N N . GLY A 1 1179 ? -16.839 3.638 19.649 1.00 96.19 1179 GLY A N 1
ATOM 9117 C CA . GLY A 1 1179 ? -16.135 3.381 20.903 1.00 96.19 1179 GLY A CA 1
ATOM 9118 C C . GLY A 1 1179 ? -14.792 4.096 21.082 1.00 96.19 1179 GLY A C 1
ATOM 9119 O O . GLY A 1 1179 ? -14.112 3.842 22.072 1.00 96.19 1179 GLY A O 1
ATOM 9120 N N . ILE A 1 1180 ? -14.386 4.987 20.169 1.00 95.12 1180 ILE A N 1
ATOM 9121 C CA . ILE A 1 1180 ? -13.009 5.524 20.134 1.00 95.12 1180 ILE A CA 1
ATOM 9122 C C . ILE A 1 1180 ? -12.870 6.985 20.588 1.00 95.12 1180 ILE A C 1
ATOM 9124 O O . ILE A 1 1180 ? -11.750 7.444 20.831 1.00 95.12 1180 ILE A O 1
ATOM 9128 N N . HIS A 1 1181 ? -13.981 7.713 20.737 1.00 97.62 1181 HIS A N 1
ATOM 9129 C CA . HIS A 1 1181 ? -14.015 9.067 21.299 1.00 97.62 1181 HIS A CA 1
ATOM 9130 C C . HIS A 1 1181 ? -15.202 9.255 22.266 1.00 97.62 1181 HIS A C 1
ATOM 9132 O O . HIS A 1 1181 ? -16.324 8.880 21.930 1.00 97.62 1181 HIS A O 1
ATOM 9138 N N . PRO A 1 1182 ? -15.003 9.863 23.450 1.00 97.50 1182 PRO A N 1
ATOM 9139 C CA . PRO A 1 1182 ? -16.082 10.342 24.308 1.00 97.50 1182 PRO A CA 1
ATOM 9140 C C . PRO A 1 1182 ? -16.621 11.719 23.850 1.00 97.50 1182 PRO A C 1
ATOM 9142 O O . PRO A 1 1182 ? -15.930 12.452 23.138 1.00 97.50 1182 PRO A O 1
ATOM 9145 N N . PRO A 1 1183 ? -17.799 12.156 24.343 1.00 97.00 1183 PRO A N 1
ATOM 9146 C CA . PRO A 1 1183 ? -18.358 13.491 24.083 1.00 97.00 1183 PRO A CA 1
ATOM 9147 C C . PRO A 1 1183 ? -17.406 14.673 24.306 1.00 97.00 1183 PRO A C 1
ATOM 9149 O O . PRO A 1 1183 ? -17.518 15.696 23.631 1.00 97.00 1183 PRO A O 1
ATOM 9152 N N . VAL A 1 1184 ? -16.482 14.548 25.266 1.00 97.12 1184 VAL A N 1
ATOM 9153 C CA . VAL A 1 1184 ? -15.509 15.600 25.601 1.00 97.12 1184 VAL A CA 1
ATOM 9154 C C . VAL A 1 1184 ? -14.482 15.834 24.495 1.00 97.12 1184 VAL A C 1
ATOM 9156 O O . VAL A 1 1184 ? -13.972 16.943 24.398 1.00 97.12 1184 VAL A O 1
ATOM 9159 N N . ASP A 1 1185 ? -14.240 14.852 23.625 1.00 97.88 1185 ASP A N 1
ATOM 9160 C CA . ASP A 1 1185 ? -13.360 15.006 22.463 1.00 97.88 1185 ASP A CA 1
ATOM 9161 C C . ASP A 1 1185 ? -14.099 15.618 21.267 1.00 97.88 1185 ASP A C 1
ATOM 9163 O O . ASP A 1 1185 ? -13.488 16.280 20.429 1.00 97.88 1185 ASP A O 1
ATOM 9167 N N . ASP A 1 1186 ? -15.410 15.388 21.175 1.00 97.25 1186 ASP A N 1
ATOM 9168 C CA . ASP A 1 1186 ? -16.221 15.720 20.008 1.00 97.25 1186 ASP A CA 1
ATOM 9169 C C . ASP A 1 1186 ? -16.540 17.218 19.900 1.00 97.25 1186 ASP A C 1
ATOM 9171 O O . ASP A 1 1186 ? -16.092 17.890 18.968 1.00 97.25 1186 ASP A O 1
ATOM 9175 N N . ILE A 1 1187 ? -17.313 17.760 20.848 1.00 97.75 1187 ILE A N 1
ATOM 9176 C CA . ILE A 1 1187 ? -17.836 19.132 20.751 1.00 97.75 1187 ILE A CA 1
ATOM 9177 C C . ILE A 1 1187 ? -16.716 20.176 20.616 1.00 97.75 1187 ILE A C 1
ATOM 9179 O O . ILE A 1 1187 ? -16.848 21.053 19.757 1.00 97.75 1187 ILE A O 1
ATOM 9183 N N . PRO A 1 1188 ? -15.603 20.109 21.374 1.00 98.12 1188 PRO A N 1
ATOM 9184 C CA . PRO A 1 1188 ? -14.490 21.032 21.174 1.00 98.12 1188 PRO A CA 1
ATOM 9185 C C . PRO A 1 1188 ? -13.862 20.910 19.780 1.00 98.12 1188 PRO A C 1
ATOM 9187 O O . PRO A 1 1188 ? -13.544 21.934 19.181 1.00 98.12 1188 PRO A O 1
ATOM 9190 N N . GLY A 1 1189 ? -13.774 19.697 19.219 1.00 97.94 1189 GLY A N 1
ATOM 9191 C CA . GLY A 1 1189 ? -13.338 19.477 17.837 1.00 97.94 1189 GLY A CA 1
ATOM 9192 C C . GLY A 1 1189 ? -14.276 20.127 16.816 1.00 97.94 1189 GLY A C 1
ATOM 9193 O O . GLY A 1 1189 ? -13.819 20.850 15.932 1.00 97.94 1189 GLY A O 1
ATOM 9194 N N . ARG A 1 1190 ? -15.602 19.985 16.977 1.00 97.94 1190 ARG A N 1
ATOM 9195 C CA . ARG A 1 1190 ? -16.580 20.680 16.113 1.00 97.94 1190 ARG A CA 1
ATOM 9196 C C . ARG A 1 1190 ? -16.426 22.200 16.206 1.00 97.94 1190 ARG A C 1
ATOM 9198 O O . ARG A 1 1190 ? -16.442 22.885 15.189 1.00 97.94 1190 ARG A O 1
ATOM 9205 N N . LEU A 1 1191 ? -16.288 22.747 17.415 1.00 98.25 1191 LEU A N 1
ATOM 9206 C CA . LEU A 1 1191 ? -16.128 24.190 17.627 1.00 98.25 1191 LEU A CA 1
ATOM 9207 C C . LEU A 1 1191 ? -14.840 24.724 16.994 1.00 98.25 1191 LEU A C 1
ATOM 9209 O O . LEU A 1 1191 ? -14.896 25.750 16.319 1.00 98.25 1191 LEU A O 1
ATOM 9213 N N . MET A 1 1192 ? -13.733 23.997 17.149 1.00 98.25 1192 MET A N 1
ATOM 9214 C CA . MET A 1 1192 ? -12.458 24.289 16.496 1.00 98.25 1192 MET A CA 1
ATOM 9215 C C . MET A 1 1192 ? -12.606 24.274 14.969 1.00 98.25 1192 MET A C 1
ATOM 9217 O O . MET A 1 1192 ? -12.216 25.230 14.306 1.00 98.25 1192 MET A O 1
ATOM 9221 N N . GLY A 1 1193 ? -13.256 23.252 14.402 1.00 98.31 1193 GLY A N 1
ATOM 9222 C CA . GLY A 1 1193 ? -13.477 23.172 12.957 1.00 98.31 1193 GLY A CA 1
ATOM 9223 C C . GLY A 1 1193 ? -14.349 24.306 12.395 1.00 98.31 1193 GLY A C 1
ATOM 9224 O O . GLY A 1 1193 ? -14.155 24.741 11.263 1.00 98.31 1193 GLY A O 1
ATOM 9225 N N . ILE A 1 1194 ? -15.282 24.862 13.182 1.00 98.31 1194 ILE A N 1
ATOM 9226 C CA . ILE A 1 1194 ? -16.057 26.047 12.759 1.00 98.31 1194 ILE A CA 1
ATOM 9227 C C . ILE A 1 1194 ? -15.151 27.258 12.537 1.00 98.31 1194 ILE A C 1
ATOM 9229 O O . ILE A 1 1194 ? -15.382 28.029 11.605 1.00 98.31 1194 ILE A O 1
ATOM 9233 N N . GLU A 1 1195 ? -14.193 27.468 13.434 1.00 98.06 1195 GLU A N 1
ATOM 9234 C CA . GLU A 1 1195 ? -13.274 28.606 13.389 1.00 98.06 1195 GLU A CA 1
ATOM 9235 C C . GLU A 1 1195 ? -12.288 28.408 12.231 1.00 98.06 1195 GLU A C 1
ATOM 9237 O O . GLU A 1 1195 ? -12.284 29.213 11.300 1.00 98.06 1195 GLU A O 1
ATOM 9242 N N . ILE A 1 1196 ? -11.632 27.244 12.174 1.00 98.69 1196 ILE A N 1
ATOM 9243 C CA . ILE A 1 1196 ? -10.688 26.879 11.107 1.00 98.69 1196 ILE A CA 1
ATOM 9244 C C . ILE A 1 1196 ? -11.323 26.960 9.716 1.00 98.69 1196 ILE A C 1
ATOM 9246 O O . ILE A 1 1196 ? -10.765 27.591 8.823 1.00 98.69 1196 ILE A O 1
ATOM 9250 N N . GLY A 1 1197 ? -12.504 26.369 9.506 1.00 98.62 1197 GLY A N 1
ATOM 9251 C CA . GLY A 1 1197 ? -13.157 26.390 8.193 1.00 98.62 1197 GLY A CA 1
ATOM 9252 C C . GLY A 1 1197 ? -13.504 27.804 7.711 1.00 98.62 1197 GLY A C 1
ATOM 9253 O O . GLY A 1 1197 ? -13.434 28.094 6.515 1.00 98.62 1197 GLY A O 1
ATOM 9254 N N . ARG A 1 1198 ? -13.846 28.715 8.631 1.00 98.38 1198 ARG A N 1
ATOM 9255 C CA . ARG A 1 1198 ? -14.121 30.123 8.303 1.00 98.38 1198 ARG A CA 1
ATOM 9256 C C . ARG A 1 1198 ? -12.849 30.897 8.000 1.00 98.38 1198 ARG A C 1
ATOM 9258 O O . ARG A 1 1198 ? -12.847 31.669 7.040 1.00 98.38 1198 ARG A O 1
ATOM 9265 N N . ASP A 1 1199 ? -11.805 30.687 8.792 1.00 98.38 1199 ASP A N 1
ATOM 9266 C CA . ASP A 1 1199 ? -10.515 31.350 8.620 1.00 98.38 1199 ASP A CA 1
ATOM 9267 C C . ASP A 1 1199 ? -9.858 30.911 7.309 1.00 98.38 1199 ASP A C 1
ATOM 9269 O O . ASP A 1 1199 ? -9.468 31.759 6.507 1.00 98.38 1199 ASP A O 1
ATOM 9273 N N . ALA A 1 1200 ? -9.852 29.606 7.023 1.00 98.56 1200 ALA A N 1
ATOM 9274 C CA . ALA A 1 1200 ? -9.331 29.046 5.780 1.00 98.56 1200 ALA A CA 1
ATOM 9275 C C . ALA A 1 1200 ? -10.074 29.576 4.547 1.00 98.56 1200 ALA A C 1
ATOM 9277 O O . ALA A 1 1200 ? -9.440 30.007 3.583 1.00 98.56 1200 ALA A O 1
ATOM 9278 N N . PHE A 1 1201 ? -11.411 29.628 4.572 1.00 98.56 1201 PHE A N 1
ATOM 9279 C CA . PHE A 1 1201 ? -12.162 30.213 3.460 1.00 98.56 1201 PHE A CA 1
ATOM 9280 C C . PHE A 1 1201 ? -11.855 31.708 3.287 1.00 98.56 1201 PHE A C 1
ATOM 9282 O O . PHE A 1 1201 ? -11.647 32.173 2.166 1.00 98.56 1201 PHE A O 1
ATOM 9289 N N . ALA A 1 1202 ? -11.800 32.472 4.383 1.00 98.12 1202 ALA A N 1
ATOM 9290 C CA . ALA A 1 1202 ? -11.483 33.896 4.334 1.00 98.12 1202 ALA A CA 1
ATOM 9291 C C . ALA A 1 1202 ? -10.066 34.158 3.803 1.00 98.12 1202 ALA A C 1
ATOM 9293 O O . ALA A 1 1202 ? -9.871 35.090 3.021 1.00 98.12 1202 ALA A O 1
ATOM 9294 N N . GLU A 1 1203 ? -9.089 33.340 4.188 1.00 97.94 1203 GLU A N 1
ATOM 9295 C CA . GLU A 1 1203 ? -7.718 33.449 3.698 1.00 97.94 1203 GLU A CA 1
ATOM 9296 C C . GLU A 1 1203 ? -7.629 33.053 2.217 1.00 97.94 1203 GLU A C 1
ATOM 9298 O O . GLU A 1 1203 ? -7.049 33.798 1.428 1.00 97.94 1203 GLU A O 1
ATOM 9303 N N . ALA A 1 1204 ? -8.303 31.979 1.792 1.00 98.31 1204 ALA A N 1
ATOM 9304 C CA . ALA A 1 1204 ? -8.388 31.594 0.382 1.00 98.31 1204 ALA A CA 1
ATOM 9305 C C . ALA A 1 1204 ? -8.942 32.727 -0.499 1.00 98.31 1204 ALA A C 1
ATOM 9307 O O . ALA A 1 1204 ? -8.372 33.038 -1.546 1.00 98.31 1204 ALA A O 1
ATOM 9308 N N . VAL A 1 1205 ? -9.988 33.428 -0.043 1.00 97.69 1205 VAL A N 1
ATOM 9309 C CA . VAL A 1 1205 ? -10.532 34.610 -0.738 1.00 97.69 1205 VAL A CA 1
ATOM 9310 C C . VAL A 1 1205 ? -9.472 35.694 -0.939 1.00 97.69 1205 VAL A C 1
ATOM 9312 O O . VAL A 1 1205 ? -9.421 36.300 -2.009 1.00 97.69 1205 VAL A O 1
ATOM 9315 N N . ARG A 1 1206 ? -8.584 35.927 0.035 1.00 97.31 1206 ARG A N 1
ATOM 9316 C CA . ARG A 1 1206 ? -7.515 36.929 -0.113 1.00 97.31 1206 ARG A CA 1
ATOM 9317 C C . ARG A 1 1206 ? -6.532 36.559 -1.215 1.00 97.31 1206 ARG A C 1
ATOM 9319 O O . ARG A 1 1206 ? -6.098 37.453 -1.940 1.00 97.31 1206 ARG A O 1
ATOM 9326 N N . TYR A 1 1207 ? -6.208 35.276 -1.368 1.00 97.62 1207 TYR A N 1
ATOM 9327 C CA . TYR A 1 1207 ? -5.397 34.796 -2.488 1.00 97.62 1207 TYR A CA 1
ATOM 9328 C C . TYR A 1 1207 ? -6.124 34.956 -3.820 1.00 97.62 1207 TYR A C 1
ATOM 9330 O O . TYR A 1 1207 ? -5.530 35.446 -4.780 1.00 97.62 1207 TYR A O 1
ATOM 9338 N N . PHE A 1 1208 ? -7.416 34.633 -3.874 1.00 96.44 1208 PHE A N 1
ATOM 9339 C CA . PHE A 1 1208 ? -8.220 34.770 -5.092 1.00 96.44 1208 PHE A CA 1
ATOM 9340 C C . PHE A 1 1208 ? -8.367 36.232 -5.540 1.00 96.44 1208 PHE A C 1
ATOM 9342 O O . PHE A 1 1208 ? -8.370 36.506 -6.740 1.00 96.44 1208 PHE A O 1
ATOM 9349 N N . ASP A 1 1209 ? -8.433 37.166 -4.590 1.00 94.69 1209 ASP A N 1
ATOM 9350 C CA . ASP A 1 1209 ? -8.547 38.605 -4.845 1.00 94.69 1209 ASP A CA 1
ATOM 9351 C C . ASP A 1 1209 ? -7.185 39.315 -5.005 1.00 94.69 1209 ASP A C 1
ATOM 9353 O O . ASP A 1 1209 ? -7.143 40.522 -5.257 1.00 94.69 1209 ASP A O 1
ATOM 9357 N N . GLY A 1 1210 ? -6.063 38.603 -4.836 1.00 91.88 1210 GLY A N 1
ATOM 9358 C CA . GLY A 1 1210 ? -4.714 39.184 -4.875 1.00 91.88 1210 GLY A CA 1
ATOM 9359 C C . GLY A 1 1210 ? -4.424 40.162 -3.724 1.00 91.88 1210 GLY A C 1
ATOM 9360 O O . GLY A 1 1210 ? -3.584 41.048 -3.859 1.00 91.88 1210 GLY A O 1
ATOM 9361 N N . MET A 1 1211 ? -5.124 40.030 -2.592 1.00 90.38 1211 MET A N 1
ATOM 9362 C CA . MET A 1 1211 ? -5.034 40.900 -1.405 1.00 90.38 1211 MET A CA 1
ATOM 9363 C C . MET A 1 1211 ? -4.109 40.335 -0.311 1.00 90.38 1211 MET A C 1
ATOM 9365 O O . MET A 1 1211 ? -4.384 40.430 0.894 1.00 90.38 1211 MET A O 1
ATOM 9369 N N . VAL A 1 1212 ? -3.020 39.706 -0.734 1.00 83.62 1212 VAL A N 1
ATOM 9370 C CA . VAL A 1 1212 ? -2.022 39.076 0.134 1.00 83.62 1212 VAL A CA 1
ATOM 9371 C C . VAL A 1 1212 ? -0.705 39.837 0.018 1.00 83.62 1212 VAL A C 1
ATOM 9373 O O . VAL A 1 1212 ? -0.088 39.846 -1.048 1.00 83.62 1212 VAL A O 1
ATOM 9376 N N . ASP A 1 1213 ? -0.310 40.485 1.115 1.00 59.72 1213 ASP A N 1
ATOM 9377 C CA . ASP A 1 1213 ? 0.964 41.211 1.228 1.00 59.72 1213 ASP A CA 1
ATOM 9378 C C . ASP A 1 1213 ? 2.171 40.264 1.307 1.00 59.72 1213 ASP A C 1
ATOM 9380 O O . ASP A 1 1213 ? 1.991 39.088 1.716 1.00 59.72 1213 ASP A O 1
#

Secondary structure (DSSP, 8-state):
-HHHH------B-SS--SSSSHHHHSS-EEEEE-SSSSSSPEEEEEBBBSS--EEEEE-STT-EEE-TTTTT-----TTS-PPPB---EEE-SSSSSS-EEEE-BBTTPPPEEEEE-SSS-EEE--TTSSGGG---SB---EEEE-TTSSSS-EEEE--TT-BS--SSSS-----EEEE--BTTB--EEE-TTTTTHHHHHHT---TTS---SB--EEEEEEE-SS-SSSPEEEEEETTTT-EEEEE-SSS-EEE---TTT---SS---EEEE-SSSSSS-EEEE--BB--SSS--TTS-BS--EEEEEETTEEEE-HHHHT----SBEEEEEEE-SSSSSSPEEEEEE--SS-GGGT-GGGPPPEEEEE-STT-EEE-HHHHT----S-EEEEEEE-SSSSSPPEEEEEES-SSS-EEEE-----S--EEEEEEEPPTT-TT-TT-EEEEEETTEEEEEE--EEBSSSEE--S-EEEE-TT-SEEEEEEEE-TTS-EEEEEEEESSEEEEEE-TT--SSTT--EEEEEETEE--EEE-TT-EEEEEEPPPPTTEEEEEEEEESEEES-TT-SEEEEEE-SSEEEEEEEEEESS-TTS---HHHHHHHHHHHHHHTS---HHHHHHHHHHHHHHHHHHHHHHTT-S--SSTTSEETTEE------PPPSSHHHHHHHHHHHHHHHHHHHHTTT-TTHHHHHHHHHHHHHHTT--TT------TTS-HHHHHHHHHHHHHHHHHHSSS-GGGTT--SS---SSPPB-TTSSS-TT-S-TTS---B--SSEE-TTS-EE-SSPPPS-TTGGGSPPSS--GGGEEEEEETTEEEEEES---PPP-TTSTTHHHHHHHHHHHHHHGGGG-TTS--EEE-STTTS-------SSGGGHHHHS-TTT-S-S----SS-TTT-PPPPP-EEEHHHHHHHHHHHHHHTTT--HHHHHHHHHHHHHHH-TT----GGG-SSPPPHHHHHHHHHHHHHHHHHHHHHHHHHHHHHH-PPPHHHHHHHHHHT-BSS-TTSTTB-TTSBPPBTTTEEE--TT-GGG-TTSTTTTSEEEEEE--GGG-S-TTT----EEEEEGGG---SS-TT-SS-SS--SSPHHHHHHHHHHHHHHHHHT-SBPGGG-EEEEE-TTSS-SSSS--SS-EEEEESBHHHHHHHHHHHHHHTTS--HHHHHHHHHHHHHHHHHHHHHHHHHHTT---

Radius of gyration: 34.66 Å; Cα contacts (8 Å, |Δi|>4): 3181; chains: 1; bounding box: 95×90×92 Å

pLDDT: mean 92.17, std 7.69, range [43.22, 98.88]

Sequence (1213 aa):
MTADSGISFTIGFASDMRNPEVPIVAPSGAAAGDYDGDGDVDVFIVRGDLGPNLLYRNNGRMRFTDVAAEAGVAFTKPGERTYRHGSPAMADLDGDGDLDLLIPGLDGDPTFVFSNDGDGTFTDVTPGSGLDRMRAEYSLSPAFGDYDLDGDLDLALGHWGTPRDFLGGVGDTEHLWRNDSEAGRIRFSSVSEEAGIAPSVILNTDPRISQRAFDPTFTPTFARIDDDEYPDLLMVGDFNFSQVFLNNRDGTFRNVTDYEVIVDGNGMGSAVGDYDGDGDLDWFVSSILAIGEDVPSHVSRVGNRLYRNDEGVFVDATEVADVADGGWGWGSCFLDFENDGDLDIYHTNGWTEFDEYGGFTRDASRAFVSNGAGGFRDSAATLGLDDTEQGRGVVCADFDNDGDVDILLLHANAENAATLYRNDTEGNHYLGVRLQGRHPNSSAVGARIVLDAGGTDYLREVHLGSNFASHNPTAQVIGLGRATQVERLWVFWPDGEETFEQMVAVDRYVDIAHPRYDPDENAGATLVVLEGAGSGAFAIGEDVGIRADPPRDNYHFSHWEVSGGEVADPSSSETTITLLDRVVHVTARYLPGVAPGENASVARRWNEVLLQSIRNDFARPTVHARNLFHVSAAMYDAWSVLEDRGAAWLLGRERASESCSFAGMPDAADPERAKTAALSFAAYRLIRHRFANSPGVRDIFRDTETLMQALDLDPDIETLDYRDGSAEALGNHVADCYLRFGLVDGANEAADYANRSYRPVNPPLEPQSPGNPNVEDLNRWQPLSLPHYIDQAGNVVEGTPEFLGPEWGSVVPFALREEDMTVRERDGFEYRLYHDPGPPPTIDGPLGEQYRWAFSLVAVWASHLDPADGVTMDISPASLGNIQSYPRAFEDYPSFFDTQSGGDPGTGYPQNPRTGAPYAPQEVPRGDYTRVLAEFWADGPESETPPGHWFVIANEVNDHPLLERRFAGAGLELERLEWDLKTYFALGGAMHDSAIGAWSAKGWYDYIRPISALRGMAELGQGSDPNLPSYHEHGIPLIPGFIELIDDEDPLRGPSHEHVGKPKFYTWRGPDFIDDPKVDVAGVGWIRAEDWWPYQRPTFVTPPFAGYVSGHSTYSRSAAEVLSALTGDTYFPGGMSGFRIPANAFLQFEAGPSVDMTLQWATYRDAADQCSLSRIWGGIHPPVDDIPGRLMGIEIGRDAFAEAVRYFDGMVD

Solvent-accessible surface area (backbone atoms only — not comparable to full-atom values): 61242 Å² total; per-residue (Å²): 89,28,90,76,20,56,68,80,68,64,43,36,68,82,63,88,52,93,60,75,59,50,65,72,68,52,29,38,15,30,17,29,36,49,57,71,72,82,80,40,49,20,40,38,35,38,27,23,31,71,43,52,40,43,27,31,46,41,73,52,72,50,32,35,44,81,41,15,70,78,22,56,60,45,53,62,46,95,90,79,51,33,60,36,44,24,14,30,42,62,46,41,60,32,27,81,69,39,44,15,40,42,35,27,9,29,79,61,36,72,39,44,34,29,43,45,73,82,77,58,32,46,45,84,46,24,84,78,16,44,53,64,67,64,74,74,28,22,30,35,9,47,15,39,30,38,61,72,68,82,38,42,50,15,42,31,42,10,32,50,69,18,66,66,77,75,75,90,65,96,60,72,62,67,33,31,27,46,46,70,41,46,80,91,42,52,27,42,43,74,35,12,56,79,22,42,50,23,59,53,68,76,62,63,79,56,90,86,40,63,86,65,76,35,34,47,33,33,12,22,35,52,44,52,48,61,72,74,79,50,38,16,42,40,34,27,4,37,46,40,50,50,40,39,28,46,54,67,88,78,65,32,43,43,82,68,59,52,71,88,52,62,52,35,32,31,23,29,7,38,26,71,46,38,54,70,64,84,78,55,44,20,44,36,31,26,3,24,31,46,53,71,95,82,68,57,95,89,56,28,66,59,3,17,33,33,30,44,49,58,82,57,44,71,41,70,40,21,82,72,22,60,52,30,85,34,41,39,30,23,6,26,40,67,47,37,79,64,20,60,53,55,47,18,40,41,36,27,7,30,37,94,59,70,40,90,28,62,42,20,60,65,24,44,15,46,27,30,40,55,73,61,97,55,27,42,40,79,39,13,74,81,75,71,51,44,50,40,65,28,32,31,15,36,32,63,45,46,45,57,75,79,67,41,54,16,40,42,38,30,26,66,29,51,93,55,28,59,47,35,51,75,56,86,70,82,87,48,24,23,39,32,42,37,59,36,27,43,73,30,30,27,66,29,50,62,18,34,38,40,35,33,34,78,90,42,70,45,65,48,68,27,45,45,32,17,11,21,26,8,18,40,39,59,61,44,73,43,32,37,17,82,28,80,38,29,57,36,37,39,36,42,40,63,88,73,49,68,42,76,50,64,65,42,71,46,74,40,77,45,81,47,62,37,68,77,46,66,99,48,100,83,64,61,13,30,37,44,37,40,63,30,50,60,53,46,81,42,54,65,69,38,78,42,64,37,33,46,53,85,59,59,92,66,41,24,70,46,35,54,49,68,44,45,48,48,58,78,42,43,72,45,60,65,34,39,33,34,30,74,32,58,44,19,45,34,33,48,38,56,33,54,74,60,46,74,91,51,100,68,33,68,60,55,51,52,48,30,48,52,40,52,38,40,32,36,24,72,74,44,55,59,61,50,14,40,51,48,18,51,41,26,41,37,29,38,24,46,45,20,68,74,67,76,44,40,45,43,85,52,62,58,35,72,53,75,90,36,72,23,85,62,89,70,63,58,85,54,95,48,61,68,62,33,48,50,35,12,28,45,36,12,33,47,55,43,51,56,64,75,39,63,90,25,88,35,33,70,62,40,49,51,42,50,49,44,51,33,54,76,66,78,45,71,83,86,68,73,52,55,73,23,72,87,40,40,30,47,15,43,6,35,36,45,22,52,41,55,53,60,32,44,61,52,31,47,55,40,51,87,60,74,39,55,78,88,77,81,74,75,83,24,60,65,44,47,79,90,46,77,39,41,91,66,66,76,48,82,52,37,25,58,45,56,41,48,101,53,30,33,47,76,47,69,47,80,46,83,64,59,61,65,62,69,43,46,64,33,25,54,34,72,59,72,50,74,49,76,90,45,45,48,80,44,77,58,97,90,40,79,46,33,20,34,63,67,82,67,85,75,63,32,66,88,44,99,39,19,66,52,33,51,49,29,47,49,39,26,51,40,38,22,41,47,46,19,70,79,73,81,50,70,40,53,54,17,34,36,46,37,31,67,69,89,77,80,77,92,49,75,87,47,42,75,80,45,39,43,66,85,83,51,64,62,79,37,58,23,37,80,47,31,86,66,75,70,45,62,49,68,77,40,76,40,45,38,12,33,52,41,48,50,39,22,47,49,59,64,30,37,97,71,21,35,37,71,49,38,41,54,48,54,53,49,47,54,50,71,68,35,90,68,52,66,56,13,64,51,51,40,85,66,71,50,56,65,50,63,45,45,35,55,48,38,33,25,45,15,30,18,27,30,35,28,35,26,28,28,26,13,36,12,37,68,61,25,19,38,36,38,58,62,40,51,13,36,21,30,70,54,12,33,35,69,49,90,87,47,67,46,50,26,89,69,14,36,63,65,37,91,94,34,25,46,67,31,42,96,84,41,88,79,9,54,101,80,50,78,36,46,40,35,43,27,32,31,15,45,59,32,67,95,52,43,91,45,32,83,76,27,62,46,40,53,40,81,42,56,30,38,62,62,54,41,65,51,44,87,40,44,63,63,75,54,52,41,28,34,32,26,52,61,16,12,33,33,26,8,47,22,43,29,53,22,49,44,46,48,38,61,47,34,58,76,29,44,48,72,50,81,41,55,45,66,72,65,50,76,73,29,44,17,31,92,54,69,49,56,55,45,26,37,26,41,56,33,47,22,54,51,43,37,51,15,35,29,43,21,27,52,36,33,63,77,16,33,55,55,10,34,55,41,8,50,52,43,7,50,43,17,40,55,45,42,50,28,31,62,68,45,69,67,133